Protein AF-0000000078030752 (afdb_homodimer)

Structure (mmCIF, N/CA/C/O backbone):
data_AF-0000000078030752-model_v1
#
loop_
_entity.id
_entity.type
_entity.pdbx_description
1 polymer 'Histidine decarboxylase'
#
loop_
_atom_site.group_PDB
_atom_site.id
_atom_site.type_symbol
_atom_site.label_atom_id
_atom_site.label_alt_id
_atom_site.label_comp_id
_atom_site.label_asym_id
_atom_site.label_entity_id
_atom_site.label_seq_id
_atom_site.pdbx_PDB_ins_code
_atom_site.Cartn_x
_atom_site.Cartn_y
_atom_site.Cartn_z
_atom_site.occupancy
_atom_site.B_iso_or_equiv
_atom_site.auth_seq_id
_atom_site.auth_comp_id
_atom_site.auth_asym_id
_atom_site.auth_atom_id
_atom_site.pdbx_PDB_model_num
ATOM 1 N N . MET A 1 1 ? 24.047 -13.57 -19.266 1 26.19 1 MET A N 1
ATOM 2 C CA . MET A 1 1 ? 24.984 -12.508 -18.906 1 26.19 1 MET A CA 1
ATOM 3 C C . MET A 1 1 ? 24.734 -12.039 -17.469 1 26.19 1 MET A C 1
ATOM 5 O O . MET A 1 1 ? 23.594 -11.758 -17.094 1 26.19 1 MET A O 1
ATOM 9 N N . PRO A 1 2 ? 25.5 -12.398 -16.5 1 35.53 2 PRO A N 1
ATOM 10 C CA . PRO A 1 2 ? 25.422 -11.906 -15.117 1 35.53 2 PRO A CA 1
ATOM 11 C C . PRO A 1 2 ? 25.062 -10.422 -15.039 1 35.53 2 PRO A C 1
ATOM 13 O O . PRO A 1 2 ? 25.375 -9.656 -15.953 1 35.53 2 PRO A O 1
ATOM 16 N N . PHE A 1 3 ? 23.781 -10.055 -14.648 1 40.88 3 PHE A N 1
ATOM 17 C CA . PHE A 1 3 ? 23.594 -8.625 -14.453 1 40.88 3 PHE A CA 1
ATOM 18 C C . PHE A 1 3 ? 24.891 -7.965 -13.992 1 40.88 3 PHE A C 1
ATOM 20 O O . PHE A 1 3 ? 25.734 -8.617 -13.383 1 40.88 3 PHE A O 1
ATOM 27 N N . SER A 1 4 ? 25.219 -7 -14.648 1 44.25 4 SER A N 1
ATOM 28 C CA . SER A 1 4 ? 26.484 -6.293 -14.508 1 44.25 4 SER A CA 1
ATOM 29 C C . SER A 1 4 ? 26.906 -6.211 -13.047 1 44.25 4 SER A C 1
ATOM 31 O O . SER A 1 4 ? 28.047 -5.848 -12.742 1 44.25 4 SER A O 1
ATOM 33 N N . CYS A 1 5 ? 25.844 -6.234 -12.125 1 52.62 5 CYS A N 1
ATOM 34 C CA . CYS A 1 5 ? 26.359 -5.828 -10.82 1 52.62 5 CYS A CA 1
ATOM 35 C C . CYS A 1 5 ? 27.094 -6.973 -10.141 1 52.62 5 CYS A C 1
ATOM 37 O O . CYS A 1 5 ? 27.734 -6.781 -9.102 1 52.62 5 CYS A O 1
ATOM 39 N N . GLY A 1 6 ? 27.266 -8.016 -10.867 1 65.38 6 GLY A N 1
ATOM 40 C CA . GLY A 1 6 ? 28.141 -9.062 -10.375 1 65.38 6 GLY A CA 1
ATOM 41 C C . GLY A 1 6 ? 27.594 -9.781 -9.156 1 65.38 6 GLY A C 1
ATOM 42 O O . GLY A 1 6 ? 28.312 -10.523 -8.492 1 65.38 6 GLY A O 1
ATOM 43 N N . ILE A 1 7 ? 26.25 -9.531 -8.805 1 78.75 7 ILE A N 1
ATOM 44 C CA . ILE A 1 7 ? 25.719 -10.172 -7.609 1 78.75 7 ILE A CA 1
ATOM 45 C C . ILE A 1 7 ? 25.266 -11.586 -7.941 1 78.75 7 ILE A C 1
ATOM 47 O O . ILE A 1 7 ? 24.562 -11.805 -8.93 1 78.75 7 ILE A O 1
ATOM 51 N N . ASP A 1 8 ? 25.688 -12.586 -7.234 1 82.25 8 ASP A N 1
ATOM 52 C CA . ASP A 1 8 ? 25.266 -13.977 -7.355 1 82.25 8 ASP A CA 1
ATOM 53 C C . ASP A 1 8 ? 24.141 -14.297 -6.375 1 82.25 8 ASP A C 1
ATOM 55 O O . ASP A 1 8 ? 24.359 -14.289 -5.16 1 82.25 8 ASP A O 1
ATOM 59 N N . PHE A 1 9 ? 22.922 -14.57 -6.883 1 86.88 9 PHE A N 1
ATOM 60 C CA . PHE A 1 9 ? 21.75 -14.812 -6.043 1 86.88 9 PHE A CA 1
ATOM 61 C C . PHE A 1 9 ? 21.562 -16.312 -5.793 1 86.88 9 PHE A C 1
ATOM 63 O O . PHE A 1 9 ? 20.609 -16.719 -5.125 1 86.88 9 PHE A O 1
ATOM 70 N N . SER A 1 10 ? 22.469 -17.203 -6.316 1 85.12 10 SER A N 1
ATOM 71 C CA . SER A 1 10 ? 22.25 -18.641 -6.273 1 85.12 10 SER A CA 1
ATOM 72 C C . SER A 1 10 ? 22.359 -19.172 -4.852 1 85.12 10 SER A C 1
ATOM 74 O O . SER A 1 10 ? 21.5 -19.922 -4.395 1 85.12 10 SER A O 1
ATOM 76 N N . LYS A 1 11 ? 23.469 -18.672 -4.145 1 84.44 11 LYS A N 1
ATOM 77 C CA . LYS A 1 11 ? 23.719 -19.141 -2.785 1 84.44 11 LYS A CA 1
ATOM 78 C C . LYS A 1 11 ? 23.594 -18 -1.776 1 84.44 11 LYS A C 1
ATOM 80 O O . LYS A 1 11 ? 23.672 -16.828 -2.146 1 84.44 11 LYS A O 1
ATOM 85 N N . PRO A 1 12 ? 23.312 -18.453 -0.517 1 82.19 12 PRO A N 1
ATOM 86 C CA . PRO A 1 12 ? 23.234 -17.422 0.518 1 82.19 12 PRO A CA 1
ATOM 87 C C . PRO A 1 12 ? 24.484 -16.531 0.572 1 82.19 12 PRO A C 1
ATOM 89 O O . PRO A 1 12 ? 25.594 -17.016 0.312 1 82.19 12 PRO A O 1
ATOM 92 N N . ALA A 1 13 ? 24.234 -15.289 0.896 1 80.44 13 ALA A N 1
ATOM 93 C CA . ALA A 1 13 ? 25.344 -14.359 1.069 1 80.44 13 ALA A CA 1
ATOM 94 C C . ALA A 1 13 ? 26.234 -14.773 2.238 1 80.44 13 ALA A C 1
ATOM 96 O O . ALA A 1 13 ? 25.781 -15.492 3.137 1 80.44 13 ALA A O 1
ATOM 97 N N . ASP A 1 14 ? 27.453 -14.32 2.113 1 80.88 14 ASP A N 1
ATOM 98 C CA . ASP A 1 14 ? 28.375 -14.539 3.225 1 80.88 14 ASP A CA 1
ATOM 99 C C . ASP A 1 14 ? 27.828 -13.93 4.516 1 80.88 14 ASP A C 1
ATOM 101 O O . ASP A 1 14 ? 27.312 -12.812 4.512 1 80.88 14 ASP A O 1
ATOM 105 N N . LYS A 1 15 ? 27.969 -14.672 5.594 1 77.12 15 LYS A N 1
ATOM 106 C CA . LYS A 1 15 ? 27.391 -14.289 6.879 1 77.12 15 LYS A CA 1
ATOM 107 C C . LYS A 1 15 ? 27.875 -12.906 7.312 1 77.12 15 LYS A C 1
ATOM 109 O O . LYS A 1 15 ? 27.062 -12.031 7.613 1 77.12 15 LYS A O 1
ATOM 114 N N . GLY A 1 16 ? 29.156 -12.781 7.375 1 75.81 16 GLY A N 1
ATOM 115 C CA . GLY A 1 16 ? 29.734 -11.539 7.863 1 75.81 16 GLY A CA 1
ATOM 116 C C . GLY A 1 16 ? 29.312 -10.328 7.043 1 75.81 16 GLY A C 1
ATOM 117 O O . GLY A 1 16 ? 28.922 -9.305 7.598 1 75.81 16 GLY A O 1
ATOM 118 N N . GLU A 1 17 ? 29.203 -10.523 5.805 1 79.25 17 GLU A N 1
ATOM 119 C CA . GLU A 1 17 ? 28.875 -9.406 4.926 1 79.25 17 GLU A CA 1
ATOM 120 C C . GLU A 1 17 ? 27.406 -9.023 5.062 1 79.25 17 GLU A C 1
ATOM 122 O O . GLU A 1 17 ? 27.062 -7.836 5.105 1 79.25 17 GLU A O 1
ATOM 127 N N . PHE A 1 18 ? 26.625 -10 5.238 1 85.94 18 PHE A N 1
ATOM 128 C CA . PHE A 1 18 ? 25.188 -9.82 5.398 1 85.94 18 PHE A CA 1
ATOM 129 C C . PHE A 1 18 ? 24.875 -9.078 6.691 1 85.94 18 PHE A C 1
ATOM 131 O O . PHE A 1 18 ? 24.156 -8.07 6.684 1 85.94 18 PHE A O 1
ATOM 138 N N . GLU A 1 19 ? 25.422 -9.461 7.781 1 89.12 19 GLU A N 1
ATOM 139 C CA . GLU A 1 19 ? 25.156 -8.859 9.086 1 89.12 19 GLU A CA 1
ATOM 140 C C . GLU A 1 19 ? 25.812 -7.492 9.211 1 89.12 19 GLU A C 1
ATOM 142 O O . GLU A 1 19 ? 25.281 -6.598 9.867 1 89.12 19 GLU A O 1
ATOM 147 N N . ASP A 1 20 ? 26.938 -7.355 8.547 1 91.06 20 ASP A N 1
ATOM 148 C CA . ASP A 1 20 ? 27.641 -6.078 8.586 1 91.06 20 ASP A CA 1
ATOM 149 C C . ASP A 1 20 ? 26.859 -4.996 7.848 1 91.06 20 ASP A C 1
ATOM 151 O O . ASP A 1 20 ? 26.75 -3.863 8.328 1 91.06 20 ASP A O 1
ATOM 155 N N . VAL A 1 21 ? 26.391 -5.398 6.73 1 90.12 21 VAL A N 1
ATOM 156 C CA . VAL A 1 21 ? 25.609 -4.453 5.941 1 90.12 21 VAL A CA 1
ATOM 157 C C . VAL A 1 21 ? 24.359 -4.043 6.723 1 90.12 21 VAL A C 1
ATOM 159 O O . VAL A 1 21 ? 24 -2.865 6.75 1 90.12 21 VAL A O 1
ATOM 162 N N . PHE A 1 22 ? 23.781 -4.973 7.383 1 92.38 22 PHE A N 1
ATOM 163 C CA . PHE A 1 22 ? 22.594 -4.695 8.188 1 92.38 22 PHE A CA 1
ATOM 164 C C . PHE A 1 22 ? 22.938 -3.77 9.352 1 92.38 22 PHE A C 1
ATOM 166 O O . PHE A 1 22 ? 22.234 -2.795 9.609 1 92.38 22 PHE A O 1
ATOM 173 N N . ALA A 1 23 ? 24.031 -4.102 10.016 1 94.38 23 ALA A N 1
ATOM 174 C CA . ALA A 1 23 ? 24.438 -3.291 11.164 1 94.38 23 ALA A CA 1
ATOM 175 C C . ALA A 1 23 ? 24.719 -1.849 10.75 1 94.38 23 ALA A C 1
ATOM 177 O O . ALA A 1 23 ? 24.344 -0.91 11.461 1 94.38 23 ALA A O 1
ATOM 178 N N . GLU A 1 24 ? 25.312 -1.714 9.625 1 93.69 24 GLU A N 1
ATOM 179 C CA . GLU A 1 24 ? 25.594 -0.379 9.102 1 93.69 24 GLU A CA 1
ATOM 180 C C . GLU A 1 24 ? 24.297 0.369 8.773 1 93.69 24 GLU A C 1
ATOM 182 O O . GLU A 1 24 ? 24.203 1.579 8.992 1 93.69 24 GLU A O 1
ATOM 187 N N . THR A 1 25 ? 23.359 -0.329 8.242 1 92.81 25 THR A N 1
ATOM 188 C CA . THR A 1 25 ? 22.062 0.252 7.914 1 92.81 25 THR A CA 1
ATOM 189 C C . THR A 1 25 ? 21.359 0.762 9.172 1 92.81 25 THR A C 1
ATOM 191 O O . THR A 1 25 ? 20.812 1.868 9.18 1 92.81 25 THR A O 1
ATOM 194 N N . ILE A 1 26 ? 21.422 -0.005 10.25 1 94.5 26 ILE A N 1
ATOM 195 C CA . ILE A 1 26 ? 20.781 0.358 11.508 1 94.5 26 ILE A CA 1
ATOM 196 C C . ILE A 1 26 ? 21.438 1.612 12.086 1 94.5 26 ILE A C 1
ATOM 198 O O . ILE A 1 26 ? 20.734 2.506 12.578 1 94.5 26 ILE A O 1
ATOM 202 N N . VAL A 1 27 ? 22.719 1.672 11.945 1 95 27 VAL A N 1
ATOM 203 C CA . VAL A 1 27 ? 23.453 2.838 12.438 1 95 27 VAL A CA 1
ATOM 204 C C . VAL A 1 27 ? 23.016 4.082 11.664 1 95 27 VAL A C 1
ATOM 206 O O . VAL A 1 27 ? 22.766 5.133 12.258 1 95 27 VAL A O 1
ATOM 209 N N . GLN A 1 28 ? 22.906 3.906 10.398 1 92.31 28 GLN A N 1
ATOM 210 C CA . GLN A 1 28 ? 22.5 5.031 9.562 1 92.31 28 GLN A CA 1
ATOM 211 C C . GLN A 1 28 ? 21.062 5.453 9.852 1 92.31 28 GLN A C 1
ATOM 213 O O . GLN A 1 28 ? 20.766 6.645 9.875 1 92.31 28 GLN A O 1
ATOM 218 N N . TRP A 1 29 ? 20.156 4.492 9.992 1 93.88 29 TRP A N 1
ATOM 219 C CA . TRP A 1 29 ? 18.766 4.797 10.305 1 93.88 29 TRP A CA 1
ATOM 220 C C . TRP A 1 29 ? 18.656 5.531 11.641 1 93.88 29 TRP A C 1
ATOM 222 O O . TRP A 1 29 ? 17.891 6.5 11.766 1 93.88 29 TRP A O 1
ATOM 232 N N . ASP A 1 30 ? 19.422 5.051 12.602 1 94.25 30 ASP A N 1
ATOM 233 C CA . ASP A 1 30 ? 19.391 5.672 13.93 1 94.25 30 ASP A CA 1
ATOM 234 C C . ASP A 1 30 ? 19.891 7.121 13.859 1 94.25 30 ASP A C 1
ATOM 236 O O . ASP A 1 30 ? 19.281 8.008 14.461 1 94.25 30 ASP A O 1
ATOM 240 N N . LYS A 1 31 ? 20.938 7.305 13.148 1 93.12 31 LYS A N 1
ATOM 241 C CA . LYS A 1 31 ? 21.469 8.648 12.961 1 93.12 31 LYS A CA 1
ATOM 242 C C . LYS A 1 31 ? 20.453 9.562 12.297 1 93.12 31 LYS A C 1
ATOM 244 O O . LYS A 1 31 ? 20.25 10.703 12.719 1 93.12 31 LYS A O 1
ATOM 249 N N . THR A 1 32 ? 19.781 9.086 11.344 1 92.06 32 THR A N 1
ATOM 250 C CA . THR A 1 32 ? 18.828 9.875 10.555 1 92.06 32 THR A CA 1
ATOM 251 C C . THR A 1 32 ? 17.625 10.273 11.391 1 92.06 32 THR A C 1
ATOM 253 O O . THR A 1 32 ? 17.234 11.445 11.406 1 92.06 32 THR A O 1
ATOM 256 N N . ILE A 1 33 ? 17.078 9.367 12.156 1 92.56 33 ILE A N 1
ATOM 257 C CA . ILE A 1 33 ? 15.852 9.648 12.875 1 92.56 33 ILE A CA 1
ATOM 258 C C . ILE A 1 33 ? 16.125 10.648 14 1 92.56 33 ILE A C 1
ATOM 260 O O . ILE A 1 33 ? 15.25 11.438 14.367 1 92.56 33 ILE A O 1
ATOM 264 N N . ARG A 1 34 ? 17.328 10.688 14.445 1 93.25 34 ARG A N 1
ATOM 265 C CA . ARG A 1 34 ? 17.672 11.578 15.547 1 93.25 34 ARG A CA 1
ATOM 266 C C . ARG A 1 34 ? 17.938 12.992 15.047 1 93.25 34 ARG A C 1
ATOM 268 O O . ARG A 1 34 ? 17.906 13.945 15.828 1 93.25 34 ARG A O 1
ATOM 275 N N . LYS A 1 35 ? 18.078 13.148 13.742 1 93.69 35 LYS A N 1
ATOM 276 C CA . LYS A 1 35 ? 18.469 14.453 13.219 1 93.69 35 LYS A CA 1
ATOM 277 C C . LYS A 1 35 ? 17.391 15.008 12.289 1 93.69 35 LYS A C 1
ATOM 279 O O . LYS A 1 35 ? 17.344 16.219 12.047 1 93.69 35 LYS A O 1
ATOM 284 N N . ALA A 1 36 ? 16.562 14.172 11.812 1 92.38 36 ALA A N 1
ATOM 285 C CA . ALA A 1 36 ? 15.664 14.578 10.734 1 92.38 36 ALA A CA 1
ATOM 286 C C . ALA A 1 36 ? 14.57 15.508 11.258 1 92.38 36 ALA A C 1
ATOM 288 O O . ALA A 1 36 ? 13.883 15.18 12.227 1 92.38 36 ALA A O 1
ATOM 289 N N . VAL A 1 37 ? 14.383 16.672 10.594 1 93.62 37 VAL A N 1
ATOM 290 C CA . VAL A 1 37 ? 13.281 17.594 10.883 1 93.62 37 VAL A CA 1
ATOM 291 C C . VAL A 1 37 ? 12.602 18.016 9.586 1 93.62 37 VAL A C 1
ATOM 293 O O . VAL A 1 37 ? 11.758 18.906 9.578 1 93.62 37 VAL A O 1
ATOM 296 N N . GLY A 1 38 ? 13 17.375 8.469 1 91.5 38 GLY A N 1
ATOM 297 C CA . GLY A 1 38 ? 12.516 17.812 7.172 1 91.5 38 GLY A CA 1
ATOM 298 C C . GLY A 1 38 ? 11.312 17.031 6.691 1 91.5 38 GLY A C 1
ATOM 299 O O . GLY A 1 38 ? 10.711 17.359 5.668 1 91.5 38 GLY A O 1
ATOM 300 N N . TYR A 1 39 ? 10.852 15.992 7.395 1 89.06 39 TYR A N 1
ATOM 301 C CA . TYR A 1 39 ? 9.742 15.133 6.973 1 89.06 39 TYR A CA 1
ATOM 302 C C . TYR A 1 39 ? 8.68 15.039 8.055 1 89.06 39 TYR A C 1
ATOM 304 O O . TYR A 1 39 ? 9 15.031 9.25 1 89.06 39 TYR A O 1
ATOM 312 N N . PRO A 1 40 ? 7.477 14.969 7.605 1 92.88 40 PRO A N 1
ATOM 313 C CA . PRO A 1 40 ? 6.398 14.953 8.594 1 92.88 40 PRO A CA 1
ATOM 314 C C . PRO A 1 40 ? 6.199 13.57 9.219 1 92.88 40 PRO A C 1
ATOM 316 O O . PRO A 1 40 ? 5.129 12.969 9.07 1 92.88 40 PRO A O 1
ATOM 319 N N . ARG A 1 41 ? 7.191 13.164 9.945 1 93.31 41 ARG A N 1
ATOM 320 C CA . ARG A 1 41 ? 7.133 11.859 10.609 1 93.31 41 ARG A CA 1
ATOM 321 C C . ARG A 1 41 ? 7.324 12.008 12.117 1 93.31 41 ARG A C 1
ATOM 323 O O . ARG A 1 41 ? 8.141 12.812 12.57 1 93.31 41 ARG A O 1
ATOM 330 N N . ASN A 1 42 ? 6.512 11.273 12.82 1 95.81 42 ASN A N 1
ATOM 331 C CA . ASN A 1 42 ? 6.68 11.109 14.258 1 95.81 42 ASN A CA 1
ATOM 332 C C . ASN A 1 42 ? 7.406 9.805 14.586 1 95.81 42 ASN A C 1
ATOM 334 O O . ASN A 1 42 ? 6.836 8.719 14.461 1 95.81 42 ASN A O 1
ATOM 338 N N . TRP A 1 43 ? 8.695 9.906 15.062 1 94.5 43 TRP A N 1
ATOM 339 C CA . TRP A 1 43 ? 9.508 8.727 15.336 1 94.5 43 TRP A CA 1
ATOM 340 C C . TRP A 1 43 ? 9.625 8.477 16.844 1 94.5 43 TRP A C 1
ATOM 342 O O . TRP A 1 43 ? 10.539 7.793 17.297 1 94.5 43 TRP A O 1
ATOM 352 N N . ILE A 1 44 ? 8.711 9.039 17.578 1 92.12 44 ILE A N 1
ATOM 353 C CA . ILE A 1 44 ? 8.742 8.82 19.016 1 92.12 44 ILE A CA 1
ATOM 354 C C . ILE A 1 44 ? 8.727 7.32 19.312 1 92.12 44 ILE A C 1
ATOM 356 O O . ILE A 1 44 ? 8.031 6.559 18.641 1 92.12 44 ILE A O 1
ATOM 360 N N . ARG A 1 45 ? 9.516 6.934 20.344 1 86.94 45 ARG A N 1
ATOM 361 C CA . ARG A 1 45 ? 9.609 5.527 20.719 1 86.94 45 ARG A CA 1
ATOM 362 C C . ARG A 1 45 ? 8.664 5.191 21.859 1 86.94 45 ARG A C 1
ATOM 364 O O . ARG A 1 45 ? 8.492 5.996 22.781 1 86.94 45 ARG A O 1
ATOM 371 N N . HIS A 1 46 ? 8.039 4.133 21.656 1 91.5 46 HIS A N 1
ATOM 372 C CA . HIS A 1 46 ? 7.215 3.537 22.703 1 91.5 46 HIS A CA 1
ATOM 373 C C . HIS A 1 46 ? 7.707 2.141 23.062 1 91.5 46 HIS A C 1
ATOM 375 O O . HIS A 1 46 ? 7.258 1.149 22.484 1 91.5 46 HIS A O 1
ATOM 381 N N . PRO A 1 47 ? 8.57 2.066 24.125 1 90.19 47 PRO A N 1
ATOM 382 C CA . PRO A 1 47 ? 9.234 0.798 24.422 1 90.19 47 PRO A CA 1
ATOM 383 C C . PRO A 1 47 ? 8.258 -0.365 24.578 1 90.19 47 PRO A C 1
ATOM 385 O O . PRO A 1 47 ? 8.516 -1.459 24.062 1 90.19 47 PRO A O 1
ATOM 388 N N . LYS A 1 48 ? 7.168 -0.131 25.281 1 90.75 48 LYS A N 1
ATOM 389 C CA . LYS A 1 48 ? 6.203 -1.208 25.484 1 90.75 48 LYS A CA 1
ATOM 390 C C . LYS A 1 48 ? 5.578 -1.642 24.156 1 90.75 48 LYS A C 1
ATOM 392 O O . LYS A 1 48 ? 5.43 -2.838 23.906 1 90.75 48 LYS A O 1
ATOM 397 N N . ILE A 1 49 ? 5.188 -0.704 23.328 1 93 49 ILE A N 1
ATOM 398 C CA . ILE A 1 49 ? 4.598 -1.017 22.031 1 93 49 ILE A CA 1
ATOM 399 C C . ILE A 1 49 ? 5.629 -1.721 21.156 1 93 49 ILE A C 1
ATOM 401 O O . ILE A 1 49 ? 5.312 -2.707 20.484 1 93 49 ILE A O 1
ATOM 405 N N . GLN A 1 50 ? 6.859 -1.24 21.156 1 93.25 50 GLN A N 1
ATOM 406 C CA . GLN A 1 50 ? 7.922 -1.836 20.359 1 93.25 50 GLN A CA 1
ATOM 407 C C . GLN A 1 50 ? 8.18 -3.281 20.766 1 93.25 50 GLN A C 1
ATOM 409 O O . GLN A 1 50 ? 8.398 -4.148 19.922 1 93.25 50 GLN A O 1
ATOM 414 N N . GLU A 1 51 ? 8.141 -3.506 22.062 1 93.69 51 GLU A N 1
ATOM 415 C CA . GLU A 1 51 ? 8.305 -4.867 22.578 1 93.69 51 GLU A CA 1
ATOM 416 C C . GLU A 1 51 ? 7.211 -5.785 22.031 1 93.69 51 GLU A C 1
ATOM 418 O O . GLU A 1 51 ? 7.5 -6.879 21.531 1 93.69 51 GLU A O 1
ATOM 423 N N . LEU A 1 52 ? 5.996 -5.367 22.141 1 94.06 52 LEU A N 1
ATOM 424 C CA . LEU A 1 52 ? 4.867 -6.168 21.688 1 94.06 52 LEU A CA 1
ATOM 425 C C . LEU A 1 52 ? 4.906 -6.355 20.172 1 94.06 52 LEU A C 1
ATOM 427 O O . LEU A 1 52 ? 4.625 -7.445 19.672 1 94.06 52 LEU A O 1
ATOM 431 N N . MET A 1 53 ? 5.309 -5.332 19.484 1 94.25 53 MET A N 1
ATOM 432 C CA . MET A 1 53 ? 5.355 -5.395 18.031 1 94.25 53 MET A CA 1
ATOM 433 C C . MET A 1 53 ? 6.457 -6.336 17.562 1 94.25 53 MET A C 1
ATOM 435 O O . MET A 1 53 ? 6.348 -6.945 16.484 1 94.25 53 MET A O 1
ATOM 439 N N . LYS A 1 54 ? 7.52 -6.43 18.312 1 95 54 LYS A N 1
ATOM 440 C CA . LYS A 1 54 ? 8.555 -7.406 17.984 1 95 54 LYS A CA 1
ATOM 441 C C . LYS A 1 54 ? 8 -8.828 18.016 1 95 54 LYS A C 1
ATOM 443 O O . LYS A 1 54 ? 8.344 -9.656 17.172 1 95 54 LYS A O 1
ATOM 448 N N . THR A 1 55 ? 7.098 -9.078 18.969 1 93.88 55 THR A N 1
ATOM 449 C CA . THR A 1 55 ? 6.422 -10.367 19.031 1 93.88 55 THR A CA 1
ATOM 450 C C . THR A 1 55 ? 5.512 -10.547 17.812 1 93.88 55 THR A C 1
ATOM 452 O O . THR A 1 55 ? 5.508 -11.602 17.188 1 93.88 55 THR A O 1
ATOM 455 N N . ALA A 1 56 ? 4.812 -9.539 17.438 1 93.44 56 ALA A N 1
ATOM 456 C CA . ALA A 1 56 ? 3.877 -9.578 16.328 1 93.44 56 ALA A CA 1
ATOM 457 C C . ALA A 1 56 ? 4.613 -9.758 14.992 1 93.44 56 ALA A C 1
ATOM 459 O O . ALA A 1 56 ? 4.055 -10.297 14.039 1 93.44 56 ALA A O 1
ATOM 460 N N . ALA A 1 57 ? 5.871 -9.375 15 1 92.06 57 ALA A N 1
ATOM 461 C CA . ALA A 1 57 ? 6.668 -9.383 13.773 1 92.06 57 ALA A CA 1
ATOM 462 C C . ALA A 1 57 ? 6.945 -10.805 13.305 1 92.06 57 ALA A C 1
ATOM 464 O O . ALA A 1 57 ? 7.332 -11.023 12.156 1 92.06 57 ALA A O 1
ATOM 465 N N . ASP A 1 58 ? 6.68 -11.781 14.117 1 92.12 58 ASP A N 1
ATOM 466 C CA . ASP A 1 58 ? 6.934 -13.18 13.773 1 92.12 58 ASP A CA 1
ATOM 467 C C . ASP A 1 58 ? 5.785 -13.758 12.961 1 92.12 58 ASP A C 1
ATOM 469 O O . ASP A 1 58 ? 5.867 -14.891 12.477 1 92.12 58 ASP A O 1
ATOM 473 N N . TYR A 1 59 ? 4.766 -13 12.789 1 92.25 59 TYR A N 1
ATOM 474 C CA . TYR A 1 59 ? 3.568 -13.5 12.133 1 92.25 59 TYR A CA 1
ATOM 475 C C . TYR A 1 59 ? 3.242 -12.68 10.891 1 92.25 59 TYR A C 1
ATOM 477 O O . TYR A 1 59 ? 3.182 -11.445 10.945 1 92.25 59 TYR A O 1
ATOM 485 N N . GLY A 1 60 ? 3.158 -13.375 9.734 1 91.31 60 GLY A N 1
ATOM 486 C CA . GLY A 1 60 ? 2.65 -12.734 8.531 1 91.31 60 GLY A CA 1
ATOM 487 C C . GLY A 1 60 ? 1.143 -12.562 8.539 1 91.31 60 GLY A C 1
ATOM 488 O O . GLY A 1 60 ? 0.403 -13.523 8.312 1 91.31 60 GLY A O 1
ATOM 489 N N . VAL A 1 61 ? 0.707 -11.344 8.828 1 90.75 61 VAL A N 1
ATOM 490 C CA . VAL A 1 61 ? -0.719 -11.07 8.969 1 90.75 61 VAL A CA 1
ATOM 491 C C . VAL A 1 61 ? -1.144 -10.016 7.941 1 90.75 61 VAL A C 1
ATOM 493 O O . VAL A 1 61 ? -0.375 -9.109 7.621 1 90.75 61 VAL A O 1
ATOM 496 N N . HIS A 1 62 ? -2.344 -10.156 7.371 1 89.31 62 HIS A N 1
ATOM 497 C CA . HIS A 1 62 ? -2.883 -9.195 6.414 1 89.31 62 HIS A CA 1
ATOM 498 C C . HIS A 1 62 ? -4.406 -9.148 6.48 1 89.31 62 HIS A C 1
ATOM 500 O O . HIS A 1 62 ? -5.047 -10.141 6.816 1 89.31 62 HIS A O 1
ATOM 506 N N . ASN A 1 63 ? -4.918 -7.996 6.305 1 88.75 63 ASN A N 1
ATOM 507 C CA . ASN A 1 63 ? -6.355 -7.836 6.109 1 88.75 63 ASN A CA 1
ATOM 508 C C . ASN A 1 63 ? -6.727 -7.844 4.629 1 88.75 63 ASN A C 1
ATOM 510 O O . ASN A 1 63 ? -6.051 -7.215 3.812 1 88.75 63 ASN A O 1
ATOM 514 N N . VAL A 1 64 ? -7.758 -8.594 4.32 1 84.12 64 VAL A N 1
ATOM 515 C CA . VAL A 1 64 ? -8.281 -8.594 2.959 1 84.12 64 VAL A CA 1
ATOM 516 C C . VAL A 1 64 ? -9.773 -8.266 2.982 1 84.12 64 VAL A C 1
ATOM 518 O O . VAL A 1 64 ? -10.578 -9.008 3.551 1 84.12 64 VAL A O 1
ATOM 521 N N . GLY A 1 65 ? -10.109 -7.113 2.457 1 78.44 65 GLY A N 1
ATOM 522 C CA . GLY A 1 65 ? -11.516 -6.793 2.291 1 78.44 65 GLY A CA 1
ATOM 523 C C . GLY A 1 65 ? -12.07 -5.953 3.426 1 78.44 65 GLY A C 1
ATOM 524 O O . GLY A 1 65 ? -11.398 -5.051 3.926 1 78.44 65 GLY A O 1
ATOM 525 N N . ASN A 1 66 ? -13.344 -6.262 3.758 1 78.5 66 ASN A N 1
ATOM 526 C CA . ASN A 1 66 ? -14.203 -5.461 4.617 1 78.5 66 ASN A CA 1
ATOM 527 C C . ASN A 1 66 ? -14.156 -5.941 6.066 1 78.5 66 ASN A C 1
ATOM 529 O O . ASN A 1 66 ? -14.641 -7.031 6.379 1 78.5 66 ASN A O 1
ATOM 533 N N . TRP A 1 67 ? -13.688 -5.023 6.902 1 77.81 67 TRP A N 1
ATOM 534 C CA . TRP A 1 67 ? -13.578 -5.402 8.305 1 77.81 67 TRP A CA 1
ATOM 535 C C . TRP A 1 67 ? -14.953 -5.684 8.906 1 77.81 67 TRP A C 1
ATOM 537 O O . TRP A 1 67 ? -15.07 -6.441 9.867 1 77.81 67 TRP A O 1
ATOM 547 N N . ALA A 1 68 ? -16 -5.141 8.344 1 73.94 68 ALA A N 1
ATOM 548 C CA . ALA A 1 68 ? -17.344 -5.324 8.883 1 73.94 68 ALA A CA 1
ATOM 549 C C . ALA A 1 68 ? -17.859 -6.738 8.617 1 73.94 68 ALA A C 1
ATOM 551 O O . ALA A 1 68 ? -18.75 -7.219 9.312 1 73.94 68 ALA A O 1
ATOM 552 N N . GLU A 1 69 ? -17.312 -7.383 7.637 1 71.31 69 GLU A N 1
ATOM 553 C CA . GLU A 1 69 ? -17.75 -8.734 7.281 1 71.31 69 GLU A CA 1
ATOM 554 C C . GLU A 1 69 ? -16.797 -9.781 7.852 1 71.31 69 GLU A C 1
ATOM 556 O O . GLU A 1 69 ? -17.141 -10.969 7.918 1 71.31 69 GLU A O 1
ATOM 561 N N . GLY A 1 70 ? -15.812 -9.391 8.477 1 64.88 70 GLY A N 1
ATOM 562 C CA . GLY A 1 70 ? -14.812 -10.32 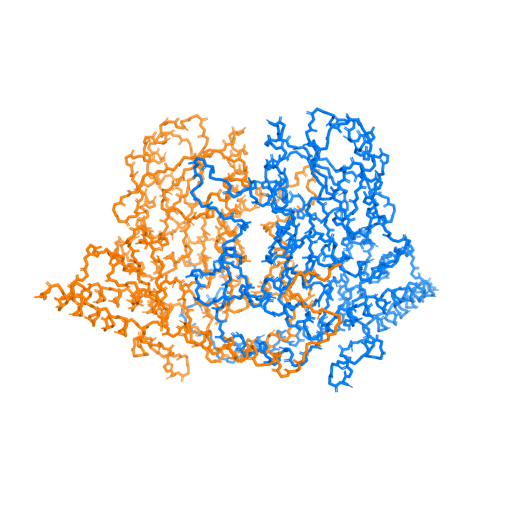8.969 1 64.88 70 GLY A CA 1
ATOM 563 C C . GLY A 1 70 ? -14.016 -10.984 7.859 1 64.88 70 GLY A C 1
ATOM 564 O O . GLY A 1 70 ? -14.336 -10.828 6.68 1 64.88 70 GLY A O 1
ATOM 565 N N . GLY A 1 71 ? -12.867 -11.586 8.219 1 60.81 71 GLY A N 1
ATOM 566 C CA . GLY A 1 71 ? -11.984 -12.141 7.207 1 60.81 71 GLY A CA 1
ATOM 567 C C . GLY A 1 71 ? -12.211 -13.617 6.961 1 60.81 71 GLY A C 1
ATOM 568 O O . GLY A 1 71 ? -12.594 -14.352 7.875 1 60.81 71 GLY A O 1
ATOM 569 N N . ARG A 1 72 ? -12.297 -13.922 5.719 1 60.41 72 ARG A N 1
ATOM 570 C CA . ARG A 1 72 ? -12.258 -15.32 5.324 1 60.41 72 ARG A CA 1
ATOM 571 C C . ARG A 1 72 ? -10.828 -15.852 5.328 1 60.41 72 ARG A C 1
ATOM 573 O O . ARG A 1 72 ? -10.609 -17.062 5.254 1 60.41 72 ARG A O 1
ATOM 580 N N . PHE A 1 73 ? -9.961 -14.773 5.516 1 68 73 PHE A N 1
ATOM 581 C CA . PHE A 1 73 ? -8.555 -15.117 5.383 1 68 73 PHE A CA 1
ATOM 582 C C . PHE A 1 73 ? -7.805 -14.859 6.688 1 68 73 PHE A C 1
ATOM 584 O O . PHE A 1 73 ? -7.785 -13.727 7.18 1 68 73 PHE A O 1
ATOM 591 N N . ALA A 1 74 ? -7.504 -15.898 7.363 1 72.25 74 ALA A N 1
ATOM 592 C CA . ALA A 1 74 ? -6.684 -15.797 8.57 1 72.25 74 ALA A CA 1
ATOM 593 C C . ALA A 1 74 ? -5.219 -16.078 8.266 1 72.25 74 ALA A C 1
ATOM 595 O O . ALA A 1 74 ? -4.902 -16.797 7.305 1 72.25 74 ALA A O 1
ATOM 596 N N . PRO A 1 75 ? -4.461 -15.367 9.109 1 86 75 PRO A N 1
ATOM 597 C CA . PRO A 1 75 ? -4.641 -14.461 10.242 1 86 75 PRO A CA 1
ATOM 598 C C . PRO A 1 75 ? -4.898 -13.016 9.812 1 86 75 PRO A C 1
ATOM 600 O O . PRO A 1 75 ? -4.383 -12.578 8.781 1 86 75 PRO A O 1
ATOM 603 N N . GLU A 1 76 ? -5.75 -12.32 10.625 1 85.31 76 GLU A N 1
ATOM 604 C CA . GLU A 1 76 ? -6.145 -10.953 10.273 1 85.31 76 GLU A CA 1
ATOM 605 C C . GLU A 1 76 ? -6.238 -10.078 11.516 1 85.31 76 GLU A C 1
ATOM 607 O O . GLU A 1 76 ? -6.012 -10.539 12.633 1 85.31 76 GLU A O 1
ATOM 612 N N . ALA A 1 77 ? -6.414 -8.719 11.281 1 89.94 77 ALA A N 1
ATOM 613 C CA . ALA A 1 77 ? -6.52 -7.727 12.352 1 89.94 77 ALA A CA 1
ATOM 614 C C . ALA A 1 77 ? -7.758 -6.852 12.164 1 89.94 77 ALA A C 1
ATOM 616 O O . ALA A 1 77 ? -7.715 -5.648 12.43 1 89.94 77 ALA A O 1
ATOM 617 N N . PHE A 1 78 ? -8.875 -7.383 11.812 1 88.62 78 PHE A N 1
ATOM 618 C CA . PHE A 1 78 ? -10.055 -6.605 11.461 1 88.62 78 PHE A CA 1
ATOM 619 C C . PHE A 1 78 ? -10.641 -5.926 12.695 1 88.62 78 PHE A C 1
ATOM 621 O O . PHE A 1 78 ? -11.125 -4.797 12.617 1 88.62 78 PHE A O 1
ATOM 628 N N . CYS A 1 79 ? -10.602 -6.613 13.844 1 89 79 CYS A N 1
ATOM 629 C CA . CYS A 1 79 ? -11.156 -6.012 15.055 1 89 79 CYS A CA 1
ATOM 630 C C . CYS A 1 79 ? -10.383 -4.754 15.438 1 89 79 CYS A C 1
ATOM 632 O O . CYS A 1 79 ? -10.977 -3.773 15.891 1 89 79 CYS A O 1
ATOM 634 N N . TYR A 1 80 ? -9.094 -4.785 15.242 1 92.62 80 TYR A N 1
ATOM 635 C CA . TYR A 1 80 ? -8.266 -3.615 15.531 1 92.62 80 TYR A CA 1
ATOM 636 C C . TYR A 1 80 ? -8.531 -2.5 14.523 1 92.62 80 TYR A C 1
ATOM 638 O O . TYR A 1 80 ? -8.594 -1.325 14.891 1 92.62 80 TYR A O 1
ATOM 646 N N . GLU A 1 81 ? -8.695 -2.904 13.242 1 93.88 81 GLU A N 1
ATOM 647 C CA . GLU A 1 81 ? -9 -1.913 12.219 1 93.88 81 GLU A CA 1
ATOM 648 C C . GLU A 1 81 ? -10.312 -1.196 12.516 1 93.88 81 GLU A C 1
ATOM 650 O O . GLU A 1 81 ? -10.414 0.02 12.344 1 93.88 81 GLU A O 1
ATOM 655 N N . PHE A 1 82 ? -11.273 -1.943 12.977 1 92.88 82 PHE A N 1
ATOM 656 C CA . PHE A 1 82 ? -12.578 -1.391 13.328 1 92.88 82 PHE A CA 1
ATOM 657 C C . PHE A 1 82 ? -12.438 -0.339 14.422 1 92.88 82 PHE A C 1
ATOM 659 O O . PHE A 1 82 ? -12.977 0.765 14.305 1 92.88 82 PHE A O 1
ATOM 666 N N . GLU A 1 83 ? -11.703 -0.606 15.445 1 93.31 83 GLU A N 1
ATOM 667 C CA . GLU A 1 83 ? -11.539 0.33 16.547 1 93.31 83 GLU A CA 1
ATOM 668 C C . GLU A 1 83 ? -10.75 1.564 16.125 1 93.31 83 GLU A C 1
ATOM 670 O O . GLU A 1 83 ? -11.047 2.68 16.547 1 93.31 83 GLU A O 1
ATOM 675 N N . VAL A 1 84 ? -9.766 1.327 15.273 1 96.06 84 VAL A N 1
ATOM 676 C CA . VAL A 1 84 ? -9.008 2.453 14.742 1 96.06 84 VAL A CA 1
ATOM 677 C C . VAL A 1 84 ? -9.938 3.385 13.969 1 96.06 84 VAL A C 1
ATOM 679 O O . VAL A 1 84 ? -9.852 4.605 14.102 1 96.06 84 VAL A O 1
ATOM 682 N N . MET A 1 85 ? -10.828 2.777 13.164 1 95.75 85 MET A N 1
ATOM 683 C CA . MET A 1 85 ? -11.758 3.592 12.391 1 95.75 85 MET A CA 1
ATOM 684 C C . MET A 1 85 ? -12.703 4.359 13.305 1 95.75 85 MET A C 1
ATOM 686 O O . MET A 1 85 ? -13.039 5.512 13.031 1 95.75 85 MET A O 1
ATOM 690 N N . LEU A 1 86 ? -13.094 3.783 14.406 1 95.25 86 LEU A N 1
ATOM 691 C CA . LEU A 1 86 ? -13.961 4.473 15.359 1 95.25 86 LEU A CA 1
ATOM 692 C C . LEU A 1 86 ? -13.266 5.691 15.945 1 95.25 86 LEU A C 1
ATOM 694 O O . LEU A 1 86 ? -13.891 6.734 16.156 1 95.25 86 LEU A O 1
ATOM 698 N N . PHE A 1 87 ? -12.062 5.527 16.281 1 96.25 87 PHE A N 1
ATOM 699 C CA . PHE A 1 87 ? -11.273 6.645 16.797 1 96.25 87 PHE A CA 1
ATOM 700 C C . PHE A 1 87 ? -11.312 7.82 15.828 1 96.25 87 PHE A C 1
ATOM 702 O O . PHE A 1 87 ? -11.586 8.953 16.234 1 96.25 87 PHE A O 1
ATOM 709 N N . PHE A 1 88 ? -11.102 7.559 14.508 1 97.25 88 PHE A N 1
ATOM 710 C CA . PHE A 1 88 ? -11.062 8.617 13.516 1 97.25 88 PHE A CA 1
ATOM 711 C C . PHE A 1 88 ? -12.461 9.18 13.266 1 97.25 88 PHE A C 1
ATOM 713 O O . PHE A 1 88 ? -12.617 10.375 13.023 1 97.25 88 PHE A O 1
ATOM 720 N N . MET A 1 89 ? -13.453 8.305 13.297 1 96.44 89 MET A N 1
ATOM 721 C CA . MET A 1 89 ? -14.828 8.781 13.141 1 96.44 89 MET A CA 1
ATOM 722 C C . MET A 1 89 ? -15.195 9.766 14.242 1 96.44 89 MET A C 1
ATOM 724 O O . MET A 1 89 ? -15.891 10.75 13.992 1 96.44 89 MET A O 1
ATOM 728 N N . GLU A 1 90 ? -14.719 9.484 15.406 1 95 90 GLU A N 1
ATOM 729 C CA . GLU A 1 90 ? -14.953 10.414 16.516 1 95 90 GLU A CA 1
ATOM 730 C C . GLU A 1 90 ? -14.18 11.711 16.312 1 95 90 GLU A C 1
ATOM 732 O O . GLU A 1 90 ? -14.734 12.797 16.469 1 95 90 GLU A O 1
ATOM 737 N N . LEU A 1 91 ? -12.984 11.586 15.977 1 95.81 91 LEU A N 1
ATOM 738 C CA . LEU A 1 91 ? -12.094 12.734 15.82 1 95.81 91 LEU A CA 1
ATOM 739 C C . LEU A 1 91 ? -12.625 13.695 14.773 1 95.81 91 LEU A C 1
ATOM 741 O O . LEU A 1 91 ? -12.5 14.914 14.914 1 95.81 91 LEU A O 1
ATOM 745 N N . PHE A 1 92 ? -13.234 13.125 13.703 1 96.88 92 PHE A N 1
ATOM 746 C CA . PHE A 1 92 ? -13.656 13.961 12.586 1 96.88 92 PHE A CA 1
ATOM 747 C C . PHE A 1 92 ? -15.172 14.102 12.547 1 96.88 92 PHE A C 1
ATOM 749 O O . PHE A 1 92 ? -15.75 14.406 11.508 1 96.88 92 PHE A O 1
ATOM 756 N N . HIS A 1 93 ? -15.852 13.789 13.633 1 95.12 93 HIS A N 1
ATOM 757 C CA . HIS A 1 93 ? -17.25 14.117 13.93 1 95.12 93 HIS A CA 1
ATOM 758 C C . HIS A 1 93 ? -18.188 13.414 12.969 1 95.12 93 HIS A C 1
ATOM 760 O O . HIS A 1 93 ? -19.062 14.047 12.367 1 95.12 93 HIS A O 1
ATOM 766 N N . CYS A 1 94 ? -17.969 12.125 12.82 1 95.5 94 CYS A N 1
ATOM 767 C CA . CYS A 1 94 ? -18.859 11.289 12.031 1 95.5 94 CYS A CA 1
ATOM 768 C C . CYS A 1 94 ? -20.094 10.891 12.836 1 95.5 94 CYS A C 1
ATOM 770 O O . CYS A 1 94 ? -20.172 9.773 13.359 1 95.5 94 CYS A O 1
ATOM 772 N N . ALA A 1 95 ? -21.125 11.781 12.812 1 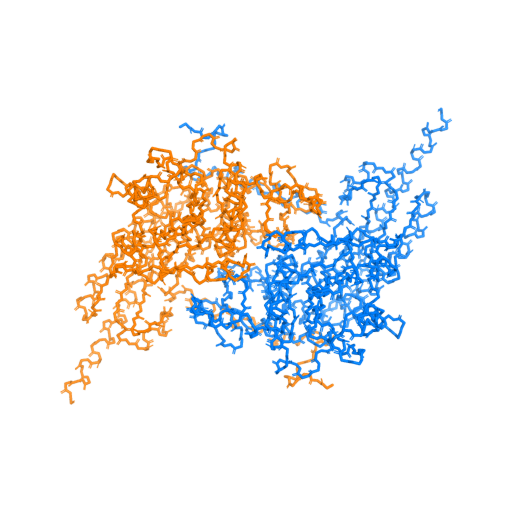92.19 95 ALA A N 1
ATOM 773 C CA . ALA A 1 95 ? -22.359 11.484 13.531 1 92.19 95 ALA A CA 1
ATOM 774 C C . ALA A 1 95 ? -23 10.211 13.016 1 92.19 95 ALA A C 1
ATOM 776 O O . ALA A 1 95 ? -23.188 10.039 11.805 1 92.19 95 ALA A O 1
ATOM 777 N N . GLY A 1 96 ? -23.375 9.273 13.859 1 91.94 96 GLY A N 1
ATOM 778 C CA . GLY A 1 96 ? -23.938 7.984 13.484 1 91.94 96 GLY A CA 1
ATOM 779 C C . GLY A 1 96 ? -22.891 6.883 13.383 1 91.94 96 GLY A C 1
ATOM 780 O O . GLY A 1 96 ? -23.234 5.707 13.266 1 91.94 96 GLY A O 1
ATOM 781 N N . GLY A 1 97 ? -21.672 7.254 13.414 1 91.69 97 GLY A N 1
ATOM 782 C CA . GLY A 1 97 ? -20.578 6.305 13.5 1 91.69 97 GLY A CA 1
ATOM 783 C C . GLY A 1 97 ? -20.531 5.324 12.344 1 91.69 97 GLY A C 1
ATOM 784 O O . GLY A 1 97 ? -20.719 5.715 11.188 1 91.69 97 GLY A O 1
ATOM 785 N N . GLU A 1 98 ? -20.25 4.074 12.641 1 89.69 98 GLU A N 1
ATOM 786 C CA . GLU A 1 98 ? -20.047 3.02 11.656 1 89.69 98 GLU A CA 1
ATOM 787 C C . GLU A 1 98 ? -21.328 2.697 10.898 1 89.69 98 GLU A C 1
ATOM 789 O O . GLU A 1 98 ? -21.297 2.055 9.852 1 89.69 98 GLU A O 1
ATOM 794 N N . ASP A 1 99 ? -22.469 3.166 11.391 1 91.62 99 ASP A N 1
ATOM 795 C CA . ASP A 1 99 ? -23.734 2.947 10.688 1 91.62 99 ASP A CA 1
ATOM 796 C C . ASP A 1 99 ? -23.828 3.836 9.445 1 91.62 99 ASP A C 1
ATOM 798 O O . ASP A 1 99 ? -24.5 3.479 8.477 1 91.62 99 ASP A O 1
ATOM 802 N N . LYS A 1 100 ? -23.156 4.973 9.516 1 94.88 100 LYS A N 1
ATOM 803 C CA . LYS A 1 100 ? -23.312 5.945 8.438 1 94.88 100 LYS A CA 1
ATOM 804 C C . LYS A 1 100 ? -21.984 6.184 7.715 1 94.88 100 LYS A C 1
ATOM 806 O O . LYS A 1 100 ? -21.969 6.738 6.617 1 94.88 100 LYS A O 1
ATOM 811 N N . TYR A 1 101 ? -20.969 5.816 8.367 1 95.19 101 TYR A N 1
ATOM 812 C CA . TYR A 1 101 ? -19.656 6.074 7.793 1 95.19 101 TYR A CA 1
ATOM 813 C C . TYR A 1 101 ? -18.859 4.785 7.652 1 95.19 101 TYR A C 1
ATOM 815 O O . TYR A 1 101 ? -19.172 3.775 8.289 1 95.19 101 TYR A O 1
ATOM 823 N N . TRP A 1 102 ? -17.906 4.816 6.727 1 93.62 102 TRP A N 1
ATOM 824 C CA . TRP A 1 102 ? -17.031 3.689 6.434 1 93.62 102 TRP A CA 1
ATOM 825 C C . TRP A 1 102 ? -15.641 4.172 6.059 1 93.62 102 TRP A C 1
ATOM 827 O O . TRP A 1 102 ? -15.445 5.34 5.719 1 93.62 102 TRP A O 1
ATOM 837 N N . GLY A 1 103 ? -14.742 3.33 6.18 1 95.12 103 GLY A N 1
ATOM 838 C CA . GLY A 1 103 ? -13.359 3.572 5.809 1 95.12 103 GLY A CA 1
ATOM 839 C C . GLY A 1 103 ? -12.43 2.42 6.16 1 95.12 103 GLY A C 1
ATOM 840 O O . GLY A 1 103 ? -12.891 1.369 6.613 1 95.12 103 GLY A O 1
ATOM 841 N N . TYR A 1 104 ? -11.219 2.555 5.898 1 94.56 104 TYR A N 1
ATOM 842 C CA . TYR A 1 104 ? -10.25 1.5 6.18 1 94.56 104 TYR A CA 1
ATOM 843 C C . TYR A 1 104 ? -8.828 2.047 6.176 1 94.56 104 TYR A C 1
ATOM 845 O O . TYR A 1 104 ? -8.609 3.219 5.859 1 94.56 104 TYR A O 1
ATOM 853 N N . ILE A 1 105 ? -7.941 1.221 6.68 1 95.62 105 ILE A N 1
ATOM 854 C CA . ILE A 1 105 ? -6.52 1.543 6.668 1 95.62 105 ILE A CA 1
ATOM 855 C C . ILE A 1 105 ? -5.863 0.928 5.434 1 95.62 105 ILE A C 1
ATOM 857 O O . ILE A 1 105 ? -5.949 -0.283 5.215 1 95.62 105 ILE A O 1
ATOM 861 N N . ASP A 1 106 ? -5.273 1.815 4.676 1 92.56 106 ASP A N 1
ATOM 862 C CA . ASP A 1 106 ? -4.59 1.37 3.465 1 92.56 106 ASP A CA 1
ATOM 863 C C . ASP A 1 106 ? -3.084 1.604 3.566 1 92.56 106 ASP A C 1
ATOM 865 O O . ASP A 1 106 ? -2.553 1.8 4.66 1 92.56 106 ASP A O 1
ATOM 869 N N . ALA A 1 107 ? -2.381 1.53 2.402 1 94.06 107 ALA A N 1
ATOM 870 C CA . ALA A 1 107 ? -0.921 1.468 2.385 1 94.06 107 ALA A CA 1
ATOM 871 C C . ALA A 1 107 ? -0.31 2.82 2.74 1 94.06 107 ALA A C 1
ATOM 873 O O . ALA A 1 107 ? 0.798 2.887 3.277 1 94.06 107 ALA A O 1
ATOM 874 N N . SER A 1 108 ? -0.99 3.914 2.4 1 94.12 108 SER A N 1
ATOM 875 C CA . SER A 1 108 ? -0.477 5.254 2.658 1 94.12 108 SER A CA 1
ATOM 876 C C . SER A 1 108 ? -1.549 6.312 2.42 1 94.12 108 SER A C 1
ATOM 878 O O . SER A 1 108 ? -2.633 6.004 1.918 1 94.12 108 SER A O 1
ATOM 880 N N . GLY A 1 109 ? -1.181 7.543 2.766 1 94.56 109 GLY A N 1
ATOM 881 C CA . GLY A 1 109 ? -2.07 8.648 2.441 1 94.56 109 GLY A CA 1
ATOM 882 C C . GLY A 1 109 ? -2.283 8.828 0.95 1 94.56 109 GLY A C 1
ATOM 883 O O . GLY A 1 109 ? -3.379 9.188 0.513 1 94.56 109 GLY A O 1
ATOM 884 N N . SER A 1 110 ? -1.28 8.562 0.135 1 94 110 SER A N 1
ATOM 885 C CA . SER A 1 110 ? -1.386 8.672 -1.316 1 94 110 SER A CA 1
ATOM 886 C C . SER A 1 110 ? -2.43 7.707 -1.868 1 94 110 SER A C 1
ATOM 888 O O . SER A 1 110 ? -3.197 8.062 -2.766 1 94 110 SER A O 1
ATOM 890 N N . SER A 1 111 ? -2.412 6.52 -1.296 1 95.06 111 SER A N 1
ATOM 891 C CA . SER A 1 111 ? -3.41 5.547 -1.729 1 95.06 111 SER A CA 1
ATOM 892 C C . SER A 1 111 ? -4.824 6.027 -1.419 1 95.06 111 SER A C 1
ATOM 894 O O . SER A 1 111 ? -5.746 5.805 -2.205 1 95.06 111 SER A O 1
ATOM 896 N N . GLY A 1 112 ? -4.949 6.664 -0.249 1 96.31 112 GLY A N 1
ATOM 897 C CA . GLY A 1 112 ? -6.242 7.227 0.107 1 96.31 112 GLY A CA 1
ATOM 898 C C . GLY A 1 112 ? -6.707 8.305 -0.853 1 96.31 112 GLY A C 1
ATOM 899 O O . GLY A 1 112 ? -7.879 8.336 -1.233 1 96.31 112 GLY A O 1
ATOM 900 N N . ASN A 1 113 ? -5.824 9.188 -1.264 1 97.06 113 ASN A N 1
ATOM 901 C CA . ASN A 1 113 ? -6.145 10.227 -2.236 1 97.06 113 ASN A CA 1
ATOM 902 C C . ASN A 1 113 ? -6.57 9.625 -3.574 1 97.06 113 ASN A C 1
ATOM 904 O O . ASN A 1 113 ? -7.566 10.055 -4.16 1 97.06 113 ASN A O 1
ATOM 908 N N . ILE A 1 114 ? -5.844 8.641 -4.008 1 96.31 114 ILE A N 1
ATOM 909 C CA . ILE A 1 114 ? -6.117 8.023 -5.301 1 96.31 114 ILE A CA 1
ATOM 910 C C . ILE A 1 114 ? -7.48 7.336 -5.262 1 96.31 114 ILE A C 1
ATOM 912 O O . ILE A 1 114 ? -8.273 7.457 -6.199 1 96.31 114 ILE A O 1
ATOM 916 N N . TRP A 1 115 ? -7.746 6.656 -4.191 1 96.19 115 TRP A N 1
ATOM 917 C CA . TRP A 1 115 ? -9.016 5.953 -4.062 1 96.19 115 TRP A CA 1
ATOM 918 C C . TRP A 1 115 ? -10.18 6.938 -3.951 1 96.19 115 TRP A C 1
ATOM 920 O O . TRP A 1 115 ? -11.258 6.695 -4.484 1 96.19 115 TRP A O 1
ATOM 930 N N . ALA A 1 116 ? -9.938 8.031 -3.244 1 97.81 116 ALA A N 1
ATOM 931 C CA . ALA A 1 116 ? -10.977 9.055 -3.113 1 97.81 116 ALA A CA 1
ATOM 932 C C . ALA A 1 116 ? -11.391 9.586 -4.48 1 97.81 116 ALA A C 1
ATOM 934 O O . ALA A 1 116 ? -12.562 9.922 -4.695 1 97.81 116 ALA A O 1
ATOM 935 N N . VAL A 1 117 ? -10.461 9.703 -5.383 1 97.69 117 VAL A N 1
ATOM 936 C CA . VAL A 1 117 ? -10.781 10.172 -6.73 1 97.69 117 VAL A CA 1
ATOM 937 C C . VAL A 1 117 ? -11.641 9.133 -7.441 1 97.69 117 VAL A C 1
ATOM 939 O O . VAL A 1 117 ? -12.625 9.477 -8.109 1 97.69 117 VAL A O 1
ATOM 942 N N . THR A 1 118 ? -11.328 7.848 -7.277 1 96.31 118 THR A N 1
ATOM 943 C CA . THR A 1 118 ? -12.117 6.777 -7.875 1 96.31 118 THR A CA 1
ATOM 944 C C . THR A 1 118 ? -13.547 6.785 -7.34 1 96.31 118 THR A C 1
ATOM 946 O O . THR A 1 118 ? -14.5 6.695 -8.109 1 96.31 118 THR A O 1
ATOM 949 N N . VAL A 1 119 ? -13.664 6.922 -6.031 1 96.19 119 VAL A N 1
ATOM 950 C CA . VAL A 1 119 ? -14.977 6.949 -5.387 1 96.19 119 VAL A CA 1
ATOM 951 C C . VAL A 1 119 ? -15.773 8.156 -5.883 1 96.19 119 VAL A C 1
ATOM 953 O O . VAL A 1 119 ? -16.938 8.023 -6.27 1 96.19 119 VAL A O 1
ATOM 956 N N . GLY A 1 120 ? -15.117 9.312 -5.855 1 97.5 120 GLY A N 1
ATOM 957 C CA . GLY A 1 120 ? -15.797 10.516 -6.297 1 97.5 120 GLY A CA 1
ATOM 958 C C . GLY A 1 120 ? -16.219 10.469 -7.75 1 97.5 120 GLY A C 1
ATOM 959 O O . GLY A 1 120 ? -17.297 10.953 -8.102 1 97.5 120 GLY A O 1
ATOM 960 N N . LYS A 1 121 ? -15.344 9.922 -8.586 1 96.75 121 LYS A N 1
ATOM 961 C CA . LYS A 1 121 ? -15.664 9.75 -10 1 96.75 121 LYS A CA 1
ATOM 962 C C . LYS A 1 121 ? -16.938 8.938 -10.18 1 96.75 121 LYS A C 1
ATOM 964 O O . LYS A 1 121 ? -17.828 9.328 -10.945 1 96.75 121 LYS A O 1
ATOM 969 N N . GLU A 1 122 ? -17.062 7.852 -9.453 1 93.81 122 GLU A N 1
ATOM 970 C CA . GLU A 1 122 ? -18.219 6.98 -9.594 1 93.81 122 GLU A CA 1
ATOM 971 C C . GLU A 1 122 ? -19.484 7.641 -9.031 1 93.81 122 GLU A C 1
ATOM 973 O O . GLU A 1 122 ? -20.562 7.527 -9.617 1 93.81 122 GLU A O 1
ATOM 978 N N . VAL A 1 123 ? -19.344 8.32 -7.938 1 95.81 123 VAL A N 1
ATOM 979 C CA . VAL A 1 123 ? -20.469 9.008 -7.32 1 95.81 123 VAL A CA 1
ATOM 980 C C . VAL A 1 123 ? -21 10.086 -8.258 1 95.81 123 VAL A C 1
ATOM 982 O O . VAL A 1 123 ? -22.203 10.188 -8.492 1 95.81 123 VAL A O 1
ATOM 985 N N . LEU A 1 124 ? -20.109 10.875 -8.812 1 97.06 124 LEU A N 1
ATOM 986 C CA . LEU A 1 124 ? -20.484 12 -9.664 1 97.06 124 LEU A CA 1
ATOM 987 C C . LEU A 1 124 ? -21.031 11.516 -11 1 97.06 124 LEU A C 1
ATOM 989 O O . LEU A 1 124 ? -21.984 12.086 -11.531 1 97.06 124 LEU A O 1
ATOM 993 N N . ARG A 1 125 ? -20.438 10.469 -11.531 1 93.06 125 ARG A N 1
ATOM 994 C CA . ARG A 1 125 ? -20.922 9.883 -12.781 1 93.06 125 ARG A CA 1
ATOM 995 C C . ARG A 1 125 ? -22.359 9.375 -12.625 1 93.06 125 ARG A C 1
ATOM 997 O O . ARG A 1 125 ? -23.188 9.547 -13.523 1 93.06 125 ARG A O 1
ATOM 1004 N N . LYS A 1 126 ? -22.578 8.719 -11.555 1 89.56 126 LYS A N 1
ATOM 1005 C CA . LYS A 1 126 ? -23.906 8.188 -11.297 1 89.56 126 LYS A CA 1
ATOM 1006 C C . LYS A 1 126 ? -24.938 9.305 -11.156 1 89.56 126 LYS A C 1
ATOM 1008 O O . LYS A 1 126 ? -26.094 9.148 -11.57 1 89.56 126 LYS A O 1
ATOM 1013 N N . ALA A 1 127 ? -24.531 10.391 -10.617 1 90.88 127 ALA A N 1
ATOM 1014 C CA . ALA A 1 127 ? -25.438 11.516 -10.391 1 90.88 127 ALA A CA 1
ATOM 1015 C C . ALA A 1 127 ? -25.688 12.297 -11.68 1 90.88 127 ALA A C 1
ATOM 1017 O O . ALA A 1 127 ? -26.797 12.758 -11.938 1 90.88 127 ALA A O 1
ATOM 1018 N N . GLY A 1 128 ? -24.641 12.484 -12.492 1 84.62 128 GLY A N 1
ATOM 1019 C CA . GLY A 1 128 ? -24.766 13.422 -13.602 1 84.62 128 GLY A CA 1
ATOM 1020 C C . GLY A 1 128 ? -24.5 12.789 -14.953 1 84.62 128 GLY A C 1
ATOM 1021 O O . GLY A 1 128 ? -24.688 13.438 -15.992 1 84.62 128 GLY A O 1
ATOM 1022 N N . GLY A 1 129 ? -24 11.633 -14.938 1 81.94 129 GLY A N 1
ATOM 1023 C CA . GLY A 1 129 ? -23.781 10.906 -16.188 1 81.94 129 GLY A CA 1
ATOM 1024 C C . GLY A 1 129 ? -22.5 11.32 -16.891 1 81.94 129 GLY A C 1
ATOM 1025 O O . GLY A 1 129 ? -22.281 10.93 -18.047 1 81.94 129 GLY A O 1
ATOM 1026 N N . ARG A 1 130 ? -21.781 12.305 -16.359 1 89.94 130 ARG A N 1
ATOM 1027 C CA . ARG A 1 130 ? -20.547 12.781 -16.969 1 89.94 130 ARG A CA 1
ATOM 1028 C C . ARG A 1 130 ? -19.375 12.656 -16.016 1 89.94 130 ARG A C 1
ATOM 1030 O O . ARG A 1 130 ? -19.547 12.68 -14.805 1 89.94 130 ARG A O 1
ATOM 1037 N N . ASP A 1 131 ? -18.109 12.555 -16.625 1 94 131 ASP A N 1
ATOM 1038 C CA . ASP A 1 131 ? -16.875 12.539 -15.836 1 94 131 ASP A CA 1
ATOM 1039 C C . ASP A 1 131 ? -16.609 13.898 -15.203 1 94 131 ASP A C 1
ATOM 1041 O O . ASP A 1 131 ? -16.828 14.938 -15.836 1 94 131 ASP A O 1
ATOM 1045 N N . PRO A 1 132 ? -16.188 13.891 -14.023 1 97.75 132 PRO A N 1
ATOM 1046 C CA . PRO A 1 132 ? -15.867 15.156 -13.352 1 97.75 132 PRO A CA 1
ATOM 1047 C C . PRO A 1 132 ? -14.539 15.75 -13.805 1 97.75 132 PRO A C 1
ATOM 1049 O O . PRO A 1 132 ? -13.711 15.047 -14.391 1 97.75 132 PRO A O 1
ATOM 1052 N N . VAL A 1 133 ? -14.422 17.062 -13.625 1 97.88 133 VAL A N 1
ATOM 1053 C CA . VAL A 1 133 ? -13.125 17.734 -13.656 1 97.88 133 VAL A CA 1
ATOM 1054 C C . VAL A 1 133 ? -12.57 17.859 -12.234 1 97.88 133 VAL A C 1
ATOM 1056 O O . VAL A 1 133 ? -13.289 18.25 -11.312 1 97.88 133 VAL A O 1
ATOM 1059 N N . MET A 1 134 ? -11.32 17.453 -12.078 1 98.06 134 MET A N 1
ATOM 1060 C CA . MET A 1 134 ? -10.688 17.594 -10.773 1 98.06 134 MET A CA 1
ATOM 1061 C C . MET A 1 134 ? -10.109 19 -10.594 1 98.06 134 MET A C 1
ATOM 1063 O O . MET A 1 134 ? -9.375 19.484 -11.453 1 98.06 134 MET A O 1
ATOM 1067 N N . LEU A 1 135 ? -10.469 19.672 -9.539 1 98.62 135 LEU A N 1
ATOM 1068 C CA . LEU A 1 135 ? -9.883 20.938 -9.133 1 98.62 135 LEU A CA 1
ATOM 1069 C C . LEU A 1 135 ? -9.125 20.797 -7.82 1 98.62 135 LEU A C 1
ATOM 1071 O O . LEU A 1 135 ? -9.656 20.25 -6.852 1 98.62 135 LEU A O 1
ATOM 1075 N N . PHE A 1 136 ? -7.918 21.219 -7.793 1 97.69 136 PHE A N 1
ATOM 1076 C CA . PHE A 1 136 ? -7.117 21.203 -6.574 1 97.69 136 PHE A CA 1
ATOM 1077 C C . PHE A 1 136 ? -5.988 22.234 -6.66 1 97.69 136 PHE A C 1
ATOM 1079 O O . PHE A 1 136 ? -5.641 22.688 -7.75 1 97.69 136 PHE A O 1
ATOM 1086 N N . SER A 1 137 ? -5.469 22.594 -5.551 1 97.25 137 SER A N 1
ATOM 1087 C CA . SER A 1 137 ? -4.422 23.609 -5.449 1 97.25 137 SER A CA 1
ATOM 1088 C C . SER A 1 137 ? -3.125 23.125 -6.09 1 97.25 137 SER A C 1
ATOM 1090 O O . SER A 1 137 ? -2.82 21.938 -6.07 1 97.25 137 SER A O 1
ATOM 1092 N N . LYS A 1 138 ? -2.291 24.062 -6.629 1 93.88 138 LYS A N 1
ATOM 1093 C CA . LYS A 1 138 ? -0.941 23.781 -7.105 1 93.88 138 LYS A CA 1
ATOM 1094 C C . LYS A 1 138 ? -0.063 23.25 -5.98 1 93.88 138 LYS A C 1
ATOM 1096 O O . LYS A 1 138 ? 0.963 22.609 -6.238 1 93.88 138 LYS A O 1
ATOM 1101 N N . ALA A 1 139 ? -0.522 23.406 -4.75 1 93.81 139 ALA A N 1
ATOM 1102 C CA . ALA A 1 139 ? 0.235 22.969 -3.582 1 93.81 139 ALA A CA 1
ATOM 1103 C C . ALA A 1 139 ? -0.106 21.531 -3.217 1 93.81 139 ALA A C 1
ATOM 1105 O O . ALA A 1 139 ? 0.484 20.953 -2.297 1 93.81 139 ALA A O 1
ATOM 1106 N N . ALA A 1 140 ? -1.01 20.922 -4.012 1 94.44 140 ALA A N 1
ATOM 1107 C CA . ALA A 1 140 ? -1.477 19.578 -3.668 1 94.44 140 ALA A CA 1
ATOM 1108 C C . ALA A 1 140 ? -0.349 18.562 -3.793 1 94.44 140 ALA A C 1
ATOM 1110 O O . ALA A 1 140 ? 0.589 18.75 -4.57 1 94.44 140 ALA A O 1
ATOM 1111 N N . HIS A 1 141 ? -0.39 17.562 -2.969 1 91.94 141 HIS A N 1
ATOM 1112 C CA . HIS A 1 141 ? 0.531 16.438 -3.045 1 91.94 141 HIS A CA 1
ATOM 1113 C C . HIS A 1 141 ? 0.495 15.797 -4.426 1 91.94 141 HIS A C 1
ATOM 1115 O O . HIS A 1 141 ? -0.561 15.734 -5.059 1 91.94 141 HIS A O 1
ATOM 1121 N N . TYR A 1 142 ? 1.562 15.281 -4.871 1 89.19 142 TYR A N 1
ATOM 1122 C CA . TYR A 1 142 ? 1.695 14.773 -6.234 1 89.19 142 TYR A CA 1
ATOM 1123 C C . TYR A 1 142 ? 0.785 13.57 -6.457 1 89.19 142 TYR A C 1
ATOM 1125 O O . TYR A 1 142 ? 0.522 13.188 -7.602 1 89.19 142 TYR A O 1
ATOM 1133 N N . SER A 1 143 ? 0.307 12.93 -5.375 1 92.56 143 SER A N 1
ATOM 1134 C CA . SER A 1 143 ? -0.624 11.812 -5.527 1 92.56 143 SER A CA 1
ATOM 1135 C C . SER A 1 143 ? -1.902 12.258 -6.234 1 92.56 143 SER A C 1
ATOM 1137 O O . SER A 1 143 ? -2.625 11.43 -6.797 1 92.56 143 SER A O 1
ATOM 1139 N N . PHE A 1 144 ? -2.244 13.555 -6.215 1 94.44 144 PHE A N 1
ATOM 1140 C CA . PHE A 1 144 ? -3.375 14.047 -6.992 1 94.44 144 PHE A CA 1
ATOM 1141 C C . PHE A 1 144 ? -3.1 13.922 -8.484 1 94.44 144 PHE A C 1
ATOM 1143 O O . PHE A 1 144 ? -3.99 13.562 -9.258 1 94.44 144 PHE A O 1
ATOM 1150 N N . ASP A 1 145 ? -1.864 14.219 -8.844 1 92.38 145 ASP A N 1
ATOM 1151 C CA . ASP A 1 145 ? -1.476 14.039 -10.242 1 92.38 145 ASP A CA 1
ATOM 1152 C C . ASP A 1 145 ? -1.576 12.578 -10.656 1 92.38 145 ASP A C 1
ATOM 1154 O O . ASP A 1 145 ? -2.057 12.266 -11.75 1 92.38 145 ASP A O 1
ATOM 1158 N N . THR A 1 146 ? -1.098 11.734 -9.797 1 92.12 146 THR A N 1
ATOM 1159 C CA . THR A 1 146 ? -1.191 10.305 -10.062 1 92.12 146 THR A CA 1
ATOM 1160 C C . THR A 1 146 ? -2.648 9.875 -10.211 1 92.12 146 THR A C 1
ATOM 1162 O O . THR A 1 146 ? -2.979 9.055 -11.07 1 92.12 146 THR A O 1
ATOM 1165 N N . ALA A 1 147 ? -3.484 10.391 -9.359 1 94.56 147 ALA A N 1
ATOM 1166 C CA . ALA A 1 147 ? -4.902 10.055 -9.391 1 94.56 147 ALA A CA 1
ATOM 1167 C C . ALA A 1 147 ? -5.543 10.5 -10.703 1 94.56 147 ALA A C 1
ATOM 1169 O O . ALA A 1 147 ? -6.406 9.812 -11.25 1 94.56 147 ALA A O 1
ATOM 1170 N N . VAL A 1 148 ? -5.176 11.711 -11.203 1 93.94 148 VAL A N 1
ATOM 1171 C CA . VAL A 1 148 ? -5.676 12.219 -12.477 1 93.94 148 VAL A CA 1
ATOM 1172 C C . VAL A 1 148 ? -5.285 11.266 -13.602 1 93.94 148 VAL A C 1
ATOM 1174 O O . VAL A 1 148 ? -6.129 10.875 -14.414 1 93.94 148 VAL A O 1
ATOM 1177 N N . LEU A 1 149 ? -4.055 10.859 -13.586 1 91.88 149 LEU A N 1
ATOM 1178 C CA . LEU A 1 149 ? -3.535 9.953 -14.609 1 91.88 149 LEU A CA 1
ATOM 1179 C C . LEU A 1 149 ? -4.242 8.602 -14.547 1 91.88 149 LEU A C 1
ATOM 1181 O O . LEU A 1 149 ? -4.719 8.102 -15.57 1 91.88 149 LEU A O 1
ATOM 1185 N N . GLN A 1 150 ? -4.316 8.062 -13.414 1 93.62 150 GLN A N 1
ATOM 1186 C CA . GLN A 1 150 ? -4.848 6.719 -13.227 1 93.62 150 GLN A CA 1
ATOM 1187 C C . GLN A 1 150 ? -6.332 6.664 -13.578 1 93.62 150 GLN A C 1
ATOM 1189 O O . GLN A 1 150 ? -6.797 5.703 -14.195 1 93.62 150 GLN A O 1
ATOM 1194 N N . ASN A 1 151 ? -7.07 7.68 -13.18 1 94.75 151 ASN A N 1
ATOM 1195 C CA . ASN A 1 151 ? -8.516 7.664 -13.383 1 94.75 151 ASN A CA 1
ATOM 1196 C C . ASN A 1 151 ? -8.898 8.242 -14.742 1 94.75 151 ASN A C 1
ATOM 1198 O O . ASN A 1 151 ? -10.062 8.203 -15.133 1 94.75 151 ASN A O 1
ATOM 1202 N N . GLY A 1 152 ? -7.93 8.781 -15.477 1 91.25 152 GLY A N 1
ATOM 1203 C CA . GLY A 1 152 ? -8.188 9.336 -16.797 1 91.25 152 GLY A CA 1
ATOM 1204 C C . GLY A 1 152 ? -9.086 10.555 -16.766 1 91.25 152 GLY A C 1
ATOM 1205 O O . GLY A 1 152 ? -9.992 10.688 -17.594 1 91.25 152 GLY A O 1
ATOM 1206 N N . LEU A 1 153 ? -8.875 11.414 -15.766 1 94.56 153 LEU A N 1
ATOM 1207 C CA . LEU A 1 153 ? -9.727 12.586 -15.609 1 94.56 153 LEU A CA 1
ATOM 1208 C C . LEU A 1 153 ? -9 13.852 -16.047 1 94.56 153 LEU A C 1
ATOM 1210 O O . LEU A 1 153 ? -7.77 13.883 -16.078 1 94.56 153 LEU A O 1
ATOM 1214 N N . ARG A 1 154 ? -9.773 14.82 -16.422 1 94.44 154 ARG A N 1
ATOM 1215 C CA . ARG A 1 154 ? -9.219 16.172 -16.594 1 94.44 154 ARG A CA 1
ATOM 1216 C C . ARG A 1 154 ? -9.023 16.859 -15.258 1 94.44 154 ARG A C 1
ATOM 1218 O O . ARG A 1 154 ? -9.727 16.562 -14.289 1 94.44 154 ARG A O 1
ATOM 1225 N N . ALA A 1 155 ? -8.047 17.719 -15.258 1 96.19 155 ALA A N 1
ATOM 1226 C CA . ALA A 1 155 ? -7.781 18.438 -14.016 1 96.19 155 ALA A CA 1
ATOM 1227 C C . ALA A 1 155 ? -7.371 19.875 -14.305 1 96.19 155 ALA A C 1
ATOM 1229 O O . ALA A 1 155 ? -6.898 20.188 -15.398 1 96.19 155 ALA A O 1
ATOM 1230 N N . GLN A 1 156 ? -7.703 20.719 -13.453 1 97.12 156 GLN A N 1
ATOM 1231 C CA . GLN A 1 156 ? -7.242 22.109 -13.43 1 97.12 156 GLN A CA 1
ATOM 1232 C C . GLN A 1 156 ? -6.672 22.469 -12.062 1 97.12 156 GLN A C 1
ATOM 1234 O O . GLN A 1 156 ? -7.348 22.328 -11.039 1 97.12 156 GLN A O 1
ATOM 1239 N N . THR A 1 157 ? -5.484 22.906 -12.062 1 96.56 157 THR A N 1
ATOM 1240 C CA . THR A 1 157 ? -4.871 23.328 -10.812 1 96.56 157 THR A CA 1
ATOM 1241 C C . THR A 1 157 ? -5.199 24.797 -10.523 1 96.56 157 THR A C 1
ATOM 1243 O O . THR A 1 157 ? -5.355 25.594 -11.445 1 96.56 157 THR A O 1
ATOM 1246 N N . ILE A 1 158 ? -5.332 25.078 -9.297 1 98.19 158 ILE A N 1
ATOM 1247 C CA . ILE A 1 158 ? -5.703 26.406 -8.828 1 98.19 158 ILE A CA 1
ATOM 1248 C C . ILE A 1 158 ? -4.512 27.047 -8.133 1 98.19 158 ILE A C 1
ATOM 1250 O O . ILE A 1 158 ? -3.779 26.391 -7.391 1 98.19 158 ILE A O 1
ATOM 1254 N N . ASP A 1 159 ? -4.324 28.312 -8.297 1 97.62 159 ASP A N 1
ATOM 1255 C CA . ASP A 1 159 ? -3.238 29.047 -7.66 1 97.62 159 ASP A CA 1
ATOM 1256 C C . ASP A 1 159 ? -3.375 29.016 -6.141 1 97.62 159 ASP A C 1
ATOM 1258 O O . ASP A 1 159 ? -4.48 28.859 -5.613 1 97.62 159 ASP A O 1
ATOM 1262 N N . GLU A 1 160 ? -2.26 29.094 -5.492 1 96.94 160 GLU A N 1
ATOM 1263 C CA . GLU A 1 160 ? -2.234 29.125 -4.031 1 96.94 160 GLU A CA 1
ATOM 1264 C C . GLU A 1 160 ? -1.813 30.484 -3.516 1 96.94 160 GLU A C 1
ATOM 1266 O O . GLU A 1 160 ? -1.123 31.234 -4.211 1 96.94 160 GLU A O 1
ATOM 1271 N N . ASN A 1 161 ? -2.236 30.891 -2.322 1 97.69 161 ASN A N 1
ATOM 1272 C CA . ASN A 1 161 ? -1.77 32.062 -1.615 1 97.69 161 ASN A CA 1
ATOM 1273 C C . ASN A 1 161 ? -0.36 31.875 -1.064 1 97.69 161 ASN A C 1
ATOM 1275 O O . ASN A 1 161 ? 0.176 30.766 -1.093 1 97.69 161 ASN A O 1
ATOM 1279 N N . ASP A 1 162 ? 0.222 32.906 -0.54 1 95.69 162 ASP A N 1
ATOM 1280 C CA . ASP A 1 162 ? 1.568 32.875 0.021 1 95.69 162 ASP A CA 1
ATOM 1281 C C . ASP A 1 162 ? 1.641 31.875 1.184 1 95.69 162 ASP A C 1
ATOM 1283 O O . ASP A 1 162 ? 2.678 31.25 1.406 1 95.69 162 ASP A O 1
ATOM 1287 N N . ASP A 1 163 ? 0.556 31.672 1.838 1 96.75 163 ASP A N 1
ATOM 1288 C CA . ASP A 1 163 ? 0.56 30.797 3.002 1 96.75 163 ASP A CA 1
ATOM 1289 C C . ASP A 1 163 ? 0.29 29.344 2.6 1 96.75 163 ASP A C 1
ATOM 1291 O O . ASP A 1 163 ? 0.188 28.469 3.455 1 96.75 163 ASP A O 1
ATOM 1295 N N . GLY A 1 164 ? 0.13 29.062 1.307 1 96.44 164 GLY A N 1
ATOM 1296 C CA . GLY A 1 164 ? -0.05 27.719 0.792 1 96.44 164 GLY A CA 1
ATOM 1297 C C . GLY A 1 164 ? -1.507 27.328 0.646 1 96.44 164 GLY A C 1
ATOM 1298 O O . GLY A 1 164 ? -1.817 26.266 0.096 1 96.44 164 GLY A O 1
ATOM 1299 N N . SER A 1 165 ? -2.445 28.172 1.119 1 97.75 165 SER A N 1
ATOM 1300 C CA . SER A 1 165 ? -3.867 27.906 0.947 1 97.75 165 SER A CA 1
ATOM 1301 C C . SER A 1 165 ? -4.32 28.203 -0.478 1 97.75 165 SER A C 1
ATOM 1303 O O . SER A 1 165 ? -3.637 28.922 -1.214 1 97.75 165 SER A O 1
ATOM 1305 N N . ILE A 1 166 ? -5.41 27.688 -0.837 1 98.25 166 ILE A N 1
ATOM 1306 C CA . ILE A 1 166 ? -5.93 27.828 -2.195 1 98.25 166 ILE A CA 1
ATOM 1307 C C . ILE A 1 166 ? -6.406 29.25 -2.42 1 98.25 166 ILE A C 1
ATOM 1309 O O . ILE A 1 166 ? -6.965 29.875 -1.515 1 98.25 166 ILE A O 1
ATOM 1313 N N . ASP A 1 167 ? -6.156 29.812 -3.609 1 98.75 167 ASP A N 1
ATOM 1314 C CA . ASP A 1 167 ? -6.664 31.125 -3.998 1 98.75 167 ASP A CA 1
ATOM 1315 C C . ASP A 1 167 ? -8.156 31.062 -4.332 1 98.75 167 ASP A C 1
ATOM 1317 O O . ASP A 1 167 ? -8.531 30.562 -5.395 1 98.75 167 ASP A O 1
ATOM 1321 N N . MET A 1 168 ? -8.992 31.734 -3.531 1 98.56 168 MET A N 1
ATOM 1322 C CA . MET A 1 168 ? -10.438 31.609 -3.646 1 98.56 168 MET A CA 1
ATOM 1323 C C . MET A 1 168 ? -10.945 32.344 -4.891 1 98.56 168 MET A C 1
ATOM 1325 O O . MET A 1 168 ? -11.945 31.922 -5.484 1 98.56 168 MET A O 1
ATOM 1329 N N . ALA A 1 169 ? -10.289 33.406 -5.305 1 98.69 169 ALA A N 1
ATOM 1330 C CA . ALA A 1 169 ? -10.688 34.094 -6.535 1 98.69 169 ALA A CA 1
ATOM 1331 C C . ALA A 1 169 ? -10.438 33.219 -7.758 1 98.69 169 ALA A C 1
ATOM 1333 O O . ALA A 1 169 ? -11.297 33.094 -8.633 1 98.69 169 ALA A O 1
ATOM 1334 N N . ALA A 1 170 ? -9.289 32.594 -7.75 1 98.75 170 ALA A N 1
ATOM 1335 C CA . ALA A 1 170 ? -8.961 31.672 -8.836 1 98.75 170 ALA A CA 1
ATOM 1336 C C . ALA A 1 170 ? -9.906 30.469 -8.844 1 98.75 170 ALA A C 1
ATOM 1338 O O . ALA A 1 170 ? -10.289 29.969 -9.906 1 98.75 170 ALA A O 1
ATOM 1339 N N . LEU A 1 171 ? -10.258 29.984 -7.652 1 98.75 171 LEU A N 1
ATOM 1340 C CA . LEU A 1 171 ? -11.18 28.859 -7.551 1 98.75 171 LEU A CA 1
ATOM 1341 C C . LEU A 1 171 ? -12.555 29.234 -8.094 1 98.75 171 LEU A C 1
ATOM 1343 O O . LEU A 1 171 ? -13.188 28.438 -8.789 1 98.75 171 LEU A O 1
ATOM 1347 N N . ARG A 1 172 ? -13.008 30.422 -7.77 1 98.5 172 ARG A N 1
ATOM 1348 C CA . ARG A 1 172 ? -14.281 30.906 -8.289 1 98.5 172 ARG A CA 1
ATOM 1349 C C . ARG A 1 172 ? -14.281 30.906 -9.812 1 98.5 172 ARG A C 1
ATOM 1351 O O . ARG A 1 172 ? -15.242 30.469 -10.438 1 98.5 172 ARG A O 1
ATOM 1358 N N . GLU A 1 173 ? -13.25 31.406 -10.383 1 98.56 173 GLU A N 1
ATOM 1359 C CA . GLU A 1 173 ? -13.125 31.438 -11.836 1 98.56 173 GLU A CA 1
ATOM 1360 C C . GLU A 1 173 ? -13.141 30.016 -12.414 1 98.56 173 GLU A C 1
ATOM 1362 O O . GLU A 1 173 ? -13.734 29.781 -13.461 1 98.56 173 GLU A O 1
ATOM 1367 N N . ALA A 1 174 ? -12.484 29.125 -11.734 1 98.44 174 ALA A N 1
ATOM 1368 C CA . ALA A 1 174 ? -12.438 27.734 -12.195 1 98.44 174 ALA A CA 1
ATOM 1369 C C . ALA A 1 174 ? -13.82 27.094 -12.141 1 98.44 174 ALA A C 1
ATOM 1371 O O . ALA A 1 174 ? -14.188 26.312 -13.031 1 98.44 174 ALA A O 1
ATOM 1372 N N . PHE A 1 175 ? -14.594 27.375 -11.055 1 98.12 175 PHE A N 1
ATOM 1373 C CA . PHE A 1 175 ? -15.961 26.875 -10.969 1 98.12 175 PHE A CA 1
ATOM 1374 C C . PHE A 1 175 ? -16.781 27.359 -12.156 1 98.12 175 PHE A C 1
ATOM 1376 O O . PHE A 1 175 ? -17.531 26.578 -12.758 1 98.12 175 PHE A O 1
ATOM 1383 N N . GLU A 1 176 ? -16.609 28.609 -12.547 1 97.56 176 GLU A N 1
ATOM 1384 C CA . GLU A 1 176 ? -17.359 29.188 -13.656 1 97.56 176 GLU A CA 1
ATOM 1385 C C . GLU A 1 176 ? -16.938 28.594 -14.984 1 97.56 176 GLU A C 1
ATOM 1387 O O . GLU A 1 176 ? -17.781 28.281 -15.836 1 97.56 176 GLU A O 1
ATOM 1392 N N . LYS A 1 177 ? -15.688 28.422 -15.133 1 97.62 177 LYS A N 1
ATOM 1393 C CA . LYS A 1 177 ? -15.133 27.875 -16.375 1 97.62 177 LYS A CA 1
ATOM 1394 C C . LYS A 1 177 ? -15.609 26.453 -16.594 1 97.62 177 LYS A C 1
ATOM 1396 O O . LYS A 1 177 ? -15.742 26.016 -17.75 1 97.62 177 LYS A O 1
ATOM 1401 N N . ASN A 1 178 ? -15.844 25.719 -15.492 1 97.44 178 ASN A N 1
ATOM 1402 C CA . ASN A 1 178 ? -16.219 24.297 -15.578 1 97.44 178 ASN A CA 1
ATOM 1403 C C . ASN A 1 178 ? -17.672 24.078 -15.195 1 97.44 178 ASN A C 1
ATOM 1405 O O . ASN A 1 178 ? -18.016 23.078 -14.57 1 97.44 178 ASN A O 1
ATOM 1409 N N . GLU A 1 179 ? -18.531 25.031 -15.531 1 94.5 179 GLU A N 1
ATOM 1410 C CA . GLU A 1 179 ? -19.922 25.031 -15.117 1 94.5 179 GLU A CA 1
ATOM 1411 C C . GLU A 1 179 ? -20.672 23.844 -15.719 1 94.5 179 GLU A C 1
ATOM 1413 O O . GLU A 1 179 ? -21.672 23.375 -15.156 1 94.5 179 GLU A O 1
ATOM 1418 N N . ASP A 1 180 ? -20.203 23.266 -16.766 1 93.69 180 ASP A N 1
ATOM 1419 C CA . ASP A 1 180 ? -20.922 22.203 -17.469 1 93.69 180 ASP A CA 1
ATOM 1420 C C . ASP A 1 180 ? -20.422 20.828 -17.031 1 93.69 180 ASP A C 1
ATOM 1422 O O . ASP A 1 180 ? -20.859 19.797 -17.562 1 93.69 180 ASP A O 1
ATOM 1426 N N . HIS A 1 181 ? -19.516 20.75 -16.078 1 95.94 181 HIS A N 1
ATOM 1427 C CA . HIS A 1 181 ? -18.984 19.484 -15.578 1 95.94 181 HIS A CA 1
ATOM 1428 C C . HIS A 1 181 ? -19.141 19.375 -14.07 1 95.94 181 HIS A C 1
ATOM 1430 O O . HIS A 1 181 ? -19.016 20.359 -13.344 1 95.94 181 HIS A O 1
ATOM 1436 N N . PRO A 1 182 ? -19.484 18.109 -13.609 1 97.88 182 PRO A N 1
ATOM 1437 C CA . PRO A 1 182 ? -19.328 17.922 -12.164 1 97.88 182 PRO A CA 1
ATOM 1438 C C . PRO A 1 182 ? -17.906 18.219 -11.695 1 97.88 182 PRO A C 1
ATOM 1440 O O . PRO A 1 182 ? -16.969 18.156 -12.484 1 97.88 182 PRO A O 1
ATOM 1443 N N . ILE A 1 183 ? -17.766 18.562 -10.445 1 98.5 183 ILE A N 1
ATOM 1444 C CA . ILE A 1 183 ? -16.469 18.969 -9.914 1 98.5 183 ILE A CA 1
ATOM 1445 C C . ILE A 1 183 ? -16.031 18 -8.812 1 98.5 183 ILE A C 1
ATOM 1447 O O . ILE A 1 183 ? -16.766 17.766 -7.852 1 98.5 183 ILE A O 1
ATOM 1451 N N . TRP A 1 184 ? -14.93 17.344 -9.016 1 98.75 184 TRP A N 1
ATOM 1452 C CA . TRP A 1 184 ? -14.195 16.719 -7.914 1 98.75 184 TRP A CA 1
ATOM 1453 C C . TRP A 1 184 ? -13.219 17.719 -7.289 1 98.75 184 TRP A C 1
ATOM 1455 O O . TRP A 1 184 ? -12.219 18.078 -7.91 1 98.75 184 TRP A O 1
ATOM 1465 N N . MET A 1 185 ? -13.438 18.141 -6.055 1 98.88 185 MET A N 1
ATOM 1466 C CA . MET A 1 185 ? -12.68 19.203 -5.398 1 98.88 185 MET A CA 1
ATOM 1467 C C . MET A 1 185 ? -11.719 18.625 -4.367 1 98.88 185 MET A C 1
ATOM 1469 O O . MET A 1 185 ? -12.141 18.016 -3.383 1 98.88 185 MET A O 1
ATOM 1473 N N . GLY A 1 186 ? -10.398 18.766 -4.629 1 98.69 186 GLY A N 1
ATOM 1474 C CA . GLY A 1 186 ? -9.406 18.469 -3.609 1 98.69 186 GLY A CA 1
ATOM 1475 C C . GLY A 1 186 ? -9.172 19.625 -2.654 1 98.69 186 GLY A C 1
ATOM 1476 O O . GLY A 1 186 ? -8.867 20.734 -3.082 1 98.69 186 GLY A O 1
ATOM 1477 N N . ILE A 1 187 ? -9.344 19.406 -1.386 1 98.75 187 ILE A N 1
ATOM 1478 C CA . ILE A 1 187 ? -9.133 20.406 -0.336 1 98.75 187 ILE A CA 1
ATOM 1479 C C . ILE A 1 187 ? -7.914 20.031 0.498 1 98.75 187 ILE A C 1
ATOM 1481 O O . ILE A 1 187 ? -7.801 18.891 0.968 1 98.75 187 ILE A O 1
ATOM 1485 N N . LEU A 1 188 ? -7.012 20.969 0.684 1 97.81 188 LEU A N 1
ATOM 1486 C CA . LEU A 1 188 ? -5.785 20.688 1.42 1 97.81 188 LEU A CA 1
ATOM 1487 C C . LEU A 1 188 ? -5.922 21.094 2.885 1 97.81 188 LEU A C 1
ATOM 1489 O O . LEU A 1 188 ? -6.25 22.234 3.186 1 97.81 188 LEU A O 1
ATOM 1493 N N . CYS A 1 189 ? -5.805 20.141 3.764 1 96.75 189 CYS A N 1
ATOM 1494 C CA . CYS A 1 189 ? -5.656 20.391 5.191 1 96.75 189 CYS A CA 1
ATOM 1495 C C . CYS A 1 189 ? -4.207 20.203 5.629 1 96.75 189 CYS A C 1
ATOM 1497 O O . CYS A 1 189 ? -3.898 19.312 6.422 1 96.75 189 CYS A O 1
ATOM 1499 N N . GLY A 1 190 ? -3.334 21.156 5.176 1 93.06 190 GLY A N 1
ATOM 1500 C CA . GLY A 1 190 ? -1.903 21.078 5.426 1 93.06 190 GLY A CA 1
ATOM 1501 C C . GLY A 1 190 ? -1.124 20.516 4.25 1 93.06 190 GLY A C 1
ATOM 1502 O O . GLY A 1 190 ? -0.84 19.312 4.207 1 93.06 190 GLY A O 1
ATOM 1503 N N . GLY A 1 191 ? -0.686 21.281 3.377 1 88.12 191 GLY A N 1
ATOM 1504 C CA . GLY A 1 191 ? 0.195 20.844 2.307 1 88.12 191 GLY A CA 1
ATOM 1505 C C . GLY A 1 191 ? 1.568 20.422 2.795 1 88.12 191 GLY A C 1
ATOM 1506 O O . GLY A 1 191 ? 1.952 20.734 3.924 1 88.12 191 GLY A O 1
ATOM 1507 N N . THR A 1 192 ? 2.34 19.781 2 1 80.12 192 THR A N 1
ATOM 1508 C CA . THR A 1 192 ? 3.609 19.156 2.357 1 80.12 192 THR A CA 1
ATOM 1509 C C . THR A 1 192 ? 4.68 20.219 2.609 1 80.12 192 THR A C 1
ATOM 1511 O O . THR A 1 192 ? 5.559 20.031 3.449 1 80.12 192 THR A O 1
ATOM 1514 N N . VAL A 1 193 ? 4.578 21.328 1.984 1 87.69 193 VAL A N 1
ATOM 1515 C CA . VAL A 1 193 ? 5.691 22.266 1.958 1 87.69 193 VAL A CA 1
ATOM 1516 C C . VAL A 1 193 ? 5.465 23.359 2.998 1 87.69 193 VAL A C 1
ATOM 1518 O O . VAL A 1 193 ? 6.223 23.484 3.963 1 87.69 193 VAL A O 1
ATOM 1521 N N . LYS A 1 194 ? 4.305 24.031 2.941 1 94.44 194 LYS A N 1
ATOM 1522 C CA . LYS A 1 194 ? 4.031 25.188 3.781 1 94.44 194 LYS A CA 1
ATOM 1523 C C . LYS A 1 194 ? 2.986 24.875 4.848 1 94.44 194 LYS A C 1
ATOM 1525 O O . LYS A 1 194 ? 2.686 25.703 5.703 1 94.44 194 LYS A O 1
ATOM 1530 N N . GLU A 1 195 ? 2.496 23.625 4.762 1 96.19 195 GLU A N 1
ATOM 1531 C CA . GLU A 1 195 ? 1.37 23.234 5.605 1 96.19 195 GLU A CA 1
ATOM 1532 C C . GLU A 1 195 ? 0.198 24.203 5.441 1 96.19 195 GLU A C 1
ATOM 1534 O O . GLU A 1 195 ? -0.431 24.594 6.426 1 96.19 195 GLU A O 1
ATOM 1539 N N . GLY A 1 196 ? 0.039 24.594 4.172 1 95.44 196 GLY A N 1
ATOM 1540 C CA . GLY A 1 196 ? -1.095 25.438 3.844 1 95.44 196 GLY A CA 1
ATOM 1541 C C . GLY A 1 196 ? -2.434 24.766 4.066 1 95.44 196 GLY A C 1
ATOM 1542 O O . GLY A 1 196 ? -2.586 23.562 3.789 1 95.44 196 GLY A O 1
ATOM 1543 N N . ARG A 1 197 ? -3.396 25.5 4.609 1 95.19 197 ARG A N 1
ATOM 1544 C CA . ARG A 1 197 ? -4.719 24.969 4.922 1 95.19 197 ARG A CA 1
ATOM 1545 C C . ARG A 1 197 ? -5.809 25.75 4.191 1 95.19 197 ARG A C 1
ATOM 1547 O O . ARG A 1 197 ? -5.93 26.969 4.359 1 95.19 197 ARG A O 1
ATOM 1554 N N . ASP A 1 198 ? -6.531 25.031 3.449 1 97.81 198 ASP A N 1
ATOM 1555 C CA . ASP A 1 198 ? -7.68 25.625 2.783 1 97.81 198 ASP A CA 1
ATOM 1556 C C . ASP A 1 198 ? -8.82 25.875 3.77 1 97.81 198 ASP A C 1
ATOM 1558 O O . ASP A 1 198 ? -9 25.109 4.719 1 97.81 198 ASP A O 1
ATOM 1562 N N . ASN A 1 199 ? -9.516 27 3.588 1 97.44 199 ASN A N 1
ATOM 1563 C CA . ASN A 1 199 ? -10.742 27.219 4.344 1 97.44 199 ASN A CA 1
ATOM 1564 C C . ASN A 1 199 ? -11.898 26.391 3.799 1 97.44 199 ASN A C 1
ATOM 1566 O O . ASN A 1 199 ? -12.523 26.766 2.805 1 97.44 199 ASN A O 1
ATOM 1570 N N . ILE A 1 200 ? -12.195 25.234 4.457 1 98.25 200 ILE A N 1
ATOM 1571 C CA . ILE A 1 200 ? -13.164 24.25 3.98 1 98.25 200 ILE A CA 1
ATOM 1572 C C . ILE A 1 200 ? -14.539 24.906 3.875 1 98.25 200 ILE A C 1
ATOM 1574 O O . ILE A 1 200 ? -15.227 24.75 2.857 1 98.25 200 ILE A O 1
ATOM 1578 N N . ARG A 1 201 ? -14.961 25.703 4.887 1 97.88 201 ARG A N 1
ATOM 1579 C CA . ARG A 1 201 ? -16.266 26.359 4.883 1 97.88 201 ARG A CA 1
ATOM 1580 C C . ARG A 1 201 ? -16.406 27.281 3.688 1 97.88 201 ARG A C 1
ATOM 1582 O O . ARG A 1 201 ? -17.422 27.281 3 1 97.88 201 ARG A O 1
ATOM 1589 N N . GLN A 1 202 ? -15.391 28.062 3.414 1 98.25 202 GLN A N 1
ATOM 1590 C CA . GLN A 1 202 ? -15.453 29.016 2.307 1 98.25 202 GLN A CA 1
ATOM 1591 C C . GLN A 1 202 ? -15.602 28.281 0.971 1 98.25 202 GLN A C 1
ATOM 1593 O O . GLN A 1 202 ? -16.297 28.766 0.073 1 98.25 202 GLN A O 1
ATOM 1598 N N . ILE A 1 203 ? -14.906 27.156 0.815 1 98.81 203 ILE A N 1
ATOM 1599 C CA . ILE A 1 203 ? -15 26.375 -0.413 1 98.81 203 ILE A CA 1
ATOM 1600 C C . ILE A 1 203 ? -16.422 25.844 -0.569 1 98.81 203 ILE A C 1
ATOM 1602 O O . ILE A 1 203 ? -17 25.906 -1.656 1 98.81 203 ILE A O 1
ATOM 1606 N N . LEU A 1 204 ? -16.984 25.312 0.549 1 98.69 204 LEU A N 1
ATOM 1607 C CA . LEU A 1 204 ? -18.344 24.781 0.522 1 98.69 204 LEU A CA 1
ATOM 1608 C C . LEU A 1 204 ? -19.344 25.891 0.225 1 98.69 204 LEU A C 1
ATOM 1610 O O . LEU A 1 204 ? -20.297 25.688 -0.533 1 98.69 204 LEU A O 1
ATOM 1614 N N . GLU A 1 205 ? -19.125 27.078 0.814 1 98.62 205 GLU A N 1
ATOM 1615 C CA . GLU A 1 205 ? -19.984 28.234 0.549 1 98.62 205 GLU A CA 1
ATOM 1616 C C . GLU A 1 205 ? -19.906 28.656 -0.917 1 98.62 205 GLU A C 1
ATOM 1618 O O . GLU A 1 205 ? -20.922 28.984 -1.524 1 98.62 205 GLU A O 1
ATOM 1623 N N . LEU A 1 206 ? -18.719 28.641 -1.455 1 98.75 206 LEU A N 1
ATOM 1624 C CA . LEU A 1 206 ? -18.531 28.984 -2.863 1 98.75 206 LEU A CA 1
ATOM 1625 C C . LEU A 1 206 ? -19.328 28.031 -3.756 1 98.75 206 LEU A C 1
ATOM 1627 O O . LEU A 1 206 ? -19.953 28.453 -4.73 1 98.75 206 LEU A O 1
ATOM 1631 N N . ALA A 1 207 ? -19.281 26.719 -3.461 1 98.56 207 ALA A N 1
ATOM 1632 C CA . ALA A 1 207 ? -20.031 25.719 -4.219 1 98.56 207 ALA A CA 1
ATOM 1633 C C . ALA A 1 207 ? -21.531 25.953 -4.098 1 98.56 207 ALA A C 1
ATOM 1635 O O . ALA A 1 207 ? -22.25 25.953 -5.102 1 98.56 207 ALA A O 1
ATOM 1636 N N . ARG A 1 208 ? -22.016 26.234 -2.869 1 98.25 208 ARG A N 1
ATOM 1637 C CA . ARG A 1 208 ? -23.422 26.516 -2.625 1 98.25 208 ARG A CA 1
ATOM 1638 C C . ARG A 1 208 ? -23.875 27.75 -3.412 1 98.25 208 ARG A C 1
ATOM 1640 O O . ARG A 1 208 ? -24.906 27.719 -4.086 1 98.25 208 ARG A O 1
ATOM 1647 N N . ASP A 1 209 ? -23.062 28.719 -3.393 1 97.88 209 ASP A N 1
ATOM 1648 C CA . ASP A 1 209 ? -23.422 30 -3.971 1 97.88 209 ASP A CA 1
ATOM 1649 C C . ASP A 1 209 ? -23.359 29.969 -5.496 1 97.88 209 ASP A C 1
ATOM 1651 O O . ASP A 1 209 ? -23.859 30.859 -6.172 1 97.88 209 ASP A O 1
ATOM 1655 N N . SER A 1 210 ? -22.719 28.953 -6.059 1 96.88 210 SER A N 1
ATOM 1656 C CA . SER A 1 210 ? -22.656 28.812 -7.508 1 96.88 210 SER A CA 1
ATOM 1657 C C . SER A 1 210 ? -24.031 28.516 -8.094 1 96.88 210 SER A C 1
ATOM 1659 O O . SER A 1 210 ? -24.234 28.641 -9.305 1 96.88 210 SER A O 1
ATOM 1661 N N . GLY A 1 211 ? -24.984 28 -7.27 1 96.25 211 GLY A N 1
ATOM 1662 C CA . GLY A 1 211 ? -26.328 27.672 -7.707 1 96.25 211 GLY A CA 1
ATOM 1663 C C . GLY A 1 211 ? -26.453 26.266 -8.258 1 96.25 211 GLY A C 1
ATOM 1664 O O . GLY A 1 211 ? -27.547 25.812 -8.578 1 96.25 211 GLY A O 1
ATOM 1665 N N . ARG A 1 212 ? -25.359 25.594 -8.305 1 96.62 212 ARG A N 1
ATOM 1666 C CA . ARG A 1 212 ? -25.375 24.219 -8.773 1 96.62 212 ARG A CA 1
ATOM 1667 C C . ARG A 1 212 ? -25.828 23.266 -7.668 1 96.62 212 ARG A C 1
ATOM 1669 O O . ARG A 1 212 ? -25.625 23.547 -6.484 1 96.62 212 ARG A O 1
ATOM 1676 N N . PRO A 1 213 ? -26.469 22.188 -8.062 1 97 213 PRO A N 1
ATOM 1677 C CA . PRO A 1 213 ? -26.875 21.219 -7.031 1 97 213 PRO A CA 1
ATOM 1678 C C . PRO A 1 213 ? -25.688 20.547 -6.352 1 97 213 PRO A C 1
ATOM 1680 O O . PRO A 1 213 ? -24.641 20.344 -6.973 1 97 213 PRO A O 1
ATOM 1683 N N . ARG A 1 214 ? -25.906 20.094 -5.164 1 97.62 214 ARG A N 1
ATOM 1684 C CA . ARG A 1 214 ? -24.875 19.422 -4.371 1 97.62 214 ARG A CA 1
ATOM 1685 C C . ARG A 1 214 ? -24.359 18.172 -5.086 1 97.62 214 ARG A C 1
ATOM 1687 O O . ARG A 1 214 ? -23.188 17.828 -4.965 1 97.62 214 ARG A O 1
ATOM 1694 N N . SER A 1 215 ? -25.172 17.578 -5.895 1 97 215 SER A N 1
ATOM 1695 C CA . SER A 1 215 ? -24.844 16.328 -6.582 1 97 215 SER A CA 1
ATOM 1696 C C . SER A 1 215 ? -23.812 16.562 -7.676 1 97 215 SER A C 1
ATOM 1698 O O . SER A 1 215 ? -23.234 15.609 -8.203 1 97 215 SER A O 1
ATOM 1700 N N . ASP A 1 216 ? -23.453 17.828 -7.887 1 97.56 216 ASP A N 1
ATOM 1701 C CA . ASP A 1 216 ? -22.469 18.156 -8.898 1 97.56 216 ASP A CA 1
ATOM 1702 C C . ASP A 1 216 ? -21.062 18.25 -8.289 1 97.56 216 ASP A C 1
ATOM 1704 O O . ASP A 1 216 ? -20.094 18.516 -9 1 97.56 216 ASP A O 1
ATOM 1708 N N . PHE A 1 217 ? -21.047 18.016 -6.988 1 98.38 217 PHE A N 1
ATOM 1709 C CA . PHE A 1 217 ? -19.781 18.219 -6.32 1 98.38 217 PHE A CA 1
ATOM 1710 C C . PHE A 1 217 ? -19.375 17 -5.496 1 98.38 217 PHE A C 1
ATOM 1712 O O . PHE A 1 217 ? -20.25 16.281 -4.992 1 98.38 217 PHE A O 1
ATOM 1719 N N . PHE A 1 218 ? -18.141 16.734 -5.418 1 98.75 218 PHE A N 1
ATOM 1720 C CA . PHE A 1 218 ? -17.516 15.805 -4.488 1 98.75 218 PHE A CA 1
ATOM 1721 C C . PHE A 1 218 ? -16.312 16.453 -3.807 1 98.75 218 PHE A C 1
ATOM 1723 O O . PHE A 1 218 ? -15.375 16.906 -4.477 1 98.75 218 PHE A O 1
ATOM 1730 N N . PHE A 1 219 ? -16.344 16.562 -2.494 1 98.88 219 PHE A N 1
ATOM 1731 C CA . PHE A 1 219 ? -15.305 17.25 -1.748 1 98.88 219 PHE A CA 1
ATOM 1732 C C . PHE A 1 219 ? -14.422 16.266 -0.988 1 98.88 219 PHE A C 1
ATOM 1734 O O . PHE A 1 219 ? -14.898 15.586 -0.08 1 98.88 219 PHE A O 1
ATOM 1741 N N . HIS A 1 220 ? -13.148 16.172 -1.337 1 98.88 220 HIS A N 1
ATOM 1742 C CA . HIS A 1 220 ? -12.164 15.344 -0.651 1 98.88 220 HIS A CA 1
ATOM 1743 C C . HIS A 1 220 ? -11.156 16.203 0.111 1 98.88 220 HIS A C 1
ATOM 1745 O O . HIS A 1 220 ? -10.602 17.156 -0.442 1 98.88 220 HIS A O 1
ATOM 1751 N N . VAL A 1 221 ? -10.891 15.844 1.331 1 98.75 221 VAL A N 1
ATOM 1752 C CA . VAL A 1 221 ? -9.898 16.547 2.139 1 98.75 221 VAL A CA 1
ATOM 1753 C C . VAL A 1 221 ? -8.641 15.688 2.256 1 98.75 221 VAL A C 1
ATOM 1755 O O . VAL A 1 221 ? -8.688 14.57 2.777 1 98.75 221 VAL A O 1
ATOM 1758 N N . ASP A 1 222 ? -7.555 16.188 1.73 1 98.31 222 ASP A N 1
ATOM 1759 C CA . ASP A 1 222 ? -6.25 15.594 2.02 1 98.31 222 ASP A CA 1
ATOM 1760 C C . ASP A 1 222 ? -5.68 16.141 3.328 1 98.31 222 ASP A C 1
ATOM 1762 O O . ASP A 1 222 ? -5.113 17.234 3.354 1 98.31 222 ASP A O 1
ATOM 1766 N N . GLY A 1 223 ? -5.824 15.344 4.352 1 98 223 GLY A N 1
ATOM 1767 C CA . GLY A 1 223 ? -5.328 15.719 5.668 1 98 223 GLY A CA 1
ATOM 1768 C C . GLY A 1 223 ? -4.199 14.828 6.152 1 98 223 GLY A C 1
ATOM 1769 O O . GLY A 1 223 ? -4.098 14.539 7.348 1 98 223 GLY A O 1
ATOM 1770 N N . ALA A 1 224 ? -3.318 14.383 5.262 1 97.06 224 ALA A N 1
ATOM 1771 C CA . ALA A 1 224 ? -2.326 13.344 5.539 1 97.06 224 ALA A CA 1
ATOM 1772 C C . ALA A 1 224 ? -1.537 13.664 6.805 1 97.06 224 ALA A C 1
ATOM 1774 O O . ALA A 1 224 ? -1.404 12.812 7.691 1 97.06 224 ALA A O 1
ATOM 1775 N N . PHE A 1 225 ? -1.065 14.867 6.945 1 96.44 225 PHE A N 1
ATOM 1776 C CA . PHE A 1 225 ? -0.217 15.203 8.086 1 96.44 225 PHE A CA 1
ATOM 1777 C C . PHE A 1 225 ? -0.985 16.031 9.109 1 96.44 225 PHE A C 1
ATOM 1779 O O . PHE A 1 225 ? -1.015 15.68 10.297 1 96.44 225 PHE A O 1
ATOM 1786 N N . SER A 1 226 ? -1.779 16.984 8.734 1 96.31 226 SER A N 1
ATOM 1787 C CA . SER A 1 226 ? -2.191 18.062 9.633 1 96.31 226 SER A CA 1
ATOM 1788 C C . SER A 1 226 ? -3.629 17.875 10.102 1 96.31 226 SER A C 1
ATOM 1790 O O . SER A 1 226 ? -4.062 18.5 11.062 1 96.31 226 SER A O 1
ATOM 1792 N N . ALA A 1 227 ? -4.395 17 9.484 1 97.12 227 ALA A N 1
ATOM 1793 C CA . ALA A 1 227 ? -5.797 16.859 9.867 1 97.12 227 ALA A CA 1
ATOM 1794 C C . ALA A 1 227 ? -5.926 16.406 11.32 1 97.12 227 ALA A C 1
ATOM 1796 O O . ALA A 1 227 ? -6.75 16.938 12.07 1 97.12 227 ALA A O 1
ATOM 1797 N N . VAL A 1 228 ? -5.062 15.492 11.742 1 97.44 228 VAL A N 1
ATOM 1798 C CA . VAL A 1 228 ? -5.18 14.922 13.078 1 97.44 228 VAL A CA 1
ATOM 1799 C C . VAL A 1 228 ? -4.797 15.969 14.125 1 97.44 228 VAL A C 1
ATOM 1801 O O . VAL A 1 228 ? -5.598 16.297 15 1 97.44 228 VAL A O 1
ATOM 1804 N N . PRO A 1 229 ? -3.596 16.547 14.016 1 97 229 PRO A N 1
ATOM 1805 C CA . PRO A 1 229 ? -3.258 17.531 15.055 1 97 229 PRO A CA 1
ATOM 1806 C C . PRO A 1 229 ? -4.188 18.734 15.039 1 97 229 PRO A C 1
ATOM 1808 O O . PRO A 1 229 ? -4.5 19.297 16.094 1 97 229 PRO A O 1
ATOM 1811 N N . LEU A 1 230 ? -4.664 19.156 13.883 1 95.75 230 LEU A N 1
ATOM 1812 C CA . LEU A 1 230 ? -5.59 20.281 13.82 1 95.75 230 LEU A CA 1
ATOM 1813 C C . LEU A 1 230 ? -6.906 19.938 14.508 1 95.75 230 LEU A C 1
ATOM 1815 O O . LEU A 1 230 ? -7.477 20.781 15.211 1 95.75 230 LEU A O 1
ATOM 1819 N N . ALA A 1 231 ? -7.414 18.75 14.258 1 95.88 231 ALA A N 1
ATOM 1820 C CA . ALA A 1 231 ? -8.648 18.312 14.898 1 95.88 231 ALA A CA 1
ATOM 1821 C C . ALA A 1 231 ? -8.484 18.203 16.406 1 95.88 231 ALA A C 1
ATOM 1823 O O . ALA A 1 231 ? -9.414 18.5 17.172 1 95.88 231 ALA A O 1
ATOM 1824 N N . LEU A 1 232 ? -7.328 17.828 16.859 1 96 232 LEU A N 1
ATOM 1825 C CA . LEU A 1 232 ? -7.035 17.672 18.281 1 96 232 LEU A CA 1
ATOM 1826 C C . LEU A 1 232 ? -6.961 19.031 18.969 1 96 232 LEU A C 1
ATOM 1828 O O . LEU A 1 232 ? -7.391 19.172 20.109 1 96 232 LEU A O 1
ATOM 1832 N N . MET A 1 233 ? -6.449 19.984 18.219 1 94.38 233 MET A N 1
ATOM 1833 C CA . MET A 1 233 ? -6.246 21.312 18.797 1 94.38 233 MET A CA 1
ATOM 1834 C C . MET A 1 233 ? -7.465 22.203 18.594 1 94.38 233 MET A C 1
ATOM 1836 O O . MET A 1 233 ? -7.484 23.344 19.016 1 94.38 233 MET A O 1
ATOM 1840 N N . SER A 1 234 ? -8.383 21.719 17.969 1 85.12 234 SER A N 1
ATOM 1841 C CA . SER A 1 234 ? -9.453 22.547 17.438 1 85.12 234 SER A CA 1
ATOM 1842 C C . SER A 1 234 ? -10.141 23.344 18.531 1 85.12 234 SER A C 1
ATOM 1844 O O . SER A 1 234 ? -10.469 22.797 19.594 1 85.12 234 SER A O 1
ATOM 1846 N N . ASP A 1 235 ? -10.117 24.656 18.25 1 81 235 ASP A N 1
ATOM 1847 C CA . ASP A 1 235 ? -10.883 25.625 19.031 1 81 235 ASP A CA 1
ATOM 1848 C C . ASP A 1 235 ? -11.859 26.406 18.156 1 81 235 ASP A C 1
ATOM 1850 O O . ASP A 1 235 ? -12.047 26.062 16.984 1 81 235 ASP A O 1
ATOM 1854 N N . ALA A 1 236 ? -12.57 27.25 18.672 1 70.5 236 ALA A N 1
ATOM 1855 C CA . ALA A 1 236 ? -13.625 27.969 17.969 1 70.5 236 ALA A CA 1
ATOM 1856 C C . ALA A 1 236 ? -13.062 28.75 16.781 1 70.5 236 ALA A C 1
ATOM 1858 O O . ALA A 1 236 ? -13.734 28.906 15.758 1 70.5 236 ALA A O 1
ATOM 1859 N N . ASP A 1 237 ? -11.836 29.016 16.797 1 75.06 237 ASP A N 1
ATOM 1860 C CA . ASP A 1 237 ? -11.227 29.844 15.758 1 75.06 237 ASP A CA 1
ATOM 1861 C C . ASP A 1 237 ? -10.805 29.016 14.555 1 75.06 237 ASP A C 1
ATOM 1863 O O . ASP A 1 237 ? -10.562 29.547 13.477 1 75.06 237 ASP A O 1
ATOM 1867 N N . ASP A 1 238 ? -10.82 27.703 14.703 1 85.06 238 ASP A N 1
ATOM 1868 C CA . ASP A 1 238 ? -10.289 26.844 13.648 1 85.06 238 ASP A CA 1
ATOM 1869 C C . ASP A 1 238 ? -11.414 26.062 12.961 1 85.06 238 ASP A C 1
ATOM 1871 O O . ASP A 1 238 ? -11.156 25.266 12.07 1 85.06 238 ASP A O 1
ATOM 1875 N N . VAL A 1 239 ? -12.641 26.438 13.203 1 85.38 239 VAL A N 1
ATOM 1876 C CA . VAL A 1 239 ? -13.773 25.609 12.805 1 85.38 239 VAL A CA 1
ATOM 1877 C C . VAL A 1 239 ? -13.883 25.594 11.281 1 85.38 239 VAL A C 1
ATOM 1879 O O . VAL A 1 239 ? -14.32 24.594 10.695 1 85.38 239 VAL A O 1
ATOM 1882 N N . ASP A 1 240 ? -13.32 26.609 10.648 1 91.06 240 ASP A N 1
ATOM 1883 C CA . ASP A 1 240 ? -13.484 26.75 9.203 1 91.06 240 ASP A CA 1
ATOM 1884 C C . ASP A 1 240 ? -12.422 25.938 8.461 1 91.06 240 ASP A C 1
ATOM 1886 O O . ASP A 1 240 ? -12.562 25.672 7.266 1 91.06 240 ASP A O 1
ATOM 1890 N N . ILE A 1 241 ? -11.383 25.531 9.203 1 92.62 241 ILE A N 1
ATOM 1891 C CA . ILE A 1 241 ? -10.281 24.859 8.508 1 92.62 241 ILE A CA 1
ATOM 1892 C C . ILE A 1 241 ? -10.148 23.422 9.008 1 92.62 241 ILE A C 1
ATOM 1894 O O . ILE A 1 241 ? -9.477 22.609 8.383 1 92.62 241 ILE A O 1
ATOM 1898 N N . VAL A 1 242 ? -10.789 23.062 10.148 1 94.69 242 VAL A N 1
ATOM 1899 C CA . VAL A 1 242 ? -10.727 21.719 10.711 1 94.69 242 VAL A CA 1
ATOM 1900 C C . VAL A 1 242 ? -11.656 20.781 9.93 1 94.69 242 VAL A C 1
ATOM 1902 O O . VAL A 1 242 ? -12.844 21.078 9.773 1 94.69 242 VAL A O 1
ATOM 1905 N N . PRO A 1 243 ? -11.086 19.75 9.367 1 96.06 243 PRO A N 1
ATOM 1906 C CA . PRO A 1 243 ? -11.977 18.812 8.672 1 96.06 243 PRO A CA 1
ATOM 1907 C C . PRO A 1 243 ? -12.992 18.172 9.609 1 96.06 243 PRO A C 1
ATOM 1909 O O . PRO A 1 243 ? -12.625 17.672 10.672 1 96.06 243 PRO A O 1
ATOM 1912 N N . SER A 1 244 ? -14.227 18.25 9.266 1 96.56 244 SER A N 1
ATOM 1913 C CA . SER A 1 244 ? -15.32 17.672 10.039 1 96.56 244 SER A CA 1
ATOM 1914 C C . SER A 1 244 ? -16.469 17.25 9.133 1 96.56 244 SER A C 1
ATOM 1916 O O . SER A 1 244 ? -16.875 18 8.242 1 96.56 244 SER A O 1
ATOM 1918 N N . PHE A 1 245 ? -16.984 16.062 9.383 1 97.31 245 PHE A N 1
ATOM 1919 C CA . PHE A 1 245 ? -18.125 15.586 8.609 1 97.31 245 PHE A CA 1
ATOM 1920 C C . PHE A 1 245 ? -19.422 16.234 9.102 1 97.31 245 PHE A C 1
ATOM 1922 O O . PHE A 1 245 ? -20.469 16.094 8.469 1 97.31 245 PHE A O 1
ATOM 1929 N N . GLU A 1 246 ? -19.328 17.016 10.125 1 94.88 246 GLU A N 1
ATOM 1930 C CA . GLU A 1 246 ? -20.484 17.766 10.625 1 94.88 246 GLU A CA 1
ATOM 1931 C C . GLU A 1 246 ? -20.562 19.141 9.977 1 94.88 246 GLU A C 1
ATOM 1933 O O . GLU A 1 246 ? -21.609 19.797 10.039 1 94.88 246 GLU A O 1
ATOM 1938 N N . LEU A 1 247 ? -19.438 19.594 9.508 1 95.81 247 LEU A N 1
ATOM 1939 C CA . LEU A 1 247 ? -19.484 20.859 8.797 1 95.81 247 LEU A CA 1
ATOM 1940 C C . LEU A 1 247 ? -20.422 20.781 7.598 1 95.81 247 LEU A C 1
ATOM 1942 O O . LEU A 1 247 ? -20.203 19.969 6.691 1 95.81 247 LEU A O 1
ATOM 1946 N N . ASP A 1 248 ? -21.484 21.516 7.629 1 95.88 248 ASP A N 1
ATOM 1947 C CA . ASP A 1 248 ? -22.516 21.484 6.609 1 95.88 248 ASP A CA 1
ATOM 1948 C C . ASP A 1 248 ? -22.984 22.891 6.262 1 95.88 248 ASP A C 1
ATOM 1950 O O . ASP A 1 248 ? -23.484 23.625 7.129 1 95.88 248 ASP A O 1
ATOM 1954 N N . VAL A 1 249 ? -22.766 23.281 5.047 1 97.62 249 VAL A N 1
ATOM 1955 C CA . VAL A 1 249 ? -23.25 24.562 4.531 1 97.62 249 VAL A CA 1
ATOM 1956 C C . VAL A 1 249 ? -24.438 24.328 3.605 1 97.62 249 VAL A C 1
ATOM 1958 O O . VAL A 1 249 ? -24.281 24.281 2.383 1 97.62 249 VAL A O 1
ATOM 1961 N N . ASP A 1 250 ? -25.688 24.281 4.117 1 97.88 250 ASP A N 1
ATOM 1962 C CA . ASP A 1 250 ? -26.922 24.078 3.379 1 97.88 250 ASP A CA 1
ATOM 1963 C C . ASP A 1 250 ? -26.844 22.812 2.521 1 97.88 250 ASP A C 1
ATOM 1965 O O . ASP A 1 250 ? -27.141 22.859 1.324 1 97.88 250 ASP A O 1
ATOM 1969 N N . GLY A 1 251 ? -26.328 21.75 3.078 1 96.88 251 GLY A N 1
ATOM 1970 C CA . GLY A 1 251 ? -26.266 20.469 2.393 1 96.88 251 GLY A CA 1
ATOM 1971 C C . GLY A 1 251 ? -24.906 20.188 1.773 1 96.88 251 GLY A C 1
ATOM 1972 O O . GLY A 1 251 ? -24.641 19.078 1.34 1 96.88 251 GLY A O 1
ATOM 1973 N N . PHE A 1 252 ? -24.062 21.219 1.753 1 98.25 252 PHE A N 1
ATOM 1974 C CA . PHE A 1 252 ? -22.703 21.047 1.221 1 98.25 252 PHE A CA 1
ATOM 1975 C C . PHE A 1 252 ? -21.734 20.703 2.332 1 98.25 252 PHE A C 1
ATOM 1977 O O . PHE A 1 252 ? -21.516 21.484 3.25 1 98.25 252 PHE A O 1
ATOM 1984 N N . GLY A 1 253 ? -21.188 19.469 2.338 1 98.06 253 GLY A N 1
ATOM 1985 C CA . GLY A 1 253 ? -20.203 18.969 3.279 1 98.06 253 GLY A CA 1
ATOM 1986 C C . GLY A 1 253 ? -19.125 18.141 2.621 1 98.06 253 GLY A C 1
ATOM 1987 O O . GLY A 1 253 ? -19.219 17.797 1.443 1 98.06 253 GLY A O 1
ATOM 1988 N N . ILE A 1 254 ? -18.094 17.828 3.332 1 98.5 254 ILE A N 1
ATOM 1989 C CA . ILE A 1 254 ? -17.016 17.016 2.77 1 98.5 254 ILE A CA 1
ATOM 1990 C C . ILE A 1 254 ? -17.484 15.586 2.58 1 98.5 254 ILE A C 1
ATOM 1992 O O . ILE A 1 254 ? -18.406 15.133 3.273 1 98.5 254 ILE A O 1
ATOM 1996 N N . ASP A 1 255 ? -16.875 14.891 1.638 1 98.56 255 ASP A N 1
ATOM 1997 C CA . ASP A 1 255 ? -17.312 13.555 1.269 1 98.56 255 ASP A CA 1
ATOM 1998 C C . ASP A 1 255 ? -16.312 12.492 1.728 1 98.56 255 ASP A C 1
ATOM 2000 O O . ASP A 1 255 ? -16.703 11.406 2.15 1 98.56 255 ASP A O 1
ATOM 2004 N N . THR A 1 256 ? -15.047 12.742 1.58 1 98.56 256 THR A N 1
ATOM 2005 C CA . THR A 1 256 ? -14 11.82 2 1 98.56 256 THR A CA 1
ATOM 2006 C C . THR A 1 256 ? -12.836 12.57 2.641 1 98.56 256 THR A C 1
ATOM 2008 O O . THR A 1 256 ? -12.648 13.758 2.398 1 98.56 256 THR A O 1
ATOM 2011 N N . LEU A 1 257 ? -12.141 11.922 3.49 1 98.62 257 LEU A N 1
ATOM 2012 C CA . LEU A 1 257 ? -10.992 12.453 4.207 1 98.62 257 LEU A CA 1
ATOM 2013 C C . LEU A 1 257 ? -9.898 11.391 4.348 1 98.62 257 LEU A C 1
ATOM 2015 O O . LEU A 1 257 ? -10.188 10.234 4.645 1 98.62 257 LEU A O 1
ATOM 2019 N N . ASN A 1 258 ? -8.68 11.75 4.078 1 97.62 258 ASN A N 1
ATOM 2020 C CA . ASN A 1 258 ? -7.566 10.82 4.262 1 97.62 258 ASN A CA 1
ATOM 2021 C C . ASN A 1 258 ? -6.574 11.336 5.305 1 97.62 258 ASN A C 1
ATOM 2023 O O . ASN A 1 258 ? -6.379 12.547 5.438 1 97.62 258 ASN A O 1
ATOM 2027 N N . VAL A 1 259 ? -5.969 10.477 6.07 1 97.94 259 VAL A N 1
ATOM 2028 C CA . VAL A 1 259 ? -4.914 10.75 7.039 1 97.94 259 VAL A CA 1
ATOM 2029 C C . VAL A 1 259 ? -3.812 9.695 6.918 1 97.94 259 VAL A C 1
ATOM 2031 O O . VAL A 1 259 ? -4.094 8.516 6.695 1 97.94 259 VAL A O 1
ATOM 2034 N N . SER A 1 260 ? -2.559 10.117 6.992 1 97.5 260 SER A N 1
ATOM 2035 C CA . SER A 1 260 ? -1.463 9.156 7.09 1 97.5 260 SER A CA 1
ATOM 2036 C C . SER A 1 260 ? -1.179 8.789 8.539 1 97.5 260 SER A C 1
ATOM 2038 O O . SER A 1 260 ? -0.867 9.656 9.359 1 97.5 260 SER A O 1
ATOM 2040 N N . THR A 1 261 ? -1.175 7.531 8.836 1 97.62 261 THR A N 1
ATOM 2041 C CA . THR A 1 261 ? -0.976 7.113 10.219 1 97.62 261 THR A CA 1
ATOM 2042 C C . THR A 1 261 ? 0.502 7.168 10.594 1 97.62 261 THR A C 1
ATOM 2044 O O . THR A 1 261 ? 0.845 7.266 11.773 1 97.62 261 THR A O 1
ATOM 2047 N N . HIS A 1 262 ? 1.402 7.145 9.602 1 96.25 262 HIS A N 1
ATOM 2048 C CA . HIS A 1 262 ? 2.83 7.129 9.898 1 96.25 262 HIS A CA 1
ATOM 2049 C C . HIS A 1 262 ? 3.387 8.547 10 1 96.25 262 HIS A C 1
ATOM 2051 O O . HIS A 1 262 ? 4.602 8.734 10.055 1 96.25 262 HIS A O 1
ATOM 2057 N N . LYS A 1 263 ? 2.521 9.539 9.945 1 96.5 263 LYS A N 1
ATOM 2058 C CA . LYS A 1 263 ? 2.963 10.914 10.125 1 96.5 263 LYS A CA 1
ATOM 2059 C C . LYS A 1 263 ? 2.756 11.375 11.57 1 96.5 263 LYS A C 1
ATOM 2061 O O . LYS A 1 263 ? 3.43 10.898 12.484 1 96.5 263 LYS A O 1
ATOM 2066 N N . PHE A 1 264 ? 1.69 12.094 11.945 1 97.38 264 PHE A N 1
ATOM 2067 C CA . PHE A 1 264 ? 1.543 12.648 13.289 1 97.38 264 PHE A CA 1
ATOM 2068 C C . PHE A 1 264 ? 1.309 11.547 14.312 1 97.38 264 PHE A C 1
ATOM 2070 O O . PHE A 1 264 ? 1.884 11.562 15.398 1 97.38 264 PHE A O 1
ATOM 2077 N N . ILE A 1 265 ? 0.444 10.523 13.945 1 96.62 265 ILE A N 1
ATOM 2078 C CA . ILE A 1 265 ? 0.127 9.438 14.867 1 96.62 265 ILE A CA 1
ATOM 2079 C C . ILE A 1 265 ? 1.403 8.695 15.25 1 96.62 265 ILE A C 1
ATOM 2081 O O . ILE A 1 265 ? 1.584 8.305 16.406 1 96.62 265 ILE A O 1
ATOM 2085 N N . GLY A 1 266 ? 2.178 8.391 14.25 1 96.12 266 GLY A N 1
ATOM 2086 C CA . GLY A 1 266 ? 3.514 7.91 14.57 1 96.12 266 GLY A CA 1
ATOM 2087 C C . GLY A 1 266 ? 3.662 6.406 14.406 1 96.12 266 GLY A C 1
ATOM 2088 O O . GLY A 1 266 ? 4.52 5.789 15.047 1 96.12 266 GLY A O 1
ATOM 2089 N N . THR A 1 267 ? 2.783 5.781 13.633 1 96 267 THR A N 1
ATOM 2090 C CA . THR A 1 267 ? 3.113 4.398 13.305 1 96 267 THR A CA 1
ATOM 2091 C C . THR A 1 267 ? 4.453 4.32 12.578 1 96 267 THR A C 1
ATOM 2093 O O . THR A 1 267 ? 4.762 5.172 11.742 1 96 267 THR A O 1
ATOM 2096 N N . LEU A 1 268 ? 5.25 3.332 12.953 1 93.56 268 LEU A N 1
ATOM 2097 C CA . LEU A 1 268 ? 6.527 3.162 12.273 1 93.56 268 LEU A CA 1
ATOM 2098 C C . LEU A 1 268 ? 6.336 2.52 10.898 1 93.56 268 LEU A C 1
ATOM 2100 O O . LEU A 1 268 ? 7.055 2.84 9.953 1 93.56 268 LEU A O 1
ATOM 2104 N N . ASP A 1 269 ? 5.371 1.662 10.758 1 92.5 269 ASP A N 1
ATOM 2105 C CA . ASP A 1 269 ? 4.969 1.158 9.453 1 92.5 269 ASP A CA 1
ATOM 2106 C C . ASP A 1 269 ? 4.125 2.188 8.703 1 92.5 269 ASP A C 1
ATOM 2108 O O . ASP A 1 269 ? 3.34 2.916 9.312 1 92.5 269 ASP A O 1
ATOM 2112 N N . THR A 1 270 ? 4.285 2.221 7.395 1 94 270 THR A N 1
ATOM 2113 C CA . THR A 1 270 ? 3.49 3.152 6.605 1 94 270 THR A CA 1
ATOM 2114 C C . THR A 1 270 ? 2.021 2.74 6.602 1 94 270 THR A C 1
ATOM 2116 O O . THR A 1 270 ? 1.705 1.55 6.652 1 94 270 THR A O 1
ATOM 2119 N N . GLY A 1 271 ? 1.15 3.701 6.582 1 95.06 271 GLY A N 1
ATOM 2120 C CA . GLY A 1 271 ? -0.286 3.486 6.512 1 95.06 271 GLY A CA 1
ATOM 2121 C C . GLY A 1 271 ? -1.066 4.754 6.227 1 95.06 271 GLY A C 1
ATOM 2122 O O . GLY A 1 271 ? -0.542 5.859 6.379 1 95.06 271 GLY A O 1
ATOM 2123 N N . GLY A 1 272 ? -2.258 4.594 5.777 1 95.81 272 GLY A N 1
ATOM 2124 C CA . GLY A 1 272 ? -3.174 5.688 5.512 1 95.81 272 GLY A CA 1
ATOM 2125 C C . GLY A 1 272 ? -4.625 5.324 5.758 1 95.81 272 GLY A C 1
ATOM 2126 O O . GLY A 1 272 ? -5.07 4.234 5.387 1 95.81 272 GLY A O 1
ATOM 2127 N N . MET A 1 273 ? -5.289 6.148 6.41 1 97.31 273 MET A N 1
ATOM 2128 C CA . MET A 1 273 ? -6.715 5.984 6.688 1 97.31 273 MET A CA 1
ATOM 2129 C C . MET A 1 273 ? -7.555 6.789 5.703 1 97.31 273 MET A C 1
ATOM 2131 O O . MET A 1 273 ? -7.242 7.945 5.414 1 97.31 273 MET A O 1
ATOM 2135 N N . ILE A 1 274 ? -8.531 6.211 5.102 1 97.69 274 ILE A N 1
ATOM 2136 C CA . ILE A 1 274 ? -9.539 6.938 4.336 1 97.69 274 ILE A CA 1
ATOM 2137 C C . ILE A 1 274 ? -10.906 6.777 4.992 1 97.69 274 ILE A C 1
ATOM 2139 O O . ILE A 1 274 ? -11.25 5.695 5.477 1 97.69 274 ILE A O 1
ATOM 2143 N N . LEU A 1 275 ? -11.609 7.84 5.086 1 97.94 275 LEU A N 1
ATOM 2144 C CA . LEU A 1 275 ? -12.922 7.91 5.715 1 97.94 275 LEU A CA 1
ATOM 2145 C C . LEU A 1 275 ? -13.953 8.492 4.758 1 97.94 275 LEU A C 1
ATOM 2147 O O . LEU A 1 275 ? -13.672 9.461 4.043 1 97.94 275 LEU A O 1
ATOM 2151 N N . MET A 1 276 ? -15.117 7.895 4.703 1 97.5 276 MET A N 1
ATOM 2152 C CA . MET A 1 276 ? -16.172 8.359 3.809 1 97.5 276 MET A CA 1
ATOM 2153 C C . MET A 1 276 ? -17.547 7.953 4.336 1 97.5 276 MET A C 1
ATOM 2155 O O . MET A 1 276 ? -17.656 7.18 5.289 1 97.5 276 MET A O 1
ATOM 2159 N N . ARG A 1 277 ? -18.531 8.477 3.758 1 95.56 277 ARG A N 1
ATOM 2160 C CA . ARG A 1 277 ? -19.891 7.996 4.02 1 95.56 277 ARG A CA 1
ATOM 2161 C C . ARG A 1 277 ? -20.094 6.594 3.459 1 95.56 277 ARG A C 1
ATOM 2163 O O . ARG A 1 277 ? -19.516 6.246 2.422 1 95.56 277 ARG A O 1
ATOM 2170 N N . ARG A 1 278 ? -20.891 5.84 4.059 1 92.12 278 ARG A N 1
ATOM 2171 C CA . ARG A 1 278 ? -21.141 4.469 3.627 1 92.12 278 ARG A CA 1
ATOM 2172 C C . ARG A 1 278 ? -21.688 4.43 2.203 1 92.12 278 ARG A C 1
ATOM 2174 O O . ARG A 1 278 ? -21.391 3.508 1.442 1 92.12 278 ARG A O 1
ATOM 2181 N N . GLU A 1 279 ? -22.531 5.332 1.893 1 92.44 279 GLU A N 1
ATOM 2182 C CA . GLU A 1 279 ? -23.125 5.348 0.562 1 92.44 279 GLU A CA 1
ATOM 2183 C C . GLU A 1 279 ? -22.062 5.512 -0.521 1 92.44 279 GLU A C 1
ATOM 2185 O O . GLU A 1 279 ? -22.203 4.977 -1.622 1 92.44 279 GLU A O 1
ATOM 2190 N N . HIS A 1 280 ? -21 6.277 -0.236 1 93.88 280 HIS A N 1
ATOM 2191 C CA . HIS A 1 280 ? -19.922 6.453 -1.193 1 93.88 280 HIS A CA 1
ATOM 2192 C C . HIS A 1 280 ? -19.141 5.156 -1.389 1 93.88 280 HIS A C 1
ATOM 2194 O O . HIS A 1 280 ? -18.719 4.84 -2.506 1 93.88 280 HIS A O 1
ATOM 2200 N N . SER A 1 281 ? -18.906 4.383 -0.282 1 90.31 281 SER A N 1
ATOM 2201 C CA . SER A 1 281 ? -18.234 3.088 -0.374 1 90.31 281 SER A CA 1
ATOM 2202 C C . SER A 1 281 ? -19.062 2.1 -1.192 1 90.31 281 SER A C 1
ATOM 2204 O O . SER A 1 281 ? -18.516 1.256 -1.899 1 90.31 281 SER A O 1
ATOM 2206 N N . GLU A 1 282 ? -20.312 2.184 -1.119 1 86.88 282 GLU A N 1
ATOM 2207 C CA . GLU A 1 282 ? -21.219 1.292 -1.842 1 86.88 282 GLU A CA 1
ATOM 2208 C C . GLU A 1 282 ? -21.234 1.619 -3.332 1 86.88 282 GLU A C 1
ATOM 2210 O O . GLU A 1 282 ? -21.453 0.737 -4.164 1 86.88 282 GLU A O 1
ATOM 2215 N N . ALA A 1 283 ? -20.984 2.863 -3.643 1 85.06 283 ALA A N 1
ATOM 2216 C CA . ALA A 1 283 ? -21 3.303 -5.035 1 85.06 283 ALA A CA 1
ATOM 2217 C C . ALA A 1 283 ? -19.922 2.6 -5.848 1 85.06 283 ALA A C 1
ATOM 2219 O O . ALA A 1 283 ? -20.062 2.422 -7.059 1 85.06 283 ALA A O 1
ATOM 2220 N N . VAL A 1 284 ? -18.875 2.174 -5.199 1 84.56 284 VAL A N 1
ATOM 2221 C CA . VAL A 1 284 ? -17.766 1.554 -5.918 1 84.56 284 VAL A CA 1
ATOM 2222 C C . VAL A 1 284 ? -17.844 0.035 -5.777 1 84.56 284 VAL A C 1
ATOM 2224 O O . VAL A 1 284 ? -17.125 -0.696 -6.457 1 84.56 284 VAL A O 1
ATOM 2227 N N . ALA A 1 285 ? -18.578 -0.502 -4.816 1 71.75 285 ALA A N 1
ATOM 2228 C CA . ALA A 1 285 ? -18.719 -1.941 -4.605 1 71.75 285 ALA A CA 1
ATOM 2229 C C . ALA A 1 285 ? -19.625 -2.566 -5.656 1 71.75 285 ALA A C 1
ATOM 2231 O O . ALA A 1 285 ? -19.656 -3.789 -5.82 1 71.75 285 ALA A O 1
ATOM 2232 N N . VAL A 1 286 ? -20.391 -1.786 -6.344 1 56.25 286 VAL A N 1
ATOM 2233 C CA . VAL A 1 286 ? -21.5 -2.303 -7.125 1 56.25 286 VAL A CA 1
ATOM 2234 C C . VAL A 1 286 ? -20.969 -3.096 -8.32 1 56.25 286 VAL A C 1
ATOM 2236 O O . VAL A 1 286 ? -19.891 -2.805 -8.836 1 56.25 286 VAL A O 1
ATOM 2239 N N . ASP A 1 287 ? -21.641 -4.219 -8.391 1 48.75 287 ASP A N 1
ATOM 2240 C CA . ASP A 1 287 ? -21.625 -5.262 -9.406 1 48.75 287 ASP A CA 1
ATOM 2241 C C . ASP A 1 287 ? -21.516 -4.656 -10.805 1 48.75 287 ASP A C 1
ATOM 2243 O O . ASP A 1 287 ? -22.469 -4.031 -11.289 1 48.75 287 ASP A O 1
ATOM 2247 N N . VAL A 1 288 ? -20.656 -4.031 -11 1 41.44 288 VAL A N 1
ATOM 2248 C CA . VAL A 1 288 ? -20.594 -3.721 -12.422 1 41.44 288 VAL A CA 1
ATOM 2249 C C . VAL A 1 288 ? -20.688 -5.012 -13.234 1 41.44 288 VAL A C 1
ATOM 2251 O O . VAL A 1 288 ? -20.234 -6.066 -12.797 1 41.44 288 VAL A O 1
ATOM 2254 N N . GLU A 1 289 ? -21.547 -4.992 -14.086 1 41.41 289 GLU A N 1
ATOM 2255 C CA . GLU A 1 289 ? -21.812 -6.129 -14.969 1 41.41 289 GLU A CA 1
ATOM 2256 C C . GLU A 1 289 ? -20.578 -7.023 -15.094 1 41.41 289 GLU A C 1
ATOM 2258 O O . GLU A 1 289 ? -20.703 -8.242 -15.211 1 41.41 289 GLU A O 1
ATOM 2263 N N . TYR A 1 290 ? -19.5 -6.363 -15.078 1 41.88 290 TYR A N 1
ATOM 2264 C CA . TYR A 1 290 ? -18.328 -7.184 -15.359 1 41.88 290 TYR A CA 1
ATOM 2265 C C . TYR A 1 290 ? -17.469 -7.379 -14.117 1 41.88 290 TYR A C 1
ATOM 2267 O O . TYR A 1 290 ? -16.469 -8.102 -14.141 1 41.88 290 TYR A O 1
ATOM 2275 N N . ILE A 1 291 ? -17.875 -6.676 -13.07 1 43.94 291 ILE A N 1
ATOM 2276 C CA . ILE A 1 291 ? -17.078 -6.754 -11.852 1 43.94 291 ILE A CA 1
ATOM 2277 C C . ILE A 1 291 ? -17.797 -7.625 -10.82 1 43.94 291 ILE A C 1
ATOM 2279 O O . ILE A 1 291 ? -18.922 -7.32 -10.422 1 43.94 291 ILE A O 1
ATOM 2283 N N . GLN A 1 292 ? -17.453 -8.906 -10.672 1 42.53 292 GLN A N 1
ATOM 2284 C CA . GLN A 1 292 ? -18.047 -9.859 -9.734 1 42.53 292 GLN A CA 1
ATOM 2285 C C . GLN A 1 292 ? -17.703 -9.492 -8.297 1 42.53 292 GLN A C 1
ATOM 2287 O O . GLN A 1 292 ? -18.391 -9.906 -7.359 1 42.53 292 GLN A O 1
ATOM 2292 N N . SER A 1 293 ? -16.531 -8.797 -8.109 1 47.78 293 SER A N 1
ATOM 2293 C CA . SER A 1 293 ? -16.094 -8.711 -6.723 1 47.78 293 SER A CA 1
ATOM 2294 C C . SER A 1 293 ? -16.547 -7.398 -6.082 1 47.78 293 SER A C 1
ATOM 2296 O O . SER A 1 293 ? -16.469 -6.34 -6.711 1 47.78 293 SER A O 1
ATOM 2298 N N . VAL A 1 294 ? -17.375 -7.473 -4.988 1 58.53 294 VAL A N 1
ATOM 2299 C CA . VAL A 1 294 ? -17.922 -6.414 -4.148 1 58.53 294 VAL A CA 1
ATOM 2300 C C . VAL A 1 294 ? -16.844 -5.906 -3.188 1 58.53 294 VAL A C 1
ATOM 2302 O O . VAL A 1 294 ? -16.953 -6.09 -1.973 1 58.53 294 VAL A O 1
ATOM 2305 N N . HIS A 1 295 ? -15.641 -5.547 -3.777 1 67.62 295 HIS A N 1
ATOM 2306 C CA . HIS A 1 295 ? -14.641 -5.168 -2.789 1 67.62 295 HIS A CA 1
ATOM 2307 C C . HIS A 1 295 ? -14.602 -3.654 -2.596 1 67.62 295 HIS A C 1
ATOM 2309 O O . HIS A 1 295 ? -14.672 -2.898 -3.566 1 67.62 295 HIS A O 1
ATOM 2315 N N . LYS A 1 296 ? -14.586 -3.254 -1.416 1 76.81 296 LYS A N 1
ATOM 2316 C CA . LYS A 1 296 ? -14.719 -1.855 -1.014 1 76.81 296 LYS A CA 1
ATOM 2317 C C . LYS A 1 296 ? -13.344 -1.209 -0.834 1 76.81 296 LYS A C 1
ATOM 2319 O O . LYS A 1 296 ? -13.242 0.008 -0.665 1 76.81 296 LYS A O 1
ATOM 2324 N N . THR A 1 297 ? -12.281 -2.025 -0.942 1 84.88 297 THR A N 1
ATOM 2325 C CA . THR A 1 297 ? -10.945 -1.48 -0.744 1 84.88 297 THR A CA 1
ATOM 2326 C C . THR A 1 297 ? -10.172 -1.465 -2.057 1 84.88 297 THR A C 1
ATOM 2328 O O . THR A 1 297 ? -10.445 -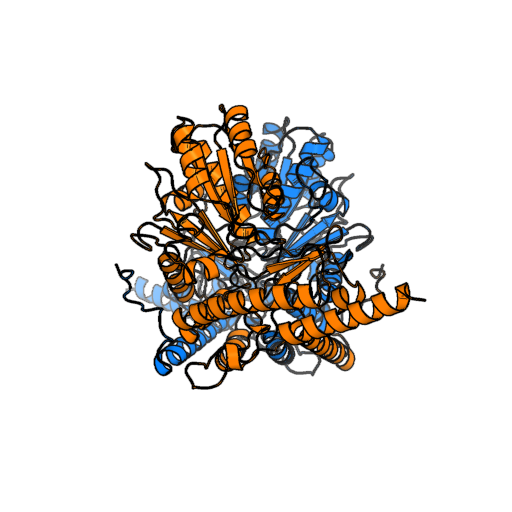2.256 -2.959 1 84.88 297 THR A O 1
ATOM 2331 N N . GLN A 1 298 ? -9.281 -0.598 -2.199 1 88.81 298 GLN A N 1
ATOM 2332 C CA . GLN A 1 298 ? -8.508 -0.425 -3.424 1 88.81 298 GLN A CA 1
ATOM 2333 C C . GLN A 1 298 ? -7.637 -1.646 -3.701 1 88.81 298 GLN A C 1
ATOM 2335 O O . GLN A 1 298 ? -7.641 -2.18 -4.812 1 88.81 298 GLN A O 1
ATOM 2340 N N . ILE A 1 299 ? -6.836 -2.066 -2.693 1 88.81 299 ILE A N 1
ATOM 2341 C CA . ILE A 1 299 ? -5.957 -3.219 -2.879 1 88.81 299 ILE A CA 1
ATOM 2342 C C . ILE A 1 299 ? -6.461 -4.391 -2.037 1 88.81 299 ILE A C 1
ATOM 2344 O O . ILE A 1 299 ? -7.258 -4.203 -1.113 1 88.81 299 ILE A O 1
ATOM 2348 N N . GLY A 1 300 ? -6.004 -5.578 -2.373 1 87.88 300 GLY A N 1
ATOM 2349 C CA . GLY A 1 300 ? -6.426 -6.773 -1.66 1 87.88 300 GLY A CA 1
ATOM 2350 C C . GLY A 1 300 ? -5.766 -6.926 -0.304 1 87.88 300 GLY A C 1
ATOM 2351 O O . GLY A 1 300 ? -6.305 -6.48 0.71 1 87.88 300 GLY A O 1
ATOM 2352 N N . SER A 1 301 ? -4.531 -7.414 -0.285 1 90.12 301 SER A N 1
ATOM 2353 C CA . SER A 1 301 ? -3.814 -7.617 0.969 1 90.12 301 SER A CA 1
ATOM 2354 C C . SER A 1 301 ? -3.279 -6.297 1.516 1 90.12 301 SER A C 1
ATOM 2356 O O . SER A 1 301 ? -2.574 -5.57 0.814 1 90.12 301 SER A O 1
ATOM 2358 N N . ARG A 1 302 ? -3.697 -6.016 2.719 1 92.88 302 ARG A N 1
ATOM 2359 C CA . ARG A 1 302 ? -3.221 -4.82 3.408 1 92.88 302 ARG A CA 1
ATOM 2360 C C . ARG A 1 302 ? -2.404 -5.191 4.645 1 92.88 302 ARG A C 1
ATOM 2362 O O . ARG A 1 302 ? -2.617 -6.25 5.238 1 92.88 302 ARG A O 1
ATOM 2369 N N . ASN A 1 303 ? -1.506 -4.332 5.043 1 92.5 303 ASN A N 1
ATOM 2370 C CA . ASN A 1 303 ? -0.558 -4.586 6.125 1 92.5 303 ASN A CA 1
ATOM 2371 C C . ASN A 1 303 ? -1.237 -4.535 7.488 1 92.5 303 ASN A C 1
ATOM 2373 O O . ASN A 1 303 ? -1.34 -3.467 8.094 1 92.5 303 ASN A O 1
ATOM 2377 N N . ALA A 1 304 ? -1.521 -5.668 8 1 91.31 304 ALA A N 1
ATOM 2378 C CA . ALA A 1 304 ? -2.238 -5.75 9.273 1 91.31 304 ALA A CA 1
ATOM 2379 C C . ALA A 1 304 ? -1.343 -5.344 10.438 1 91.31 304 ALA A C 1
ATOM 2381 O O . ALA A 1 304 ? -1.835 -4.961 11.5 1 91.31 304 ALA A O 1
ATOM 2382 N N . ARG A 1 305 ? -0.076 -5.414 10.273 1 91.44 305 ARG A N 1
ATOM 2383 C CA . ARG A 1 305 ? 0.831 -4.98 11.328 1 91.44 305 ARG A CA 1
ATOM 2384 C C . ARG A 1 305 ? 0.745 -3.475 11.547 1 91.44 305 ARG A C 1
ATOM 2386 O O . ARG A 1 305 ? 0.795 -3 12.68 1 91.44 305 ARG A O 1
ATOM 2393 N N . ALA A 1 306 ? 0.675 -2.746 10.469 1 93.31 306 ALA A N 1
ATOM 2394 C CA . ALA A 1 306 ? 0.496 -1.301 10.578 1 93.31 306 ALA A CA 1
ATOM 2395 C C . ALA A 1 306 ? -0.811 -0.962 11.289 1 93.31 306 ALA A C 1
ATOM 2397 O O . ALA A 1 306 ? -0.873 -0.003 12.062 1 93.31 306 ALA A O 1
ATOM 2398 N N . ILE A 1 307 ? -1.839 -1.741 11.008 1 95.62 307 ILE A N 1
ATOM 2399 C CA . ILE A 1 307 ? -3.146 -1.561 11.633 1 95.62 307 ILE A CA 1
ATOM 2400 C C . ILE A 1 307 ? -3.049 -1.827 13.133 1 95.62 307 ILE A C 1
ATOM 2402 O O . ILE A 1 307 ? -3.545 -1.041 13.938 1 95.62 307 ILE A O 1
ATOM 2406 N N . LEU A 1 308 ? -2.398 -2.939 13.461 1 95.62 308 LEU A N 1
ATOM 2407 C CA . LEU A 1 308 ? -2.209 -3.287 14.867 1 95.62 308 LEU A CA 1
ATOM 2408 C C . LEU A 1 308 ? -1.414 -2.205 15.594 1 95.62 308 LEU A C 1
ATOM 2410 O O . LEU A 1 308 ? -1.759 -1.82 16.719 1 95.62 308 LEU A O 1
ATOM 2414 N N . GLU A 1 309 ? -0.371 -1.734 14.969 1 95.81 309 GLU A N 1
ATOM 2415 C CA . GLU A 1 309 ? 0.457 -0.696 15.578 1 95.81 309 GLU A CA 1
ATOM 2416 C C . GLU A 1 309 ? -0.347 0.578 15.82 1 95.81 309 GLU A C 1
ATOM 2418 O O . GLU A 1 309 ? -0.213 1.21 16.875 1 95.81 309 GLU A O 1
ATOM 2423 N N . CYS A 1 310 ? -1.107 0.999 14.867 1 96.81 310 CYS A N 1
ATOM 2424 C CA . CYS A 1 310 ? -1.948 2.182 15.016 1 96.81 310 CYS A CA 1
ATOM 2425 C C . CYS A 1 310 ? -2.92 2.02 16.172 1 96.81 310 CYS A C 1
ATOM 2427 O O . CYS A 1 310 ? -3.111 2.947 16.969 1 96.81 310 CYS A O 1
ATOM 2429 N N . TRP A 1 311 ? -3.508 0.829 16.25 1 96.06 311 TRP A N 1
ATOM 2430 C CA . TRP A 1 311 ? -4.414 0.527 17.344 1 96.06 311 TRP A CA 1
ATOM 2431 C C . TRP A 1 311 ? -3.703 0.644 18.688 1 96.06 311 TRP A C 1
ATOM 2433 O O . TRP A 1 311 ? -4.23 1.242 19.625 1 96.06 311 TRP A O 1
ATOM 2443 N N . MET A 1 312 ? -2.496 0.137 18.781 1 95.06 312 MET A N 1
ATOM 2444 C CA . MET A 1 312 ? -1.734 0.179 20.031 1 95.06 312 MET A CA 1
ATOM 2445 C C . MET A 1 312 ? -1.416 1.616 20.422 1 95.06 312 MET A C 1
ATOM 2447 O O . MET A 1 312 ? -1.512 1.979 21.609 1 95.06 312 MET A O 1
ATOM 2451 N N . LEU A 1 313 ? -1.067 2.408 19.453 1 95.19 313 LEU A N 1
ATOM 2452 C CA . LEU A 1 313 ? -0.74 3.803 19.734 1 95.19 313 LEU A CA 1
ATOM 2453 C C . LEU A 1 313 ? -1.963 4.555 20.25 1 95.19 313 LEU A C 1
ATOM 2455 O O . LEU A 1 313 ? -1.875 5.289 21.25 1 95.19 313 LEU A O 1
ATOM 2459 N N . ILE A 1 314 ? -3.061 4.352 19.578 1 94.88 314 ILE A N 1
ATOM 2460 C CA . ILE A 1 314 ? -4.297 5.02 19.969 1 94.88 314 ILE A CA 1
ATOM 2461 C C . ILE A 1 314 ? -4.684 4.605 21.391 1 94.88 314 ILE A C 1
ATOM 2463 O O . ILE A 1 314 ? -5.07 5.445 22.203 1 94.88 314 ILE A O 1
ATOM 2467 N N . LYS A 1 315 ? -4.508 3.305 21.672 1 92.44 315 LYS A N 1
ATOM 2468 C CA . LYS A 1 315 ? -4.938 2.773 22.969 1 92.44 315 LYS A CA 1
ATOM 2469 C C . LYS A 1 315 ? -3.92 3.088 24.062 1 92.44 315 LYS A C 1
ATOM 2471 O O . LYS A 1 315 ? -4.285 3.277 25.219 1 92.44 315 LYS A O 1
ATOM 2476 N N . TYR A 1 316 ? -2.678 3.133 23.719 1 91 316 TYR A N 1
ATOM 2477 C CA . TYR A 1 316 ? -1.613 3.27 24.703 1 91 316 TYR A CA 1
ATOM 2478 C C . TYR A 1 316 ? -1.323 4.738 25 1 91 316 TYR A C 1
ATOM 2480 O O . TYR A 1 316 ? -1.03 5.109 26.141 1 91 316 TYR A O 1
ATOM 2488 N N . VAL A 1 317 ? -1.343 5.609 23.984 1 91.25 317 VAL A N 1
ATOM 2489 C CA . VAL A 1 317 ? -1.036 7.027 24.125 1 91.25 317 VAL A CA 1
ATOM 2490 C C . VAL A 1 317 ? -2.299 7.793 24.516 1 91.25 317 VAL A C 1
ATOM 2492 O O . VAL A 1 317 ? -2.301 8.539 25.5 1 91.25 317 VAL A O 1
ATOM 2495 N N . GLY A 1 318 ? -3.393 7.484 23.812 1 91.25 318 GLY A N 1
ATOM 2496 C CA . GLY A 1 318 ? -4.664 8.125 24.094 1 91.25 318 GLY A CA 1
ATOM 2497 C C . GLY A 1 318 ? -4.797 9.5 23.469 1 91.25 318 GLY A C 1
ATOM 2498 O O . GLY A 1 318 ? -3.793 10.18 23.234 1 91.25 318 GLY A O 1
ATOM 2499 N N . ARG A 1 319 ? -5.98 9.906 23.281 1 94.56 319 ARG A N 1
ATOM 2500 C CA . ARG A 1 319 ? -6.297 11.156 22.594 1 94.56 319 ARG A CA 1
ATOM 2501 C C . ARG A 1 319 ? -5.766 12.359 23.375 1 94.56 319 ARG A C 1
ATOM 2503 O O . ARG A 1 319 ? -5.301 13.328 22.781 1 94.56 319 ARG A O 1
ATOM 2510 N N . ASP A 1 320 ? -5.84 12.344 24.688 1 94.69 320 ASP A N 1
ATOM 2511 C CA . ASP A 1 320 ? -5.406 13.477 25.516 1 94.69 320 ASP A CA 1
ATOM 2512 C C . ASP A 1 320 ? -3.912 13.742 25.328 1 94.69 320 ASP A C 1
ATOM 2514 O O . ASP A 1 320 ? -3.498 14.891 25.172 1 94.69 320 ASP A O 1
ATOM 2518 N N . THR A 1 321 ? -3.15 12.68 25.359 1 95 321 THR A N 1
ATOM 2519 C CA . THR A 1 321 ? -1.714 12.828 25.156 1 95 321 THR A CA 1
ATOM 2520 C C . THR A 1 321 ? -1.412 13.281 23.734 1 95 321 THR A C 1
ATOM 2522 O O . THR A 1 321 ? -0.538 14.125 23.516 1 95 321 THR A O 1
ATOM 2525 N N . PHE A 1 322 ? -2.113 12.742 22.734 1 96.75 322 PHE A N 1
ATOM 2526 C CA . PHE A 1 322 ? -1.969 13.227 21.359 1 96.75 322 PHE A CA 1
ATOM 2527 C C . PHE A 1 322 ? -2.248 14.727 21.297 1 96.75 322 PHE A C 1
ATOM 2529 O O . PHE A 1 322 ? -1.568 15.453 20.562 1 96.75 322 PHE A O 1
ATOM 2536 N N . THR A 1 323 ? -3.275 15.156 22.031 1 96.75 323 THR A N 1
ATOM 2537 C CA . THR A 1 323 ? -3.641 16.562 22.062 1 96.75 323 THR A CA 1
ATOM 2538 C C . THR A 1 323 ? -2.514 17.406 22.672 1 96.75 323 THR A C 1
ATOM 2540 O O . THR A 1 323 ? -2.16 18.453 22.125 1 96.75 323 THR A O 1
ATOM 2543 N N . GLU A 1 324 ? -1.961 16.906 23.719 1 96.44 324 GLU A N 1
ATOM 2544 C CA . GLU A 1 324 ? -0.831 17.594 24.344 1 96.44 324 GLU A CA 1
ATOM 2545 C C . GLU A 1 324 ? 0.346 17.703 23.375 1 96.44 324 GLU A C 1
ATOM 2547 O O . GLU A 1 324 ? 1.007 18.734 23.312 1 96.44 324 GLU A O 1
ATOM 2552 N N . TRP A 1 325 ? 0.618 16.609 22.688 1 97.19 325 TRP A N 1
ATOM 2553 C CA . TRP A 1 325 ? 1.707 16.609 21.719 1 97.19 325 TRP A CA 1
ATOM 2554 C C . TRP A 1 325 ? 1.457 17.625 20.609 1 97.19 325 TRP A C 1
ATOM 2556 O O . TRP A 1 325 ? 2.379 18.328 20.188 1 97.19 325 TRP A O 1
ATOM 2566 N N . ALA A 1 326 ? 0.196 17.656 20.109 1 97.5 326 ALA A N 1
ATOM 2567 C CA . ALA A 1 326 ? -0.143 18.609 19.062 1 97.5 326 ALA A CA 1
ATOM 2568 C C . ALA A 1 326 ? 0.124 20.047 19.5 1 97.5 326 ALA A C 1
ATOM 2570 O O . ALA A 1 326 ? 0.755 20.828 18.781 1 97.5 326 ALA A O 1
ATOM 2571 N N . PHE A 1 327 ? -0.311 20.391 20.719 1 97 327 PHE A N 1
ATOM 2572 C CA . PHE A 1 327 ? -0.094 21.734 21.25 1 97 327 PHE A CA 1
ATOM 2573 C C . PHE A 1 327 ? 1.394 22 21.438 1 97 327 PHE A C 1
ATOM 2575 O O . PHE A 1 327 ? 1.875 23.094 21.125 1 97 327 PHE A O 1
ATOM 2582 N N . ALA A 1 328 ? 2.072 21.031 21.984 1 97.5 328 ALA A N 1
ATOM 2583 C CA . ALA A 1 328 ? 3.502 21.203 22.234 1 97.5 328 ALA A CA 1
ATOM 2584 C C . ALA A 1 328 ? 4.266 21.422 20.938 1 97.5 328 ALA A C 1
ATOM 2586 O O . ALA A 1 328 ? 5.176 22.266 20.875 1 97.5 328 ALA A O 1
ATOM 2587 N N . CYS A 1 329 ? 3.947 20.656 19.906 1 97.75 329 CYS A N 1
ATOM 2588 C CA . CYS A 1 329 ? 4.602 20.812 18.609 1 97.75 329 CYS A CA 1
ATOM 2589 C C . CYS A 1 329 ? 4.328 22.188 18.031 1 97.75 329 CYS A C 1
ATOM 2591 O O . CYS A 1 329 ? 5.242 22.844 17.516 1 97.75 329 CYS A O 1
ATOM 2593 N N . ALA A 1 330 ? 3.074 22.625 18.062 1 97 330 ALA A N 1
ATOM 2594 C CA . ALA A 1 330 ? 2.719 23.953 17.547 1 97 330 ALA A CA 1
ATOM 2595 C C . ALA A 1 330 ? 3.455 25.047 18.312 1 97 330 ALA A C 1
ATOM 2597 O O . ALA A 1 330 ? 3.932 26.016 17.703 1 97 330 ALA A O 1
ATOM 2598 N N . GLN A 1 331 ? 3.479 24.906 19.594 1 97.38 331 GLN A N 1
ATOM 2599 C CA . GLN A 1 331 ? 4.18 25.875 20.406 1 97.38 331 GLN A CA 1
ATOM 2600 C C . GLN A 1 331 ? 5.668 25.922 20.078 1 97.38 331 GLN A C 1
ATOM 2602 O O . GLN A 1 331 ? 6.262 27 19.969 1 97.38 331 GLN A O 1
ATOM 2607 N N . ARG A 1 332 ? 6.242 24.766 19.969 1 97.56 332 ARG A N 1
ATOM 2608 C CA . ARG A 1 332 ? 7.66 24.703 19.625 1 97.56 332 ARG A CA 1
ATOM 2609 C C . ARG A 1 332 ? 7.93 25.281 18.25 1 97.56 332 ARG A C 1
ATOM 2611 O O . ARG A 1 332 ? 8.969 25.906 18.016 1 97.56 332 ARG A O 1
ATOM 2618 N N . ALA A 1 333 ? 7.059 25.062 17.312 1 97.69 333 ALA A N 1
ATOM 2619 C CA . ALA A 1 333 ? 7.199 25.641 15.984 1 97.69 333 ALA A CA 1
ATOM 2620 C C . ALA A 1 333 ? 7.203 27.172 16.062 1 97.69 333 ALA A C 1
ATOM 2622 O O . ALA A 1 333 ? 7.973 27.828 15.352 1 97.69 333 ALA A O 1
ATOM 2623 N N . ARG A 1 334 ? 6.344 27.75 16.906 1 97.81 334 ARG A N 1
ATOM 2624 C CA . ARG A 1 334 ? 6.32 29.203 17.094 1 97.81 334 ARG A CA 1
ATOM 2625 C C . ARG A 1 334 ? 7.641 29.688 17.672 1 97.81 334 ARG A C 1
ATOM 2627 O O . ARG A 1 334 ? 8.172 30.719 17.234 1 97.81 334 ARG A O 1
ATOM 2634 N N . LYS A 1 335 ? 8.086 28.953 18.625 1 97.56 335 LYS A N 1
ATOM 2635 C CA . LYS A 1 335 ? 9.375 29.312 19.219 1 97.56 335 LYS A CA 1
ATOM 2636 C C . LYS A 1 335 ? 10.5 29.219 18.188 1 97.56 335 LYS A C 1
ATOM 2638 O O . LYS A 1 335 ? 11.375 30.078 18.125 1 97.56 335 LYS A O 1
ATOM 2643 N N . LEU A 1 336 ? 10.469 28.156 17.422 1 97 336 LEU A N 1
ATOM 2644 C CA . LEU A 1 336 ? 11.484 27.953 16.391 1 97 336 LEU A CA 1
ATOM 2645 C C . LEU A 1 336 ? 11.477 29.109 15.391 1 97 336 LEU A C 1
ATOM 2647 O O . LEU A 1 336 ? 12.531 29.594 14.992 1 97 336 LEU A O 1
ATOM 2651 N N . LYS A 1 337 ? 10.297 29.484 14.945 1 97.56 337 LYS A N 1
ATOM 2652 C CA . LYS A 1 337 ? 10.18 30.609 14.031 1 97.56 337 LYS A CA 1
ATOM 2653 C C . LYS A 1 337 ? 10.867 31.844 14.602 1 97.56 337 LYS A C 1
ATOM 2655 O O . LYS A 1 337 ? 11.641 32.531 13.906 1 97.56 337 LYS A O 1
ATOM 2660 N N . LYS A 1 338 ? 10.602 32.125 15.844 1 97.56 338 LYS A N 1
ATOM 2661 C CA . LYS A 1 338 ? 11.188 33.281 16.5 1 97.56 338 LYS A CA 1
ATOM 2662 C C . LYS A 1 338 ? 12.711 33.156 16.578 1 97.56 338 LYS A C 1
ATOM 2664 O O . LYS A 1 338 ? 13.43 34.125 16.312 1 97.56 338 LYS A O 1
ATOM 2669 N N . GLU A 1 339 ? 13.125 32.031 17 1 96.31 339 GLU A N 1
ATOM 2670 C CA . GLU A 1 339 ? 14.555 31.781 17.141 1 96.31 339 GLU A CA 1
ATOM 2671 C C . GLU A 1 339 ? 15.266 31.859 15.789 1 96.31 339 GLU A C 1
ATOM 2673 O O . GLU A 1 339 ? 16.359 32.406 15.695 1 96.31 339 GLU A O 1
ATOM 2678 N N . MET A 1 340 ? 14.672 31.312 14.773 1 94.69 340 MET A N 1
ATOM 2679 C CA . MET A 1 340 ? 15.234 31.375 13.422 1 94.69 340 MET A CA 1
ATOM 2680 C C . MET A 1 340 ? 15.344 32.812 12.945 1 94.69 340 MET A C 1
ATOM 2682 O O . MET A 1 340 ? 16.344 33.188 12.336 1 94.69 340 MET A O 1
ATOM 2686 N N . ALA A 1 341 ? 14.336 33.594 13.234 1 95.62 341 ALA A N 1
ATOM 2687 C CA . ALA A 1 341 ? 14.367 35 12.883 1 95.62 341 ALA A CA 1
ATOM 2688 C C . ALA A 1 341 ? 15.516 35.719 13.602 1 95.62 341 ALA A C 1
ATOM 2690 O O . ALA A 1 341 ? 16.203 36.562 13.008 1 95.62 341 ALA A O 1
ATOM 2691 N N . THR A 1 342 ? 15.695 35.375 14.742 1 95.62 342 THR A N 1
ATOM 2692 C CA . THR A 1 342 ? 16.719 36 15.57 1 95.62 342 THR A CA 1
ATOM 2693 C C . THR A 1 342 ? 18.109 35.75 15.008 1 95.62 342 THR A C 1
ATOM 2695 O O . THR A 1 342 ? 18.984 36.594 15.078 1 95.62 342 THR A O 1
ATOM 2698 N N . VAL A 1 343 ? 18.25 34.562 14.422 1 92.62 343 VAL A N 1
ATOM 2699 C CA . VAL A 1 343 ? 19.594 34.219 13.938 1 92.62 343 VAL A CA 1
ATOM 2700 C C . VAL A 1 343 ? 19.734 34.625 12.469 1 92.62 343 VAL A C 1
ATOM 2702 O O . VAL A 1 343 ? 20.734 34.281 11.836 1 92.62 343 VAL A O 1
ATOM 2705 N N . GLY A 1 344 ? 18.688 35.188 11.852 1 90.69 344 GLY A N 1
ATOM 2706 C CA . GLY A 1 344 ? 18.859 35.844 10.555 1 90.69 344 GLY A CA 1
ATOM 2707 C C . GLY A 1 344 ? 18.188 35.094 9.422 1 90.69 344 GLY A C 1
ATOM 2708 O O . GLY A 1 344 ? 18.359 35.438 8.258 1 90.69 344 GLY A O 1
ATOM 2709 N N . ALA A 1 345 ? 17.422 34 9.758 1 93.31 345 ALA A N 1
ATOM 2710 C CA . ALA A 1 345 ? 16.672 33.344 8.688 1 93.31 345 ALA A CA 1
ATOM 2711 C C . ALA A 1 345 ? 15.68 34.312 8.047 1 93.31 345 ALA A C 1
ATOM 2713 O O . ALA A 1 345 ? 15.109 35.156 8.719 1 93.31 345 ALA A O 1
ATOM 2714 N N . GLU A 1 346 ? 15.516 34.156 6.723 1 94.94 346 GLU A N 1
ATOM 2715 C CA . GLU A 1 346 ? 14.68 35.094 5.977 1 94.94 346 GLU A CA 1
ATOM 2716 C C . GLU A 1 346 ? 13.414 34.438 5.469 1 94.94 346 GLU A C 1
ATOM 2718 O O . GLU A 1 346 ? 13.383 33.219 5.289 1 94.94 346 GLU A O 1
ATOM 2723 N N . ASP A 1 347 ? 12.359 35.25 5.281 1 96.56 347 ASP A N 1
ATOM 2724 C CA . ASP A 1 347 ? 11.117 34.844 4.652 1 96.56 347 ASP A CA 1
ATOM 2725 C C . ASP A 1 347 ? 10.5 33.656 5.391 1 96.56 347 ASP A C 1
ATOM 2727 O O . ASP A 1 347 ? 10.172 32.625 4.781 1 96.56 347 ASP A O 1
ATOM 2731 N N . ILE A 1 348 ? 10.422 33.812 6.672 1 97.38 348 ILE A N 1
ATOM 2732 C CA . ILE A 1 348 ? 9.93 32.719 7.504 1 97.38 348 ILE A CA 1
ATOM 2733 C C . ILE A 1 348 ? 8.406 32.688 7.504 1 97.38 348 ILE A C 1
ATOM 2735 O O . ILE A 1 348 ? 7.773 33.75 7.699 1 97.38 348 ILE A O 1
ATOM 2739 N N . LEU A 1 349 ? 7.828 31.578 7.203 1 97.88 349 LEU A N 1
ATOM 2740 C CA . LEU A 1 349 ? 6.383 31.375 7.223 1 97.88 349 LEU A CA 1
ATOM 2741 C C . LEU A 1 349 ? 6 30.281 8.211 1 97.88 349 LEU A C 1
ATOM 2743 O O . LEU A 1 349 ? 6.652 29.25 8.273 1 97.88 349 LEU A O 1
ATOM 2747 N N . LEU A 1 350 ? 5.066 30.516 9.047 1 97.94 350 LEU A N 1
ATOM 2748 C CA . LEU A 1 350 ? 4.398 29.578 9.938 1 97.94 350 LEU A CA 1
ATOM 2749 C C . LEU A 1 350 ? 2.904 29.859 10.023 1 97.94 350 LEU A C 1
ATOM 2751 O O . LEU A 1 350 ? 2.502 30.938 10.492 1 97.94 350 LEU A O 1
ATOM 2755 N N . ASN A 1 351 ? 2.121 28.938 9.539 1 95.44 351 ASN A N 1
ATOM 2756 C CA . ASN A 1 351 ? 0.674 29.125 9.594 1 95.44 351 ASN A CA 1
ATOM 2757 C C . ASN A 1 351 ? 0.135 28.875 11 1 95.44 351 ASN A C 1
ATOM 2759 O O . ASN A 1 351 ? 0.824 28.312 11.844 1 95.44 351 ASN A O 1
ATOM 2763 N N . HIS A 1 352 ? -1.06 29.312 11.211 1 90.44 352 HIS A N 1
ATOM 2764 C CA . HIS A 1 352 ? -1.711 29.172 12.508 1 90.44 352 HIS A CA 1
ATOM 2765 C C . HIS A 1 352 ? -1.817 27.703 12.914 1 90.44 352 HIS A C 1
ATOM 2767 O O . HIS A 1 352 ? -2.34 26.891 12.156 1 90.44 352 HIS A O 1
ATOM 2773 N N . ASN A 1 353 ? -1.285 27.422 14.117 1 91.19 353 ASN A N 1
ATOM 2774 C CA . ASN A 1 353 ? -1.311 26.078 14.711 1 91.19 353 ASN A CA 1
ATOM 2775 C C . ASN A 1 353 ? -0.627 25.062 13.812 1 91.19 353 ASN A C 1
ATOM 2777 O O . ASN A 1 353 ? -0.991 23.891 13.812 1 91.19 353 ASN A O 1
ATOM 2781 N N . ALA A 1 354 ? 0.281 25.562 12.945 1 95.5 354 ALA A N 1
ATOM 2782 C CA . ALA A 1 354 ? 1.029 24.656 12.086 1 95.5 354 ALA A CA 1
ATOM 2783 C C . ALA A 1 354 ? 2.285 24.141 12.781 1 95.5 354 ALA A C 1
ATOM 2785 O O . ALA A 1 354 ? 2.672 24.672 13.836 1 95.5 354 ALA A O 1
ATOM 2786 N N . MET A 1 355 ? 2.846 23.109 12.258 1 97.19 355 MET A N 1
ATOM 2787 C CA . MET A 1 355 ? 4.047 22.469 12.797 1 97.19 355 MET A CA 1
ATOM 2788 C C . MET A 1 355 ? 5.215 22.609 11.828 1 97.19 355 MET A C 1
ATOM 2790 O O . MET A 1 355 ? 6.332 22.172 12.133 1 97.19 355 MET A O 1
ATOM 2794 N N . THR A 1 356 ? 4.973 23.234 10.703 1 97.38 356 THR A N 1
ATOM 2795 C CA . THR A 1 356 ? 5.969 23.375 9.641 1 97.38 356 THR A CA 1
ATOM 2796 C C . THR A 1 356 ? 6.461 24.812 9.555 1 97.38 356 THR A C 1
ATOM 2798 O O . THR A 1 356 ? 5.684 25.719 9.281 1 97.38 356 THR A O 1
ATOM 2801 N N . VAL A 1 357 ? 7.719 25.016 9.812 1 97.38 357 VAL A N 1
ATOM 2802 C CA . VAL A 1 357 ? 8.367 26.312 9.609 1 97.38 357 VAL A CA 1
ATOM 2803 C C . VAL A 1 357 ? 9.047 26.344 8.242 1 97.38 357 VAL A C 1
ATOM 2805 O O . VAL A 1 357 ? 9.953 25.547 7.977 1 97.38 357 VAL A O 1
ATOM 2808 N N . TYR A 1 358 ? 8.578 27.203 7.387 1 96.75 358 TYR A N 1
ATOM 2809 C CA . TYR A 1 358 ? 9.062 27.344 6.016 1 96.75 358 TYR A CA 1
ATOM 2810 C C . TYR A 1 358 ? 9.859 28.625 5.848 1 96.75 358 TYR A C 1
ATOM 2812 O O . TYR A 1 358 ? 9.445 29.703 6.305 1 96.75 358 TYR A O 1
ATOM 2820 N N . CYS A 1 359 ? 11.094 28.562 5.238 1 96.19 359 CYS A N 1
ATOM 2821 C CA . CYS A 1 359 ? 11.93 29.75 5.098 1 96.19 359 CYS A CA 1
ATOM 2822 C C . CYS A 1 359 ? 12.914 29.594 3.943 1 96.19 359 CYS A C 1
ATOM 2824 O O . CYS A 1 359 ? 13.008 28.531 3.344 1 96.19 359 CYS A O 1
ATOM 2826 N N . LYS A 1 360 ? 13.469 30.609 3.598 1 95.56 360 LYS A N 1
ATOM 2827 C CA . LYS A 1 360 ? 14.531 30.547 2.6 1 95.56 360 LYS A CA 1
ATOM 2828 C C . LYS A 1 360 ? 15.688 29.688 3.076 1 95.56 360 LYS A C 1
ATOM 2830 O O . LYS A 1 360 ? 16.062 29.719 4.254 1 95.56 360 LYS A O 1
ATOM 2835 N N . GLU A 1 361 ? 16.219 28.891 2.16 1 93.56 361 GLU A N 1
ATOM 2836 C CA . GLU A 1 361 ? 17.359 28.047 2.547 1 93.56 361 GLU A CA 1
ATOM 2837 C C . GLU A 1 361 ? 18.531 28.891 3.029 1 93.56 361 GLU A C 1
ATOM 2839 O O . GLU A 1 361 ? 18.859 29.922 2.42 1 93.56 361 GLU A O 1
ATOM 2844 N N . PHE A 1 362 ? 19.156 28.547 4.008 1 88.94 362 PHE A N 1
ATOM 2845 C CA . PHE A 1 362 ? 20.188 29.344 4.668 1 88.94 362 PHE A CA 1
ATOM 2846 C C . PHE A 1 362 ? 21.547 28.641 4.574 1 88.94 362 PHE A C 1
ATOM 2848 O O . PHE A 1 362 ? 22.594 29.297 4.629 1 88.94 362 PHE A O 1
ATOM 2855 N N . SER A 1 363 ? 21.562 27.344 4.492 1 91.69 363 SER A N 1
ATOM 2856 C CA . SER A 1 363 ? 22.812 26.594 4.465 1 91.69 363 SER A CA 1
ATOM 2857 C C . SER A 1 363 ? 22.594 25.188 3.904 1 91.69 363 SER A C 1
ATOM 2859 O O . SER A 1 363 ? 21.922 24.359 4.531 1 91.69 363 SER A O 1
ATOM 2861 N N . PRO A 1 364 ? 23.172 24.922 2.812 1 90.88 364 PRO A N 1
ATOM 2862 C CA . PRO A 1 364 ? 23.078 23.562 2.271 1 90.88 364 PRO A CA 1
ATOM 2863 C C . PRO A 1 364 ? 23.609 22.5 3.232 1 90.88 364 PRO A C 1
ATOM 2865 O O . PRO A 1 364 ? 23.109 21.375 3.256 1 90.88 364 PRO A O 1
ATOM 2868 N N . GLN A 1 365 ? 24.594 22.859 3.992 1 92.38 365 GLN A N 1
ATOM 2869 C CA . GLN A 1 365 ? 25.203 21.938 4.941 1 92.38 365 GLN A CA 1
ATOM 2870 C C . GLN A 1 365 ? 24.219 21.562 6.043 1 92.38 365 GLN A C 1
ATOM 2872 O O . GLN A 1 365 ? 24.062 20.391 6.379 1 92.38 365 GLN A O 1
ATOM 2877 N N . VAL A 1 366 ? 23.547 22.562 6.582 1 94.25 366 VAL A N 1
ATOM 2878 C CA . VAL A 1 366 ? 22.562 22.312 7.633 1 94.25 366 VAL A CA 1
ATOM 2879 C C . VAL A 1 366 ? 21.375 21.547 7.062 1 94.25 366 VAL A C 1
ATOM 2881 O O . VAL A 1 366 ? 20.828 20.672 7.723 1 94.25 366 VAL A O 1
ATOM 2884 N N . SER A 1 367 ? 21.031 21.953 5.828 1 92.81 367 SER A N 1
ATOM 2885 C CA . SER A 1 367 ? 19.922 21.25 5.168 1 92.81 367 SER A CA 1
ATOM 2886 C C . SER A 1 367 ? 20.234 19.766 5.02 1 92.81 367 SER A C 1
ATOM 2888 O O . SER A 1 367 ? 19.359 18.922 5.227 1 92.81 367 SER A O 1
ATOM 2890 N N . LYS A 1 368 ? 21.438 19.422 4.668 1 90.5 368 LYS A N 1
ATOM 2891 C CA . LYS A 1 368 ? 21.844 18.031 4.527 1 90.5 368 LYS A CA 1
ATOM 2892 C C . LYS A 1 368 ? 21.906 17.328 5.887 1 90.5 368 LYS A C 1
ATOM 2894 O O . LYS A 1 368 ? 21.453 16.188 6.027 1 90.5 368 LYS A O 1
ATOM 2899 N N . GLU A 1 369 ? 22.422 18.016 6.871 1 93.06 369 GLU A N 1
ATOM 2900 C CA . GLU A 1 369 ? 22.625 17.438 8.203 1 93.06 369 GLU A CA 1
ATOM 2901 C C . GLU A 1 369 ? 21.297 17.109 8.867 1 93.06 369 GLU A C 1
ATOM 2903 O O . GLU A 1 369 ? 21.172 16.094 9.555 1 93.06 369 GLU A O 1
ATOM 2908 N N . PHE A 1 370 ? 20.312 17.953 8.648 1 94.88 370 PHE A N 1
ATOM 2909 C CA . PHE A 1 370 ? 19.047 17.797 9.344 1 94.88 370 PHE A CA 1
ATOM 2910 C C . PHE A 1 370 ? 17.969 17.328 8.391 1 94.88 370 PHE A C 1
ATOM 2912 O O . PHE A 1 370 ? 16.781 17.391 8.719 1 94.88 370 PHE A O 1
ATOM 2919 N N . TYR A 1 371 ? 18.422 16.844 7.219 1 91 371 TYR A N 1
ATOM 2920 C CA . TYR A 1 371 ? 17.562 16.188 6.238 1 91 371 TYR A CA 1
ATOM 2921 C C . TYR A 1 371 ? 16.391 17.078 5.859 1 91 371 TYR A C 1
ATOM 2923 O O . TYR A 1 371 ? 15.234 16.641 5.863 1 91 371 TYR A O 1
ATOM 2931 N N . LEU A 1 372 ? 16.797 18.266 5.535 1 91.19 372 LEU A N 1
ATOM 2932 C CA . LEU A 1 372 ? 15.766 19.156 5 1 91.19 372 LEU A CA 1
ATOM 2933 C C . LEU A 1 372 ? 15.516 18.875 3.525 1 91.19 372 LEU A C 1
ATOM 2935 O O . LEU A 1 372 ? 16.281 18.141 2.891 1 91.19 372 LEU A O 1
ATOM 2939 N N . ALA A 1 373 ? 14.414 19.062 2.941 1 80.56 373 ALA A N 1
ATOM 2940 C CA . ALA A 1 373 ? 14.055 18.844 1.541 1 80.56 373 ALA A CA 1
ATOM 2941 C C . ALA A 1 373 ? 13.961 20.172 0.796 1 80.56 373 ALA A C 1
ATOM 2943 O O . ALA A 1 373 ? 12.859 20.672 0.542 1 80.56 373 ALA A O 1
ATOM 2944 N N . PRO A 1 374 ? 15.156 20.656 0.427 1 86.19 374 PRO A N 1
ATOM 2945 C CA . PRO A 1 374 ? 15.117 21.969 -0.236 1 86.19 374 PRO A CA 1
ATOM 2946 C C . PRO A 1 374 ? 14.367 21.922 -1.565 1 86.19 374 PRO A C 1
ATOM 2948 O O . PRO A 1 374 ? 14.492 20.969 -2.324 1 86.19 374 PRO A O 1
ATOM 2951 N N . GLN A 1 375 ? 13.523 22.922 -1.753 1 82.75 375 GLN A N 1
ATOM 2952 C CA . GLN A 1 375 ? 12.781 23.109 -2.998 1 82.75 375 GLN A CA 1
ATOM 2953 C C . GLN A 1 375 ? 12.734 24.578 -3.404 1 82.75 375 GLN A C 1
ATOM 2955 O O . GLN A 1 375 ? 12.195 25.406 -2.674 1 82.75 375 GLN A O 1
ATOM 2960 N N . LYS A 1 376 ? 13.242 24.875 -4.527 1 87 376 LYS A N 1
ATOM 2961 C CA . LYS A 1 376 ? 13.211 26.219 -5.098 1 87 376 LYS A CA 1
ATOM 2962 C C . LYS A 1 376 ? 13.797 27.25 -4.129 1 87 376 LYS A C 1
ATOM 2964 O O . LYS A 1 376 ? 13.211 28.297 -3.896 1 87 376 LYS A O 1
ATOM 2969 N N . GLY A 1 377 ? 14.828 26.906 -3.463 1 91.25 377 GLY A N 1
ATOM 2970 C CA . GLY A 1 377 ? 15.555 27.828 -2.605 1 91.25 377 GLY A CA 1
ATOM 2971 C C . GLY A 1 377 ? 14.961 27.953 -1.216 1 91.25 377 GLY A C 1
ATOM 2972 O O . GLY A 1 377 ? 15.414 28.766 -0.406 1 91.25 377 GLY A O 1
ATOM 2973 N N . TYR A 1 378 ? 13.984 27.172 -0.969 1 94.94 378 TYR A N 1
ATOM 2974 C CA . TYR A 1 378 ? 13.344 27.203 0.343 1 94.94 378 TYR A CA 1
ATOM 2975 C C . TYR A 1 378 ? 13.43 25.844 1.021 1 94.94 378 TYR A C 1
ATOM 2977 O O . TYR A 1 378 ? 13.695 24.828 0.367 1 94.94 378 TYR A O 1
ATOM 2985 N N . VAL A 1 379 ? 13.336 25.844 2.354 1 93.69 379 VAL A N 1
ATOM 2986 C CA . VAL A 1 379 ? 13.312 24.625 3.146 1 93.69 379 VAL A CA 1
ATOM 2987 C C . VAL A 1 379 ? 12.188 24.688 4.172 1 93.69 379 VAL A C 1
ATOM 2989 O O . VAL A 1 379 ? 11.617 25.75 4.418 1 93.69 379 VAL A O 1
ATOM 2992 N N . HIS A 1 380 ? 11.812 23.578 4.602 1 94.81 380 HIS A N 1
ATOM 2993 C CA . HIS A 1 380 ? 10.859 23.516 5.703 1 94.81 380 HIS A CA 1
ATOM 2994 C C . HIS A 1 380 ? 11.344 22.594 6.812 1 94.81 380 HIS A C 1
ATOM 2996 O O . HIS A 1 380 ? 11.969 21.562 6.539 1 94.81 380 HIS A O 1
ATOM 3002 N N . ALA A 1 381 ? 11.211 23.016 8.008 1 96.06 381 ALA A N 1
ATOM 3003 C CA . ALA A 1 381 ? 11.406 22.219 9.211 1 96.06 381 ALA A CA 1
ATOM 3004 C C . ALA A 1 381 ? 10.078 21.859 9.867 1 96.06 381 ALA A C 1
ATOM 3006 O O . ALA A 1 381 ? 9.242 22.734 10.109 1 96.06 381 ALA A O 1
ATOM 3007 N N . ILE A 1 382 ? 9.883 20.609 10.094 1 96.69 382 ILE A N 1
ATOM 3008 C CA . ILE A 1 382 ? 8.609 20.125 10.609 1 96.69 382 ILE A CA 1
ATOM 3009 C C . ILE A 1 382 ? 8.789 19.609 12.039 1 96.69 382 ILE A C 1
ATOM 3011 O O . ILE A 1 382 ? 9.586 18.703 12.281 1 96.69 382 ILE A O 1
ATOM 3015 N N . ILE A 1 383 ? 8.07 20.188 12.922 1 97.38 383 ILE A N 1
ATOM 3016 C CA . ILE A 1 383 ? 8.172 19.844 14.336 1 97.38 383 ILE A CA 1
ATOM 3017 C C . ILE A 1 383 ? 7.133 18.781 14.68 1 97.38 383 ILE A C 1
ATOM 3019 O O . ILE A 1 383 ? 5.93 19.047 14.688 1 97.38 383 ILE A O 1
ATOM 3023 N N . THR A 1 384 ? 7.574 17.594 14.867 1 96.94 384 THR A N 1
ATOM 3024 C CA . THR A 1 384 ? 6.758 16.469 15.312 1 96.94 384 THR A CA 1
ATOM 3025 C C . THR A 1 384 ? 7.215 15.984 16.688 1 96.94 384 THR A C 1
ATOM 3027 O O . THR A 1 384 ? 8.242 16.438 17.203 1 96.94 384 THR A O 1
ATOM 3030 N N . PRO A 1 385 ? 6.508 15.156 17.328 1 96.62 385 PRO A N 1
ATOM 3031 C CA . PRO A 1 385 ? 6.77 14.859 18.734 1 96.62 385 PRO A CA 1
ATOM 3032 C C . PRO A 1 385 ? 8.203 14.391 18.984 1 96.62 385 PRO A C 1
ATOM 3034 O O . PRO A 1 385 ? 8.82 14.781 19.984 1 96.62 385 PRO A O 1
ATOM 3037 N N . HIS A 1 386 ? 8.789 13.633 18.109 1 95.88 386 HIS A N 1
ATOM 3038 C CA . HIS A 1 386 ? 10.125 13.102 18.344 1 95.88 386 HIS A CA 1
ATOM 3039 C C . HIS A 1 386 ? 11.164 14.219 18.391 1 95.88 386 HIS A C 1
ATOM 3041 O O . HIS A 1 386 ? 12.266 14.031 18.922 1 95.88 386 HIS A O 1
ATOM 3047 N N . THR A 1 387 ? 10.883 15.422 17.844 1 96.88 387 THR A N 1
ATOM 3048 C CA . THR A 1 387 ? 11.852 16.516 17.734 1 96.88 387 THR A CA 1
ATOM 3049 C C . THR A 1 387 ? 11.891 17.328 19.016 1 96.88 387 THR A C 1
ATOM 3051 O O . THR A 1 387 ? 12.758 18.188 19.188 1 96.88 387 THR A O 1
ATOM 3054 N N . LEU A 1 388 ? 10.953 17.078 19.906 1 97.06 388 LEU A N 1
ATOM 3055 C CA . LEU A 1 388 ? 10.82 17.844 21.125 1 97.06 388 LEU A CA 1
ATOM 3056 C C . LEU A 1 388 ? 11.734 17.312 22.219 1 97.06 388 LEU A C 1
ATOM 3058 O O . LEU A 1 388 ? 12.203 16.172 22.141 1 97.06 388 LEU A O 1
ATOM 3062 N N . HIS A 1 389 ? 12.008 18.125 23.156 1 95.19 389 HIS A N 1
ATOM 3063 C CA . HIS A 1 389 ? 12.656 17.672 24.375 1 95.19 389 HIS A CA 1
ATOM 3064 C C . HIS A 1 389 ? 11.727 16.781 25.203 1 95.19 389 HIS A C 1
ATOM 3066 O O . HIS A 1 389 ? 10.523 17.062 25.297 1 95.19 389 HIS A O 1
ATOM 3072 N N . PRO A 1 390 ? 12.289 15.75 25.859 1 93.88 390 PRO A N 1
ATOM 3073 C CA . PRO A 1 390 ? 11.445 14.836 26.641 1 93.88 390 PRO A CA 1
ATOM 3074 C C . PRO A 1 390 ? 10.562 15.57 27.641 1 93.88 390 PRO A C 1
ATOM 3076 O O . PRO A 1 390 ? 9.43 15.148 27.891 1 93.88 390 PRO A O 1
ATOM 3079 N N . SER A 1 391 ? 10.984 16.719 28.125 1 93 391 SER A N 1
ATOM 3080 C CA . SER A 1 391 ? 10.227 17.453 29.141 1 93 391 SER A CA 1
ATOM 3081 C C . SER A 1 391 ? 8.977 18.078 28.547 1 93 391 SER A C 1
ATOM 3083 O O . SER A 1 391 ? 8.062 18.469 29.266 1 93 391 SER A O 1
ATOM 3085 N N . GLU A 1 392 ? 8.906 18.156 27.219 1 93.81 392 GLU A N 1
ATOM 3086 C CA . GLU A 1 392 ? 7.777 18.766 26.531 1 93.81 392 GLU A CA 1
ATOM 3087 C C . GLU A 1 392 ? 6.727 17.719 26.172 1 93.81 392 GLU A C 1
ATOM 3089 O O . GLU A 1 392 ? 5.645 18.062 25.672 1 93.81 392 GLU A O 1
ATOM 3094 N N . LEU A 1 393 ? 7.008 16.469 26.391 1 94.69 393 LEU A N 1
ATOM 3095 C CA . LEU A 1 393 ? 6.195 15.398 25.828 1 94.69 393 LEU A CA 1
ATOM 3096 C C . LEU A 1 393 ? 5.336 14.742 26.906 1 94.69 393 LEU A C 1
ATOM 3098 O O . LEU A 1 393 ? 4.383 14.023 26.594 1 94.69 393 LEU A O 1
ATOM 3102 N N . GLY A 1 394 ? 5.641 14.992 28.109 1 92.62 394 GLY A N 1
ATOM 3103 C CA . GLY A 1 394 ? 4.895 14.359 29.188 1 92.62 394 GLY A CA 1
ATOM 3104 C C . GLY A 1 394 ? 5.332 12.93 29.453 1 92.62 394 GLY A C 1
ATOM 3105 O O . GLY A 1 394 ? 6.484 12.57 29.203 1 92.62 394 GLY A O 1
ATOM 3106 N N . THR A 1 395 ? 4.5 12.164 30.203 1 91.81 395 THR A N 1
ATOM 3107 C CA . THR A 1 395 ? 4.848 10.805 30.609 1 91.81 395 THR A CA 1
ATOM 3108 C C . THR A 1 395 ? 3.832 9.805 30.062 1 91.81 395 THR A C 1
ATOM 3110 O O . THR A 1 395 ? 2.695 10.164 29.766 1 91.81 395 THR A O 1
ATOM 3113 N N . ASN A 1 396 ? 4.34 8.609 29.828 1 87.62 396 ASN A N 1
ATOM 3114 C CA . ASN A 1 396 ? 3.447 7.539 29.406 1 87.62 396 ASN A CA 1
ATOM 3115 C C . ASN A 1 396 ? 2.629 7 30.578 1 87.62 396 ASN A C 1
ATOM 3117 O O . ASN A 1 396 ? 2.668 7.559 31.688 1 87.62 396 ASN A O 1
ATOM 3121 N N . ARG A 1 397 ? 1.812 6.004 30.297 1 83.31 397 ARG A N 1
ATOM 3122 C CA . ARG A 1 397 ? 0.873 5.469 31.281 1 83.31 397 ARG A CA 1
ATOM 3123 C C . ARG A 1 397 ? 1.609 4.867 32.469 1 83.31 397 ARG A C 1
ATOM 3125 O O . ARG A 1 397 ? 1.034 4.723 33.562 1 83.31 397 ARG A O 1
ATOM 3132 N N . GLU A 1 398 ? 2.914 4.527 32.344 1 84.38 398 GLU A N 1
ATOM 3133 C CA . GLU A 1 398 ? 3.738 3.988 33.438 1 84.38 398 GLU A CA 1
ATOM 3134 C C . GLU A 1 398 ? 4.43 5.105 34.219 1 84.38 398 GLU A C 1
ATOM 3136 O O . GLU A 1 398 ? 5.156 4.844 35.156 1 84.38 398 GLU A O 1
ATOM 3141 N N . GLY A 1 399 ? 4.27 6.293 33.812 1 86.69 399 GLY A N 1
ATOM 3142 C CA . GLY A 1 399 ? 4.887 7.434 34.469 1 86.69 399 GLY A CA 1
ATOM 3143 C C . GLY A 1 399 ? 6.281 7.734 33.938 1 86.69 399 GLY A C 1
ATOM 3144 O O . GLY A 1 399 ? 7.004 8.539 34.531 1 86.69 399 GLY A O 1
ATOM 3145 N N . GLU A 1 400 ? 6.648 7.094 32.906 1 89.75 400 GLU A N 1
ATOM 3146 C CA . GLU A 1 400 ? 7.957 7.332 32.312 1 89.75 400 GLU A CA 1
ATOM 3147 C C . GLU A 1 400 ? 7.883 8.414 31.234 1 89.75 400 GLU A C 1
ATOM 3149 O O . GLU A 1 400 ? 6.91 8.484 30.484 1 89.75 400 GLU A O 1
ATOM 3154 N N . PRO A 1 401 ? 8.883 9.211 31.188 1 91.94 401 PRO A N 1
ATOM 3155 C CA . PRO A 1 401 ? 8.875 10.25 30.156 1 91.94 401 PRO A CA 1
ATOM 3156 C C . PRO A 1 401 ? 8.938 9.68 28.75 1 91.94 401 PRO A C 1
ATOM 3158 O O . PRO A 1 401 ? 9.633 8.688 28.5 1 91.94 401 PRO A O 1
ATOM 3161 N N . PHE A 1 402 ? 8.148 10.297 27.828 1 92.56 402 PHE A N 1
ATOM 3162 C CA . PHE A 1 402 ? 8.32 9.953 26.422 1 92.56 402 PHE A CA 1
ATOM 3163 C C . PHE A 1 402 ? 9.695 10.383 25.922 1 92.56 402 PHE A C 1
ATOM 3165 O O . PHE A 1 402 ? 10.25 11.375 26.391 1 92.56 402 PHE A O 1
ATOM 3172 N N . GLU A 1 403 ? 10.164 9.562 25.016 1 88.38 403 GLU A N 1
ATOM 3173 C CA . GLU A 1 403 ? 11.516 9.812 24.531 1 88.38 403 GLU A CA 1
ATOM 3174 C C . GLU A 1 403 ? 11.5 10.719 23.297 1 88.38 403 GLU A C 1
ATOM 3176 O O . GLU A 1 403 ? 11.102 10.297 22.203 1 88.38 403 GLU A O 1
ATOM 3181 N N . GLY A 1 404 ? 11.773 11.992 23.438 1 92.25 404 GLY A N 1
ATOM 3182 C CA . GLY A 1 404 ? 12.062 12.914 22.344 1 92.25 404 GLY A CA 1
ATOM 3183 C C . GLY A 1 404 ? 13.539 13.164 22.156 1 92.25 404 GLY A C 1
ATOM 3184 O O . GLY A 1 404 ? 14.336 12.984 23.078 1 92.25 404 GLY A O 1
ATOM 3185 N N . PHE A 1 405 ? 13.93 13.562 20.938 1 94.75 405 PHE A N 1
ATOM 3186 C CA . PHE A 1 405 ? 15.352 13.641 20.609 1 94.75 405 PHE A CA 1
ATOM 3187 C C . PHE A 1 405 ? 15.859 15.07 20.75 1 94.75 405 PHE A C 1
ATOM 3189 O O . PHE A 1 405 ? 17.031 15.344 20.5 1 94.75 405 PHE A O 1
ATOM 3196 N N . ASP A 1 406 ? 15.016 16.031 21.094 1 96.12 406 ASP A N 1
ATOM 3197 C CA . ASP A 1 406 ? 15.367 17.438 21.234 1 96.12 406 ASP A CA 1
ATOM 3198 C C . ASP A 1 406 ? 16 17.969 19.953 1 96.12 406 ASP A C 1
ATOM 3200 O O . ASP A 1 406 ? 16.906 18.812 20 1 96.12 406 ASP A O 1
ATOM 3204 N N . THR A 1 407 ? 15.648 17.469 18.875 1 96.56 407 THR A N 1
ATOM 3205 C CA . THR A 1 407 ? 16.234 17.781 17.578 1 96.56 407 THR A CA 1
ATOM 3206 C C . THR A 1 407 ? 15.922 19.234 17.188 1 96.56 407 THR A C 1
ATOM 3208 O O . THR A 1 407 ? 16.734 19.891 16.547 1 96.56 407 THR A O 1
ATOM 3211 N N . ALA A 1 408 ? 14.75 19.75 17.516 1 95.81 408 ALA A N 1
ATOM 3212 C CA . ALA A 1 408 ? 14.352 21.109 17.172 1 95.81 408 ALA A CA 1
ATOM 3213 C C . ALA A 1 408 ? 15.344 22.125 17.75 1 95.81 408 ALA A C 1
ATOM 3215 O O . ALA A 1 408 ? 15.727 23.078 17.062 1 95.81 408 ALA A O 1
ATOM 3216 N N . ASN A 1 409 ? 15.773 21.906 18.953 1 94.88 409 ASN A N 1
ATOM 3217 C CA . ASN A 1 409 ? 16.734 22.812 19.578 1 94.88 409 ASN A CA 1
ATOM 3218 C C . ASN A 1 409 ? 18.109 22.703 18.922 1 94.88 409 ASN A C 1
ATOM 3220 O O . ASN A 1 409 ? 18.781 23.719 18.688 1 94.88 409 ASN A O 1
ATOM 3224 N N . ARG A 1 410 ? 18.516 21.5 18.656 1 96.12 410 ARG A N 1
ATOM 3225 C CA . ARG A 1 410 ? 19.797 21.312 18 1 96.12 410 ARG A CA 1
ATOM 3226 C C . ARG A 1 410 ? 19.797 21.922 16.609 1 96.12 410 ARG A C 1
ATOM 3228 O O . ARG A 1 410 ? 20.828 22.422 16.141 1 96.12 410 ARG A O 1
ATOM 3235 N N . PHE A 1 411 ? 18.703 21.875 15.992 1 96.12 411 PHE A N 1
ATOM 3236 C CA . PHE A 1 411 ? 18.547 22.422 14.648 1 96.12 411 PHE A CA 1
ATOM 3237 C C . PHE A 1 411 ? 18.75 23.938 14.664 1 96.12 411 PHE A C 1
ATOM 3239 O O . PHE A 1 411 ? 19.531 24.484 13.875 1 96.12 411 PHE A O 1
ATOM 3246 N N . VAL A 1 412 ? 18.078 24.594 15.531 1 93.94 412 VAL A N 1
ATOM 3247 C CA . VAL A 1 412 ? 18.188 26.062 15.578 1 93.94 412 VAL A CA 1
ATOM 3248 C C . VAL A 1 412 ? 19.609 26.469 15.938 1 93.94 412 VAL A C 1
ATOM 3250 O O . VAL A 1 412 ? 20.125 27.469 15.445 1 93.94 412 VAL A O 1
ATOM 3253 N N . GLU A 1 413 ? 20.234 25.703 16.781 1 94.25 413 GLU A N 1
ATOM 3254 C CA . GLU A 1 413 ? 21.641 25.969 17.094 1 94.25 413 GLU A CA 1
ATOM 3255 C C . GLU A 1 413 ? 22.516 25.844 15.859 1 94.25 413 GLU A C 1
ATOM 3257 O O . GLU A 1 413 ? 23.391 26.688 15.625 1 94.25 413 GLU A O 1
ATOM 3262 N N . ALA A 1 414 ? 22.25 24.828 15.188 1 94.44 414 ALA A N 1
ATOM 3263 C CA . ALA A 1 414 ? 23.016 24.609 13.961 1 94.44 414 ALA A CA 1
ATOM 3264 C C . ALA A 1 414 ? 22.766 25.734 12.961 1 94.44 414 ALA A C 1
ATOM 3266 O O . ALA A 1 414 ? 23.688 26.156 12.258 1 94.44 414 ALA A O 1
ATOM 3267 N N . VAL A 1 415 ? 21.578 26.203 12.867 1 93 415 VAL A N 1
ATOM 3268 C CA . VAL A 1 415 ? 21.25 27.328 11.992 1 93 415 VAL A CA 1
ATOM 3269 C C . VAL A 1 415 ? 22.016 28.562 12.43 1 93 415 VAL A C 1
ATOM 3271 O O . VAL A 1 415 ? 22.594 29.266 11.602 1 93 415 VAL A O 1
ATOM 3274 N N . GLY A 1 416 ? 22.016 28.812 13.656 1 93.12 416 GLY A N 1
ATOM 3275 C CA . GLY A 1 416 ? 22.734 29.953 14.188 1 93.12 416 GLY A CA 1
ATOM 3276 C C . GLY A 1 416 ? 24.219 29.922 13.875 1 93.12 416 GLY A C 1
ATOM 3277 O O . GLY A 1 416 ? 24.797 30.938 13.492 1 93.12 416 GLY A O 1
ATOM 3278 N N . GLU A 1 417 ? 24.75 28.781 14.039 1 93.38 417 GLU A N 1
ATOM 3279 C CA . GLU A 1 417 ? 26.172 28.609 13.742 1 93.38 417 GLU A CA 1
ATOM 3280 C C . GLU A 1 417 ? 26.453 28.844 12.266 1 93.38 417 GLU A C 1
ATOM 3282 O O . GLU A 1 417 ? 27.469 29.469 11.914 1 93.38 417 GLU A O 1
ATOM 3287 N N . ALA A 1 418 ? 25.641 28.344 11.484 1 91.5 418 ALA A N 1
ATOM 3288 C CA . ALA A 1 418 ? 25.828 28.484 10.047 1 91.5 418 ALA A CA 1
ATOM 3289 C C . ALA A 1 418 ? 25.672 29.953 9.625 1 91.5 418 ALA A C 1
ATOM 3291 O O . ALA A 1 418 ? 26.406 30.438 8.758 1 91.5 418 ALA A O 1
ATOM 3292 N N . MET A 1 419 ? 24.766 30.625 10.211 1 89.38 419 MET A N 1
ATOM 3293 C CA . MET A 1 419 ? 24.516 32.031 9.883 1 89.38 419 MET A CA 1
ATOM 3294 C C . MET A 1 419 ? 25.672 32.906 10.359 1 89.38 419 MET A C 1
ATOM 3296 O O . MET A 1 419 ? 26.031 33.875 9.688 1 89.38 419 MET A O 1
ATOM 3300 N N . ASP A 1 420 ? 26.172 32.562 11.438 1 88.12 420 ASP A N 1
ATOM 3301 C CA . ASP A 1 420 ? 27.328 33.312 11.953 1 88.12 420 ASP A CA 1
ATOM 3302 C C . ASP A 1 420 ? 28.531 33.125 11.047 1 88.12 420 ASP A C 1
ATOM 3304 O O . ASP A 1 420 ? 29.297 34.062 10.828 1 88.12 420 ASP A O 1
ATOM 3308 N N . HIS A 1 421 ? 28.703 31.938 10.609 1 83.06 421 HIS A N 1
ATOM 3309 C CA . HIS A 1 421 ? 29.828 31.641 9.719 1 83.06 421 HIS A CA 1
ATOM 3310 C C . HIS A 1 421 ? 29.688 32.406 8.398 1 83.06 421 HIS A C 1
ATOM 3312 O O . HIS A 1 421 ? 30.672 32.906 7.855 1 83.06 421 HIS A O 1
ATOM 3318 N N . GLU A 1 422 ? 28.562 32.375 7.82 1 76.75 422 GLU A N 1
ATOM 3319 C CA . GLU A 1 422 ? 28.297 33.094 6.562 1 76.75 422 GLU A CA 1
ATOM 3320 C C . GLU A 1 422 ? 28.484 34.594 6.719 1 76.75 422 GLU A C 1
ATOM 3322 O O . GLU A 1 422 ? 29 35.25 5.824 1 76.75 422 GLU A O 1
ATOM 3327 N N . ALA A 1 423 ? 28.094 35.188 7.84 1 75.56 423 ALA A N 1
ATOM 3328 C CA . ALA A 1 423 ? 28.266 36.625 8.109 1 75.56 423 ALA A CA 1
ATOM 3329 C C . ALA A 1 423 ? 29.75 36.969 8.195 1 75.56 423 ALA A C 1
ATOM 3331 O O . ALA A 1 423 ? 30.156 38.031 7.688 1 75.56 423 ALA A O 1
ATOM 3332 N N . ARG A 1 424 ? 30.438 36.125 8.766 1 71.75 424 ARG A N 1
ATOM 3333 C CA . ARG A 1 424 ? 31.875 36.375 8.883 1 71.75 424 ARG A CA 1
ATOM 3334 C C . ARG A 1 424 ? 32.562 36.312 7.523 1 71.75 424 ARG A C 1
ATOM 3336 O O . ARG A 1 424 ? 33.5 37.062 7.262 1 71.75 424 ARG A O 1
ATOM 3343 N N . ARG A 1 425 ? 32.094 35.469 6.688 1 67.06 425 ARG A N 1
ATOM 3344 C CA . ARG A 1 425 ? 32.688 35.344 5.359 1 67.06 425 ARG A CA 1
ATOM 3345 C C . ARG A 1 425 ? 32.375 36.562 4.492 1 67.06 425 ARG A C 1
ATOM 3347 O O . ARG A 1 425 ? 33.219 36.969 3.674 1 67.06 425 ARG A O 1
ATOM 3354 N N . GLU A 1 426 ? 31.219 37.094 4.676 1 67 426 GLU A N 1
ATOM 3355 C CA . GLU A 1 426 ? 30.828 38.281 3.906 1 67 426 GLU A CA 1
ATOM 3356 C C . GLU A 1 426 ? 31.5 39.531 4.434 1 67 426 GLU A C 1
ATOM 3358 O O . GLU A 1 426 ? 31.672 40.5 3.695 1 67 426 GLU A O 1
ATOM 3363 N N . SER A 1 427 ? 32 39.594 5.543 1 57.22 427 SER A N 1
ATOM 3364 C CA . SER A 1 427 ? 32.688 40.75 6.109 1 57.22 427 SER A CA 1
ATOM 3365 C C . SER A 1 427 ? 34.156 40.75 5.746 1 57.22 427 SER A C 1
ATOM 3367 O O . SER A 1 427 ? 34.844 41.75 5.91 1 57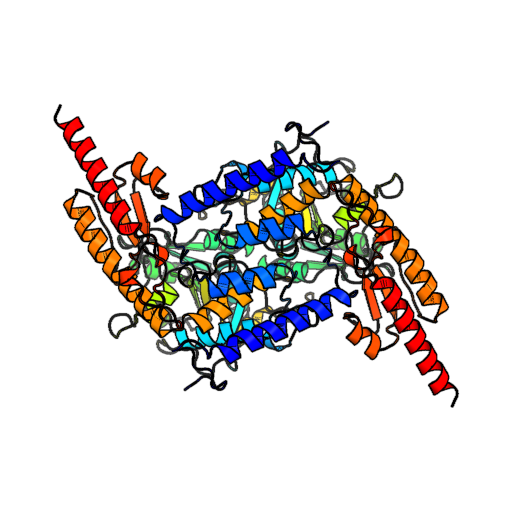.22 427 SER A O 1
ATOM 3369 N N . VAL A 1 428 ? 34.719 39.812 5.105 1 49.16 428 VAL A N 1
ATOM 3370 C CA . VAL A 1 428 ? 36.094 39.844 4.645 1 49.16 428 VAL A CA 1
ATOM 3371 C C . VAL A 1 428 ? 36.156 40.094 3.143 1 49.16 428 VAL A C 1
ATOM 3373 O O . VAL A 1 428 ? 35.281 39.625 2.395 1 49.16 428 VAL A O 1
ATOM 3376 N N . MET B 1 1 ? -22.25 12.273 21.406 1 26.44 1 MET B N 1
ATOM 3377 C CA . MET B 1 1 ? -22.797 10.953 21.688 1 26.44 1 MET B CA 1
ATOM 3378 C C . MET B 1 1 ? -21.719 9.883 21.562 1 26.44 1 MET B C 1
ATOM 3380 O O . MET B 1 1 ? -20.969 9.859 20.594 1 26.44 1 MET B O 1
ATOM 3384 N N . PRO B 1 2 ? -21.188 9.328 22.609 1 35.25 2 PRO B N 1
ATOM 3385 C CA . PRO B 1 2 ? -20.234 8.211 22.609 1 35.25 2 PRO B CA 1
ATOM 3386 C C . PRO B 1 2 ? -20.531 7.18 21.516 1 35.25 2 PRO B C 1
ATOM 3388 O O . PRO B 1 2 ? -21.672 7 21.125 1 35.25 2 PRO B O 1
ATOM 3391 N N . PHE B 1 3 ? -19.734 7.148 20.391 1 40.19 3 PHE B N 1
ATOM 3392 C CA . PHE B 1 3 ? -20 6.039 19.469 1 40.19 3 PHE B CA 1
ATOM 3393 C C . PHE B 1 3 ? -20.484 4.812 20.25 1 40.19 3 PHE B C 1
ATOM 3395 O O . PHE B 1 3 ? -20.188 4.664 21.438 1 40.19 3 PHE B O 1
ATOM 3402 N N . SER B 1 4 ? -21.453 4.27 19.734 1 44.78 4 SER B N 1
ATOM 3403 C CA . SER B 1 4 ? -22.219 3.191 20.359 1 44.78 4 SER B CA 1
ATOM 3404 C C . SER B 1 4 ? -21.281 2.201 21.062 1 44.78 4 SER B C 1
ATOM 3406 O O . SER B 1 4 ? -21.734 1.371 21.859 1 44.78 4 SER B O 1
ATOM 3408 N N . CYS B 1 5 ? -20 2.113 20.516 1 52.5 5 CYS B N 1
ATOM 3409 C CA . CYS B 1 5 ? -19.344 0.932 21.078 1 52.5 5 CYS B CA 1
ATOM 3410 C C . CYS B 1 5 ? -18.797 1.215 22.469 1 52.5 5 CYS B C 1
ATOM 3412 O O . CYS B 1 5 ? -18.344 0.301 23.156 1 52.5 5 CYS B O 1
ATOM 3414 N N . GLY B 1 6 ? -19.109 2.348 22.938 1 65.88 6 GLY B N 1
ATOM 3415 C CA . GLY B 1 6 ? -18.797 2.604 24.328 1 65.88 6 GLY B CA 1
ATOM 3416 C C . GLY B 1 6 ? -17.312 2.701 24.609 1 65.88 6 GLY B C 1
ATOM 3417 O O . GLY B 1 6 ? -16.875 2.689 25.766 1 65.88 6 GLY B O 1
ATOM 3418 N N . ILE B 1 7 ? -16.438 2.762 23.5 1 78.94 7 ILE B N 1
ATOM 3419 C CA . ILE B 1 7 ? -15 2.803 23.734 1 78.94 7 ILE B CA 1
ATOM 3420 C C . ILE B 1 7 ? -14.57 4.238 24.031 1 78.94 7 ILE B C 1
ATOM 3422 O O . ILE B 1 7 ? -14.938 5.168 23.312 1 78.94 7 ILE B O 1
ATOM 3426 N N . ASP B 1 8 ? -13.875 4.492 25.094 1 82.44 8 ASP B N 1
ATOM 3427 C CA . ASP B 1 8 ? -13.297 5.785 25.453 1 82.44 8 ASP B CA 1
ATOM 3428 C C . ASP B 1 8 ? -11.844 5.887 24.984 1 82.44 8 ASP B C 1
ATOM 3430 O O . ASP B 1 8 ? -10.977 5.168 25.484 1 82.44 8 ASP B O 1
ATOM 3434 N N . PHE B 1 9 ? -11.555 6.77 24 1 87.06 9 PHE B N 1
ATOM 3435 C CA . PHE B 1 9 ? -10.227 6.902 23.422 1 87.06 9 PHE B CA 1
ATOM 3436 C C . PHE B 1 9 ? -9.43 7.988 24.125 1 87.06 9 PHE B C 1
ATOM 3438 O O . PHE B 1 9 ? -8.289 8.273 23.75 1 87.06 9 PHE B O 1
ATOM 3445 N N . SER B 1 10 ? -9.984 8.656 25.172 1 85.12 10 SER B N 1
ATOM 3446 C CA . SER B 1 10 ? -9.359 9.828 25.781 1 85.12 10 SER B CA 1
ATOM 3447 C C . SER B 1 10 ? -8.086 9.445 26.531 1 85.12 10 SER B C 1
ATOM 3449 O O . SER B 1 10 ? -7.047 10.078 26.359 1 85.12 10 SER B O 1
ATOM 3451 N N . LYS B 1 11 ? -8.227 8.305 27.344 1 84.88 11 LYS B N 1
ATOM 3452 C CA . LYS B 1 11 ? -7.094 7.863 28.156 1 84.88 11 LYS B CA 1
ATOM 3453 C C . LYS B 1 11 ? -6.613 6.48 27.734 1 84.88 11 LYS B C 1
ATOM 3455 O O . LYS B 1 11 ? -7.344 5.742 27.062 1 84.88 11 LYS B O 1
ATOM 3460 N N . PRO B 1 12 ? -5.312 6.25 28.078 1 82.38 12 PRO B N 1
ATOM 3461 C CA . PRO B 1 12 ? -4.793 4.922 27.75 1 82.38 12 PRO B CA 1
ATOM 3462 C C . PRO B 1 12 ? -5.66 3.793 28.297 1 82.38 12 PRO B C 1
ATOM 3464 O O . PRO B 1 12 ? -6.246 3.928 29.375 1 82.38 12 PRO B O 1
ATOM 3467 N N . ALA B 1 13 ? -5.699 2.734 27.516 1 80.81 13 ALA B N 1
ATOM 3468 C CA . ALA B 1 13 ? -6.422 1.547 27.953 1 80.81 13 ALA B CA 1
ATOM 3469 C C . ALA B 1 13 ? -5.77 0.943 29.203 1 80.81 13 ALA B C 1
ATOM 3471 O O . ALA B 1 13 ? -4.586 1.173 29.453 1 80.81 13 ALA B O 1
ATOM 3472 N N . ASP B 1 14 ? -6.629 0.23 29.906 1 80.94 14 ASP B N 1
ATOM 3473 C CA . ASP B 1 14 ? -6.105 -0.504 31.062 1 80.94 14 ASP B CA 1
ATOM 3474 C C . ASP B 1 14 ? -5.012 -1.479 30.641 1 80.94 14 ASP B C 1
ATOM 3476 O O . ASP B 1 14 ? -5.145 -2.168 29.625 1 80.94 14 ASP B O 1
ATOM 3480 N N . LYS B 1 15 ? -3.957 -1.521 31.422 1 77.56 15 LYS B N 1
ATOM 3481 C CA . LYS B 1 15 ? -2.771 -2.303 31.094 1 77.56 15 LYS B CA 1
ATOM 3482 C C . LYS B 1 15 ? -3.127 -3.77 30.859 1 77.56 15 LYS B C 1
ATOM 3484 O O . LYS B 1 15 ? -2.787 -4.34 29.812 1 77.56 15 LYS B O 1
ATOM 3489 N N . GLY B 1 16 ? -3.75 -4.332 31.844 1 76.19 16 GLY B N 1
ATOM 3490 C CA . GLY B 1 16 ? -4.066 -5.746 31.766 1 76.19 16 GLY B CA 1
ATOM 3491 C C . GLY B 1 16 ? -4.934 -6.102 30.578 1 76.19 16 GLY B C 1
ATOM 3492 O O . GLY B 1 16 ? -4.645 -7.062 29.844 1 76.19 16 GLY B O 1
ATOM 3493 N N . GLU B 1 17 ? -5.809 -5.246 30.266 1 79.31 17 GLU B N 1
ATOM 3494 C CA . GLU B 1 17 ? -6.727 -5.523 29.156 1 79.31 17 GLU B CA 1
ATOM 3495 C C . GLU B 1 17 ? -6.023 -5.398 27.812 1 79.31 17 GLU B C 1
ATOM 3497 O O . GLU B 1 17 ? -6.223 -6.227 26.922 1 79.31 17 GLU B O 1
ATOM 3502 N N . PHE B 1 18 ? -5.172 -4.469 27.766 1 86.25 18 PHE B N 1
ATOM 3503 C CA . PHE B 1 18 ? -4.398 -4.215 26.547 1 86.25 18 PHE B CA 1
ATOM 3504 C C . PHE B 1 18 ? -3.457 -5.375 26.25 1 86.25 18 PHE B C 1
ATOM 3506 O O . PHE B 1 18 ? -3.459 -5.914 25.141 1 86.25 18 PHE B O 1
ATOM 3513 N N . GLU B 1 19 ? -2.721 -5.852 27.188 1 89.25 19 GLU B N 1
ATOM 3514 C CA . GLU B 1 19 ? -1.744 -6.918 27 1 89.25 19 GLU B CA 1
ATOM 3515 C C . GLU B 1 19 ? -2.432 -8.273 26.844 1 89.25 19 GLU B C 1
ATOM 3517 O O . GLU B 1 19 ? -1.945 -9.141 26.109 1 89.25 19 GLU B O 1
ATOM 3522 N N . ASP B 1 20 ? -3.566 -8.398 27.484 1 91.19 20 ASP B N 1
ATOM 3523 C CA . ASP B 1 20 ? -4.309 -9.648 27.391 1 91.19 20 ASP B CA 1
ATOM 3524 C C . ASP B 1 20 ? -4.883 -9.836 25.984 1 91.19 20 ASP B C 1
ATOM 3526 O O . ASP B 1 20 ? -4.828 -10.93 25.422 1 91.19 20 ASP B O 1
ATOM 3530 N N . VAL B 1 21 ? -5.406 -8.766 25.531 1 90.19 21 VAL B N 1
ATOM 3531 C CA . VAL B 1 21 ? -5.973 -8.812 24.188 1 90.19 21 VAL B CA 1
ATOM 3532 C C . VAL B 1 21 ? -4.875 -9.133 23.172 1 90.19 21 VAL B C 1
ATOM 3534 O O . VAL B 1 21 ? -5.078 -9.93 22.266 1 90.19 21 VAL B O 1
ATOM 3537 N N . PHE B 1 22 ? -3.748 -8.57 23.391 1 92.5 22 PHE B N 1
ATOM 3538 C CA . PHE B 1 22 ? -2.615 -8.82 22.5 1 92.5 22 PHE B CA 1
ATOM 3539 C C . PHE B 1 22 ? -2.166 -10.273 22.594 1 92.5 22 PHE B C 1
ATOM 3541 O O . PHE B 1 22 ? -1.942 -10.922 21.562 1 92.5 22 PHE B O 1
ATOM 3548 N N . ALA B 1 23 ? -2.055 -10.734 23.812 1 94.44 23 ALA B N 1
ATOM 3549 C CA . ALA B 1 23 ? -1.607 -12.117 24.016 1 94.44 23 ALA B CA 1
ATOM 3550 C C . ALA B 1 23 ? -2.566 -13.102 23.359 1 94.44 23 ALA B C 1
ATOM 3552 O O . ALA B 1 23 ? -2.135 -14.086 22.75 1 94.44 23 ALA B O 1
ATOM 3553 N N . GLU B 1 24 ? -3.807 -12.797 23.453 1 93.75 24 GLU B N 1
ATOM 3554 C CA . GLU B 1 24 ? -4.816 -13.656 22.844 1 93.75 24 GLU B CA 1
ATOM 3555 C C . GLU B 1 24 ? -4.699 -13.625 21.312 1 93.75 24 GLU B C 1
ATOM 3557 O O . GLU B 1 24 ? -4.895 -14.648 20.656 1 93.75 24 GLU B O 1
ATOM 3562 N N . THR B 1 25 ? -4.434 -12.484 20.797 1 92.94 25 THR B N 1
ATOM 3563 C CA . THR B 1 25 ? -4.262 -12.32 19.359 1 92.94 25 THR B CA 1
ATOM 3564 C C . THR B 1 25 ? -3.084 -13.156 18.859 1 92.94 25 THR B C 1
ATOM 3566 O O . THR B 1 25 ? -3.186 -13.828 17.828 1 92.94 25 THR B O 1
ATOM 3569 N N . ILE B 1 26 ? -1.981 -13.156 19.594 1 94.62 26 ILE B N 1
ATOM 3570 C CA . ILE B 1 26 ? -0.779 -13.891 19.219 1 94.62 26 ILE B CA 1
ATOM 3571 C C . ILE B 1 26 ? -1.063 -15.391 19.234 1 94.62 26 ILE B C 1
ATOM 3573 O O . ILE B 1 26 ? -0.631 -16.125 18.328 1 94.62 26 ILE B O 1
ATOM 3577 N N . VAL B 1 27 ? -1.821 -15.797 20.203 1 95.06 27 VAL B N 1
ATOM 3578 C CA . VAL B 1 27 ? -2.18 -17.203 20.297 1 95.06 27 VAL B CA 1
ATOM 3579 C C . VAL B 1 27 ? -3.008 -17.609 19.078 1 95.06 27 VAL B C 1
ATOM 3581 O O . VAL B 1 27 ? -2.766 -18.656 18.469 1 95.06 27 VAL B O 1
ATOM 3584 N N . GLN B 1 28 ? -3.906 -16.766 18.75 1 92.25 28 GLN B N 1
ATOM 3585 C CA . GLN B 1 28 ? -4.77 -17.062 17.609 1 92.25 28 GLN B CA 1
ATOM 3586 C C . GLN B 1 28 ? -3.977 -17.047 16.297 1 92.25 28 GLN B C 1
ATOM 3588 O O . GLN B 1 28 ? -4.207 -17.891 15.422 1 92.25 28 GLN B O 1
ATOM 3593 N N . TRP B 1 29 ? -3.086 -16.078 16.109 1 93.88 29 TRP B N 1
ATOM 3594 C CA . TRP B 1 29 ? -2.256 -16.016 14.914 1 93.88 29 TRP B CA 1
ATOM 3595 C C . TRP B 1 29 ? -1.379 -17.25 14.789 1 93.88 29 TRP B C 1
ATOM 3597 O O . TRP B 1 29 ? -1.236 -17.812 13.703 1 93.88 29 TRP B O 1
ATOM 3607 N N . ASP B 1 30 ? -0.819 -17.656 15.922 1 94.19 30 ASP B N 1
ATOM 3608 C CA . ASP B 1 30 ? 0.044 -18.828 15.922 1 94.19 30 ASP B CA 1
ATOM 3609 C C . ASP B 1 30 ? -0.735 -20.078 15.531 1 94.19 30 ASP B C 1
ATOM 3611 O O . ASP B 1 30 ? -0.258 -20.891 14.727 1 94.19 30 ASP B O 1
ATOM 3615 N N . LYS B 1 31 ? -1.887 -20.203 16.078 1 93.12 31 LYS B N 1
ATOM 3616 C CA . LYS B 1 31 ? -2.75 -21.328 15.75 1 93.12 31 LYS B CA 1
ATOM 3617 C C . LYS B 1 31 ? -3.09 -21.328 14.258 1 93.12 31 LYS B C 1
ATOM 3619 O O . LYS B 1 31 ? -3.041 -22.375 13.609 1 93.12 31 LYS B O 1
ATOM 3624 N N . THR B 1 32 ? -3.369 -20.234 13.719 1 92.06 32 THR B N 1
ATOM 3625 C CA . THR B 1 32 ? -3.812 -20.094 12.336 1 92.06 32 THR B CA 1
ATOM 3626 C C . THR B 1 32 ? -2.682 -20.438 11.375 1 92.06 32 THR B C 1
ATOM 3628 O O . THR B 1 32 ? -2.875 -21.234 10.445 1 92.06 32 THR B O 1
ATOM 3631 N N . ILE B 1 33 ? -1.498 -19.969 11.625 1 92.5 33 ILE B N 1
ATOM 3632 C CA . ILE B 1 33 ? -0.414 -20.156 10.664 1 92.5 33 ILE B CA 1
ATOM 3633 C C . ILE B 1 33 ? 0.023 -21.609 10.656 1 92.5 33 ILE B C 1
ATOM 3635 O O . ILE B 1 33 ? 0.483 -22.125 9.633 1 92.5 33 ILE B O 1
ATOM 3639 N N . ARG B 1 34 ? -0.224 -22.281 11.719 1 93.31 34 ARG B N 1
ATOM 3640 C CA . ARG B 1 34 ? 0.195 -23.672 11.812 1 93.31 34 ARG B CA 1
ATOM 3641 C C . ARG B 1 34 ? -0.809 -24.594 11.133 1 93.31 34 ARG B C 1
ATOM 3643 O O . ARG B 1 34 ? -0.491 -25.75 10.82 1 93.31 34 ARG B O 1
ATOM 3650 N N . LYS B 1 35 ? -1.983 -24.078 10.828 1 93.69 35 LYS B N 1
ATOM 3651 C CA . LYS B 1 35 ? -3.031 -24.938 10.297 1 93.69 35 LYS B CA 1
ATOM 3652 C C . LYS B 1 35 ? -3.441 -24.516 8.891 1 93.69 35 LYS B C 1
ATOM 3654 O O . LYS B 1 35 ? -4.012 -25.312 8.141 1 93.69 35 LYS B O 1
ATOM 3659 N N . ALA B 1 36 ? -3.152 -23.328 8.547 1 92.31 36 ALA B N 1
ATOM 3660 C CA . ALA B 1 36 ? -3.711 -22.766 7.324 1 92.31 36 ALA B CA 1
ATOM 3661 C C . ALA B 1 36 ? -3.07 -23.391 6.09 1 92.31 36 ALA B C 1
ATOM 3663 O O . ALA B 1 36 ? -1.843 -23.422 5.969 1 92.31 36 ALA B O 1
ATOM 3664 N N . VAL B 1 37 ? -3.895 -23.875 5.141 1 93.62 37 VAL B N 1
ATOM 3665 C CA . VAL B 1 37 ? -3.438 -24.375 3.844 1 93.62 37 VAL B CA 1
ATOM 3666 C C . VAL B 1 37 ? -4.301 -23.781 2.732 1 93.62 37 VAL B C 1
ATOM 3668 O O . VAL B 1 37 ? -4.199 -24.188 1.574 1 93.62 37 VAL B O 1
ATOM 3671 N N . GLY B 1 38 ? -5.168 -22.828 3.1 1 91.44 38 GLY B N 1
ATOM 3672 C CA . GLY B 1 38 ? -6.125 -22.328 2.133 1 91.44 38 GLY B CA 1
ATOM 3673 C C . GLY B 1 38 ? -5.664 -21.047 1.449 1 91.44 38 GLY B C 1
ATOM 3674 O O . GLY B 1 38 ? -6.309 -20.562 0.518 1 91.44 38 GLY B O 1
ATOM 3675 N N . TYR B 1 39 ? -4.535 -20.453 1.823 1 88.94 39 TYR B N 1
ATOM 3676 C CA . TYR B 1 39 ? -4.047 -19.188 1.272 1 88.94 39 TYR B CA 1
ATOM 3677 C C . TYR B 1 39 ? -2.619 -19.344 0.756 1 88.94 39 TYR B C 1
ATOM 3679 O O . TYR B 1 39 ? -1.813 -20.078 1.34 1 88.94 39 TYR B O 1
ATOM 3687 N N . PRO B 1 40 ? -2.379 -18.641 -0.298 1 92.75 40 PRO B N 1
ATOM 3688 C CA . PRO B 1 40 ? -1.043 -18.781 -0.884 1 92.75 40 PRO B CA 1
ATOM 3689 C C . PRO B 1 40 ? 0.017 -17.984 -0.141 1 92.75 40 PRO B C 1
ATOM 3691 O O . PRO B 1 40 ? 0.608 -17.062 -0.71 1 92.75 40 PRO B O 1
ATOM 3694 N N . ARG B 1 41 ? 0.272 -18.406 1.06 1 93.25 41 ARG B N 1
ATOM 3695 C CA . ARG B 1 41 ? 1.27 -17.719 1.885 1 93.25 41 ARG B CA 1
ATOM 3696 C C . ARG B 1 41 ? 2.338 -18.703 2.359 1 93.25 41 ARG B C 1
ATOM 3698 O O . ARG B 1 41 ? 2.031 -19.844 2.707 1 93.25 41 ARG B O 1
ATOM 3705 N N . ASN B 1 42 ? 3.549 -18.234 2.279 1 95.75 42 ASN B N 1
ATOM 3706 C CA . ASN B 1 42 ? 4.684 -18.922 2.883 1 95.75 42 ASN B CA 1
ATOM 3707 C C . ASN B 1 42 ? 5.039 -18.344 4.246 1 95.75 42 ASN B C 1
ATOM 3709 O O . ASN B 1 42 ? 5.578 -17.234 4.328 1 95.75 42 ASN B O 1
ATOM 3713 N N . TRP B 1 43 ? 4.754 -19.094 5.359 1 94.44 43 TRP B N 1
ATOM 3714 C CA . TRP B 1 43 ? 4.98 -18.609 6.715 1 94.44 43 TRP B CA 1
ATOM 3715 C C . TRP B 1 43 ? 6.219 -19.25 7.328 1 94.44 43 TRP B C 1
ATOM 3717 O O . TRP B 1 43 ? 6.371 -19.281 8.555 1 94.44 43 TRP B O 1
ATOM 3727 N N . ILE B 1 44 ? 7.059 -19.766 6.484 1 91.81 44 ILE B N 1
ATOM 3728 C CA . ILE B 1 44 ? 8.273 -20.391 7.004 1 91.81 44 ILE B CA 1
ATOM 3729 C C . ILE B 1 44 ? 9.039 -19.391 7.867 1 91.81 44 ILE B C 1
ATOM 3731 O O . ILE B 1 44 ? 9.102 -18.203 7.535 1 91.81 44 ILE B O 1
ATOM 3735 N N . ARG B 1 45 ? 9.625 -19.891 8.977 1 86.5 45 ARG B N 1
ATOM 3736 C CA . ARG B 1 45 ? 10.344 -19.031 9.906 1 86.5 45 ARG B CA 1
ATOM 3737 C C . ARG B 1 45 ? 11.844 -19.062 9.633 1 86.5 45 ARG B C 1
ATOM 3739 O O . ARG B 1 45 ? 12.398 -20.109 9.305 1 86.5 45 ARG B O 1
ATOM 3746 N N . HIS B 1 46 ? 12.344 -17.922 9.641 1 91.31 46 HIS B N 1
ATOM 3747 C CA . HIS B 1 46 ? 13.789 -17.734 9.578 1 91.31 46 HIS B CA 1
ATOM 3748 C C . HIS B 1 46 ? 14.305 -17.016 10.812 1 91.31 46 HIS B C 1
ATOM 3750 O O . HIS B 1 46 ? 14.391 -15.781 10.828 1 91.31 46 HIS B O 1
ATOM 3756 N N . PRO B 1 47 ? 14.758 -17.812 11.828 1 90.06 47 PRO B N 1
ATOM 3757 C CA . PRO B 1 47 ? 15.094 -17.203 13.117 1 90.06 47 PRO B CA 1
ATOM 3758 C C . PRO B 1 47 ? 16.094 -16.062 12.992 1 90.06 47 PRO B C 1
ATOM 3760 O O . PRO B 1 47 ? 15.93 -15.023 13.648 1 90.06 47 PRO B O 1
ATOM 3763 N N . LYS B 1 48 ? 17.109 -16.25 12.188 1 90.75 48 LYS B N 1
ATOM 3764 C CA . LYS B 1 48 ? 18.109 -15.188 12.039 1 90.75 48 LYS B CA 1
ATOM 3765 C C . LYS B 1 48 ? 17.5 -13.938 11.414 1 90.75 48 LYS B C 1
ATOM 3767 O O . LYS B 1 48 ? 17.781 -12.82 11.859 1 90.75 48 LYS B O 1
ATOM 3772 N N . ILE B 1 49 ? 16.719 -14.086 10.383 1 92.94 49 ILE B N 1
ATOM 3773 C CA . ILE B 1 49 ? 16.062 -12.953 9.727 1 92.94 49 ILE B CA 1
ATOM 3774 C C . ILE B 1 49 ? 15.094 -12.289 10.695 1 92.94 49 ILE B C 1
ATOM 3776 O O . ILE B 1 49 ? 15.039 -11.062 10.789 1 92.94 49 ILE B O 1
ATOM 3780 N N . GLN B 1 50 ? 14.336 -13.078 11.43 1 93.19 50 GLN B N 1
ATOM 3781 C CA . GLN B 1 50 ? 13.367 -12.547 12.391 1 93.19 50 GLN B CA 1
ATOM 3782 C C . GLN B 1 50 ? 14.07 -11.734 13.477 1 93.19 50 GLN B C 1
ATOM 3784 O O . GLN B 1 50 ? 13.57 -10.68 13.891 1 93.19 50 GLN B O 1
ATOM 3789 N N . GLU B 1 51 ? 15.203 -12.234 13.914 1 93.69 51 GLU B N 1
ATOM 3790 C CA . GLU B 1 51 ? 15.992 -11.5 14.898 1 93.69 51 GLU B CA 1
ATOM 3791 C C . GLU B 1 51 ? 16.406 -10.133 14.367 1 93.69 51 GLU B C 1
ATOM 3793 O O . GLU B 1 51 ? 16.234 -9.117 15.047 1 93.69 51 GLU B O 1
ATOM 3798 N N . LEU B 1 52 ? 16.953 -10.109 13.195 1 94.06 52 LEU B N 1
ATOM 3799 C CA . LEU B 1 52 ? 17.406 -8.859 12.594 1 94.06 52 LEU B CA 1
ATOM 3800 C C . LEU B 1 52 ? 16.234 -7.926 12.328 1 94.06 52 LEU B C 1
ATOM 3802 O O . LEU B 1 52 ? 16.328 -6.715 12.547 1 94.06 52 LEU B O 1
ATOM 3806 N N . MET B 1 53 ? 15.133 -8.492 11.93 1 94.19 53 MET B N 1
ATOM 3807 C CA . MET B 1 53 ? 13.961 -7.684 11.609 1 94.19 53 MET B CA 1
ATOM 3808 C C . MET B 1 53 ? 13.367 -7.074 12.875 1 94.19 53 MET B C 1
ATOM 3810 O O . MET B 1 53 ? 12.766 -5.996 12.828 1 94.19 53 MET B O 1
ATOM 3814 N N . LYS B 1 54 ? 13.477 -7.758 13.984 1 94.94 54 LYS B N 1
ATOM 3815 C CA . LYS B 1 54 ? 13.047 -7.176 15.25 1 94.94 54 LYS B CA 1
ATOM 3816 C C . LYS B 1 54 ? 13.836 -5.906 15.562 1 94.94 54 LYS B C 1
ATOM 3818 O O . LYS B 1 54 ? 13.266 -4.93 16.062 1 94.94 54 LYS B O 1
ATOM 3823 N N . THR B 1 55 ? 15.117 -5.914 15.211 1 94 55 THR B N 1
ATOM 3824 C CA . THR B 1 55 ? 15.922 -4.711 15.367 1 94 55 THR B CA 1
ATOM 3825 C C . THR B 1 55 ? 15.461 -3.621 14.406 1 94 55 THR B C 1
ATOM 3827 O O . THR B 1 55 ? 15.312 -2.461 14.797 1 94 55 THR B O 1
ATOM 3830 N N . ALA B 1 56 ? 15.156 -3.967 13.211 1 93.56 56 ALA B N 1
ATOM 3831 C CA . ALA B 1 56 ? 14.727 -3.023 12.18 1 93.56 56 ALA B CA 1
ATOM 3832 C C . ALA B 1 56 ? 13.367 -2.428 12.516 1 93.56 56 ALA B C 1
ATOM 3834 O O . ALA B 1 56 ? 13.047 -1.312 12.102 1 93.56 56 ALA B O 1
ATOM 3835 N N . ALA B 1 57 ? 12.625 -3.152 13.336 1 92.25 57 ALA B N 1
ATOM 3836 C CA . ALA B 1 57 ? 11.258 -2.768 13.656 1 92.25 57 ALA B CA 1
ATOM 3837 C C . ALA B 1 57 ? 11.227 -1.509 14.516 1 92.25 57 ALA B C 1
ATOM 3839 O O . ALA B 1 57 ? 10.18 -0.858 14.641 1 92.25 57 ALA B O 1
ATOM 3840 N N . ASP B 1 58 ? 12.328 -1.089 15.039 1 92.31 58 ASP B N 1
ATOM 3841 C CA . ASP B 1 58 ? 12.406 0.091 15.891 1 92.31 58 ASP B CA 1
ATOM 3842 C C . ASP B 1 58 ? 12.5 1.368 15.062 1 92.31 58 ASP B C 1
ATOM 3844 O O . ASP B 1 58 ? 12.453 2.473 15.609 1 92.31 58 ASP B O 1
ATOM 3848 N N . TYR B 1 59 ? 12.609 1.208 13.781 1 92.44 59 TYR B N 1
ATOM 3849 C CA . TYR B 1 59 ? 12.828 2.357 12.914 1 92.44 59 TYR B CA 1
ATOM 3850 C C . TYR B 1 59 ? 11.711 2.486 11.883 1 92.44 59 TYR B C 1
ATOM 3852 O O . TYR B 1 59 ? 11.383 1.521 11.195 1 92.44 59 TYR B O 1
ATOM 3860 N N . GLY B 1 60 ? 11.047 3.672 11.898 1 91.5 60 GLY B N 1
ATOM 3861 C CA . GLY B 1 60 ? 10.117 3.98 10.82 1 91.5 60 GLY B CA 1
ATOM 3862 C C . GLY B 1 60 ? 10.812 4.359 9.523 1 91.5 60 GLY B C 1
ATOM 3863 O O . GLY B 1 60 ? 11.336 5.469 9.398 1 91.5 60 GLY B O 1
ATOM 3864 N N . VAL B 1 61 ? 10.828 3.428 8.586 1 91.06 61 VAL B N 1
ATOM 3865 C CA . VAL B 1 61 ? 11.547 3.623 7.328 1 91.06 61 VAL B CA 1
ATOM 3866 C C . VAL B 1 61 ? 10.578 3.488 6.152 1 91.06 61 VAL B C 1
ATOM 3868 O O . VAL B 1 61 ? 9.656 2.678 6.195 1 91.06 61 VAL B O 1
ATOM 3871 N N . HIS B 1 62 ? 10.742 4.309 5.121 1 89.75 62 HIS B N 1
ATOM 3872 C CA . HIS B 1 62 ? 9.914 4.246 3.92 1 89.75 62 HIS B CA 1
ATOM 3873 C C . HIS B 1 62 ? 10.695 4.691 2.688 1 89.75 62 HIS B C 1
ATOM 3875 O O . HIS B 1 62 ? 11.602 5.516 2.789 1 89.75 62 HIS B O 1
ATOM 3881 N N . ASN B 1 63 ? 10.43 4.062 1.615 1 89.25 63 ASN B N 1
ATOM 3882 C CA . ASN B 1 63 ? 10.914 4.527 0.321 1 89.25 63 ASN B CA 1
ATOM 3883 C C . ASN B 1 63 ? 9.906 5.445 -0.365 1 89.25 63 ASN B C 1
ATOM 3885 O O . ASN B 1 63 ? 8.711 5.16 -0.37 1 89.25 63 ASN B O 1
ATOM 3889 N N . VAL B 1 64 ? 10.414 6.531 -0.87 1 85 64 VAL B N 1
ATOM 3890 C CA . VAL B 1 64 ? 9.578 7.43 -1.661 1 85 64 VAL B CA 1
ATOM 3891 C C . VAL B 1 64 ? 10.219 7.664 -3.025 1 85 64 VAL B C 1
ATOM 3893 O O . VAL B 1 64 ? 11.32 8.219 -3.115 1 85 64 VAL B O 1
ATOM 3896 N N . GLY B 1 65 ? 9.57 7.172 -4.051 1 78.88 65 GLY B N 1
ATOM 3897 C CA . GLY B 1 65 ? 10.031 7.488 -5.395 1 78.88 65 GLY B CA 1
ATOM 3898 C C . GLY B 1 65 ? 10.922 6.418 -5.992 1 78.88 65 GLY B C 1
ATOM 3899 O O . GLY B 1 65 ? 10.68 5.223 -5.797 1 78.88 65 GLY B O 1
ATOM 3900 N N . ASN B 1 66 ? 11.914 6.895 -6.758 1 78.94 66 ASN B N 1
ATOM 3901 C CA . ASN B 1 66 ? 12.75 6.102 -7.652 1 78.94 66 ASN B CA 1
ATOM 3902 C C . ASN B 1 66 ? 14.055 5.688 -6.977 1 78.94 66 ASN B C 1
ATOM 3904 O O . ASN B 1 66 ? 14.922 6.527 -6.715 1 78.94 66 ASN B O 1
ATOM 3908 N N . TRP B 1 67 ? 14.195 4.379 -6.855 1 78.12 67 TRP B N 1
ATOM 3909 C CA . TRP B 1 67 ? 15.398 3.893 -6.199 1 78.12 67 TRP B CA 1
ATOM 3910 C C . TRP B 1 67 ? 16.641 4.262 -7 1 78.12 67 TRP B C 1
ATOM 3912 O O . TRP B 1 67 ? 17.734 4.383 -6.445 1 78.12 67 TRP B O 1
ATOM 3922 N N . ALA B 1 68 ? 16.531 4.484 -8.281 1 74.62 68 ALA B N 1
ATOM 3923 C CA . ALA B 1 68 ? 17.672 4.801 -9.133 1 74.62 68 ALA B CA 1
ATOM 3924 C C . ALA B 1 68 ? 18.188 6.215 -8.867 1 74.62 68 ALA B C 1
ATOM 3926 O O . ALA B 1 68 ? 19.328 6.531 -9.164 1 74.62 68 ALA B O 1
ATOM 3927 N N . GLU B 1 69 ? 17.344 7.055 -8.344 1 72.06 69 GLU B N 1
ATOM 3928 C CA . GLU B 1 69 ? 17.719 8.438 -8.078 1 72.06 69 GLU B CA 1
ATOM 3929 C C . GLU B 1 69 ? 18.062 8.641 -6.602 1 72.06 69 GLU B C 1
ATOM 3931 O O . GLU B 1 69 ? 18.672 9.641 -6.234 1 72.06 69 GLU B O 1
ATOM 3936 N N . GLY B 1 70 ? 17.938 7.672 -5.848 1 65.44 70 GLY B N 1
ATOM 3937 C CA . GLY B 1 70 ? 18.141 7.805 -4.414 1 65.44 70 GLY B CA 1
ATOM 3938 C C . GLY B 1 70 ? 17.078 8.648 -3.734 1 65.44 70 GLY B C 1
ATOM 3939 O O . GLY B 1 70 ? 16.25 9.273 -4.402 1 65.44 70 GLY B O 1
ATOM 3940 N N . GLY B 1 71 ? 17 8.531 -2.389 1 61.16 71 GLY B N 1
ATOM 3941 C CA . GLY B 1 71 ? 15.938 9.219 -1.668 1 61.16 71 GLY B CA 1
ATOM 3942 C C . GLY B 1 71 ? 16.375 10.562 -1.102 1 61.16 71 GLY B C 1
ATOM 3943 O O . GLY B 1 71 ? 17.547 10.758 -0.8 1 61.16 71 GLY B O 1
ATOM 3944 N N . ARG B 1 72 ? 15.516 11.492 -1.298 1 60.56 72 ARG B N 1
ATOM 3945 C CA . ARG B 1 72 ? 15.688 12.758 -0.603 1 60.56 72 ARG B CA 1
ATOM 3946 C C . ARG B 1 72 ? 15.172 12.672 0.829 1 60.56 72 ARG B C 1
ATOM 3948 O O . ARG B 1 72 ? 15.414 13.57 1.638 1 60.56 72 ARG B O 1
ATOM 3955 N N . PHE B 1 73 ? 14.516 11.43 0.995 1 68.44 73 PHE B N 1
ATOM 3956 C CA . PHE B 1 73 ? 13.836 11.289 2.273 1 68.44 73 PHE B CA 1
ATOM 3957 C C . PHE B 1 73 ? 14.43 10.148 3.088 1 68.44 73 PHE B C 1
ATOM 3959 O O . PHE B 1 73 ? 14.398 8.992 2.656 1 68.44 73 PHE B O 1
ATOM 3966 N N . ALA B 1 74 ? 15.219 10.5 4.027 1 72.69 74 ALA B N 1
ATOM 3967 C CA . ALA B 1 74 ? 15.758 9.5 4.941 1 72.69 74 ALA B CA 1
ATOM 3968 C C . ALA B 1 74 ? 14.891 9.375 6.191 1 72.69 74 ALA B C 1
ATOM 3970 O O . ALA B 1 74 ? 14.195 10.32 6.566 1 72.69 74 ALA B O 1
ATOM 3971 N N . PRO B 1 75 ? 14.961 8.133 6.656 1 86.31 75 PRO B N 1
ATOM 3972 C CA . PRO B 1 75 ? 15.656 6.883 6.328 1 86.31 75 PRO B CA 1
ATOM 3973 C C . PRO B 1 75 ? 14.945 6.082 5.238 1 86.31 75 PRO B C 1
ATOM 3975 O O . PRO B 1 75 ? 13.719 6.117 5.145 1 86.31 75 PRO B O 1
ATOM 3978 N N . GLU B 1 76 ? 15.773 5.402 4.387 1 85.75 76 GLU B N 1
ATOM 3979 C CA . GLU B 1 76 ? 15.234 4.668 3.25 1 85.75 76 GLU B CA 1
ATOM 3980 C C . GLU B 1 76 ? 15.969 3.352 3.039 1 85.75 76 GLU B C 1
ATOM 3982 O O . GLU B 1 76 ? 16.906 3.035 3.773 1 85.75 76 GLU B O 1
ATOM 3987 N N . ALA B 1 77 ? 15.414 2.488 2.107 1 90.12 77 ALA B N 1
ATOM 3988 C CA . ALA B 1 77 ? 15.984 1.186 1.78 1 90.12 77 ALA B CA 1
ATOM 3989 C C . ALA B 1 77 ? 16.141 1.018 0.272 1 90.12 77 ALA B C 1
ATOM 3991 O O . ALA B 1 77 ? 15.93 -0.071 -0.265 1 90.12 77 ALA B O 1
ATOM 3992 N N . PHE B 1 78 ? 16.578 1.997 -0.434 1 88.94 78 PHE B N 1
ATOM 3993 C CA . PHE B 1 78 ? 16.625 1.974 -1.891 1 88.94 78 PHE B CA 1
ATOM 3994 C C . PHE B 1 78 ? 17.672 0.986 -2.391 1 88.94 78 PHE B C 1
ATOM 3996 O O . PHE B 1 78 ? 17.453 0.313 -3.402 1 88.94 78 PHE B O 1
ATOM 4003 N N . CYS B 1 79 ? 18.797 0.899 -1.692 1 89.06 79 CYS B N 1
ATOM 4004 C CA . CYS B 1 79 ? 19.844 -0.025 -2.131 1 89.06 79 CYS B CA 1
ATOM 4005 C C . CYS B 1 79 ? 19.344 -1.466 -2.082 1 89.06 79 CYS B C 1
ATOM 4007 O O . CYS B 1 79 ? 19.672 -2.268 -2.961 1 89.06 79 CYS B O 1
ATOM 4009 N N . TYR B 1 80 ? 18.562 -1.777 -1.078 1 92.69 80 TYR B N 1
ATOM 4010 C CA . TYR B 1 80 ? 18 -3.113 -0.959 1 92.69 80 TYR B CA 1
ATOM 4011 C C . TYR B 1 80 ? 16.938 -3.354 -2.033 1 92.69 80 TYR B C 1
ATOM 4013 O O . TYR B 1 80 ? 16.859 -4.441 -2.607 1 92.69 80 TYR B O 1
ATOM 4021 N N . GLU B 1 81 ? 16.125 -2.307 -2.289 1 94 81 GLU B N 1
ATOM 4022 C CA . GLU B 1 81 ? 15.117 -2.428 -3.338 1 94 81 GLU B CA 1
ATOM 4023 C C . GLU B 1 81 ? 15.758 -2.701 -4.695 1 94 81 GLU B C 1
ATOM 4025 O O . GLU B 1 81 ? 15.258 -3.52 -5.469 1 94 81 GLU B O 1
ATOM 4030 N N . PHE B 1 82 ? 16.844 -2.041 -4.945 1 93 82 PHE B N 1
ATOM 4031 C CA . PHE B 1 82 ? 17.578 -2.217 -6.191 1 93 82 PHE B CA 1
ATOM 4032 C C . PHE B 1 82 ? 18.047 -3.662 -6.352 1 93 82 PHE B C 1
ATOM 4034 O O . PHE B 1 82 ? 17.828 -4.273 -7.402 1 93 82 PHE B O 1
ATOM 4041 N N . GLU B 1 83 ? 18.594 -4.242 -5.348 1 93.31 83 GLU B N 1
ATOM 4042 C CA . GLU B 1 83 ? 19.078 -5.613 -5.418 1 93.31 83 GLU B CA 1
ATOM 4043 C C . GLU B 1 83 ? 17.938 -6.609 -5.559 1 93.31 83 GLU B C 1
ATOM 4045 O O . GLU B 1 83 ? 18.047 -7.605 -6.273 1 93.31 83 GLU B O 1
ATOM 4050 N N . VAL B 1 84 ? 16.859 -6.312 -4.867 1 96.06 84 VAL B N 1
ATOM 4051 C CA . VAL B 1 84 ? 15.672 -7.16 -5 1 96.06 84 VAL B CA 1
ATOM 4052 C C . VAL B 1 84 ? 15.188 -7.156 -6.445 1 96.06 84 VAL B C 1
ATOM 4054 O O . VAL B 1 84 ? 14.844 -8.203 -6.996 1 96.06 84 VAL B O 1
ATOM 4057 N N . MET B 1 85 ? 15.18 -5.953 -7.043 1 95.81 85 MET B N 1
ATOM 4058 C CA . MET B 1 85 ? 14.734 -5.859 -8.43 1 95.81 85 MET B CA 1
ATOM 4059 C C . MET B 1 85 ? 15.672 -6.621 -9.359 1 95.81 85 MET B C 1
ATOM 4061 O O . MET B 1 85 ? 15.227 -7.262 -10.312 1 95.81 85 MET B O 1
ATOM 4065 N N . LEU B 1 86 ? 16.953 -6.621 -9.078 1 95.31 86 LEU B N 1
ATOM 4066 C CA . LEU B 1 86 ? 17.906 -7.371 -9.891 1 95.31 86 LEU B CA 1
ATOM 4067 C C . LEU B 1 86 ? 17.625 -8.867 -9.82 1 95.31 86 LEU B C 1
ATOM 4069 O O . LEU B 1 86 ? 17.75 -9.57 -10.82 1 95.31 86 LEU B O 1
ATOM 4073 N N . PHE B 1 87 ? 17.359 -9.336 -8.672 1 96.31 87 PHE B N 1
ATOM 4074 C CA . PHE B 1 87 ? 17 -10.742 -8.508 1 96.31 87 PHE B CA 1
ATOM 4075 C C . PHE B 1 87 ? 15.844 -11.125 -9.422 1 96.31 87 PHE B C 1
ATOM 4077 O O . PHE B 1 87 ? 15.914 -12.125 -10.133 1 96.31 87 PHE B O 1
ATOM 4084 N N . PHE B 1 88 ? 14.781 -10.289 -9.461 1 97.25 88 PHE B N 1
ATOM 4085 C CA . PHE B 1 88 ? 13.602 -10.594 -10.258 1 97.25 88 PHE B CA 1
ATOM 4086 C C . PHE B 1 88 ? 13.891 -10.43 -11.742 1 97.25 88 PHE B C 1
ATOM 4088 O O . PHE B 1 88 ? 13.367 -11.172 -12.578 1 97.25 88 PHE B O 1
ATOM 4095 N N . MET B 1 89 ? 14.703 -9.43 -12.07 1 96.56 89 MET B N 1
ATOM 4096 C CA . MET B 1 89 ? 15.094 -9.25 -13.469 1 96.56 89 MET B CA 1
ATOM 4097 C C . MET B 1 89 ? 15.82 -10.477 -13.992 1 96.56 89 MET B C 1
ATOM 4099 O O . MET B 1 89 ? 15.625 -10.875 -15.141 1 96.56 89 MET B O 1
ATOM 4103 N N . GLU B 1 90 ? 16.625 -11.031 -13.148 1 95.12 90 GLU B N 1
ATOM 4104 C CA . GLU B 1 90 ? 17.312 -12.258 -13.547 1 95.12 90 GLU B CA 1
ATOM 4105 C C . GLU B 1 90 ? 16.344 -13.43 -13.664 1 95.12 90 GLU B C 1
ATOM 4107 O O . GLU B 1 90 ? 16.375 -14.172 -14.648 1 95.12 90 GLU B O 1
ATOM 4112 N N . LEU B 1 91 ? 15.523 -13.555 -12.719 1 95.88 91 LEU B N 1
ATOM 4113 C CA . LEU B 1 91 ? 14.578 -14.664 -12.656 1 95.88 91 LEU B CA 1
ATOM 4114 C C . LEU B 1 91 ? 13.672 -14.68 -13.875 1 95.88 91 LEU B C 1
ATOM 4116 O O . LEU B 1 91 ? 13.312 -15.742 -14.383 1 95.88 91 LEU B O 1
ATOM 4120 N N . PHE B 1 92 ? 13.297 -13.461 -14.352 1 96.88 92 PHE B N 1
ATOM 4121 C CA . PHE B 1 92 ? 12.32 -13.375 -15.43 1 96.88 92 PHE B CA 1
ATOM 4122 C C . PHE B 1 92 ? 12.992 -12.953 -16.734 1 96.88 92 PHE B C 1
ATOM 4124 O O . PHE B 1 92 ? 12.328 -12.453 -17.641 1 96.88 92 PHE B O 1
ATOM 4131 N N . HIS B 1 93 ? 14.289 -13.055 -16.828 1 95.31 93 HIS B N 1
ATOM 4132 C CA . HIS B 1 93 ? 15.102 -12.992 -18.047 1 95.31 93 HIS B CA 1
ATOM 4133 C C . HIS B 1 93 ? 15.031 -11.617 -18.688 1 95.31 93 HIS B C 1
ATOM 4135 O O . HIS B 1 93 ? 14.758 -11.492 -19.875 1 95.31 93 HIS B O 1
ATOM 4141 N N . CYS B 1 94 ? 15.242 -10.609 -17.844 1 95.62 94 CYS B N 1
ATOM 4142 C CA . CYS B 1 94 ? 15.328 -9.242 -18.344 1 95.62 94 CYS B CA 1
ATOM 4143 C C . CYS B 1 94 ? 16.719 -8.945 -18.906 1 95.62 94 CYS B C 1
ATOM 4145 O O . CYS B 1 94 ? 17.547 -8.328 -18.234 1 95.62 94 CYS B O 1
ATOM 4147 N N . ALA B 1 95 ? 16.891 -9.273 -20.219 1 92.38 95 ALA B N 1
ATOM 4148 C CA . ALA B 1 95 ? 18.172 -9.016 -20.859 1 92.38 95 ALA B CA 1
ATOM 4149 C C . ALA B 1 95 ? 18.5 -7.523 -20.844 1 92.38 95 ALA B C 1
ATOM 4151 O O . ALA B 1 95 ? 17.672 -6.695 -21.219 1 92.38 95 ALA B O 1
ATOM 4152 N N . GLY B 1 96 ? 19.672 -7.121 -20.422 1 92.06 96 GLY B N 1
ATOM 4153 C CA . GLY B 1 96 ? 20.078 -5.734 -20.281 1 92.06 96 GLY B CA 1
ATOM 4154 C C . GLY B 1 96 ? 19.875 -5.18 -18.891 1 92.06 96 GLY B C 1
ATOM 4155 O O . GLY B 1 96 ? 20.328 -4.082 -18.562 1 92.06 96 GLY B O 1
ATOM 4156 N N . GLY B 1 97 ? 19.172 -5.902 -18.078 1 91.81 97 GLY B N 1
ATOM 4157 C CA . GLY B 1 97 ? 19.031 -5.578 -16.672 1 91.81 97 GLY B CA 1
ATOM 4158 C C . GLY B 1 97 ? 18.406 -4.215 -16.422 1 91.81 97 GLY B C 1
ATOM 4159 O O . GLY B 1 97 ? 17.438 -3.838 -17.094 1 91.81 97 GLY B O 1
ATOM 4160 N N . GLU B 1 98 ? 18.938 -3.498 -15.453 1 90 98 GLU B N 1
ATOM 4161 C CA . GLU B 1 98 ? 18.406 -2.227 -14.984 1 90 98 GLU B CA 1
ATOM 4162 C C . GLU B 1 98 ? 18.531 -1.141 -16.047 1 90 98 GLU B C 1
ATOM 4164 O O . GLU B 1 98 ? 17.891 -0.092 -15.953 1 90 98 GLU B O 1
ATOM 4169 N N . ASP B 1 99 ? 19.312 -1.376 -17.094 1 91.81 99 ASP B N 1
ATOM 4170 C CA . ASP B 1 99 ? 19.453 -0.406 -18.172 1 91.81 99 ASP B CA 1
ATOM 4171 C C . ASP B 1 99 ? 18.203 -0.401 -19.062 1 91.81 99 ASP B C 1
ATOM 4173 O O . ASP B 1 99 ? 17.859 0.621 -19.656 1 91.81 99 ASP B O 1
ATOM 4177 N N . LYS B 1 100 ? 17.547 -1.556 -19.094 1 95 100 LYS B N 1
ATOM 4178 C CA . LYS B 1 100 ? 16.422 -1.682 -20.031 1 95 100 LYS B CA 1
ATOM 4179 C C . LYS B 1 100 ? 15.109 -1.928 -19.281 1 95 100 LYS B C 1
ATOM 4181 O O . LYS B 1 100 ? 14.031 -1.776 -19.844 1 95 100 LYS B O 1
ATOM 4186 N N . TYR B 1 101 ? 15.258 -2.332 -18.094 1 95.31 101 TYR B N 1
ATOM 4187 C CA . TYR B 1 101 ? 14.07 -2.674 -17.312 1 95.31 101 TYR B CA 1
ATOM 4188 C C . TYR B 1 101 ? 14.008 -1.869 -16.031 1 95.31 101 TYR B C 1
ATOM 4190 O O . TYR B 1 101 ? 15.016 -1.316 -15.586 1 95.31 101 TYR B O 1
ATOM 4198 N N . TRP B 1 102 ? 12.797 -1.724 -15.531 1 93.75 102 TRP B N 1
ATOM 4199 C CA . TRP B 1 102 ? 12.523 -0.994 -14.297 1 93.75 102 TRP B CA 1
ATOM 4200 C C . TRP B 1 102 ? 11.359 -1.63 -13.531 1 93.75 102 TRP B C 1
ATOM 4202 O O . TRP B 1 102 ? 10.586 -2.404 -14.102 1 93.75 102 TRP B O 1
ATOM 4212 N N . GLY B 1 103 ? 11.297 -1.352 -12.336 1 95.19 103 GLY B N 1
ATOM 4213 C CA . GLY B 1 103 ? 10.234 -1.8 -11.453 1 95.19 103 GLY B CA 1
ATOM 4214 C C . GLY B 1 103 ? 10.461 -1.407 -10.008 1 95.19 103 GLY B C 1
ATOM 4215 O O . GLY B 1 103 ? 11.406 -0.681 -9.688 1 95.19 103 GLY B O 1
ATOM 4216 N N . TYR B 1 104 ? 9.602 -1.78 -9.172 1 94.62 104 TYR B N 1
ATOM 4217 C CA . TYR B 1 104 ? 9.719 -1.439 -7.762 1 94.62 104 TYR B CA 1
ATOM 4218 C C . TYR B 1 104 ? 8.836 -2.346 -6.91 1 94.62 104 TYR B C 1
ATOM 4220 O O . TYR B 1 104 ? 8.07 -3.16 -7.438 1 94.62 104 TYR B O 1
ATOM 4228 N N . ILE B 1 105 ? 9.086 -2.264 -5.617 1 95.69 105 ILE B N 1
ATOM 4229 C CA . ILE B 1 105 ? 8.273 -2.99 -4.648 1 95.69 105 ILE B CA 1
ATOM 4230 C C . ILE B 1 105 ? 7.164 -2.08 -4.117 1 95.69 105 ILE B C 1
ATOM 4232 O O . ILE B 1 105 ? 7.441 -0.994 -3.602 1 95.69 105 ILE B O 1
ATOM 4236 N N . ASP B 1 106 ? 5.969 -2.572 -4.312 1 92.69 106 ASP B N 1
ATOM 4237 C CA . ASP B 1 106 ? 4.812 -1.815 -3.846 1 92.69 106 ASP B CA 1
ATOM 4238 C C . ASP B 1 106 ? 4.078 -2.561 -2.732 1 92.69 106 ASP B C 1
ATOM 4240 O O . ASP B 1 106 ? 4.633 -3.479 -2.123 1 92.69 106 ASP B O 1
ATOM 4244 N N . ALA B 1 107 ? 2.832 -2.125 -2.436 1 94.12 107 ALA B N 1
ATOM 4245 C CA . ALA B 1 107 ? 2.127 -2.562 -1.234 1 94.12 107 ALA B CA 1
ATOM 4246 C C . ALA B 1 107 ? 1.655 -4.008 -1.369 1 94.12 107 ALA B C 1
ATOM 4248 O O . ALA B 1 107 ? 1.525 -4.719 -0.371 1 94.12 107 ALA B O 1
ATOM 4249 N N . SER B 1 108 ? 1.342 -4.445 -2.582 1 94.12 108 SER B N 1
ATOM 4250 C CA . SER B 1 108 ? 0.842 -5.793 -2.816 1 94.12 108 SER B CA 1
ATOM 4251 C C . SER B 1 108 ? 0.82 -6.125 -4.305 1 94.12 108 SER B C 1
ATOM 4253 O O . SER B 1 108 ? 1.05 -5.25 -5.145 1 94.12 108 SER B O 1
ATOM 4255 N N . GLY B 1 109 ? 0.508 -7.387 -4.582 1 94.5 109 GLY B N 1
ATOM 4256 C CA . GLY B 1 109 ? 0.312 -7.77 -5.973 1 94.5 109 GLY B CA 1
ATOM 4257 C C . GLY B 1 109 ? -0.845 -7.043 -6.633 1 94.5 109 GLY B C 1
ATOM 4258 O O . GLY B 1 109 ? -0.785 -6.723 -7.82 1 94.5 109 GLY B O 1
ATOM 4259 N N . SER B 1 110 ? -1.909 -6.75 -5.902 1 93.94 110 SER B N 1
ATOM 4260 C CA . SER B 1 110 ? -3.062 -6.027 -6.43 1 93.94 110 SER B CA 1
ATOM 4261 C C . SER B 1 110 ? -2.672 -4.629 -6.902 1 93.94 110 SER B C 1
ATOM 4263 O O . SER B 1 110 ? -3.139 -4.168 -7.945 1 93.94 110 SER B O 1
ATOM 4265 N N . SER B 1 111 ? -1.816 -4.02 -6.105 1 95.06 111 SER B N 1
ATOM 4266 C CA . SER B 1 111 ? -1.347 -2.697 -6.504 1 95.06 111 SER B CA 1
ATOM 4267 C C . SER B 1 111 ? -0.574 -2.754 -7.816 1 95.06 111 SER B C 1
ATOM 4269 O O . SER B 1 111 ? -0.681 -1.85 -8.648 1 95.06 111 SER B O 1
ATOM 4271 N N . GLY B 1 112 ? 0.211 -3.82 -7.945 1 96.38 112 GLY B N 1
ATOM 4272 C CA . GLY B 1 112 ? 0.938 -4.008 -9.195 1 96.38 112 GLY B CA 1
ATOM 4273 C C . GLY B 1 112 ? 0.028 -4.176 -10.391 1 96.38 112 GLY B C 1
ATOM 4274 O O . GLY B 1 112 ? 0.282 -3.605 -11.453 1 96.38 112 GLY B O 1
ATOM 4275 N N . ASN B 1 113 ? -1.034 -4.941 -10.258 1 97.06 113 ASN B N 1
ATOM 4276 C CA . ASN B 1 113 ? -2.01 -5.125 -11.328 1 97.06 113 ASN B CA 1
ATOM 4277 C C . ASN B 1 113 ? -2.678 -3.805 -11.703 1 97.06 113 ASN B C 1
ATOM 4279 O O . ASN B 1 113 ? -2.809 -3.488 -12.891 1 97.06 113 ASN B O 1
ATOM 4283 N N . ILE B 1 114 ? -3.043 -3.059 -10.703 1 96.38 114 ILE B N 1
ATOM 4284 C CA . ILE B 1 114 ? -3.738 -1.797 -10.938 1 96.38 114 ILE B CA 1
ATOM 4285 C C . ILE B 1 114 ? -2.809 -0.822 -11.656 1 96.38 114 ILE B C 1
ATOM 4287 O O . ILE B 1 114 ? -3.221 -0.149 -12.609 1 96.38 114 ILE B O 1
ATOM 4291 N N . TRP B 1 115 ? -1.597 -0.773 -11.234 1 96.19 115 TRP B N 1
ATOM 4292 C CA . TRP B 1 115 ? -0.636 0.137 -11.844 1 96.19 115 TRP B CA 1
ATOM 4293 C C . TRP B 1 115 ? -0.313 -0.295 -13.273 1 96.19 115 TRP B C 1
ATOM 4295 O O . TRP B 1 115 ? -0.131 0.546 -14.156 1 96.19 115 TRP B O 1
ATOM 4305 N N . ALA B 1 116 ? -0.229 -1.604 -13.477 1 97.81 116 ALA B N 1
ATOM 4306 C CA . ALA B 1 116 ? 0.042 -2.113 -14.812 1 97.81 116 ALA B CA 1
ATOM 4307 C C . ALA B 1 116 ? -1.034 -1.663 -15.797 1 97.81 116 ALA B C 1
ATOM 4309 O O . ALA B 1 116 ? -0.746 -1.41 -16.969 1 97.81 116 ALA B O 1
ATOM 4310 N N . VAL B 1 117 ? -2.252 -1.588 -15.359 1 97.69 117 VAL B N 1
ATOM 4311 C CA . VAL B 1 117 ? -3.336 -1.124 -16.219 1 97.69 117 VAL B CA 1
ATOM 4312 C C . VAL B 1 117 ? -3.135 0.354 -16.547 1 97.69 117 VAL B C 1
ATOM 4314 O O . VAL B 1 117 ? -3.311 0.768 -17.703 1 97.69 117 VAL B O 1
ATOM 4317 N N . THR B 1 118 ? -2.719 1.155 -15.57 1 96.25 118 THR B N 1
ATOM 4318 C CA . THR B 1 118 ? -2.455 2.572 -15.797 1 96.25 118 THR B CA 1
ATOM 4319 C C . THR B 1 118 ? -1.328 2.76 -16.812 1 96.25 118 THR B C 1
ATOM 4321 O O . THR B 1 118 ? -1.447 3.562 -17.734 1 96.25 118 THR B O 1
ATOM 4324 N N . VAL B 1 119 ? -0.266 1.995 -16.625 1 96.19 119 VAL B N 1
ATOM 4325 C CA . VAL B 1 119 ? 0.884 2.074 -17.516 1 96.19 119 VAL B CA 1
ATOM 4326 C C . VAL B 1 119 ? 0.468 1.671 -18.938 1 96.19 119 VAL B C 1
ATOM 4328 O O . VAL B 1 119 ? 0.771 2.373 -19.906 1 96.19 119 VAL B O 1
ATOM 4331 N N . GLY B 1 120 ? -0.214 0.545 -19.016 1 97.5 120 GLY B N 1
ATOM 4332 C CA . GLY B 1 120 ? -0.647 0.069 -20.328 1 97.5 120 GLY B CA 1
ATOM 4333 C C . GLY B 1 120 ? -1.592 1.027 -21.016 1 97.5 120 GLY B C 1
ATOM 4334 O O . GLY B 1 120 ? -1.516 1.203 -22.234 1 97.5 120 GLY B O 1
ATOM 4335 N N . LYS B 1 121 ? -2.512 1.597 -20.25 1 96.69 121 LYS B N 1
ATOM 4336 C CA . LYS B 1 121 ? -3.436 2.59 -20.797 1 96.69 121 LYS B CA 1
ATOM 4337 C C . LYS B 1 121 ? -2.68 3.75 -21.438 1 96.69 121 LYS B C 1
ATOM 4339 O O . LYS B 1 121 ? -2.994 4.156 -22.562 1 96.69 121 LYS B O 1
ATOM 4344 N N . GLU B 1 122 ? -1.668 4.238 -20.766 1 93.75 122 GLU B N 1
ATOM 4345 C CA . GLU B 1 122 ? -0.916 5.383 -21.266 1 93.75 122 GLU B CA 1
ATOM 4346 C C . GLU B 1 122 ? -0.076 4.996 -22.484 1 93.75 122 GLU B C 1
ATOM 4348 O O . GLU B 1 122 ? 0.025 5.762 -23.453 1 93.75 122 GLU B O 1
ATOM 4353 N N . VAL B 1 123 ? 0.503 3.846 -22.453 1 95.75 123 VAL B N 1
ATOM 4354 C CA . VAL B 1 123 ? 1.321 3.363 -23.547 1 95.75 123 VAL B CA 1
ATOM 4355 C C . VAL B 1 123 ? 0.457 3.197 -24.797 1 95.75 123 VAL B C 1
ATOM 4357 O O . VAL B 1 123 ? 0.828 3.652 -25.891 1 95.75 123 VAL B O 1
ATOM 4360 N N . LEU B 1 124 ? -0.687 2.574 -24.656 1 97.06 124 LEU B N 1
ATOM 4361 C CA . LEU B 1 124 ? -1.571 2.279 -25.781 1 97.06 124 LEU B CA 1
ATOM 4362 C C . LEU B 1 124 ? -2.211 3.555 -26.312 1 97.06 124 LEU B C 1
ATOM 4364 O O . LEU B 1 124 ? -2.369 3.711 -27.531 1 97.06 124 LEU B O 1
ATOM 4368 N N . ARG B 1 125 ? -2.576 4.457 -25.422 1 93 125 ARG B N 1
ATOM 4369 C CA . ARG B 1 125 ? -3.148 5.734 -25.844 1 93 125 ARG B CA 1
ATOM 4370 C C . ARG B 1 125 ? -2.154 6.531 -26.672 1 93 125 ARG B C 1
ATOM 4372 O O . ARG B 1 125 ? -2.531 7.152 -27.672 1 93 125 ARG B O 1
ATOM 4379 N N . LYS B 1 126 ? -0.958 6.531 -26.219 1 89.44 126 LYS B N 1
ATOM 4380 C CA . LYS B 1 126 ? 0.084 7.262 -26.938 1 89.44 126 LYS B CA 1
ATOM 4381 C C . LYS B 1 126 ? 0.315 6.664 -28.328 1 89.44 126 LYS B C 1
ATOM 4383 O O . LYS B 1 126 ? 0.603 7.391 -29.281 1 89.44 126 LYS B O 1
ATOM 4388 N N . ALA B 1 127 ? 0.177 5.398 -28.438 1 90.81 127 ALA B N 1
ATOM 4389 C CA . ALA B 1 127 ? 0.423 4.711 -29.688 1 90.81 127 ALA B CA 1
ATOM 4390 C C . ALA B 1 127 ? -0.761 4.867 -30.641 1 90.81 127 ALA B C 1
ATOM 4392 O O . ALA B 1 127 ? -0.578 5.02 -31.859 1 90.81 127 ALA B O 1
ATOM 4393 N N . GLY B 1 128 ? -1.984 4.789 -30.125 1 84.5 128 GLY B N 1
ATOM 4394 C CA . GLY B 1 128 ? -3.133 4.688 -31.016 1 84.5 128 GLY B CA 1
ATOM 4395 C C . GLY B 1 128 ? -4.133 5.816 -30.828 1 84.5 128 GLY B C 1
ATOM 4396 O O . GLY B 1 128 ? -5.102 5.926 -31.578 1 84.5 128 GLY B O 1
ATOM 4397 N N . GLY B 1 129 ? -3.969 6.539 -29.812 1 81.31 129 GLY B N 1
ATOM 4398 C CA . GLY B 1 129 ? -4.828 7.691 -29.578 1 81.31 129 GLY B CA 1
ATOM 4399 C C . GLY B 1 129 ? -6.164 7.32 -28.953 1 81.31 129 GLY B C 1
ATOM 4400 O O . GLY B 1 129 ? -7.062 8.156 -28.875 1 81.31 129 GLY B O 1
ATOM 4401 N N . ARG B 1 130 ? -6.43 6.023 -28.766 1 89.56 130 ARG B N 1
ATOM 4402 C CA . ARG B 1 130 ? -7.691 5.57 -28.188 1 89.56 130 ARG B CA 1
ATOM 4403 C C . ARG B 1 130 ? -7.457 4.766 -26.922 1 89.56 130 ARG B C 1
ATOM 4405 O O . ARG B 1 130 ? -6.402 4.156 -26.75 1 89.56 130 ARG B O 1
ATOM 4412 N N . ASP B 1 131 ? -8.523 4.754 -25.984 1 93.94 131 ASP B N 1
ATOM 4413 C CA . ASP B 1 131 ? -8.477 3.936 -24.781 1 93.94 131 ASP B CA 1
ATOM 4414 C C . ASP B 1 131 ? -8.555 2.449 -25.125 1 93.94 131 ASP B C 1
ATOM 4416 O O . ASP B 1 131 ? -9.32 2.049 -26.016 1 93.94 131 ASP B O 1
ATOM 4420 N N . PRO B 1 132 ? -7.809 1.688 -24.469 1 97.69 132 PRO B N 1
ATOM 4421 C CA . PRO B 1 132 ? -7.852 0.244 -24.719 1 97.69 132 PRO B CA 1
ATOM 4422 C C . PRO B 1 132 ? -9.07 -0.426 -24.078 1 97.69 132 PRO B C 1
ATOM 4424 O O . PRO B 1 132 ? -9.703 0.151 -23.188 1 97.69 132 PRO B O 1
ATOM 4427 N N . VAL B 1 133 ? -9.43 -1.589 -24.641 1 97.81 133 VAL B N 1
ATOM 4428 C CA . VAL B 1 133 ? -10.312 -2.529 -23.969 1 97.81 133 VAL B CA 1
ATOM 4429 C C . VAL B 1 133 ? -9.484 -3.566 -23.203 1 97.81 133 VAL B C 1
ATOM 4431 O O . VAL B 1 133 ? -8.523 -4.117 -23.75 1 97.81 133 VAL B O 1
ATOM 4434 N N . MET B 1 134 ? -9.836 -3.76 -21.953 1 98.06 134 MET B N 1
ATOM 4435 C CA . MET B 1 134 ? -9.141 -4.773 -21.172 1 98.06 134 MET B CA 1
ATOM 4436 C C . MET B 1 134 ? -9.758 -6.152 -21.406 1 98.06 134 MET B C 1
ATOM 4438 O O . MET B 1 134 ? -10.969 -6.324 -21.297 1 98.06 134 MET B O 1
ATOM 4442 N N . LEU B 1 135 ? -8.961 -7.109 -21.766 1 98.62 135 LEU B N 1
ATOM 4443 C CA . LEU B 1 135 ? -9.359 -8.508 -21.859 1 98.62 135 LEU B CA 1
ATOM 4444 C C . LEU B 1 135 ? -8.625 -9.352 -20.828 1 98.62 135 LEU B C 1
ATOM 4446 O O . LEU B 1 135 ? -7.398 -9.266 -20.703 1 98.62 135 LEU B O 1
ATOM 4450 N N . PHE B 1 136 ? -9.328 -10.109 -20.078 1 97.69 136 PHE B N 1
ATOM 4451 C CA . PHE B 1 136 ? -8.727 -11.023 -19.094 1 97.69 136 PHE B CA 1
ATOM 4452 C C . PHE B 1 136 ? -9.695 -12.148 -18.75 1 97.69 136 PHE B C 1
ATOM 4454 O O . PHE B 1 136 ? -10.898 -12.047 -19.016 1 97.69 136 PHE B O 1
ATOM 4461 N N . SER B 1 137 ? -9.18 -13.195 -18.234 1 97.25 137 SER B N 1
ATOM 4462 C CA . SER B 1 137 ? -9.953 -14.383 -17.906 1 97.25 137 SER B CA 1
ATOM 4463 C C . SER B 1 137 ? -10.945 -14.109 -16.781 1 97.25 137 SER B C 1
ATOM 4465 O O . SER B 1 137 ? -10.672 -13.297 -15.891 1 97.25 137 SER B O 1
ATOM 4467 N N . LYS B 1 138 ? -12.109 -14.836 -16.75 1 93.88 138 LYS B N 1
ATOM 4468 C CA . LYS B 1 138 ? -13.055 -14.82 -15.641 1 93.88 138 LYS B CA 1
ATOM 4469 C C . LYS B 1 138 ? -12.398 -15.297 -14.352 1 93.88 138 LYS B C 1
ATOM 4471 O O . LYS B 1 138 ? -12.891 -15.016 -13.258 1 93.88 138 LYS B O 1
ATOM 4476 N N . ALA B 1 139 ? -11.242 -15.922 -14.492 1 93.88 139 ALA B N 1
ATOM 4477 C CA . ALA B 1 139 ? -10.523 -16.453 -13.336 1 93.88 139 ALA B CA 1
ATOM 4478 C C . ALA B 1 139 ? -9.578 -15.422 -12.75 1 93.88 139 ALA B C 1
ATOM 4480 O O . ALA B 1 139 ? -8.93 -15.664 -11.727 1 93.88 139 ALA B O 1
ATOM 4481 N N . ALA B 1 140 ? -9.555 -14.227 -13.352 1 94.38 140 ALA B N 1
ATOM 4482 C CA . ALA B 1 140 ? -8.602 -13.211 -12.93 1 94.38 140 ALA B CA 1
ATOM 4483 C C . ALA B 1 140 ? -8.906 -12.734 -11.508 1 94.38 140 ALA B C 1
ATOM 4485 O O . ALA B 1 140 ? -10.055 -12.789 -11.062 1 94.38 140 ALA B O 1
ATOM 4486 N N . HIS B 1 141 ? -7.883 -12.383 -10.797 1 91.88 141 HIS B N 1
ATOM 4487 C CA . HIS B 1 141 ? -8.016 -11.781 -9.477 1 91.88 141 HIS B CA 1
ATOM 4488 C C . HIS B 1 141 ? -8.891 -10.531 -9.531 1 91.88 141 HIS B C 1
ATOM 4490 O O . HIS B 1 141 ? -8.859 -9.789 -10.516 1 91.88 141 HIS B O 1
ATOM 4496 N N . TYR B 1 142 ? -9.602 -10.258 -8.516 1 89.12 142 TYR B N 1
ATOM 4497 C CA . TYR B 1 142 ? -10.594 -9.188 -8.5 1 89.12 142 TYR B CA 1
ATOM 4498 C C . TYR B 1 142 ? -9.922 -7.824 -8.656 1 89.12 142 TYR B C 1
ATOM 4500 O O . TYR B 1 142 ? -10.586 -6.832 -8.969 1 89.12 142 TYR B O 1
ATOM 4508 N N . SER B 1 143 ? -8.594 -7.75 -8.406 1 92.5 143 SER B N 1
ATOM 4509 C CA . SER B 1 143 ? -7.891 -6.484 -8.609 1 92.5 143 SER B CA 1
ATOM 4510 C C . SER B 1 143 ? -7.98 -6.023 -10.055 1 92.5 143 SER B C 1
ATOM 4512 O O . SER B 1 143 ? -7.805 -4.84 -10.352 1 92.5 143 SER B O 1
ATOM 4514 N N . PHE B 1 144 ? -8.242 -6.91 -11.008 1 94.44 144 PHE B N 1
ATOM 4515 C CA . PHE B 1 144 ? -8.484 -6.496 -12.391 1 94.44 144 PHE B CA 1
ATOM 4516 C C . PHE B 1 144 ? -9.773 -5.699 -12.5 1 94.44 144 PHE B C 1
ATOM 4518 O O . PHE B 1 144 ? -9.844 -4.711 -13.227 1 94.44 144 PHE B O 1
ATOM 4525 N N . ASP B 1 145 ? -10.773 -6.164 -11.758 1 92.38 145 ASP B N 1
ATOM 4526 C CA . ASP B 1 145 ? -12.023 -5.414 -11.719 1 92.38 145 ASP B CA 1
ATOM 4527 C C . ASP B 1 145 ? -11.805 -4.02 -11.133 1 92.38 145 ASP B C 1
ATOM 4529 O O . ASP B 1 145 ? -12.344 -3.035 -11.648 1 92.38 145 ASP B O 1
ATOM 4533 N N . THR B 1 146 ? -11.062 -3.984 -10.078 1 92.12 146 THR B N 1
ATOM 4534 C CA . THR B 1 146 ? -10.75 -2.699 -9.469 1 92.12 146 THR B CA 1
ATOM 4535 C C . THR B 1 146 ? -10 -1.8 -10.445 1 92.12 146 THR B C 1
ATOM 4537 O O . THR B 1 146 ? -10.25 -0.594 -10.5 1 92.12 146 THR B O 1
ATOM 4540 N N . ALA B 1 147 ? -9.094 -2.377 -11.164 1 94.62 147 ALA B N 1
ATOM 4541 C CA . ALA B 1 147 ? -8.312 -1.616 -12.133 1 94.62 147 ALA B CA 1
ATOM 4542 C C . ALA B 1 147 ? -9.203 -1.052 -13.234 1 94.62 147 ALA B C 1
ATOM 4544 O O . ALA B 1 147 ? -8.977 0.066 -13.711 1 94.62 147 ALA B O 1
ATOM 4545 N N . VAL B 1 148 ? -10.188 -1.837 -13.711 1 94.06 148 VAL B N 1
ATOM 4546 C CA . VAL B 1 148 ? -11.141 -1.385 -14.727 1 94.06 148 VAL B CA 1
ATOM 4547 C C . VAL B 1 148 ? -11.914 -0.175 -14.203 1 94.06 148 VAL B C 1
ATOM 4549 O O . VAL B 1 148 ? -12.023 0.843 -14.891 1 94.06 148 VAL B O 1
ATOM 4552 N N . LEU B 1 149 ? -12.367 -0.287 -13 1 91.94 149 LEU B N 1
ATOM 4553 C CA . LEU B 1 149 ? -13.133 0.781 -12.375 1 91.94 149 LEU B CA 1
ATOM 4554 C C . LEU B 1 149 ? -12.289 2.037 -12.211 1 91.94 149 LEU B C 1
ATOM 4556 O O . LEU B 1 149 ? -12.703 3.131 -12.594 1 91.94 149 LEU B O 1
ATOM 4560 N N . GLN B 1 150 ? -11.148 1.88 -11.672 1 93.69 150 GLN B N 1
ATOM 4561 C CA . GLN B 1 150 ? -10.289 3.006 -11.336 1 93.69 150 GLN B CA 1
ATOM 4562 C C . GLN B 1 150 ? -9.82 3.734 -12.594 1 93.69 150 GLN B C 1
ATOM 4564 O O . GLN B 1 150 ? -9.758 4.965 -12.617 1 93.69 150 GLN B O 1
ATOM 4569 N N . ASN B 1 151 ? -9.484 2.982 -13.617 1 94.81 151 ASN B N 1
ATOM 4570 C CA . ASN B 1 151 ? -8.938 3.588 -14.828 1 94.81 151 ASN B CA 1
ATOM 4571 C C . ASN B 1 151 ? -10.039 3.99 -15.797 1 94.81 151 ASN B C 1
ATOM 4573 O O . ASN B 1 151 ? -9.766 4.629 -16.812 1 94.81 151 ASN B O 1
ATOM 4577 N N . GLY B 1 152 ? -11.289 3.641 -15.508 1 91.31 152 GLY B N 1
ATOM 4578 C CA . GLY B 1 152 ? -12.406 4 -16.359 1 91.31 152 GLY B CA 1
ATOM 4579 C C . GLY B 1 152 ? -12.359 3.34 -17.719 1 91.31 152 GLY B C 1
ATOM 4580 O O . GLY B 1 152 ? -12.625 3.982 -18.734 1 91.31 152 GLY B O 1
ATOM 4581 N N . LEU B 1 153 ? -11.945 2.07 -17.75 1 94.56 153 LEU B N 1
ATOM 4582 C CA . LEU B 1 153 ? -11.797 1.366 -19.016 1 94.56 153 LEU B CA 1
ATOM 4583 C C . LEU B 1 153 ? -12.938 0.374 -19.219 1 94.56 153 LEU B C 1
ATOM 4585 O O . LEU B 1 153 ? -13.578 -0.048 -18.266 1 94.56 153 LEU B O 1
ATOM 4589 N N . ARG B 1 154 ? -13.195 0.081 -20.453 1 94.38 154 ARG B N 1
ATOM 4590 C CA . ARG B 1 154 ? -14.055 -1.051 -20.766 1 94.38 154 ARG B CA 1
ATOM 4591 C C . ARG B 1 154 ? -13.305 -2.371 -20.625 1 94.38 154 ARG B C 1
ATOM 4593 O O . ARG B 1 154 ? -12.086 -2.418 -20.781 1 94.38 154 ARG B O 1
ATOM 4600 N N . ALA B 1 155 ? -14.078 -3.375 -20.297 1 96.25 155 ALA B N 1
ATOM 4601 C CA . ALA B 1 155 ? -13.453 -4.688 -20.141 1 96.25 155 ALA B CA 1
ATOM 4602 C C . ALA B 1 155 ? -14.375 -5.793 -20.656 1 96.25 155 ALA B C 1
ATOM 4604 O O . ALA B 1 155 ? -15.594 -5.613 -20.734 1 96.25 155 ALA B O 1
ATOM 4605 N N . GLN B 1 156 ? -13.82 -6.785 -21.156 1 97.19 156 GLN B N 1
ATOM 4606 C CA . GLN B 1 156 ? -14.492 -8.031 -21.5 1 97.19 156 GLN B CA 1
ATOM 4607 C C . GLN B 1 156 ? -13.789 -9.234 -20.875 1 97.19 156 GLN B C 1
ATOM 4609 O O . GLN B 1 156 ? -12.594 -9.43 -21.078 1 97.19 156 GLN B O 1
ATOM 4614 N N . THR B 1 157 ? -14.523 -9.969 -20.141 1 96.62 157 THR B N 1
ATOM 4615 C CA . THR B 1 157 ? -13.961 -11.172 -19.547 1 96.62 157 THR B CA 1
ATOM 4616 C C . THR B 1 157 ? -14.062 -12.352 -20.5 1 96.62 157 THR B C 1
ATOM 4618 O O . THR B 1 157 ? -15 -12.43 -21.297 1 96.62 157 THR B O 1
ATOM 4621 N N . ILE B 1 158 ? -13.102 -13.18 -20.438 1 98.19 158 ILE B N 1
ATOM 4622 C CA . ILE B 1 158 ? -12.992 -14.336 -21.312 1 98.19 158 ILE B CA 1
ATOM 4623 C C . ILE B 1 158 ? -13.234 -15.617 -20.516 1 98.19 158 ILE B C 1
ATOM 4625 O O . ILE B 1 158 ? -12.766 -15.742 -19.391 1 98.19 158 ILE B O 1
ATOM 4629 N N . ASP B 1 159 ? -13.891 -16.562 -21.078 1 97.69 159 ASP B N 1
ATOM 4630 C CA . ASP B 1 159 ? -14.156 -17.828 -20.422 1 97.69 159 ASP B CA 1
ATOM 4631 C C . ASP B 1 159 ? -12.852 -18.578 -20.125 1 97.69 159 ASP B C 1
ATOM 4633 O O . ASP B 1 159 ? -11.844 -18.359 -20.797 1 97.69 159 ASP B O 1
ATOM 4637 N N . GLU B 1 160 ? -12.906 -19.359 -19.094 1 97 160 GLU B N 1
ATOM 4638 C CA . GLU B 1 160 ? -11.75 -20.172 -18.703 1 97 160 GLU B CA 1
ATOM 4639 C C . GLU B 1 160 ? -12.008 -21.656 -18.953 1 97 160 GLU B C 1
ATOM 4641 O O . GLU B 1 160 ? -13.156 -22.094 -18.984 1 97 160 GLU B O 1
ATOM 4646 N N . ASN B 1 161 ? -10.969 -22.438 -19.188 1 97.69 161 ASN B N 1
ATOM 4647 C CA . ASN B 1 161 ? -11.031 -23.906 -19.266 1 97.69 161 ASN B CA 1
ATOM 4648 C C . ASN B 1 161 ? -11.219 -24.516 -17.875 1 97.69 161 ASN B C 1
ATOM 4650 O O . ASN B 1 161 ? -11.125 -23.828 -16.859 1 97.69 161 ASN B O 1
ATOM 4654 N N . ASP B 1 162 ? -11.43 -25.797 -17.828 1 95.69 162 ASP B N 1
ATOM 4655 C CA . ASP B 1 162 ? -11.617 -26.516 -16.562 1 95.69 162 ASP B CA 1
ATOM 4656 C C . ASP B 1 162 ? -10.383 -26.391 -15.68 1 95.69 162 ASP B C 1
ATOM 4658 O O . ASP B 1 162 ? -10.5 -26.375 -14.445 1 95.69 162 ASP B O 1
ATOM 4662 N N . ASP B 1 163 ? -9.258 -26.219 -16.266 1 96.69 163 ASP B N 1
ATOM 4663 C CA . ASP B 1 163 ? -8.023 -26.156 -15.492 1 96.69 163 ASP B CA 1
ATOM 4664 C C . ASP B 1 163 ? -7.73 -24.719 -15.047 1 96.69 163 ASP B C 1
ATOM 4666 O O . ASP B 1 163 ? -6.691 -24.469 -14.438 1 96.69 163 ASP B O 1
ATOM 4670 N N . GLY B 1 164 ? -8.602 -23.766 -15.367 1 96.38 164 GLY B N 1
ATOM 4671 C CA . GLY B 1 164 ? -8.469 -22.391 -14.93 1 96.38 164 GLY B CA 1
ATOM 4672 C C . GLY B 1 164 ? -7.742 -21.516 -15.938 1 96.38 164 GLY B C 1
ATOM 4673 O O . GLY B 1 164 ? -7.676 -20.297 -15.773 1 96.38 164 GLY B O 1
ATOM 4674 N N . SER B 1 165 ? -7.184 -22.109 -17.016 1 97.69 165 SER B N 1
ATOM 4675 C CA . SER B 1 165 ? -6.535 -21.328 -18.062 1 97.69 165 SER B CA 1
ATOM 4676 C C . SER B 1 165 ? -7.562 -20.641 -18.953 1 97.69 165 SER B C 1
ATOM 4678 O O . SER B 1 165 ? -8.734 -21.031 -18.984 1 97.69 165 SER B O 1
ATOM 4680 N N . ILE B 1 166 ? -7.148 -19.688 -19.641 1 98.25 166 ILE B N 1
ATOM 4681 C CA . ILE B 1 166 ? -8.039 -18.891 -20.5 1 98.25 166 ILE B CA 1
ATOM 4682 C C . ILE B 1 166 ? -8.469 -19.719 -21.703 1 98.25 166 ILE B C 1
ATOM 4684 O O . ILE B 1 166 ? -7.684 -20.5 -22.25 1 98.25 166 ILE B O 1
ATOM 4688 N N . ASP B 1 167 ? -9.734 -19.625 -22.109 1 98.69 167 ASP B N 1
ATOM 4689 C CA . ASP B 1 167 ? -10.25 -20.25 -23.328 1 98.69 167 ASP B CA 1
ATOM 4690 C C . ASP B 1 167 ? -9.766 -19.516 -24.578 1 98.69 167 ASP B C 1
ATOM 4692 O O . ASP B 1 167 ? -10.266 -18.438 -24.906 1 98.69 167 ASP B O 1
ATOM 4696 N N . MET B 1 168 ? -8.938 -20.188 -25.391 1 98.56 168 MET B N 1
ATOM 4697 C CA . MET B 1 168 ? -8.281 -19.547 -26.516 1 98.56 168 MET B CA 1
ATOM 4698 C C . MET B 1 168 ? -9.281 -19.266 -27.641 1 98.56 168 MET B C 1
ATOM 4700 O O . MET B 1 168 ? -9.125 -18.297 -28.391 1 98.56 168 MET B O 1
ATOM 4704 N N . ALA B 1 169 ? -10.297 -20.094 -27.797 1 98.69 169 ALA B N 1
ATOM 4705 C CA . ALA B 1 169 ? -11.32 -19.844 -28.797 1 98.69 169 ALA B CA 1
ATOM 4706 C C . ALA B 1 169 ? -12.125 -18.594 -28.469 1 98.69 169 ALA B C 1
ATOM 4708 O O . ALA B 1 169 ? -12.375 -17.75 -29.328 1 98.69 169 ALA B O 1
ATOM 4709 N N . ALA B 1 170 ? -12.484 -18.5 -27.203 1 98.75 170 ALA B N 1
ATOM 4710 C CA . ALA B 1 170 ? -13.203 -17.312 -26.734 1 98.75 170 ALA B CA 1
ATOM 4711 C C . ALA B 1 170 ? -12.336 -16.062 -26.859 1 98.75 170 ALA B C 1
ATOM 4713 O O . ALA B 1 170 ? -12.844 -14.984 -27.188 1 98.75 170 ALA B O 1
ATOM 4714 N N . LEU B 1 171 ? -11.039 -16.203 -26.578 1 98.81 171 LEU B N 1
ATOM 4715 C CA . LEU B 1 171 ? -10.133 -15.078 -26.688 1 98.81 171 LEU B CA 1
ATOM 4716 C C . LEU B 1 171 ? -10.023 -14.609 -28.141 1 98.81 171 LEU B C 1
ATOM 4718 O O . LEU B 1 171 ? -10 -13.406 -28.406 1 98.81 171 LEU B O 1
ATOM 4722 N N . ARG B 1 172 ? -9.945 -15.562 -29.047 1 98.56 172 ARG B N 1
ATOM 4723 C CA . ARG B 1 172 ? -9.898 -15.227 -30.469 1 98.56 172 ARG B CA 1
ATOM 4724 C C . ARG B 1 172 ? -11.125 -14.422 -30.875 1 98.56 172 ARG B C 1
ATOM 4726 O O . ARG B 1 172 ? -11.016 -13.414 -31.578 1 98.56 172 ARG B O 1
ATOM 4733 N N . GLU B 1 173 ? -12.258 -14.852 -30.453 1 98.56 173 GLU B N 1
ATOM 4734 C CA . GLU B 1 173 ? -13.492 -14.141 -30.75 1 98.56 173 GLU B CA 1
ATOM 4735 C C . GLU B 1 173 ? -13.469 -12.727 -30.172 1 98.56 173 GLU B C 1
ATOM 4737 O O . GLU B 1 173 ? -13.945 -11.781 -30.797 1 98.56 173 GLU B O 1
ATOM 4742 N N . ALA B 1 174 ? -12.945 -12.609 -28.984 1 98.44 174 ALA B N 1
ATOM 4743 C CA . ALA B 1 174 ? -12.867 -11.305 -28.344 1 98.44 174 ALA B CA 1
ATOM 4744 C C . ALA B 1 174 ? -11.93 -10.367 -29.094 1 98.44 174 ALA B C 1
ATOM 4746 O O . ALA B 1 174 ? -12.203 -9.172 -29.219 1 98.44 174 ALA B O 1
ATOM 4747 N N . PHE B 1 175 ? -10.773 -10.906 -29.562 1 98.12 175 PHE B N 1
ATOM 4748 C CA . PHE B 1 175 ? -9.867 -10.109 -30.375 1 98.12 175 PHE B CA 1
ATOM 4749 C C . PHE B 1 175 ? -10.578 -9.57 -31.609 1 98.12 175 PHE B C 1
ATOM 4751 O O . PHE B 1 175 ? -10.438 -8.398 -31.953 1 98.12 175 PHE B O 1
ATOM 4758 N N . GLU B 1 176 ? -11.406 -10.391 -32.25 1 97.56 176 GLU B N 1
ATOM 4759 C CA . GLU B 1 176 ? -12.133 -10 -33.438 1 97.56 176 GLU B CA 1
ATOM 4760 C C . GLU B 1 176 ? -13.203 -8.961 -33.125 1 97.56 176 GLU B C 1
ATOM 4762 O O . GLU B 1 176 ? -13.367 -7.988 -33.875 1 97.56 176 GLU B O 1
ATOM 4767 N N . LYS B 1 177 ? -13.867 -9.18 -32.094 1 97.62 177 LYS B N 1
ATOM 4768 C CA . LYS B 1 177 ? -14.945 -8.281 -31.688 1 97.62 177 LYS B CA 1
ATOM 4769 C C . LYS B 1 177 ? -14.414 -6.887 -31.359 1 97.62 177 LYS B C 1
ATOM 4771 O O . LYS B 1 177 ? -15.117 -5.891 -31.531 1 97.62 177 LYS B O 1
ATOM 4776 N N . ASN B 1 178 ? -13.156 -6.828 -30.859 1 97.44 178 ASN B N 1
ATOM 4777 C CA . ASN B 1 178 ? -12.57 -5.562 -30.438 1 97.44 178 ASN B CA 1
ATOM 4778 C C . ASN B 1 178 ? -11.469 -5.105 -31.391 1 97.44 178 ASN B C 1
ATOM 4780 O O . ASN B 1 178 ? -10.469 -4.535 -30.969 1 97.44 178 ASN B O 1
ATOM 4784 N N . GLU B 1 179 ? -11.648 -5.379 -32.688 1 94.5 179 GLU B N 1
ATOM 4785 C CA . GLU B 1 179 ? -10.625 -5.125 -33.688 1 94.5 179 GLU B CA 1
ATOM 4786 C C . GLU B 1 179 ? -10.336 -3.633 -33.812 1 94.5 179 GLU B C 1
ATOM 4788 O O . GLU B 1 179 ? -9.242 -3.24 -34.219 1 94.5 179 GLU B O 1
ATOM 4793 N N . ASP B 1 180 ? -11.219 -2.779 -33.438 1 93.69 180 ASP B N 1
ATOM 4794 C CA . ASP B 1 180 ? -11.078 -1.34 -33.625 1 93.69 180 ASP B CA 1
ATOM 4795 C C . ASP B 1 180 ? -10.508 -0.671 -32.375 1 93.69 180 ASP B C 1
ATOM 4797 O O . ASP B 1 180 ? -10.375 0.554 -32.344 1 93.69 180 ASP B O 1
ATOM 4801 N N . HIS B 1 181 ? -10.148 -1.43 -31.359 1 96 181 HIS B N 1
ATOM 4802 C CA . HIS B 1 181 ? -9.594 -0.893 -30.125 1 96 181 HIS B CA 1
ATOM 4803 C C . HIS B 1 181 ? -8.258 -1.55 -29.781 1 96 181 HIS B C 1
ATOM 4805 O O . HIS B 1 181 ? -8.078 -2.748 -30.016 1 96 181 HIS B O 1
ATOM 4811 N N . PRO B 1 182 ? -7.289 -0.694 -29.266 1 97.81 182 PRO B N 1
ATOM 4812 C CA . PRO B 1 182 ? -6.148 -1.381 -28.656 1 97.81 182 PRO B CA 1
ATOM 4813 C C . PRO B 1 182 ? -6.562 -2.336 -27.547 1 97.81 182 PRO B C 1
ATOM 4815 O O . PRO B 1 182 ? -7.637 -2.18 -26.953 1 97.81 182 PRO B O 1
ATOM 4818 N N . ILE B 1 183 ? -5.746 -3.314 -27.281 1 98.5 183 ILE B N 1
ATOM 4819 C CA . ILE B 1 183 ? -6.09 -4.344 -26.312 1 98.5 183 ILE B CA 1
ATOM 4820 C C . ILE B 1 183 ? -5.09 -4.32 -25.156 1 98.5 183 ILE B C 1
ATOM 4822 O O . ILE B 1 183 ? -3.879 -4.41 -25.375 1 98.5 183 ILE B O 1
ATOM 4826 N N . TRP B 1 184 ? -5.566 -4.082 -23.969 1 98.75 184 TRP B N 1
ATOM 4827 C CA . TRP B 1 184 ? -4.832 -4.438 -22.766 1 98.75 184 TRP B CA 1
ATOM 4828 C C . TRP B 1 184 ? -5.145 -5.867 -22.344 1 98.75 184 TRP B C 1
ATOM 4830 O O . TRP B 1 184 ? -6.258 -6.16 -21.891 1 98.75 184 TRP B O 1
ATOM 4840 N N . MET B 1 185 ? -4.191 -6.777 -22.406 1 98.88 185 MET B N 1
ATOM 4841 C CA . MET B 1 185 ? -4.395 -8.203 -22.188 1 98.88 185 MET B CA 1
ATOM 4842 C C . MET B 1 185 ? -3.838 -8.633 -20.828 1 98.88 185 MET B C 1
ATOM 4844 O O . MET B 1 185 ? -2.633 -8.547 -20.594 1 98.88 185 MET B O 1
ATOM 4848 N N . GLY B 1 186 ? -4.746 -9.055 -19.922 1 98.69 186 GLY B N 1
ATOM 4849 C CA . GLY B 1 186 ? -4.305 -9.703 -18.688 1 98.69 186 GLY B CA 1
ATOM 4850 C C . GLY B 1 186 ? -4.039 -11.188 -18.859 1 98.69 186 GLY B C 1
ATOM 4851 O O . GLY B 1 186 ? -4.906 -11.922 -19.328 1 98.69 186 GLY B O 1
ATOM 4852 N N . ILE B 1 187 ? -2.861 -11.633 -18.547 1 98.75 187 ILE B N 1
ATOM 4853 C CA . ILE B 1 187 ? -2.453 -13.031 -18.641 1 98.75 187 ILE B CA 1
ATOM 4854 C C . ILE B 1 187 ? -2.254 -13.602 -17.234 1 98.75 187 ILE B C 1
ATOM 4856 O O . ILE B 1 187 ? -1.549 -13.008 -16.406 1 98.75 187 ILE B O 1
ATOM 4860 N N . LEU B 1 188 ? -2.867 -14.742 -16.953 1 97.81 188 LEU B N 1
ATOM 4861 C CA . LEU B 1 188 ? -2.779 -15.32 -15.625 1 97.81 188 LEU B CA 1
ATOM 4862 C C . LEU B 1 188 ? -1.675 -16.375 -15.562 1 97.81 188 LEU B C 1
ATOM 4864 O O . LEU B 1 188 ? -1.668 -17.312 -16.344 1 97.81 188 LEU B O 1
ATOM 4868 N N . CYS B 1 189 ? -0.701 -16.141 -14.734 1 96.69 189 CYS B N 1
ATOM 4869 C CA . CYS B 1 189 ? 0.293 -17.141 -14.367 1 96.69 189 CYS B CA 1
ATOM 4870 C C . CYS B 1 189 ? -0.007 -17.719 -12.992 1 96.69 189 CYS B C 1
ATOM 4872 O O . CYS B 1 189 ? 0.781 -17.562 -12.055 1 96.69 189 CYS B O 1
ATOM 4874 N N . GLY B 1 190 ? -1.124 -18.5 -12.922 1 92.88 190 GLY B N 1
ATOM 4875 C CA . GLY B 1 190 ? -1.597 -19.062 -11.672 1 92.88 190 GLY B CA 1
ATOM 4876 C C . GLY B 1 190 ? -2.729 -18.266 -11.047 1 92.88 190 GLY B C 1
ATOM 4877 O O . GLY B 1 190 ? -2.492 -17.406 -10.203 1 92.88 190 GLY B O 1
ATOM 4878 N N . GLY B 1 191 ? -3.906 -18.547 -11.328 1 87.75 191 GLY B N 1
ATOM 4879 C CA . GLY B 1 191 ? -5.047 -17.938 -10.664 1 87.75 191 GLY B CA 1
ATOM 4880 C C . GLY B 1 191 ? -5.176 -18.328 -9.203 1 87.75 191 GLY B C 1
ATOM 4881 O O . GLY B 1 191 ? -4.555 -19.297 -8.766 1 87.75 191 GLY B O 1
ATOM 4882 N N . THR B 1 192 ? -5.969 -17.672 -8.445 1 80 192 THR B N 1
ATOM 4883 C CA . THR B 1 192 ? -6.086 -17.812 -7 1 80 192 THR B CA 1
ATOM 4884 C C . THR B 1 192 ? -6.77 -19.125 -6.637 1 80 192 THR B C 1
ATOM 4886 O O . THR B 1 192 ? -6.469 -19.719 -5.602 1 80 192 THR B O 1
ATOM 4889 N N . VAL B 1 193 ? -7.605 -19.625 -7.477 1 87.62 193 VAL B N 1
ATOM 4890 C CA . VAL B 1 193 ? -8.492 -20.719 -7.094 1 87.62 193 VAL B CA 1
ATOM 4891 C C . VAL B 1 193 ? -7.918 -22.031 -7.586 1 87.62 193 VAL B C 1
ATOM 4893 O O . VAL B 1 193 ? -7.535 -22.891 -6.781 1 87.62 193 VAL B O 1
ATOM 4896 N N . LYS B 1 194 ? -7.633 -22.141 -8.898 1 94.38 194 LYS B N 1
ATOM 4897 C CA . LYS B 1 194 ? -7.215 -23.391 -9.516 1 94.38 194 LYS B CA 1
ATOM 4898 C C . LYS B 1 194 ? -5.738 -23.344 -9.898 1 94.38 194 LYS B C 1
ATOM 4900 O O . LYS B 1 194 ? -5.184 -24.359 -10.352 1 94.38 194 LYS B O 1
ATOM 4905 N N . GLU B 1 195 ? -5.148 -22.188 -9.648 1 96.12 195 GLU B N 1
ATOM 4906 C CA . GLU B 1 195 ? -3.789 -21.953 -10.125 1 96.12 195 GLU B CA 1
ATOM 4907 C C . GLU B 1 195 ? -3.674 -22.203 -11.625 1 96.12 195 GLU B C 1
ATOM 4909 O O . GLU B 1 195 ? -2.711 -22.828 -12.078 1 96.12 195 GLU B O 1
ATOM 4914 N N . GLY B 1 196 ? -4.746 -21.781 -12.297 1 95.38 196 GLY B N 1
ATOM 4915 C CA . GLY B 1 196 ? -4.746 -21.875 -13.742 1 95.38 196 GLY B CA 1
ATOM 4916 C C . GLY B 1 196 ? -3.682 -21.016 -14.398 1 95.38 196 GLY B C 1
ATOM 4917 O O . GLY B 1 196 ? -3.424 -19.891 -13.961 1 95.38 196 GLY B O 1
ATOM 4918 N N . ARG B 1 197 ? -3.025 -21.547 -15.422 1 95.25 197 ARG B N 1
ATOM 4919 C CA . ARG B 1 197 ? -1.943 -20.859 -16.125 1 95.25 197 ARG B CA 1
ATOM 4920 C C . ARG B 1 197 ? -2.26 -20.719 -17.609 1 95.25 197 ARG B C 1
ATOM 4922 O O . ARG B 1 197 ? -2.479 -21.703 -18.297 1 95.25 197 ARG B O 1
ATOM 4929 N N . ASP B 1 198 ? -2.258 -19.516 -18 1 97.81 198 ASP B N 1
ATOM 4930 C CA . ASP B 1 198 ? -2.436 -19.25 -19.422 1 97.81 198 ASP B CA 1
ATOM 4931 C C . ASP B 1 198 ? -1.165 -19.578 -20.203 1 97.81 198 ASP B C 1
ATOM 4933 O O . ASP B 1 198 ? -0.056 -19.422 -19.688 1 97.81 198 ASP B O 1
ATOM 4937 N N . ASN B 1 199 ? -1.347 -20.109 -21.406 1 97.44 199 ASN B N 1
ATOM 4938 C CA . ASN B 1 199 ? -0.214 -20.281 -22.312 1 97.44 199 ASN B CA 1
ATOM 4939 C C . ASN B 1 199 ? 0.195 -18.953 -22.953 1 97.44 199 ASN B C 1
ATOM 4941 O O . ASN B 1 199 ? -0.426 -18.5 -23.906 1 97.44 199 ASN B O 1
ATOM 4945 N N . ILE B 1 200 ? 1.251 -18.312 -22.391 1 98.25 200 ILE B N 1
ATOM 4946 C CA . ILE B 1 200 ? 1.673 -16.969 -22.781 1 98.25 200 ILE B CA 1
ATOM 4947 C C . ILE B 1 200 ? 2.043 -16.953 -24.266 1 98.25 200 ILE B C 1
ATOM 4949 O O . ILE B 1 200 ? 1.608 -16.062 -25 1 98.25 200 ILE B O 1
ATOM 4953 N N . ARG B 1 201 ? 2.793 -17.953 -24.75 1 97.88 201 ARG B N 1
ATOM 4954 C CA . ARG B 1 201 ? 3.205 -18.016 -26.141 1 97.88 201 ARG B CA 1
ATOM 4955 C C . ARG B 1 201 ? 1.994 -18.062 -27.078 1 97.88 201 ARG B C 1
ATOM 4957 O O . ARG B 1 201 ? 1.944 -17.344 -28.078 1 97.88 201 ARG B O 1
ATOM 4964 N N . GLN B 1 202 ? 1.024 -18.859 -26.75 1 98.25 202 GLN B N 1
ATOM 4965 C CA . GLN B 1 202 ? -0.161 -18.984 -27.594 1 98.25 202 GLN B CA 1
ATOM 4966 C C . GLN B 1 202 ? -0.917 -17.672 -27.672 1 98.25 202 GLN B C 1
ATOM 4968 O O . GLN B 1 202 ? -1.459 -17.328 -28.734 1 98.25 202 GLN B O 1
ATOM 4973 N N . ILE B 1 203 ? -1.001 -16.953 -26.562 1 98.81 203 ILE B N 1
ATOM 4974 C CA . ILE B 1 203 ? -1.679 -15.656 -26.547 1 98.81 203 ILE B CA 1
ATOM 4975 C C . ILE B 1 203 ? -0.929 -14.672 -27.438 1 98.81 203 ILE B C 1
ATOM 4977 O O . ILE B 1 203 ? -1.542 -13.945 -28.219 1 98.81 203 ILE B O 1
ATOM 4981 N N . LEU B 1 204 ? 0.424 -14.68 -27.328 1 98.69 204 LEU B N 1
ATOM 4982 C CA . LEU B 1 204 ? 1.244 -13.789 -28.156 1 98.69 204 LEU B CA 1
ATOM 4983 C C . LEU B 1 204 ? 1.122 -14.156 -29.625 1 98.69 204 LEU B C 1
ATOM 4985 O O . LEU B 1 204 ? 1.047 -13.273 -30.484 1 98.69 204 LEU B O 1
ATOM 4989 N N . GLU B 1 205 ? 1.085 -15.461 -29.922 1 98.69 205 GLU B N 1
ATOM 4990 C CA . GLU B 1 205 ? 0.9 -15.922 -31.297 1 98.69 205 GLU B CA 1
ATOM 4991 C C . GLU B 1 205 ? -0.455 -15.492 -31.844 1 98.69 205 GLU B C 1
ATOM 4993 O O . GLU B 1 205 ? -0.558 -15.078 -33 1 98.69 205 GLU B O 1
ATOM 4998 N N . LEU B 1 206 ? -1.465 -15.602 -31.016 1 98.75 206 LEU B N 1
ATOM 4999 C CA . LEU B 1 206 ? -2.799 -15.18 -31.438 1 98.75 206 LEU B CA 1
ATOM 5000 C C . LEU B 1 206 ? -2.809 -13.695 -31.797 1 98.75 206 LEU B C 1
ATOM 5002 O O . LEU B 1 206 ? -3.438 -13.305 -32.781 1 98.75 206 LEU B O 1
ATOM 5006 N N . ALA B 1 207 ? -2.146 -12.844 -30.984 1 98.56 207 ALA B N 1
ATOM 5007 C CA . ALA B 1 207 ? -2.051 -11.414 -31.266 1 98.56 207 ALA B CA 1
ATOM 5008 C C . ALA B 1 207 ? -1.299 -11.156 -32.562 1 98.56 207 ALA B C 1
ATOM 5010 O O . ALA B 1 207 ? -1.755 -10.375 -33.406 1 98.56 207 ALA B O 1
ATOM 5011 N N . ARG B 1 208 ? -0.176 -11.867 -32.75 1 98.25 208 ARG B N 1
ATOM 5012 C CA . ARG B 1 208 ? 0.61 -11.742 -34 1 98.25 208 ARG B CA 1
ATOM 5013 C C . ARG B 1 208 ? -0.219 -12.125 -35.219 1 98.25 208 ARG B C 1
ATOM 5015 O O . ARG B 1 208 ? -0.244 -11.398 -36.188 1 98.25 208 ARG B O 1
ATOM 5022 N N . ASP B 1 209 ? -0.921 -13.156 -35.062 1 97.88 209 ASP B N 1
ATOM 5023 C CA . ASP B 1 209 ? -1.646 -13.727 -36.188 1 97.88 209 ASP B CA 1
ATOM 5024 C C . ASP B 1 209 ? -2.893 -12.906 -36.531 1 97.88 209 ASP B C 1
ATOM 5026 O O . ASP B 1 209 ? -3.49 -13.078 -37.594 1 97.88 209 ASP B O 1
ATOM 5030 N N . SER B 1 210 ? -3.326 -12.047 -35.625 1 96.81 210 SER B N 1
ATOM 5031 C CA . SER B 1 210 ? -4.473 -11.18 -35.875 1 96.81 210 SER B CA 1
ATOM 5032 C C . SER B 1 210 ? -4.168 -10.18 -37 1 96.81 210 SER B C 1
ATOM 5034 O O . SER B 1 210 ? -5.082 -9.57 -37.531 1 96.81 210 SER B O 1
ATOM 5036 N N . GLY B 1 211 ? -2.871 -9.898 -37.25 1 96.19 211 GLY B N 1
ATOM 5037 C CA . GLY B 1 211 ? -2.453 -8.953 -38.281 1 96.19 211 GLY B CA 1
ATOM 5038 C C . GLY B 1 211 ? -2.359 -7.527 -37.781 1 96.19 211 GLY B C 1
ATOM 5039 O O . GLY B 1 211 ? -1.927 -6.633 -38.5 1 96.19 211 GLY B O 1
ATOM 5040 N N . ARG B 1 212 ? -2.707 -7.34 -36.562 1 96.56 212 ARG B N 1
ATOM 5041 C CA . ARG B 1 212 ? -2.611 -6.012 -35.938 1 96.56 212 ARG B CA 1
ATOM 5042 C C . ARG B 1 212 ? -1.179 -5.711 -35.531 1 96.56 212 ARG B C 1
ATOM 5044 O O . ARG B 1 212 ? -0.414 -6.621 -35.219 1 96.56 212 ARG B O 1
ATOM 5051 N N . PRO B 1 213 ? -0.81 -4.449 -35.562 1 97 213 PRO B N 1
ATOM 5052 C CA . PRO B 1 213 ? 0.543 -4.113 -35.125 1 97 213 PRO B CA 1
ATOM 5053 C C . PRO B 1 213 ? 0.743 -4.348 -33.625 1 97 213 PRO B C 1
ATOM 5055 O O . PRO B 1 213 ? -0.205 -4.223 -32.844 1 97 213 PRO B O 1
ATOM 5058 N N . ARG B 1 214 ? 1.951 -4.559 -33.219 1 97.62 214 ARG B N 1
ATOM 5059 C CA . ARG B 1 214 ? 2.32 -4.805 -31.844 1 97.62 214 ARG B CA 1
ATOM 5060 C C . ARG B 1 214 ? 1.911 -3.635 -30.953 1 97.62 214 ARG B C 1
ATOM 5062 O O . ARG B 1 214 ? 1.551 -3.83 -29.797 1 97.62 214 ARG B O 1
ATOM 5069 N N . SER B 1 215 ? 1.856 -2.463 -31.516 1 96.94 215 SER B N 1
ATOM 5070 C CA . SER B 1 215 ? 1.565 -1.242 -30.766 1 96.94 215 SER B CA 1
ATOM 5071 C C . SER B 1 215 ? 0.102 -1.19 -30.344 1 96.94 215 SER B C 1
ATOM 5073 O O . SER B 1 215 ? -0.281 -0.359 -29.516 1 96.94 215 SER B O 1
ATOM 5075 N N . ASP B 1 216 ? -0.662 -2.188 -30.797 1 97.56 216 ASP B N 1
ATOM 5076 C CA . ASP B 1 216 ? -2.076 -2.24 -30.438 1 97.56 216 ASP B CA 1
ATOM 5077 C C . ASP B 1 216 ? -2.301 -3.105 -29.203 1 97.56 216 ASP B C 1
ATOM 5079 O O . ASP B 1 216 ? -3.434 -3.262 -28.75 1 97.56 216 ASP B O 1
ATOM 5083 N N . PHE B 1 217 ? -1.175 -3.619 -28.719 1 98.38 217 PHE B N 1
ATOM 5084 C CA . PHE B 1 217 ? -1.333 -4.574 -27.625 1 98.38 217 PHE B CA 1
ATOM 5085 C C . PHE B 1 217 ? -0.449 -4.195 -26.438 1 98.38 217 PHE B C 1
ATOM 5087 O O . PHE B 1 217 ? 0.627 -3.623 -26.625 1 98.38 217 PHE B O 1
ATOM 5094 N N . PHE B 1 218 ? -0.903 -4.441 -25.281 1 98.69 218 PHE B N 1
ATOM 5095 C CA . PHE B 1 218 ? -0.149 -4.426 -24.031 1 98.69 218 PHE B CA 1
ATOM 5096 C C . PHE B 1 218 ? -0.407 -5.695 -23.219 1 98.69 218 PHE B C 1
ATOM 5098 O O . PHE B 1 218 ? -1.554 -6.004 -22.891 1 98.69 218 PHE B O 1
ATOM 5105 N N . PHE B 1 219 ? 0.637 -6.469 -22.953 1 98.88 219 PHE B N 1
ATOM 5106 C CA . PHE B 1 219 ? 0.49 -7.758 -22.297 1 98.88 219 PHE B CA 1
ATOM 5107 C C . PHE B 1 219 ? 1.007 -7.691 -20.859 1 98.88 219 PHE B C 1
ATOM 5109 O O . PHE B 1 219 ? 2.199 -7.48 -20.641 1 98.88 219 PHE B O 1
ATOM 5116 N N . HIS B 1 220 ? 0.131 -7.863 -19.875 1 98.88 220 HIS B N 1
ATOM 5117 C CA . HIS B 1 220 ? 0.482 -7.918 -18.469 1 98.88 220 HIS B CA 1
ATOM 5118 C C . HIS B 1 220 ? 0.315 -9.328 -17.906 1 98.88 220 HIS B C 1
ATOM 5120 O O . HIS B 1 220 ? -0.724 -9.961 -18.109 1 98.88 220 HIS B O 1
ATOM 5126 N N . VAL B 1 221 ? 1.286 -9.789 -17.188 1 98.81 221 VAL B N 1
ATOM 5127 C CA . VAL B 1 221 ? 1.214 -11.094 -16.547 1 98.81 221 VAL B CA 1
ATOM 5128 C C . VAL B 1 221 ? 0.983 -10.914 -15.039 1 98.81 221 VAL B C 1
ATOM 5130 O O . VAL B 1 221 ? 1.804 -10.305 -14.352 1 98.81 221 VAL B O 1
ATOM 5133 N N . ASP B 1 222 ? -0.142 -11.391 -14.57 1 98.31 222 ASP B N 1
ATOM 5134 C CA . ASP B 1 222 ? -0.35 -11.531 -13.133 1 98.31 222 ASP B CA 1
ATOM 5135 C C . ASP B 1 222 ? 0.238 -12.844 -12.617 1 98.31 222 ASP B C 1
ATOM 5137 O O . ASP B 1 222 ? -0.387 -13.898 -12.734 1 98.31 222 ASP B O 1
ATOM 5141 N N . GLY B 1 223 ? 1.403 -12.719 -12.039 1 98 223 GLY B N 1
ATOM 5142 C CA . GLY B 1 223 ? 2.094 -13.875 -11.492 1 98 223 GLY B CA 1
ATOM 5143 C C . GLY B 1 223 ? 2.232 -13.82 -9.977 1 98 223 GLY B C 1
ATOM 5144 O O . GLY B 1 223 ? 3.238 -14.273 -9.43 1 98 223 GLY B O 1
ATOM 5145 N N . ALA B 1 224 ? 1.232 -13.305 -9.273 1 97.06 224 ALA B N 1
ATOM 5146 C CA . ALA B 1 224 ? 1.318 -12.984 -7.848 1 97.06 224 ALA B CA 1
ATOM 5147 C C . ALA B 1 224 ? 1.844 -14.172 -7.047 1 97.06 224 ALA B C 1
ATOM 5149 O O . ALA B 1 224 ? 2.775 -14.031 -6.254 1 97.06 224 ALA B O 1
ATOM 5150 N N . PHE B 1 225 ? 1.333 -15.336 -7.277 1 96.38 225 PHE B N 1
ATOM 5151 C CA . PHE B 1 225 ? 1.721 -16.484 -6.469 1 96.38 225 PHE B CA 1
ATOM 5152 C C . PHE B 1 225 ? 2.641 -17.422 -7.254 1 96.38 225 PHE B C 1
ATOM 5154 O O . PHE B 1 225 ? 3.723 -17.766 -6.781 1 96.38 225 PHE B O 1
ATOM 5161 N N . SER B 1 226 ? 2.396 -17.703 -8.5 1 96.31 226 SER B N 1
ATOM 5162 C CA . SER B 1 226 ? 2.957 -18.875 -9.164 1 96.31 226 SER B CA 1
ATOM 5163 C C . SER B 1 226 ? 4.105 -18.484 -10.094 1 96.31 226 SER B C 1
ATOM 5165 O O . SER B 1 226 ? 4.875 -19.344 -10.531 1 96.31 226 SER B O 1
ATOM 5167 N N . ALA B 1 227 ? 4.273 -17.219 -10.414 1 97.12 227 ALA B N 1
ATOM 5168 C CA . ALA B 1 227 ? 5.316 -16.844 -11.367 1 97.12 227 ALA B CA 1
ATOM 5169 C C . ALA B 1 227 ? 6.699 -17.219 -10.852 1 97.12 227 ALA B C 1
ATOM 5171 O O . ALA B 1 227 ? 7.527 -17.75 -11.594 1 97.12 227 ALA B O 1
ATOM 5172 N N . VAL B 1 228 ? 6.926 -17.016 -9.555 1 97.38 228 VAL B N 1
ATOM 5173 C CA . VAL B 1 228 ? 8.25 -17.25 -8.992 1 97.38 228 VAL B CA 1
ATOM 5174 C C . VAL B 1 228 ? 8.547 -18.75 -8.961 1 97.38 228 VAL B C 1
ATOM 5176 O O . VAL B 1 228 ? 9.531 -19.203 -9.555 1 97.38 228 VAL B O 1
ATOM 5179 N N . PRO B 1 229 ? 7.68 -19.547 -8.336 1 96.94 229 PRO B N 1
ATOM 5180 C CA . PRO B 1 229 ? 8.016 -20.969 -8.32 1 96.94 229 PRO B CA 1
ATOM 5181 C C . PRO B 1 229 ? 8.047 -21.594 -9.711 1 96.94 229 PRO B C 1
ATOM 5183 O O . PRO B 1 229 ? 8.859 -22.484 -9.977 1 96.94 229 PRO B O 1
ATOM 5186 N N . LEU B 1 230 ? 7.219 -21.141 -10.617 1 95.75 230 LEU B N 1
ATOM 5187 C CA . LEU B 1 230 ? 7.238 -21.672 -11.977 1 95.75 230 LEU B CA 1
ATOM 5188 C C . LEU B 1 230 ? 8.555 -21.328 -12.672 1 95.75 230 LEU B C 1
ATOM 5190 O O . LEU B 1 230 ? 9.109 -22.156 -13.398 1 95.75 230 LEU B O 1
ATOM 5194 N N . ALA B 1 231 ? 9 -20.094 -12.508 1 95.88 231 ALA B N 1
ATOM 5195 C CA . ALA B 1 231 ? 10.266 -19.672 -13.102 1 95.88 231 ALA B CA 1
ATOM 5196 C C . ALA B 1 231 ? 11.438 -20.469 -12.516 1 95.88 231 ALA B C 1
ATOM 5198 O O . ALA B 1 231 ? 12.398 -20.781 -13.219 1 95.88 231 ALA B O 1
ATOM 5199 N N . LEU B 1 232 ? 11.352 -20.781 -11.266 1 96 232 LEU B N 1
ATOM 5200 C CA . LEU B 1 232 ? 12.406 -21.531 -10.57 1 96 232 LEU B CA 1
ATOM 5201 C C . LEU B 1 232 ? 12.461 -22.969 -11.055 1 96 232 LEU B C 1
ATOM 5203 O O . LEU B 1 232 ? 13.547 -23.547 -11.164 1 96 232 LEU B O 1
ATOM 5207 N N . MET B 1 233 ? 11.297 -23.484 -11.344 1 94.31 233 MET B N 1
ATOM 5208 C CA . MET B 1 233 ? 11.211 -24.891 -11.727 1 94.31 233 MET B CA 1
ATOM 5209 C C . MET B 1 233 ? 11.328 -25.047 -13.242 1 94.31 233 MET B C 1
ATOM 5211 O O . MET B 1 233 ? 11.258 -26.172 -13.758 1 94.31 233 MET B O 1
ATOM 5215 N N . SER B 1 234 ? 11.477 -24.047 -13.891 1 85.12 234 SER B N 1
ATOM 5216 C CA . SER B 1 234 ? 11.289 -24.047 -15.336 1 85.12 234 SER B CA 1
ATOM 5217 C C . SER B 1 234 ? 12.234 -25.031 -16.016 1 85.12 234 SER B C 1
ATOM 5219 O O . SER B 1 234 ? 13.422 -25.078 -15.703 1 85.12 234 SER B O 1
ATOM 5221 N N . ASP B 1 235 ? 11.539 -25.906 -16.766 1 81.19 235 ASP B N 1
ATOM 5222 C CA . ASP B 1 235 ? 12.195 -26.828 -17.688 1 81.19 235 ASP B CA 1
ATOM 5223 C C . ASP B 1 235 ? 11.695 -26.625 -19.125 1 81.19 235 ASP B C 1
ATOM 5225 O O . ASP B 1 235 ? 10.961 -25.672 -19.406 1 81.19 235 ASP B O 1
ATOM 5229 N N . ALA B 1 236 ? 12.18 -27.328 -20.016 1 70.94 236 ALA B N 1
ATOM 5230 C CA . ALA B 1 236 ? 11.875 -27.156 -21.422 1 70.94 236 ALA B CA 1
ATOM 5231 C C . ALA B 1 236 ? 10.375 -27.328 -21.688 1 70.94 236 ALA B C 1
ATOM 5233 O O . ALA B 1 236 ? 9.82 -26.688 -22.578 1 70.94 236 ALA B O 1
ATOM 5234 N N . ASP B 1 237 ? 9.695 -27.953 -20.828 1 75.75 237 ASP B N 1
ATOM 5235 C CA . ASP B 1 237 ? 8.289 -28.266 -21.047 1 75.75 237 ASP B CA 1
ATOM 5236 C C . ASP B 1 237 ? 7.395 -27.109 -20.594 1 75.75 237 ASP B C 1
ATOM 5238 O O . ASP B 1 237 ? 6.227 -27.031 -20.969 1 75.75 237 ASP B O 1
ATOM 5242 N N . ASP B 1 238 ? 7.965 -26.172 -19.875 1 85.06 238 ASP B N 1
ATOM 5243 C CA . ASP B 1 238 ? 7.145 -25.109 -19.281 1 85.06 238 ASP B CA 1
ATOM 5244 C C . ASP B 1 238 ? 7.414 -23.766 -19.953 1 85.06 238 ASP B C 1
ATOM 5246 O O . ASP B 1 238 ? 6.848 -22.75 -19.547 1 85.06 238 ASP B O 1
ATOM 5250 N N . VAL B 1 239 ? 8.086 -23.766 -21.078 1 85.38 239 VAL B N 1
ATOM 5251 C CA . VAL B 1 239 ? 8.602 -22.531 -21.656 1 85.38 239 VAL B CA 1
ATOM 5252 C C . VAL B 1 239 ? 7.438 -21.656 -22.125 1 85.38 239 VAL B C 1
ATOM 5254 O O . VAL B 1 239 ? 7.527 -20.422 -22.109 1 85.38 239 VAL B O 1
ATOM 5257 N N . ASP B 1 240 ? 6.316 -22.297 -22.391 1 90.94 240 ASP B N 1
ATOM 5258 C CA . ASP B 1 240 ? 5.195 -21.578 -22.969 1 90.94 240 ASP B CA 1
ATOM 5259 C C . ASP B 1 240 ? 4.348 -20.906 -21.891 1 90.94 240 ASP B C 1
ATOM 5261 O O . ASP B 1 240 ? 3.555 -20 -22.188 1 90.94 240 ASP B O 1
ATOM 5265 N N . ILE B 1 241 ? 4.574 -21.344 -20.656 1 92.5 241 ILE B N 1
ATOM 5266 C CA . ILE B 1 241 ? 3.707 -20.828 -19.594 1 92.5 241 ILE B CA 1
ATOM 5267 C C . ILE B 1 241 ? 4.535 -20.016 -18.594 1 92.5 241 ILE B C 1
ATOM 5269 O O . ILE B 1 241 ? 3.98 -19.281 -17.781 1 92.5 241 ILE B O 1
ATOM 5273 N N . VAL B 1 242 ? 5.875 -20.125 -18.609 1 94.69 242 VAL B N 1
ATOM 5274 C CA . VAL B 1 242 ? 6.758 -19.406 -17.688 1 94.69 242 VAL B CA 1
ATOM 5275 C C . VAL B 1 242 ? 6.898 -17.953 -18.156 1 94.69 242 VAL B C 1
ATOM 5277 O O . VAL B 1 242 ? 7.254 -17.688 -19.297 1 94.69 242 VAL B O 1
ATOM 5280 N N . PRO B 1 243 ? 6.52 -17.047 -17.297 1 96 243 PRO B N 1
ATOM 5281 C CA . PRO B 1 243 ? 6.711 -15.648 -17.703 1 96 243 PRO B CA 1
ATOM 5282 C C . PRO B 1 243 ? 8.18 -15.297 -17.922 1 96 243 PRO B C 1
ATOM 5284 O O . PRO B 1 243 ? 9.031 -15.594 -17.078 1 96 243 PRO B O 1
ATOM 5287 N N . SER B 1 244 ? 8.477 -14.75 -19.047 1 96.56 244 SER B N 1
ATOM 5288 C CA . SER B 1 244 ? 9.828 -14.352 -19.422 1 96.56 244 SER B CA 1
ATOM 5289 C C . SER B 1 244 ? 9.812 -13.148 -20.359 1 96.56 244 SER B C 1
ATOM 5291 O O . SER B 1 244 ? 9.031 -13.117 -21.312 1 96.56 244 SER B O 1
ATOM 5293 N N . PHE B 1 245 ? 10.664 -12.18 -20.062 1 97.31 245 PHE B N 1
ATOM 5294 C CA . PHE B 1 245 ? 10.758 -11.016 -20.938 1 97.31 245 PHE B CA 1
ATOM 5295 C C . PHE B 1 245 ? 11.562 -11.344 -22.188 1 97.31 245 PHE B C 1
ATOM 5297 O O . PHE B 1 245 ? 11.609 -10.547 -23.125 1 97.31 245 PHE B O 1
ATOM 5304 N N . GLU B 1 246 ? 12.07 -12.531 -22.266 1 94.94 246 GLU B N 1
ATOM 5305 C CA . GLU B 1 246 ? 12.789 -12.984 -23.453 1 94.94 246 GLU B CA 1
ATOM 5306 C C . GLU B 1 246 ? 11.844 -13.688 -24.422 1 94.94 246 GLU B C 1
ATOM 5308 O O . GLU B 1 246 ? 12.188 -13.875 -25.594 1 94.94 246 GLU B O 1
ATOM 5313 N N . LEU B 1 247 ? 10.758 -14.164 -23.891 1 95.88 247 LEU B N 1
ATOM 5314 C CA . LEU B 1 247 ? 9.781 -14.758 -24.781 1 95.88 247 LEU B CA 1
ATOM 5315 C C . LEU B 1 247 ? 9.305 -13.742 -25.812 1 95.88 247 LEU B C 1
ATOM 5317 O O . LEU B 1 247 ? 8.75 -12.703 -25.469 1 95.88 247 LEU B O 1
ATOM 5321 N N . ASP B 1 248 ? 9.594 -13.961 -27.047 1 95.94 248 ASP B N 1
ATOM 5322 C CA . ASP B 1 248 ? 9.297 -13.047 -28.141 1 95.94 248 ASP B CA 1
ATOM 5323 C C . ASP B 1 248 ? 8.773 -13.797 -29.359 1 95.94 248 ASP B C 1
ATOM 5325 O O . ASP B 1 248 ? 9.461 -14.656 -29.922 1 95.94 248 ASP B O 1
ATOM 5329 N N . VAL B 1 249 ? 7.551 -13.531 -29.719 1 97.62 249 VAL B N 1
ATOM 5330 C CA . VAL B 1 249 ? 6.938 -14.086 -30.922 1 97.62 249 VAL B CA 1
ATOM 5331 C C . VAL B 1 249 ? 6.855 -13 -32 1 97.62 249 VAL B C 1
ATOM 5333 O O . VAL B 1 249 ? 5.812 -12.367 -32.156 1 97.62 249 VAL B O 1
ATOM 5336 N N . ASP B 1 250 ? 7.891 -12.828 -32.844 1 97.88 250 ASP B N 1
ATOM 5337 C CA . ASP B 1 250 ? 7.977 -11.852 -33.906 1 97.88 250 ASP B CA 1
ATOM 5338 C C . ASP B 1 250 ? 7.676 -10.438 -33.406 1 97.88 250 ASP B C 1
ATOM 5340 O O . ASP B 1 250 ? 6.844 -9.734 -34 1 97.88 250 ASP B O 1
ATOM 5344 N N . GLY B 1 251 ? 8.227 -10.086 -32.281 1 96.88 251 GLY B N 1
ATOM 5345 C CA . GLY B 1 251 ? 8.07 -8.75 -31.734 1 96.88 251 GLY B CA 1
ATOM 5346 C C . GLY B 1 251 ? 7.012 -8.664 -30.641 1 96.88 251 GLY B C 1
ATOM 5347 O O . GLY B 1 251 ? 6.914 -7.652 -29.953 1 96.88 251 GLY B O 1
ATOM 5348 N N . PHE B 1 252 ? 6.23 -9.734 -30.516 1 98.25 252 PHE B N 1
ATOM 5349 C CA . PHE B 1 252 ? 5.203 -9.781 -29.484 1 98.25 252 PHE B CA 1
ATOM 5350 C C . PHE B 1 252 ? 5.742 -10.43 -28.219 1 98.25 252 PHE B C 1
ATOM 5352 O O . PHE B 1 252 ? 6.102 -11.609 -28.219 1 98.25 252 PHE B O 1
ATOM 5359 N N . GLY B 1 253 ? 5.898 -9.664 -27.125 1 98.06 253 GLY B N 1
ATOM 5360 C CA . GLY B 1 253 ? 6.34 -10.109 -25.828 1 98.06 253 GLY B CA 1
ATOM 5361 C C . GLY B 1 253 ? 5.57 -9.477 -24.688 1 98.06 253 GLY B C 1
ATOM 5362 O O . GLY B 1 253 ? 4.785 -8.547 -24.891 1 98.06 253 GLY B O 1
ATOM 5363 N N . ILE B 1 254 ? 5.734 -9.961 -23.5 1 98.5 254 ILE B N 1
ATOM 5364 C CA . ILE B 1 254 ? 5.031 -9.398 -22.344 1 98.5 254 ILE B CA 1
ATOM 5365 C C . ILE B 1 254 ? 5.598 -8.023 -22.016 1 98.5 254 ILE B C 1
ATOM 5367 O O . ILE B 1 254 ? 6.754 -7.727 -22.328 1 98.5 254 ILE B O 1
ATOM 5371 N N . ASP B 1 255 ? 4.7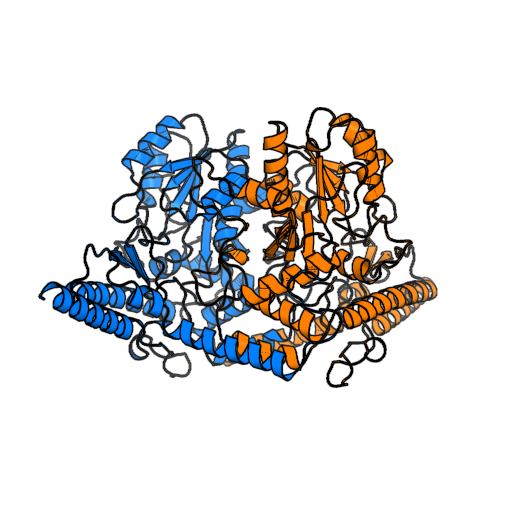73 -7.195 -21.406 1 98.56 255 ASP B N 1
ATOM 5372 C CA . ASP B 1 255 ? 5.148 -5.809 -21.156 1 98.56 255 ASP B CA 1
ATOM 5373 C C . ASP B 1 255 ? 5.383 -5.566 -19.656 1 98.56 255 ASP B C 1
ATOM 5375 O O . ASP B 1 255 ? 6.285 -4.812 -19.281 1 98.56 255 ASP B O 1
ATOM 5379 N N . THR B 1 256 ? 4.555 -6.113 -18.812 1 98.62 256 THR B N 1
ATOM 5380 C CA . THR B 1 256 ? 4.695 -5.969 -17.359 1 98.62 256 THR B CA 1
ATOM 5381 C C . THR B 1 256 ? 4.391 -7.285 -16.656 1 98.62 256 THR B C 1
ATOM 5383 O O . THR B 1 256 ? 3.705 -8.148 -17.203 1 98.62 256 THR B O 1
ATOM 5386 N N . LEU B 1 257 ? 4.961 -7.465 -15.523 1 98.62 257 LEU B N 1
ATOM 5387 C CA . LEU B 1 257 ? 4.797 -8.648 -14.688 1 98.62 257 LEU B CA 1
ATOM 5388 C C . LEU B 1 257 ? 4.738 -8.273 -13.211 1 98.62 257 LEU B C 1
ATOM 5390 O O . LEU B 1 257 ? 5.512 -7.434 -12.75 1 98.62 257 LEU B O 1
ATOM 5394 N N . ASN B 1 258 ? 3.791 -8.812 -12.492 1 97.62 258 ASN B N 1
ATOM 5395 C CA . ASN B 1 258 ? 3.709 -8.57 -11.062 1 97.62 258 ASN B CA 1
ATOM 5396 C C . ASN B 1 258 ? 3.889 -9.859 -10.258 1 97.62 258 ASN B C 1
ATOM 5398 O O . ASN B 1 258 ? 3.492 -10.93 -10.711 1 97.62 258 ASN B O 1
ATOM 5402 N N . VAL B 1 259 ? 4.508 -9.797 -9.109 1 97.94 259 VAL B N 1
ATOM 5403 C CA . VAL B 1 259 ? 4.68 -10.883 -8.148 1 97.94 259 VAL B CA 1
ATOM 5404 C C . VAL B 1 259 ? 4.395 -10.375 -6.738 1 97.94 259 VAL B C 1
ATOM 5406 O O . VAL B 1 259 ? 4.742 -9.242 -6.398 1 97.94 259 VAL B O 1
ATOM 5409 N N . SER B 1 260 ? 3.693 -11.164 -5.938 1 97.5 260 SER B N 1
ATOM 5410 C CA . SER B 1 260 ? 3.559 -10.844 -4.52 1 97.5 260 SER B CA 1
ATOM 5411 C C . SER B 1 260 ? 4.715 -11.43 -3.709 1 97.5 260 SER B C 1
ATOM 5413 O O . SER B 1 260 ? 4.926 -12.641 -3.701 1 97.5 260 SER B O 1
ATOM 5415 N N . THR B 1 261 ? 5.383 -10.602 -2.967 1 97.62 261 THR B N 1
ATOM 5416 C CA . THR B 1 261 ? 6.539 -11.086 -2.219 1 97.62 261 THR B CA 1
ATOM 5417 C C . THR B 1 261 ? 6.102 -11.828 -0.962 1 97.62 261 THR B C 1
ATOM 5419 O O . THR B 1 261 ? 6.852 -12.648 -0.431 1 97.62 261 THR B O 1
ATOM 5422 N N . HIS B 1 262 ? 4.871 -11.586 -0.485 1 96.19 262 HIS B N 1
ATOM 5423 C CA . HIS B 1 262 ? 4.418 -12.219 0.75 1 96.19 262 HIS B CA 1
ATOM 5424 C C . HIS B 1 262 ? 3.758 -13.562 0.47 1 96.19 262 HIS B C 1
ATOM 5426 O O . HIS B 1 262 ? 3.145 -14.148 1.361 1 96.19 262 HIS B O 1
ATOM 5432 N N . LYS B 1 263 ? 3.789 -14.016 -0.757 1 96.44 263 LYS B N 1
ATOM 5433 C CA . LYS B 1 263 ? 3.25 -15.328 -1.09 1 96.44 263 LYS B CA 1
ATOM 5434 C C . LYS B 1 263 ? 4.355 -16.375 -1.12 1 96.44 263 LYS B C 1
ATOM 5436 O O . LYS B 1 263 ? 4.914 -16.734 -0.08 1 96.44 263 LYS B O 1
ATOM 5441 N N . PHE B 1 264 ? 4.945 -16.766 -2.27 1 97.38 264 PHE B N 1
ATOM 5442 C CA . PHE B 1 264 ? 5.906 -17.859 -2.328 1 97.38 264 PHE B CA 1
ATOM 5443 C C . PHE B 1 264 ? 7.219 -17.469 -1.658 1 97.38 264 PHE B C 1
ATOM 5445 O O . PHE B 1 264 ? 7.805 -18.266 -0.919 1 97.38 264 PHE B O 1
ATOM 5452 N N . ILE B 1 265 ? 7.691 -16.203 -1.903 1 96.62 265 ILE B N 1
ATOM 5453 C CA . ILE B 1 265 ? 8.961 -15.742 -1.337 1 96.62 265 ILE B CA 1
ATOM 5454 C C . ILE B 1 265 ? 8.891 -15.797 0.188 1 96.62 265 ILE B C 1
ATOM 5456 O O . ILE B 1 265 ? 9.867 -16.172 0.847 1 96.62 265 ILE B O 1
ATOM 5460 N N . GLY B 1 266 ? 7.809 -15.297 0.713 1 96 266 GLY B N 1
ATOM 5461 C CA . GLY B 1 266 ? 7.574 -15.539 2.127 1 96 266 GLY B CA 1
ATOM 5462 C C . GLY B 1 266 ? 7.883 -14.336 3 1 96 266 GLY B C 1
ATOM 5463 O O . GLY B 1 266 ? 8.188 -14.484 4.184 1 96 266 GLY B O 1
ATOM 5464 N N . THR B 1 267 ? 7.906 -13.148 2.426 1 95.88 267 THR B N 1
ATOM 5465 C CA . THR B 1 267 ? 7.945 -12.008 3.338 1 95.88 267 THR B CA 1
ATOM 5466 C C . THR B 1 267 ? 6.734 -12.016 4.266 1 95.88 267 THR B C 1
ATOM 5468 O O . THR B 1 267 ? 5.621 -12.344 3.842 1 95.88 267 THR B O 1
ATOM 5471 N N . LEU B 1 268 ? 6.984 -11.711 5.527 1 93.5 268 LEU B N 1
ATOM 5472 C CA . LEU B 1 268 ? 5.867 -11.656 6.469 1 93.5 268 LEU B CA 1
ATOM 5473 C C . LEU B 1 268 ? 5.078 -10.359 6.289 1 93.5 268 LEU B C 1
ATOM 5475 O O . LEU B 1 268 ? 3.855 -10.352 6.453 1 93.5 268 LEU B O 1
ATOM 5479 N N . ASP B 1 269 ? 5.715 -9.297 5.926 1 92.44 269 ASP B N 1
ATOM 5480 C CA . ASP B 1 269 ? 5.027 -8.078 5.523 1 92.44 269 ASP B CA 1
ATOM 5481 C C . ASP B 1 269 ? 4.488 -8.188 4.102 1 92.44 269 ASP B C 1
ATOM 5483 O O . ASP B 1 269 ? 5.113 -8.812 3.242 1 92.44 269 ASP B O 1
ATOM 5487 N N . THR B 1 270 ? 3.344 -7.578 3.871 1 93.94 270 THR B N 1
ATOM 5488 C CA . THR B 1 270 ? 2.779 -7.609 2.525 1 93.94 270 THR B CA 1
ATOM 5489 C C . THR B 1 270 ? 3.633 -6.789 1.563 1 93.94 270 THR B C 1
ATOM 5491 O O . THR B 1 270 ? 4.234 -5.785 1.957 1 93.94 270 THR B O 1
ATOM 5494 N N . GLY B 1 271 ? 3.715 -7.23 0.346 1 95.06 271 GLY B N 1
ATOM 5495 C CA . GLY B 1 271 ? 4.434 -6.535 -0.71 1 95.06 271 GLY B CA 1
ATOM 5496 C C . GLY B 1 271 ? 4.16 -7.102 -2.09 1 95.06 271 GLY B C 1
ATOM 5497 O O . GLY B 1 271 ? 3.662 -8.219 -2.221 1 95.06 271 GLY B O 1
ATOM 5498 N N . GLY B 1 272 ? 4.43 -6.336 -3.078 1 95.88 272 GLY B N 1
ATOM 5499 C CA . GLY B 1 272 ? 4.297 -6.734 -4.469 1 95.88 272 GLY B CA 1
ATOM 5500 C C . GLY B 1 272 ? 5.328 -6.09 -5.375 1 95.88 272 GLY B C 1
ATOM 5501 O O . GLY B 1 272 ? 5.621 -4.898 -5.246 1 95.88 272 GLY B O 1
ATOM 5502 N N . MET B 1 273 ? 5.902 -6.844 -6.172 1 97.31 273 MET B N 1
ATOM 5503 C CA . MET B 1 273 ? 6.875 -6.383 -7.156 1 97.31 273 MET B CA 1
ATOM 5504 C C . MET B 1 273 ? 6.227 -6.199 -8.523 1 97.31 273 MET B C 1
ATOM 5506 O O . MET B 1 273 ? 5.449 -7.051 -8.961 1 97.31 273 MET B O 1
ATOM 5510 N N . ILE B 1 274 ? 6.422 -5.105 -9.164 1 97.69 274 ILE B N 1
ATOM 5511 C CA . ILE B 1 274 ? 6.047 -4.926 -10.562 1 97.69 274 ILE B CA 1
ATOM 5512 C C . ILE B 1 274 ? 7.301 -4.691 -11.406 1 97.69 274 ILE B C 1
ATOM 5514 O O . ILE B 1 274 ? 8.219 -3.988 -10.977 1 97.69 274 ILE B O 1
ATOM 5518 N N . LEU B 1 275 ? 7.359 -5.32 -12.508 1 98 275 LEU B N 1
ATOM 5519 C CA . LEU B 1 275 ? 8.484 -5.27 -13.438 1 98 275 LEU B CA 1
ATOM 5520 C C . LEU B 1 275 ? 8.023 -4.863 -14.836 1 98 275 LEU B C 1
ATOM 5522 O O . LEU B 1 275 ? 6.984 -5.328 -15.305 1 98 275 LEU B O 1
ATOM 5526 N N . MET B 1 276 ? 8.758 -3.979 -15.461 1 97.5 276 MET B N 1
ATOM 5527 C CA . MET B 1 276 ? 8.398 -3.506 -16.797 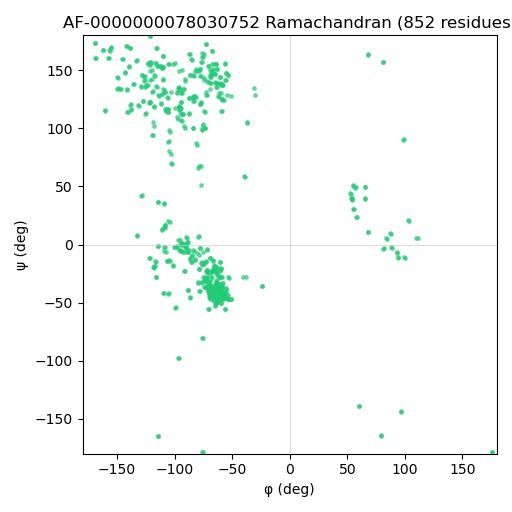1 97.5 276 MET B CA 1
ATOM 5528 C C . MET B 1 276 ? 9.633 -3.006 -17.547 1 97.5 276 MET B C 1
ATOM 5530 O O . MET B 1 276 ? 10.703 -2.875 -16.953 1 97.5 276 MET B O 1
ATOM 5534 N N . ARG B 1 277 ? 9.469 -2.7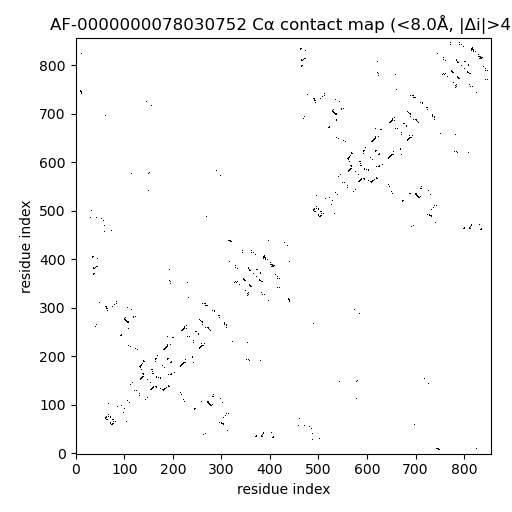66 -18.766 1 95.69 277 ARG B N 1
ATOM 5535 C CA . ARG B 1 277 ? 10.508 -2.074 -19.531 1 95.69 277 ARG B CA 1
ATOM 5536 C C . ARG B 1 277 ? 10.625 -0.617 -19.094 1 95.69 277 ARG B C 1
ATOM 5538 O O . ARG B 1 277 ? 9.633 0.007 -18.719 1 95.69 277 ARG B O 1
ATOM 5545 N N . ARG B 1 278 ? 11.758 -0.07 -19.188 1 92.25 278 ARG B N 1
ATOM 5546 C CA . ARG B 1 278 ? 11.992 1.309 -18.781 1 92.25 278 ARG B CA 1
ATOM 5547 C C . ARG B 1 278 ? 11.125 2.277 -19.578 1 92.25 278 ARG B C 1
ATOM 5549 O O . ARG B 1 278 ? 10.68 3.301 -19.047 1 92.25 278 ARG B O 1
ATOM 5556 N N . GLU B 1 279 ? 10.977 2.021 -20.812 1 92.5 279 GLU B N 1
ATOM 5557 C CA . GLU B 1 279 ? 10.188 2.914 -21.656 1 92.5 279 GLU B CA 1
ATOM 5558 C C . GLU B 1 279 ? 8.742 3 -21.172 1 92.5 279 GLU B C 1
ATOM 5560 O O . GLU B 1 279 ? 8.102 4.043 -21.297 1 92.5 279 GLU B O 1
ATOM 5565 N N . HIS B 1 280 ? 8.203 1.894 -20.641 1 93.88 280 HIS B N 1
ATOM 5566 C CA . HIS B 1 280 ? 6.84 1.895 -20.109 1 93.88 280 HIS B CA 1
ATOM 5567 C C . HIS B 1 280 ? 6.742 2.744 -18.844 1 93.88 280 HIS B C 1
ATOM 5569 O O . HIS B 1 280 ? 5.742 3.439 -18.641 1 93.88 280 HIS B O 1
ATOM 5575 N N . SER B 1 281 ? 7.781 2.68 -17.953 1 90.38 281 SER B N 1
ATOM 5576 C CA . SER B 1 281 ? 7.816 3.51 -16.766 1 90.38 281 SER B CA 1
ATOM 5577 C C . SER B 1 281 ? 7.895 4.992 -17.109 1 90.38 281 SER B C 1
ATOM 5579 O O . SER B 1 281 ? 7.34 5.836 -16.406 1 90.38 281 SER B O 1
ATOM 5581 N N . GLU B 1 282 ? 8.531 5.312 -18.141 1 86.94 282 GLU B N 1
ATOM 5582 C CA . GLU B 1 282 ? 8.688 6.695 -18.594 1 86.94 282 GLU B CA 1
ATOM 5583 C C . GLU B 1 282 ? 7.391 7.238 -19.172 1 86.94 282 GLU B C 1
ATOM 5585 O O . GLU B 1 282 ? 7.133 8.445 -19.109 1 86.94 282 GLU B O 1
ATOM 5590 N N . ALA B 1 283 ? 6.598 6.352 -19.719 1 85.06 283 ALA B N 1
ATOM 5591 C CA . ALA B 1 283 ? 5.336 6.758 -20.328 1 85.06 283 ALA B CA 1
ATOM 5592 C C . ALA B 1 283 ? 4.395 7.371 -19.312 1 85.06 283 ALA B C 1
ATOM 5594 O O . ALA B 1 283 ? 3.549 8.203 -19.641 1 85.06 283 ALA B O 1
ATOM 5595 N N . VAL B 1 284 ? 4.559 7 -18.078 1 84.5 284 VAL B N 1
ATOM 5596 C CA . VAL B 1 284 ? 3.648 7.492 -17.047 1 84.5 284 VAL B CA 1
ATOM 5597 C C . VAL B 1 284 ? 4.316 8.625 -16.266 1 84.5 284 VAL B C 1
ATOM 5599 O O . VAL B 1 284 ? 3.662 9.312 -15.469 1 84.5 284 VAL B O 1
ATOM 5602 N N . ALA B 1 285 ? 5.621 8.781 -16.328 1 71.5 285 ALA B N 1
ATOM 5603 C CA . ALA B 1 285 ? 6.344 9.836 -15.625 1 71.5 285 ALA B CA 1
ATOM 5604 C C . ALA B 1 285 ? 6.156 11.188 -16.312 1 71.5 285 ALA B C 1
ATOM 5606 O O . ALA B 1 285 ? 6.523 12.227 -15.766 1 71.5 285 ALA B O 1
ATOM 5607 N N . VAL B 1 286 ? 5.527 11.211 -17.453 1 56.38 286 VAL B N 1
ATOM 5608 C CA . VAL B 1 286 ? 5.598 12.391 -18.297 1 56.38 286 VAL B CA 1
ATOM 5609 C C . VAL B 1 286 ? 4.758 13.516 -17.703 1 56.38 286 VAL B C 1
ATOM 5611 O O . VAL B 1 286 ? 3.738 13.258 -17.062 1 56.38 286 VAL B O 1
ATOM 5614 N N . ASP B 1 287 ? 5.5 14.594 -17.703 1 48.69 287 ASP B N 1
ATOM 5615 C CA . ASP B 1 287 ? 5.074 15.961 -17.406 1 48.69 287 ASP B CA 1
ATOM 5616 C C . ASP B 1 287 ? 3.707 16.25 -18.016 1 48.69 287 ASP B C 1
ATOM 5618 O O . ASP B 1 287 ? 3.576 16.359 -19.234 1 48.69 287 ASP B O 1
ATOM 5622 N N . VAL B 1 288 ? 2.875 15.617 -17.703 1 41.56 288 VAL B N 1
ATOM 5623 C CA . VAL B 1 288 ? 1.616 16.156 -18.203 1 41.56 288 VAL B CA 1
ATOM 5624 C C . VAL B 1 288 ? 1.468 17.609 -17.766 1 41.56 288 VAL B C 1
ATOM 5626 O O . VAL B 1 288 ? 1.944 17.984 -16.688 1 41.56 288 VAL B O 1
ATOM 5629 N N . GLU B 1 289 ? 1.214 18.375 -18.672 1 41.56 289 GLU B N 1
ATOM 5630 C CA . GLU B 1 289 ? 1.043 19.812 -18.469 1 41.56 289 GLU B CA 1
ATOM 5631 C C . GLU B 1 289 ? 0.629 20.125 -17.031 1 41.56 289 GLU B C 1
ATOM 5633 O O . GLU B 1 289 ? 1.022 21.156 -16.484 1 41.56 289 GLU B O 1
ATOM 5638 N N . TYR B 1 290 ? -0.135 19.234 -16.547 1 41.69 290 TYR B N 1
ATOM 5639 C CA . TYR B 1 290 ? -0.666 19.594 -15.242 1 41.69 290 TYR B CA 1
ATOM 5640 C C . TYR B 1 290 ? -0.018 18.766 -14.141 1 41.69 290 TYR B C 1
ATOM 5642 O O . TYR B 1 290 ? -0.278 18.984 -12.953 1 41.69 290 TYR B O 1
ATOM 5650 N N . ILE B 1 291 ? 0.789 17.812 -14.594 1 44.19 291 ILE B N 1
ATOM 5651 C CA . ILE B 1 291 ? 1.407 16.953 -13.602 1 44.19 291 ILE B CA 1
ATOM 5652 C C . ILE B 1 291 ? 2.871 17.328 -13.414 1 44.19 291 ILE B C 1
ATOM 5654 O O . ILE B 1 291 ? 3.658 17.297 -14.367 1 44.19 291 ILE B O 1
ATOM 5658 N N . GLN B 1 292 ? 3.232 18.141 -12.406 1 42.94 292 GLN B N 1
ATOM 5659 C CA . GLN B 1 292 ? 4.582 18.609 -12.109 1 42.94 292 GLN B CA 1
ATOM 5660 C C . GLN B 1 292 ? 5.477 17.453 -11.648 1 42.94 292 GLN B C 1
ATOM 5662 O O . GLN B 1 292 ? 6.703 17.547 -11.719 1 42.94 292 GLN B O 1
ATOM 5667 N N . SER B 1 293 ? 4.879 16.422 -11.023 1 48.25 293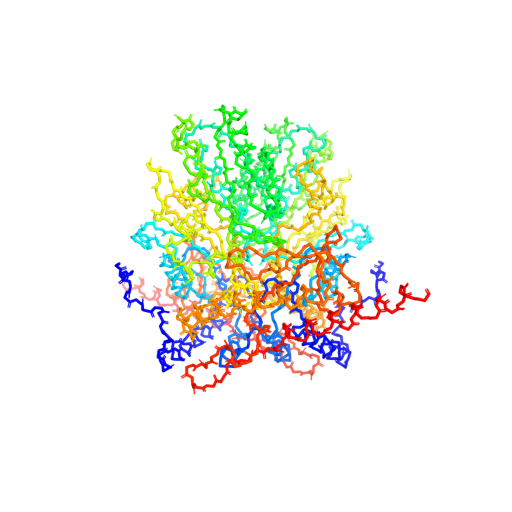 SER B N 1
ATOM 5668 C CA . SER B 1 293 ? 5.77 15.461 -10.375 1 48.25 293 SER B CA 1
ATOM 5669 C C . SER B 1 293 ? 5.98 14.219 -11.234 1 48.25 293 SER B C 1
ATOM 5671 O O . SER B 1 293 ? 5.027 13.695 -11.812 1 48.25 293 SER B O 1
ATOM 5673 N N . VAL B 1 294 ? 7.266 13.969 -11.664 1 58.12 294 VAL B N 1
ATOM 5674 C CA . VAL B 1 294 ? 7.723 12.812 -12.43 1 58.12 294 VAL B CA 1
ATOM 5675 C C . VAL B 1 294 ? 7.844 11.594 -11.508 1 58.12 294 VAL B C 1
ATOM 5677 O O . VAL B 1 294 ? 8.891 11.367 -10.906 1 58.12 294 VAL B O 1
ATOM 5680 N N . HIS B 1 295 ? 6.633 11.102 -11.016 1 67.69 295 HIS B N 1
ATOM 5681 C CA . HIS B 1 295 ? 6.816 9.953 -10.141 1 67.69 295 HIS B CA 1
ATOM 5682 C C . HIS B 1 295 ? 6.473 8.648 -10.852 1 67.69 295 HIS B C 1
ATOM 5684 O O . HIS B 1 295 ? 5.473 8.57 -11.57 1 67.69 295 HIS B O 1
ATOM 5690 N N . LYS B 1 296 ? 7.328 7.738 -10.742 1 77.25 296 LYS B N 1
ATOM 5691 C CA . LYS B 1 296 ? 7.262 6.469 -11.461 1 77.25 296 LYS B CA 1
ATOM 5692 C C . LYS B 1 296 ? 6.52 5.41 -10.648 1 77.25 296 LYS B C 1
ATOM 5694 O O . LYS B 1 296 ? 6.211 4.332 -11.164 1 77.25 296 LYS B O 1
ATOM 5699 N N . THR B 1 297 ? 6.184 5.758 -9.398 1 85.31 297 THR B N 1
ATOM 5700 C CA . THR B 1 297 ? 5.504 4.781 -8.547 1 85.31 297 THR B CA 1
ATOM 5701 C C . THR B 1 297 ? 4.062 5.207 -8.289 1 85.31 297 THR B C 1
ATOM 5703 O O . THR B 1 297 ? 3.744 6.398 -8.328 1 85.31 297 THR B O 1
ATOM 5706 N N . GLN B 1 298 ? 3.227 4.309 -8.07 1 89.12 298 GLN B N 1
ATOM 5707 C CA . GLN B 1 298 ? 1.805 4.562 -7.863 1 89.12 298 GLN B CA 1
ATOM 5708 C C . GLN B 1 298 ? 1.569 5.367 -6.59 1 89.12 298 GLN B C 1
ATOM 5710 O O . GLN B 1 298 ? 0.86 6.375 -6.605 1 89.12 298 GLN B O 1
ATOM 5715 N N . ILE B 1 299 ? 2.123 4.891 -5.453 1 89.12 299 ILE B N 1
ATOM 5716 C CA . ILE B 1 299 ? 1.935 5.59 -4.184 1 89.12 299 ILE B CA 1
ATOM 5717 C C . ILE B 1 299 ? 3.252 6.219 -3.742 1 89.12 299 ILE B C 1
ATOM 5719 O O . ILE B 1 299 ? 4.32 5.852 -4.234 1 89.12 299 ILE B O 1
ATOM 5723 N N . GLY B 1 300 ? 3.168 7.172 -2.836 1 88.12 300 GLY B N 1
ATOM 5724 C CA . GLY B 1 300 ? 4.352 7.859 -2.35 1 88.12 300 GLY B CA 1
ATOM 5725 C C . GLY B 1 300 ? 5.168 7.031 -1.377 1 88.12 300 GLY B C 1
ATOM 5726 O O . GLY B 1 300 ? 6.094 6.32 -1.78 1 88.12 300 GLY B O 1
ATOM 5727 N N . SER B 1 301 ? 4.746 6.984 -0.112 1 90.44 301 SER B N 1
ATOM 5728 C CA . SER B 1 301 ? 5.469 6.227 0.906 1 90.44 301 SER B CA 1
ATOM 5729 C C . SER B 1 301 ? 5.199 4.73 0.779 1 90.44 301 SER B C 1
ATOM 5731 O O . SER B 1 301 ? 4.047 4.301 0.769 1 90.44 301 SER B O 1
ATOM 5733 N N . ARG B 1 302 ? 6.277 4.016 0.605 1 92.94 302 ARG B N 1
ATOM 5734 C CA . ARG B 1 302 ? 6.195 2.561 0.538 1 92.94 302 ARG B CA 1
ATOM 5735 C C . ARG B 1 302 ? 6.914 1.916 1.718 1 92.94 302 ARG B C 1
ATOM 5737 O O . ARG B 1 302 ? 7.855 2.492 2.268 1 92.94 302 ARG B O 1
ATOM 5744 N N . ASN B 1 303 ? 6.5 0.735 2.096 1 92.56 303 ASN B N 1
ATOM 5745 C CA . ASN B 1 303 ? 6.996 0.039 3.279 1 92.56 303 ASN B CA 1
ATOM 5746 C C . ASN B 1 303 ? 8.406 -0.499 3.064 1 92.56 303 ASN B C 1
ATOM 5748 O O . ASN B 1 303 ? 8.586 -1.617 2.578 1 92.56 303 ASN B O 1
ATOM 5752 N N . ALA B 1 304 ? 9.344 0.205 3.57 1 91.38 304 ALA B N 1
ATOM 5753 C CA . ALA B 1 304 ? 10.742 -0.161 3.369 1 91.38 304 ALA B CA 1
ATOM 5754 C C . ALA B 1 304 ? 11.109 -1.401 4.18 1 91.38 304 ALA B C 1
ATOM 5756 O O . ALA B 1 304 ? 12.078 -2.098 3.861 1 91.38 304 ALA B O 1
ATOM 5757 N N . ARG B 1 305 ? 10.383 -1.682 5.195 1 91.31 305 ARG B N 1
ATOM 5758 C CA . ARG B 1 305 ? 10.648 -2.887 5.973 1 91.31 305 ARG B CA 1
ATOM 5759 C C . ARG B 1 305 ? 10.352 -4.141 5.16 1 91.31 305 ARG B C 1
ATOM 5761 O O . ARG B 1 305 ? 11.078 -5.133 5.25 1 91.31 305 ARG B O 1
ATOM 5768 N N . ALA B 1 306 ? 9.281 -4.113 4.434 1 93.12 306 ALA B N 1
ATOM 5769 C CA . ALA B 1 306 ? 8.961 -5.234 3.551 1 93.12 306 ALA B CA 1
ATOM 5770 C C . ALA B 1 306 ? 10.055 -5.438 2.508 1 93.12 306 ALA B C 1
ATOM 5772 O O . ALA B 1 306 ? 10.383 -6.57 2.154 1 93.12 306 ALA B O 1
ATOM 5773 N N . ILE B 1 307 ? 10.594 -4.336 2.023 1 95.62 307 ILE B N 1
ATOM 5774 C CA . ILE B 1 307 ? 11.672 -4.363 1.037 1 95.62 307 ILE B CA 1
ATOM 5775 C C . ILE B 1 307 ? 12.922 -4.992 1.653 1 95.62 307 ILE B C 1
ATOM 5777 O O . ILE B 1 307 ? 13.547 -5.867 1.051 1 95.62 307 ILE B O 1
ATOM 5781 N N . LEU B 1 308 ? 13.25 -4.523 2.855 1 95.56 308 LEU B N 1
ATOM 5782 C CA . LEU B 1 308 ? 14.398 -5.066 3.562 1 95.56 308 LEU B CA 1
ATOM 5783 C C . LEU B 1 308 ? 14.227 -6.559 3.818 1 95.56 308 LEU B C 1
ATOM 5785 O O . LEU B 1 308 ? 15.164 -7.336 3.631 1 95.56 308 LEU B O 1
ATOM 5789 N N . GLU B 1 309 ? 13.062 -6.949 4.246 1 95.69 309 GLU B N 1
ATOM 5790 C CA . GLU B 1 309 ? 12.797 -8.359 4.52 1 95.69 309 GLU B CA 1
ATOM 5791 C C . GLU B 1 309 ? 12.953 -9.203 3.26 1 95.69 309 GLU B C 1
ATOM 5793 O O . GLU B 1 309 ? 13.516 -10.305 3.309 1 95.69 309 GLU B O 1
ATOM 5798 N N . CYS B 1 310 ? 12.406 -8.766 2.17 1 96.75 310 CYS B N 1
ATOM 5799 C CA . CYS B 1 310 ? 12.531 -9.477 0.905 1 96.75 310 CYS B CA 1
ATOM 5800 C C . CYS B 1 310 ? 14 -9.641 0.517 1 96.75 310 CYS B C 1
ATOM 5802 O O . CYS B 1 310 ? 14.406 -10.711 0.074 1 96.75 310 CYS B O 1
ATOM 5804 N N . TRP B 1 311 ? 14.742 -8.555 0.698 1 96 311 TRP B N 1
ATOM 5805 C CA . TRP B 1 311 ? 16.172 -8.602 0.417 1 96 311 TRP B CA 1
ATOM 5806 C C . TRP B 1 311 ? 16.859 -9.641 1.284 1 96 311 TRP B C 1
ATOM 5808 O O . TRP B 1 311 ? 17.672 -10.43 0.79 1 96 311 TRP B O 1
ATOM 5818 N N . MET B 1 312 ? 16.531 -9.703 2.547 1 94.88 312 MET B N 1
ATOM 5819 C CA . MET B 1 312 ? 17.141 -10.656 3.467 1 94.88 312 MET B CA 1
ATOM 5820 C C . MET B 1 312 ? 16.812 -12.094 3.062 1 94.88 312 MET B C 1
ATOM 5822 O O . MET B 1 312 ? 17.688 -12.961 3.104 1 94.88 312 MET B O 1
ATOM 5826 N N . LEU B 1 313 ? 15.602 -12.32 2.662 1 95.06 313 LEU B N 1
ATOM 5827 C CA . LEU B 1 313 ? 15.195 -13.656 2.258 1 95.06 313 LEU B CA 1
ATOM 5828 C C . LEU B 1 313 ? 15.953 -14.102 1.012 1 95.06 313 LEU B C 1
ATOM 5830 O O . LEU B 1 313 ? 16.453 -15.227 0.953 1 95.06 313 LEU B O 1
ATOM 5834 N N . ILE B 1 314 ? 16.016 -13.211 0.06 1 94.81 314 ILE B N 1
ATOM 5835 C CA . ILE B 1 314 ? 16.719 -13.523 -1.188 1 94.81 314 ILE B CA 1
ATOM 5836 C C . ILE B 1 314 ? 18.188 -13.82 -0.901 1 94.81 314 ILE B C 1
ATOM 5838 O O . ILE B 1 314 ? 18.734 -14.773 -1.443 1 94.81 314 ILE B O 1
ATOM 5842 N N . LYS B 1 315 ? 18.766 -13.023 0.008 1 92.38 315 LYS B N 1
ATOM 5843 C CA . LYS B 1 315 ? 20.188 -13.156 0.286 1 92.38 315 LYS B CA 1
ATOM 5844 C C . LYS B 1 315 ? 20.469 -14.328 1.226 1 92.38 315 LYS B C 1
ATOM 5846 O O . LYS B 1 315 ? 21.516 -14.969 1.136 1 92.38 315 LYS B O 1
ATOM 5851 N N . TYR B 1 316 ? 19.562 -14.594 2.115 1 90.94 316 TYR B N 1
ATOM 5852 C CA . TYR B 1 316 ? 19.797 -15.586 3.16 1 90.94 316 TYR B CA 1
ATOM 5853 C C . TYR B 1 316 ? 19.391 -16.984 2.688 1 90.94 316 TYR B C 1
ATOM 5855 O O . TYR B 1 316 ? 20.031 -17.969 3.027 1 90.94 316 TYR B O 1
ATOM 5863 N N . VAL B 1 317 ? 18.281 -17.109 1.935 1 91.19 317 VAL B N 1
ATOM 5864 C CA . VAL B 1 317 ? 17.766 -18.391 1.465 1 91.19 317 VAL B CA 1
ATOM 5865 C C . VAL B 1 317 ? 18.438 -18.766 0.145 1 91.19 317 VAL B C 1
ATOM 5867 O O . VAL B 1 317 ? 18.984 -19.875 0.006 1 91.19 317 VAL B O 1
ATOM 5870 N N . GLY B 1 318 ? 18.516 -17.781 -0.752 1 91.12 318 GLY B N 1
ATOM 5871 C CA . GLY B 1 318 ? 19.156 -18 -2.041 1 91.12 318 GLY B CA 1
ATOM 5872 C C . GLY B 1 318 ? 18.25 -18.688 -3.045 1 91.12 318 GLY B C 1
ATOM 5873 O O . GLY B 1 318 ? 17.344 -19.422 -2.664 1 91.12 318 GLY B O 1
ATOM 5874 N N . ARG B 1 319 ? 18.547 -18.516 -4.262 1 94.62 319 ARG B N 1
ATOM 5875 C CA . ARG B 1 319 ? 17.719 -19.016 -5.363 1 94.62 319 ARG B CA 1
ATOM 5876 C C . ARG B 1 319 ? 17.672 -20.531 -5.367 1 94.62 319 ARG B C 1
ATOM 5878 O O . ARG B 1 319 ? 16.641 -21.141 -5.668 1 94.62 319 ARG B O 1
ATOM 5885 N N . ASP B 1 320 ? 18.781 -21.203 -5.066 1 94.69 320 ASP B N 1
ATOM 5886 C CA . ASP B 1 320 ? 18.844 -22.672 -5.102 1 94.69 320 ASP B CA 1
ATOM 5887 C C . ASP B 1 320 ? 17.875 -23.281 -4.094 1 94.69 320 ASP B C 1
ATOM 5889 O O . ASP B 1 320 ? 17.156 -24.234 -4.414 1 94.69 320 ASP B O 1
ATOM 5893 N N . THR B 1 321 ? 17.891 -22.734 -2.914 1 95 321 THR B N 1
ATOM 5894 C CA . THR B 1 321 ? 16.969 -23.234 -1.894 1 95 321 THR B CA 1
ATOM 5895 C C . THR B 1 321 ? 15.523 -22.922 -2.27 1 95 321 THR B C 1
ATOM 5897 O O . THR B 1 321 ? 14.633 -23.75 -2.074 1 95 321 THR B O 1
ATOM 5900 N N . PHE B 1 322 ? 15.25 -21.719 -2.801 1 96.69 322 PHE B N 1
ATOM 5901 C CA . PHE B 1 322 ? 13.922 -21.422 -3.307 1 96.69 322 PHE B CA 1
ATOM 5902 C C . PHE B 1 322 ? 13.492 -22.453 -4.348 1 96.69 322 PHE B C 1
ATOM 5904 O O . PHE B 1 322 ? 12.328 -22.859 -4.383 1 96.69 322 PHE B O 1
ATOM 5911 N N . THR B 1 323 ? 14.445 -22.844 -5.199 1 96.75 323 THR B N 1
ATOM 5912 C CA . THR B 1 323 ? 14.172 -23.828 -6.234 1 96.75 323 THR B CA 1
ATOM 5913 C C . THR B 1 323 ? 13.812 -25.188 -5.613 1 96.75 323 THR B C 1
ATOM 5915 O O . THR B 1 323 ? 12.852 -25.828 -6.027 1 96.75 323 THR B O 1
ATOM 5918 N N . GLU B 1 324 ? 14.562 -25.547 -4.629 1 96.44 324 GLU B N 1
ATOM 5919 C CA . GLU B 1 324 ? 14.273 -26.797 -3.92 1 96.44 324 GLU B CA 1
ATOM 5920 C C . GLU B 1 324 ? 12.883 -26.75 -3.287 1 96.44 324 GLU B C 1
ATOM 5922 O O . GLU B 1 324 ? 12.156 -27.75 -3.326 1 96.44 324 GLU B O 1
ATOM 5927 N N . TRP B 1 325 ? 12.562 -25.625 -2.674 1 97.19 325 TRP B N 1
ATOM 5928 C CA . TRP B 1 325 ? 11.258 -25.469 -2.053 1 97.19 325 TRP B CA 1
ATOM 5929 C C . TRP B 1 325 ? 10.141 -25.594 -3.09 1 97.19 325 TRP B C 1
ATOM 5931 O O . TRP B 1 325 ? 9.109 -26.219 -2.834 1 97.19 325 TRP B O 1
ATOM 5941 N N . ALA B 1 326 ? 10.352 -24.938 -4.25 1 97.5 326 ALA B N 1
ATOM 5942 C CA . ALA B 1 326 ? 9.352 -25 -5.309 1 97.5 326 ALA B CA 1
ATOM 5943 C C . ALA B 1 326 ? 9.094 -26.438 -5.738 1 97.5 326 ALA B C 1
ATOM 5945 O O . ALA B 1 326 ? 7.941 -26.875 -5.832 1 97.5 326 ALA B O 1
ATOM 5946 N N . PHE B 1 327 ? 10.164 -27.203 -5.953 1 97 327 PHE B N 1
ATOM 5947 C CA . PHE B 1 327 ? 10.031 -28.594 -6.348 1 97 327 PHE B CA 1
ATOM 5948 C C . PHE B 1 327 ? 9.367 -29.422 -5.25 1 97 327 PHE B C 1
ATOM 5950 O O . PHE B 1 327 ? 8.5 -30.25 -5.523 1 97 327 PHE B O 1
ATOM 5957 N N . ALA B 1 328 ? 9.797 -29.188 -4.047 1 97.5 328 ALA B N 1
ATOM 5958 C CA . ALA B 1 328 ? 9.242 -29.938 -2.92 1 97.5 328 ALA B CA 1
ATOM 5959 C C . ALA B 1 328 ? 7.746 -29.672 -2.771 1 97.5 328 ALA B C 1
ATOM 5961 O O . ALA B 1 328 ? 6.977 -30.594 -2.496 1 97.5 328 ALA B O 1
ATOM 5962 N N . CYS B 1 329 ? 7.344 -28.422 -2.887 1 97.75 329 CYS B N 1
ATOM 5963 C CA . CYS B 1 329 ? 5.934 -28.078 -2.785 1 97.75 329 CYS B CA 1
ATOM 5964 C C . CYS B 1 329 ? 5.125 -28.734 -3.895 1 97.75 329 CYS B C 1
ATOM 5966 O O . CYS B 1 329 ? 4.051 -29.281 -3.645 1 97.75 329 CYS B O 1
ATOM 5968 N N . ALA B 1 330 ? 5.617 -28.688 -5.125 1 96.94 330 ALA B N 1
ATOM 5969 C CA . ALA B 1 330 ? 4.93 -29.312 -6.25 1 96.94 330 ALA B CA 1
ATOM 5970 C C . ALA B 1 330 ? 4.805 -30.812 -6.043 1 96.94 330 ALA B C 1
ATOM 5972 O O . ALA B 1 330 ? 3.762 -31.406 -6.332 1 96.94 330 ALA B O 1
ATOM 5973 N N . GLN B 1 331 ? 5.879 -31.391 -5.605 1 97.31 331 GLN B N 1
ATOM 5974 C CA . GLN B 1 331 ? 5.867 -32.844 -5.344 1 97.31 331 GLN B CA 1
ATOM 5975 C C . GLN B 1 331 ? 4.855 -33.188 -4.258 1 97.31 331 GLN B C 1
ATOM 5977 O O . GLN B 1 331 ? 4.113 -34.156 -4.383 1 97.31 331 GLN B O 1
ATOM 5982 N N . ARG B 1 332 ? 4.875 -32.438 -3.213 1 97.5 332 ARG B N 1
ATOM 5983 C CA . ARG B 1 332 ? 3.939 -32.688 -2.123 1 97.5 332 ARG B CA 1
ATOM 5984 C C . ARG B 1 332 ? 2.498 -32.469 -2.584 1 97.5 332 ARG B C 1
ATOM 5986 O O . ARG B 1 332 ? 1.597 -33.188 -2.135 1 97.5 332 ARG B O 1
ATOM 5993 N N . ALA B 1 333 ? 2.246 -31.516 -3.404 1 97.62 333 ALA B N 1
ATOM 5994 C CA . ALA B 1 333 ? 0.908 -31.312 -3.955 1 97.62 333 ALA B CA 1
ATOM 5995 C C . ALA B 1 333 ? 0.448 -32.531 -4.746 1 97.62 333 ALA B C 1
ATOM 5997 O O . ALA B 1 333 ? -0.716 -32.938 -4.664 1 97.62 333 ALA B O 1
ATOM 5998 N N . ARG B 1 334 ? 1.346 -33.156 -5.523 1 97.75 334 ARG B N 1
ATOM 5999 C CA . ARG B 1 334 ? 1.025 -34.375 -6.258 1 97.75 334 ARG B CA 1
ATOM 6000 C C . ARG B 1 334 ? 0.673 -35.5 -5.305 1 97.75 334 ARG B C 1
ATOM 6002 O O . ARG B 1 334 ? -0.288 -36.25 -5.535 1 97.75 334 ARG B O 1
ATOM 6009 N N . LYS B 1 335 ? 1.468 -35.594 -4.305 1 97.5 335 LYS B N 1
ATOM 6010 C CA . LYS B 1 335 ? 1.192 -36.625 -3.301 1 97.5 335 LYS B CA 1
ATOM 6011 C C . LYS B 1 335 ? -0.152 -36.375 -2.621 1 97.5 335 LYS B C 1
ATOM 6013 O O . LYS B 1 335 ? -0.919 -37.312 -2.395 1 97.5 335 LYS B O 1
ATOM 6018 N N . LEU B 1 336 ? -0.388 -35.125 -2.291 1 96.94 336 LEU B N 1
ATOM 6019 C CA . LEU B 1 336 ? -1.645 -34.781 -1.645 1 96.94 336 LEU B CA 1
ATOM 6020 C C . LEU B 1 336 ? -2.834 -35.125 -2.527 1 96.94 336 LEU B C 1
ATOM 6022 O O . LEU B 1 336 ? -3.836 -35.656 -2.043 1 96.94 336 LEU B O 1
ATOM 6026 N N . LYS B 1 337 ? -2.756 -34.781 -3.787 1 97.5 337 LYS B N 1
ATOM 6027 C CA . LYS B 1 337 ? -3.816 -35.125 -4.723 1 97.5 337 LYS B CA 1
ATOM 6028 C C . LYS B 1 337 ? -4.113 -36.625 -4.676 1 97.5 337 LYS B C 1
ATOM 6030 O O . LYS B 1 337 ? -5.273 -37.031 -4.594 1 97.5 337 LYS B O 1
ATOM 6035 N N . LYS B 1 338 ? -3.072 -37.406 -4.711 1 97.44 338 LYS B N 1
ATOM 6036 C CA . LYS B 1 338 ? -3.221 -38.875 -4.68 1 97.44 338 LYS B CA 1
ATOM 6037 C C . LYS B 1 338 ? -3.857 -39.312 -3.369 1 97.44 338 LYS B C 1
ATOM 6039 O O . LYS B 1 338 ? -4.754 -40.156 -3.373 1 97.44 338 LYS B O 1
ATOM 6044 N N . GLU B 1 339 ? -3.332 -38.812 -2.318 1 96.12 339 GLU B N 1
ATOM 6045 C CA . GLU B 1 339 ? -3.836 -39.188 -1 1 96.12 339 GLU B CA 1
ATOM 6046 C C . GLU B 1 339 ? -5.297 -38.75 -0.83 1 96.12 339 GLU B C 1
ATOM 6048 O O . GLU B 1 339 ? -6.094 -39.5 -0.262 1 96.12 339 GLU B O 1
ATOM 6053 N N . MET B 1 340 ? -5.648 -37.594 -1.28 1 94.5 340 MET B N 1
ATOM 6054 C CA . MET B 1 340 ? -7.023 -37.125 -1.217 1 94.5 340 MET B CA 1
ATOM 6055 C C . MET B 1 340 ? -7.953 -38.031 -2.023 1 94.5 340 MET B C 1
ATOM 6057 O O . MET B 1 340 ? -9.062 -38.312 -1.584 1 94.5 340 MET B O 1
ATOM 6061 N N . ALA B 1 341 ? -7.484 -38.406 -3.168 1 95.5 341 ALA B N 1
ATOM 6062 C CA . ALA B 1 341 ? -8.266 -39.344 -3.986 1 95.5 341 ALA B CA 1
ATOM 6063 C C . ALA B 1 341 ? -8.492 -40.656 -3.256 1 95.5 341 ALA B C 1
ATOM 6065 O O . ALA B 1 341 ? -9.586 -41.219 -3.312 1 95.5 341 ALA B O 1
ATOM 6066 N N . THR B 1 342 ? -7.539 -41.062 -2.637 1 95.44 342 THR B N 1
ATOM 6067 C CA . THR B 1 342 ? -7.59 -42.344 -1.93 1 95.44 342 THR B CA 1
ATOM 6068 C C . THR B 1 342 ? -8.633 -42.312 -0.816 1 95.44 342 THR B C 1
ATOM 6070 O O . THR B 1 342 ? -9.297 -43.312 -0.547 1 95.44 342 THR B O 1
ATOM 6073 N N . VAL B 1 343 ? -8.789 -41.156 -0.236 1 92.38 343 VAL B N 1
ATOM 6074 C CA . VAL B 1 343 ? -9.703 -41.062 0.897 1 92.38 343 VAL B CA 1
ATOM 6075 C C . VAL B 1 343 ? -11.086 -40.625 0.417 1 92.38 343 VAL B C 1
ATOM 6077 O O . VAL B 1 343 ? -11.984 -40.375 1.227 1 92.38 343 VAL B O 1
ATOM 6080 N N . GLY B 1 344 ? -11.281 -40.406 -0.899 1 90.31 344 GLY B N 1
ATOM 6081 C CA . GLY B 1 344 ? -12.617 -40.281 -1.441 1 90.31 344 GLY B CA 1
ATOM 6082 C C . GLY B 1 344 ? -12.945 -38.844 -1.879 1 90.31 344 GLY B C 1
ATOM 6083 O O . GLY B 1 344 ? -14.086 -38.562 -2.234 1 90.31 344 GLY B O 1
ATOM 6084 N N . ALA B 1 345 ? -11.938 -37.938 -1.824 1 93.12 345 ALA B N 1
ATOM 6085 C CA . ALA B 1 345 ? -12.211 -36.594 -2.363 1 93.12 345 ALA B CA 1
ATOM 6086 C C . ALA B 1 345 ? -12.562 -36.688 -3.846 1 93.12 345 ALA B C 1
ATOM 6088 O O . ALA B 1 345 ? -12.023 -37.5 -4.582 1 93.12 345 ALA B O 1
ATOM 6089 N N . GLU B 1 346 ? -13.492 -35.812 -4.25 1 94.81 346 GLU B N 1
ATOM 6090 C CA . GLU B 1 346 ? -14 -35.875 -5.617 1 94.81 346 GLU B CA 1
ATOM 6091 C C . GLU B 1 346 ? -13.562 -34.625 -6.414 1 94.81 346 GLU B C 1
ATOM 6093 O O . GLU B 1 346 ? -13.281 -33.594 -5.84 1 94.81 346 GLU B O 1
ATOM 6098 N N . ASP B 1 347 ? -13.484 -34.844 -7.754 1 96.44 347 ASP B N 1
ATOM 6099 C CA . ASP B 1 347 ? -13.242 -33.75 -8.703 1 96.44 347 ASP B CA 1
ATOM 6100 C C . ASP B 1 347 ? -11.945 -33 -8.367 1 96.44 347 ASP B C 1
ATOM 6102 O O . ASP B 1 347 ? -11.93 -31.781 -8.258 1 96.44 347 ASP B O 1
ATOM 6106 N N . ILE B 1 348 ? -10.922 -33.781 -8.172 1 97.31 348 ILE B N 1
ATOM 6107 C CA . ILE B 1 348 ? -9.641 -33.219 -7.758 1 97.31 348 ILE B CA 1
ATOM 6108 C C . ILE B 1 348 ? -8.891 -32.688 -8.984 1 97.31 348 ILE B C 1
ATOM 6110 O O . ILE B 1 348 ? -8.773 -33.375 -9.992 1 97.31 348 ILE B O 1
ATOM 6114 N N . LEU B 1 349 ? -8.477 -31.453 -8.938 1 97.81 349 LEU B N 1
ATOM 6115 C CA . LEU B 1 349 ? -7.688 -30.828 -9.984 1 97.81 349 LEU B CA 1
ATOM 6116 C C . LEU B 1 349 ? -6.332 -30.375 -9.453 1 97.81 349 LEU B C 1
ATOM 6118 O O . LEU B 1 349 ? -6.25 -29.812 -8.352 1 97.81 349 LEU B O 1
ATOM 6122 N N . LEU B 1 350 ? -5.285 -30.672 -10.102 1 97.94 350 LEU B N 1
ATOM 6123 C CA . LEU B 1 350 ? -3.926 -30.188 -9.898 1 97.94 350 LEU B CA 1
ATOM 6124 C C . LEU B 1 350 ? -3.229 -29.953 -11.234 1 97.94 350 LEU B C 1
ATOM 6126 O O . LEU B 1 350 ? -3.012 -30.906 -12 1 97.94 350 LEU B O 1
ATOM 6130 N N . ASN B 1 351 ? -2.93 -28.719 -11.508 1 95.5 351 ASN B N 1
ATOM 6131 C CA . ASN B 1 351 ? -2.238 -28.391 -12.75 1 95.5 351 ASN B CA 1
ATOM 6132 C C . ASN B 1 351 ? -0.763 -28.781 -12.688 1 95.5 351 ASN B C 1
ATOM 6134 O O . ASN B 1 351 ? -0.226 -29.016 -11.609 1 95.5 351 ASN B O 1
ATOM 6138 N N . HIS B 1 352 ? -0.152 -28.828 -13.82 1 90.5 352 HIS B N 1
ATOM 6139 C CA . HIS B 1 352 ? 1.257 -29.188 -13.93 1 90.5 352 HIS B CA 1
ATOM 6140 C C . HIS B 1 352 ? 2.135 -28.234 -13.125 1 90.5 352 HIS B C 1
ATOM 6142 O O . HIS B 1 352 ? 2.064 -27.016 -13.305 1 90.5 352 HIS B O 1
ATOM 6148 N N . ASN B 1 353 ? 2.945 -28.844 -12.227 1 91.19 353 ASN B N 1
ATOM 6149 C CA . ASN B 1 353 ? 3.885 -28.109 -11.375 1 91.19 353 ASN B CA 1
ATOM 6150 C C . ASN B 1 353 ? 3.178 -27.062 -10.523 1 91.19 353 ASN B C 1
ATOM 6152 O O . ASN B 1 353 ? 3.76 -26.031 -10.188 1 91.19 353 ASN B O 1
ATOM 6156 N N . ALA B 1 354 ? 1.865 -27.312 -10.297 1 95.44 354 ALA B N 1
ATOM 6157 C CA . ALA B 1 354 ? 1.114 -26.391 -9.438 1 95.44 354 ALA B CA 1
ATOM 6158 C C . ALA B 1 354 ? 1.234 -26.797 -7.973 1 95.44 354 ALA B C 1
ATOM 6160 O O . ALA B 1 354 ? 1.716 -27.891 -7.656 1 95.44 354 ALA B O 1
ATOM 6161 N N . MET B 1 355 ? 0.889 -25.891 -7.109 1 97.19 355 MET B N 1
ATOM 6162 C CA . MET B 1 355 ? 0.953 -26.094 -5.664 1 97.19 355 MET B CA 1
ATOM 6163 C C . MET B 1 355 ? -0.443 -26.078 -5.051 1 97.19 355 MET B C 1
ATOM 6165 O O . MET B 1 355 ? -0.598 -26.266 -3.846 1 97.19 355 MET B O 1
ATOM 6169 N N . THR B 1 356 ? -1.438 -25.875 -5.875 1 97.31 356 THR B N 1
ATOM 6170 C CA . THR B 1 356 ? -2.822 -25.75 -5.43 1 97.31 356 THR B CA 1
ATOM 6171 C C . THR B 1 356 ? -3.621 -27 -5.82 1 97.31 356 THR B C 1
ATOM 6173 O O . THR B 1 356 ? -3.771 -27.297 -7.004 1 97.31 356 THR B O 1
ATOM 6176 N N . VAL B 1 357 ? -4.109 -27.719 -4.855 1 97.31 357 VAL B N 1
ATOM 6177 C CA . VAL B 1 357 ? -5.027 -28.828 -5.074 1 97.31 357 VAL B CA 1
ATOM 6178 C C . VAL B 1 357 ? -6.465 -28.359 -4.898 1 97.31 357 VAL B C 1
ATOM 6180 O O . VAL B 1 357 ? -6.848 -27.906 -3.82 1 97.31 357 VAL B O 1
ATOM 6183 N N . TYR B 1 358 ? -7.211 -28.422 -5.965 1 96.62 358 TYR B N 1
ATOM 6184 C CA . TYR B 1 358 ? -8.594 -27.969 -6.016 1 96.62 358 TYR B CA 1
ATOM 6185 C C . TYR B 1 358 ? -9.562 -29.141 -6.102 1 96.62 358 TYR B C 1
ATOM 6187 O O . TYR B 1 358 ? -9.352 -30.078 -6.887 1 96.62 358 TYR B O 1
ATOM 6195 N N . CYS B 1 359 ? -10.641 -29.172 -5.234 1 96.06 359 CYS B N 1
ATOM 6196 C CA . CYS B 1 359 ? -11.562 -30.312 -5.238 1 96.06 359 CYS B CA 1
ATOM 6197 C C . CYS B 1 359 ? -12.914 -29.906 -4.672 1 96.06 359 CYS B C 1
ATOM 6199 O O . CYS B 1 359 ? -13.086 -28.781 -4.184 1 96.06 359 CYS B O 1
ATOM 6201 N N . LYS B 1 360 ? -13.812 -30.688 -4.848 1 95.5 360 LYS B N 1
ATOM 6202 C CA . LYS B 1 360 ? -15.117 -30.484 -4.227 1 95.5 360 LYS B CA 1
ATOM 6203 C C . LYS B 1 360 ? -15 -30.453 -2.705 1 95.5 360 LYS B C 1
ATOM 6205 O O . LYS B 1 360 ? -14.242 -31.219 -2.115 1 95.5 360 LYS B O 1
ATOM 6210 N N . GLU B 1 361 ? -15.727 -29.516 -2.104 1 93.44 361 GLU B N 1
ATOM 6211 C CA . GLU B 1 361 ? -15.68 -29.453 -0.646 1 93.44 361 GLU B CA 1
ATOM 6212 C C . GLU B 1 361 ? -16.156 -30.766 -0.022 1 93.44 361 GLU B C 1
ATOM 6214 O O . GLU B 1 361 ? -17.156 -31.344 -0.459 1 93.44 361 GLU B O 1
ATOM 6219 N N . PHE B 1 362 ? -15.57 -31.219 0.925 1 88.62 362 PHE B N 1
ATOM 6220 C CA . PHE B 1 362 ? -15.812 -32.531 1.517 1 88.62 362 PHE B CA 1
ATOM 6221 C C . PHE B 1 362 ? -16.312 -32.406 2.949 1 88.62 362 PHE B C 1
ATOM 6223 O O . PHE B 1 362 ? -17.016 -33.281 3.455 1 88.62 362 PHE B O 1
ATOM 6230 N N . SER B 1 363 ? -15.945 -31.359 3.627 1 91.5 363 SER B N 1
ATOM 6231 C CA . SER B 1 363 ? -16.328 -31.172 5.023 1 91.5 363 SER B CA 1
ATOM 6232 C C . SER B 1 363 ? -16.203 -29.719 5.441 1 91.5 363 SER B C 1
ATOM 6234 O O . SER B 1 363 ? -15.094 -29.188 5.508 1 91.5 363 SER B O 1
ATOM 6236 N N . PRO B 1 364 ? -17.281 -29.125 5.77 1 90.75 364 PRO B N 1
ATOM 6237 C CA . PRO B 1 364 ? -17.203 -27.75 6.266 1 90.75 364 PRO B CA 1
ATOM 6238 C C . PRO B 1 364 ? -16.328 -27.625 7.512 1 90.75 364 PRO B C 1
ATOM 6240 O O . PRO B 1 364 ? -15.688 -26.594 7.715 1 90.75 364 PRO B O 1
ATOM 6243 N N . GLN B 1 365 ? -16.328 -28.625 8.312 1 92.12 365 GLN B N 1
ATOM 6244 C CA . GLN B 1 365 ? -15.539 -28.609 9.539 1 92.12 365 GLN B CA 1
ATOM 6245 C C . GLN B 1 365 ? -14.039 -28.578 9.234 1 92.12 365 GLN B C 1
ATOM 6247 O O . GLN B 1 365 ? -13.297 -27.797 9.828 1 92.12 365 GLN B O 1
ATOM 6252 N N . VAL B 1 366 ? -13.617 -29.422 8.305 1 94.06 366 VAL B N 1
ATOM 6253 C CA . VAL B 1 366 ? -12.211 -29.453 7.922 1 94.06 366 VAL B CA 1
ATOM 6254 C C . VAL B 1 366 ? -11.828 -28.156 7.223 1 94.06 366 VAL B C 1
ATOM 6256 O O . VAL B 1 366 ? -10.727 -27.625 7.418 1 94.06 366 VAL B O 1
ATOM 6259 N N . SER B 1 367 ? -12.789 -27.688 6.402 1 92.69 367 SER B N 1
ATOM 6260 C CA . SER B 1 367 ? -12.547 -26.422 5.719 1 92.69 367 SER B CA 1
ATOM 6261 C C . SER B 1 367 ? -12.312 -25.297 6.711 1 92.69 367 SER B C 1
ATOM 6263 O O . SER B 1 367 ? -11.438 -24.453 6.508 1 92.69 367 SER B O 1
ATOM 6265 N N . LYS B 1 368 ? -13.062 -25.234 7.773 1 90.31 368 LYS B N 1
ATOM 6266 C CA . LYS B 1 368 ? -12.906 -24.219 8.812 1 90.31 368 LYS B CA 1
ATOM 6267 C C . LYS B 1 368 ? -11.609 -24.422 9.586 1 90.31 368 LYS B C 1
ATOM 6269 O O . LYS B 1 368 ? -10.891 -23.469 9.875 1 90.31 368 LYS B O 1
ATOM 6274 N N . GLU B 1 369 ? -11.297 -25.656 9.898 1 93 369 GLU B N 1
ATOM 6275 C CA . GLU B 1 369 ? -10.133 -25.984 10.719 1 93 369 GLU B CA 1
ATOM 6276 C C . GLU B 1 369 ? -8.828 -25.641 10 1 93 369 GLU B C 1
ATOM 6278 O O . GLU B 1 369 ? -7.879 -25.172 10.633 1 93 369 GLU B O 1
ATOM 6283 N N . PHE B 1 370 ? -8.82 -25.859 8.711 1 94.81 370 PHE B N 1
ATOM 6284 C CA . PHE B 1 370 ? -7.582 -25.688 7.957 1 94.81 370 PHE B CA 1
ATOM 6285 C C . PHE B 1 370 ? -7.656 -24.438 7.082 1 94.81 370 PHE B C 1
ATOM 6287 O O . PHE B 1 370 ? -6.836 -24.25 6.18 1 94.81 370 PHE B O 1
ATOM 6294 N N . TYR B 1 371 ? -8.672 -23.594 7.395 1 90.75 371 TYR B N 1
ATOM 6295 C CA . TYR B 1 371 ? -8.82 -22.281 6.793 1 90.75 371 TYR B CA 1
ATOM 6296 C C . TYR B 1 371 ? -8.852 -22.375 5.27 1 90.75 371 TYR B C 1
ATOM 6298 O O . TYR B 1 371 ? -8.125 -21.641 4.586 1 90.75 371 TYR B O 1
ATOM 6306 N N . LEU B 1 372 ? -9.727 -23.25 4.902 1 90.94 372 LEU B N 1
ATOM 6307 C CA . LEU B 1 372 ? -9.938 -23.328 3.461 1 90.94 372 LEU B CA 1
ATOM 6308 C C . LEU B 1 372 ? -10.898 -22.234 2.998 1 90.94 372 LEU B C 1
ATOM 6310 O O . LEU B 1 372 ? -11.539 -21.578 3.822 1 90.94 372 LEU B O 1
ATOM 6314 N N . ALA B 1 373 ? -10.898 -21.672 1.909 1 80.06 373 ALA B N 1
ATOM 6315 C CA . ALA B 1 373 ? -11.766 -20.641 1.34 1 80.06 373 ALA B CA 1
ATOM 6316 C C . ALA B 1 373 ? -12.758 -21.234 0.354 1 80.06 373 ALA B C 1
ATOM 6318 O O . ALA B 1 373 ? -12.594 -21.109 -0.861 1 80.06 373 ALA B O 1
ATOM 6319 N N . PRO B 1 374 ? -13.805 -21.844 0.969 1 86.06 374 PRO B N 1
ATOM 6320 C CA . PRO B 1 374 ? -14.75 -22.484 0.064 1 86.06 374 PRO B CA 1
ATOM 6321 C C . PRO B 1 374 ? -15.445 -21.5 -0.873 1 86.06 374 PRO B C 1
ATOM 6323 O O . PRO B 1 374 ? -15.797 -20.391 -0.458 1 86.06 374 PRO B O 1
ATOM 6326 N N . GLN B 1 375 ? -15.523 -21.875 -2.125 1 82.75 375 GLN B N 1
ATOM 6327 C CA . GLN B 1 375 ? -16.219 -21.109 -3.143 1 82.75 375 GLN B CA 1
ATOM 6328 C C . GLN B 1 375 ? -17.031 -22.016 -4.07 1 82.75 375 GLN B C 1
ATOM 6330 O O . GLN B 1 375 ? -16.453 -22.875 -4.75 1 82.75 375 GLN B O 1
ATOM 6335 N N . LYS B 1 376 ? -18.281 -21.828 -4.145 1 86.94 376 LYS B N 1
ATOM 6336 C CA . LYS B 1 376 ? -19.188 -22.562 -5.031 1 86.94 376 LYS B CA 1
ATOM 6337 C C . LYS B 1 376 ? -19.047 -24.062 -4.848 1 86.94 376 LYS B C 1
ATOM 6339 O O . LYS B 1 376 ? -18.922 -24.812 -5.824 1 86.94 376 LYS B O 1
ATOM 6344 N N . GLY B 1 377 ? -18.906 -24.5 -3.672 1 91.12 377 GLY B N 1
ATOM 6345 C CA . GLY B 1 377 ? -18.875 -25.922 -3.346 1 91.12 377 GLY B CA 1
ATOM 6346 C C . GLY B 1 377 ? -17.516 -26.562 -3.523 1 91.12 377 GLY B C 1
ATOM 6347 O O . GLY B 1 377 ? -17.359 -27.766 -3.367 1 91.12 377 GLY B O 1
ATOM 6348 N N . TYR B 1 378 ? -16.562 -25.75 -3.824 1 94.81 378 TYR B N 1
ATOM 6349 C CA . TYR B 1 378 ? -15.211 -26.266 -4.004 1 94.81 378 TYR B CA 1
ATOM 6350 C C . TYR B 1 378 ? -14.25 -25.594 -3.031 1 94.81 378 TYR B C 1
ATOM 6352 O O . TYR B 1 378 ? -14.562 -24.547 -2.455 1 94.81 378 TYR B O 1
ATOM 6360 N N . VAL B 1 379 ? -13.125 -26.281 -2.762 1 93.56 379 VAL B N 1
ATOM 6361 C CA . VAL B 1 379 ? -12.062 -25.75 -1.913 1 93.56 379 VAL B CA 1
ATOM 6362 C C . VAL B 1 379 ? -10.711 -25.969 -2.582 1 93.56 379 VAL B C 1
ATOM 6364 O O . VAL B 1 379 ? -10.602 -26.734 -3.541 1 93.56 379 VAL B O 1
ATOM 6367 N N . HIS B 1 380 ? -9.812 -25.203 -2.176 1 94.69 380 HIS B N 1
ATOM 6368 C CA . HIS B 1 380 ? -8.438 -25.422 -2.625 1 94.69 380 HIS B CA 1
ATOM 6369 C C . HIS B 1 380 ? -7.473 -25.453 -1.445 1 94.69 380 HIS B C 1
ATOM 6371 O O . HIS B 1 380 ? -7.648 -24.719 -0.469 1 94.69 380 HIS B O 1
ATOM 6377 N N . ALA B 1 381 ? -6.582 -26.359 -1.459 1 96 381 ALA B N 1
ATOM 6378 C CA . ALA B 1 381 ? -5.438 -26.453 -0.554 1 96 381 ALA B CA 1
ATOM 6379 C C . ALA B 1 381 ? -4.145 -26.078 -1.264 1 96 381 ALA B C 1
ATOM 6381 O O . ALA B 1 381 ? -3.836 -26.609 -2.334 1 96 381 ALA B O 1
ATOM 6382 N N . ILE B 1 382 ? -3.443 -25.172 -0.701 1 96.56 382 ILE B N 1
ATOM 6383 C CA . ILE B 1 382 ? -2.24 -24.641 -1.328 1 96.56 382 ILE B CA 1
ATOM 6384 C C . ILE B 1 382 ? -1.008 -25.062 -0.532 1 96.56 382 ILE B C 1
ATOM 6386 O O . ILE B 1 382 ? -0.894 -24.766 0.657 1 96.56 382 ILE B O 1
ATOM 6390 N N . ILE B 1 383 ? -0.138 -25.719 -1.18 1 97.38 383 ILE B N 1
ATOM 6391 C CA . ILE B 1 383 ? 1.064 -26.25 -0.539 1 97.38 383 ILE B CA 1
ATOM 6392 C C . ILE B 1 383 ? 2.213 -25.25 -0.712 1 97.38 383 ILE B C 1
ATOM 6394 O O . ILE B 1 383 ? 2.707 -25.062 -1.824 1 97.38 383 ILE B O 1
ATOM 6398 N N . THR B 1 384 ? 2.557 -24.594 0.318 1 96.94 384 THR B N 1
ATOM 6399 C CA . THR B 1 384 ? 3.697 -23.688 0.377 1 96.94 384 THR B CA 1
ATOM 6400 C C . THR B 1 384 ? 4.742 -24.188 1.368 1 96.94 384 THR B C 1
ATOM 6402 O O . THR B 1 384 ? 4.5 -25.156 2.09 1 96.94 384 THR B O 1
ATOM 6405 N N . PRO B 1 385 ? 5.879 -23.656 1.417 1 96.62 385 PRO B N 1
ATOM 6406 C CA . PRO B 1 385 ? 6.984 -24.25 2.16 1 96.62 385 PRO B CA 1
ATOM 6407 C C . PRO B 1 385 ? 6.645 -24.516 3.627 1 96.62 385 PRO B C 1
ATOM 6409 O O . PRO B 1 385 ? 7.008 -25.547 4.18 1 96.62 385 PRO B O 1
ATOM 6412 N N . HIS B 1 386 ? 5.91 -23.641 4.258 1 95.81 386 HIS B N 1
ATOM 6413 C CA . HIS B 1 386 ? 5.629 -23.812 5.68 1 95.81 386 HIS B CA 1
ATOM 6414 C C . HIS B 1 386 ? 4.781 -25.047 5.934 1 95.81 386 HIS B C 1
ATOM 6416 O O . HIS B 1 386 ? 4.734 -25.562 7.059 1 95.81 386 HIS B O 1
ATOM 6422 N N . THR B 1 387 ? 4.062 -25.594 4.93 1 96.88 387 THR B N 1
ATOM 6423 C CA . THR B 1 387 ? 3.133 -26.703 5.102 1 96.88 387 THR B CA 1
ATOM 6424 C C . THR B 1 387 ? 3.867 -28.047 5.039 1 96.88 387 THR B C 1
ATOM 6426 O O . THR B 1 387 ? 3.287 -29.094 5.336 1 96.88 387 THR B O 1
ATOM 6429 N N . LEU B 1 388 ? 5.113 -28.016 4.664 1 97.06 388 LEU B N 1
ATOM 6430 C CA . LEU B 1 388 ? 5.902 -29.219 4.469 1 97.06 388 LEU B CA 1
ATOM 6431 C C . LEU B 1 388 ? 6.516 -29.688 5.781 1 97.06 388 LEU B C 1
ATOM 6433 O O . LEU B 1 388 ? 6.609 -28.922 6.738 1 97.06 388 LEU B O 1
ATOM 6437 N N . HIS B 1 389 ? 6.871 -30.922 5.801 1 95.19 389 HIS B N 1
ATOM 6438 C CA . HIS B 1 389 ? 7.691 -31.438 6.895 1 95.19 389 HIS B CA 1
ATOM 6439 C C . HIS B 1 389 ? 9.109 -30.859 6.832 1 95.19 389 HIS B C 1
ATOM 6441 O O . HIS B 1 389 ? 9.672 -30.719 5.75 1 95.19 389 HIS B O 1
ATOM 6447 N N . PRO B 1 390 ? 9.703 -30.609 8.016 1 93.75 390 PRO B N 1
ATOM 6448 C CA . PRO B 1 390 ? 11.047 -30.031 8.031 1 93.75 390 PRO B CA 1
ATOM 6449 C C . PRO B 1 390 ? 12.047 -30.828 7.199 1 93.75 390 PRO B C 1
ATOM 6451 O O . PRO B 1 390 ? 12.945 -30.25 6.582 1 93.75 390 PRO B O 1
ATOM 6454 N N . SER B 1 391 ? 11.844 -32.125 7.051 1 92.94 391 SER B N 1
ATOM 6455 C CA . SER B 1 391 ? 12.781 -32.969 6.32 1 92.94 391 SER B CA 1
ATOM 6456 C C . SER B 1 391 ? 12.695 -32.719 4.82 1 92.94 391 SER B C 1
ATOM 6458 O O . SER B 1 391 ? 13.602 -33.094 4.07 1 92.94 391 SER B O 1
ATOM 6460 N N . GLU B 1 392 ? 11.641 -32.031 4.383 1 93.75 392 GLU B N 1
ATOM 6461 C CA . GLU B 1 392 ? 11.438 -31.766 2.965 1 93.75 392 GLU B CA 1
ATOM 6462 C C . GLU B 1 392 ? 12.008 -30.406 2.58 1 93.75 392 GLU B C 1
ATOM 6464 O O . GLU B 1 392 ? 12.023 -30.047 1.402 1 93.75 392 GLU B O 1
ATOM 6469 N N . LEU B 1 393 ? 12.477 -29.641 3.541 1 94.56 393 LEU B N 1
ATOM 6470 C CA . LEU B 1 393 ? 12.781 -28.234 3.311 1 94.56 393 LEU B CA 1
ATOM 6471 C C . LEU B 1 393 ? 14.289 -28.016 3.264 1 94.56 393 LEU B C 1
ATOM 6473 O O . LEU B 1 393 ? 14.75 -26.969 2.807 1 94.56 393 LEU B O 1
ATOM 6477 N N . GLY B 1 394 ? 15.023 -28.953 3.689 1 92.5 394 GLY B N 1
ATOM 6478 C CA . GLY B 1 394 ? 16.469 -28.781 3.723 1 92.5 394 GLY B CA 1
ATOM 6479 C C . GLY B 1 394 ? 16.938 -27.969 4.902 1 92.5 394 GLY B C 1
ATOM 6480 O O . GLY B 1 394 ? 16.281 -27.922 5.949 1 92.5 394 GLY B O 1
ATOM 6481 N N . THR B 1 395 ? 18.203 -27.469 4.844 1 91.81 395 THR B N 1
ATOM 6482 C CA . THR B 1 395 ? 18.812 -26.75 5.957 1 91.81 395 THR B CA 1
ATOM 6483 C C . THR B 1 395 ? 19.219 -25.344 5.527 1 91.81 395 THR B C 1
ATOM 6485 O O . THR B 1 395 ? 19.406 -25.078 4.34 1 91.81 395 THR B O 1
ATOM 6488 N N . ASN B 1 396 ? 19.172 -24.469 6.496 1 87.75 396 ASN B N 1
ATOM 6489 C CA . ASN B 1 396 ? 19.641 -23.109 6.23 1 87.75 396 ASN B CA 1
ATOM 6490 C C . ASN B 1 396 ? 21.156 -23.031 6.172 1 87.75 396 ASN B C 1
ATOM 6492 O O . ASN B 1 396 ? 21.844 -24.047 6.203 1 87.75 396 ASN B O 1
ATOM 6496 N N . ARG B 1 397 ? 21.688 -21.828 5.965 1 83.44 397 ARG B N 1
ATOM 6497 C CA . ARG B 1 397 ? 23.109 -21.609 5.754 1 83.44 397 ARG B CA 1
ATOM 6498 C C . ARG B 1 397 ? 23.906 -22.016 6.988 1 83.44 397 ARG B C 1
ATOM 6500 O O . ARG B 1 397 ? 25.109 -22.266 6.898 1 83.44 397 ARG B O 1
ATOM 6507 N N . GLU B 1 398 ? 23.266 -22.109 8.18 1 84.31 398 GLU B N 1
ATOM 6508 C CA . GLU B 1 398 ? 23.922 -22.531 9.414 1 84.31 398 GLU B CA 1
ATOM 6509 C C . GLU B 1 398 ? 23.828 -24.047 9.594 1 84.31 398 GLU B C 1
ATOM 6511 O O . GLU B 1 398 ? 24.344 -24.594 10.57 1 84.31 398 GLU B O 1
ATOM 6516 N N . GLY B 1 399 ? 23.188 -24.703 8.727 1 86.69 399 GLY B N 1
ATOM 6517 C CA . GLY B 1 399 ? 23.031 -26.141 8.797 1 86.69 399 GLY B CA 1
ATOM 6518 C C . GLY B 1 399 ? 21.844 -26.578 9.625 1 86.69 399 GLY B C 1
ATOM 6519 O O . GLY B 1 399 ? 21.703 -27.766 9.945 1 86.69 399 GLY B O 1
ATOM 6520 N N . GLU B 1 400 ? 21.047 -25.672 9.977 1 89.62 400 GLU B N 1
ATOM 6521 C CA . GLU B 1 400 ? 19.844 -25.969 10.742 1 89.62 400 GLU B CA 1
ATOM 6522 C C . GLU B 1 400 ? 18.656 -26.219 9.828 1 89.62 400 GLU B C 1
ATOM 6524 O O . GLU B 1 400 ? 18.5 -25.562 8.805 1 89.62 400 GLU B O 1
ATOM 6529 N N . PRO B 1 401 ? 17.859 -27.172 10.203 1 91.62 401 PRO B N 1
ATOM 6530 C CA . PRO B 1 401 ? 16.672 -27.438 9.375 1 91.62 401 PRO B CA 1
ATOM 6531 C C . PRO B 1 401 ? 15.703 -26.25 9.344 1 91.62 401 PRO B C 1
ATOM 6533 O O . PRO B 1 401 ? 15.5 -25.594 10.367 1 91.62 401 PRO B O 1
ATOM 6536 N N . PHE B 1 402 ? 15.148 -25.984 8.141 1 92.31 402 PHE B N 1
ATOM 6537 C CA . PHE B 1 402 ? 14.047 -25.031 8.078 1 92.31 402 PHE B CA 1
ATOM 6538 C C . PHE B 1 402 ? 12.836 -25.562 8.828 1 92.31 402 PHE B C 1
ATOM 6540 O O . PHE B 1 402 ? 12.602 -26.781 8.867 1 92.31 402 PHE B O 1
ATOM 6547 N N . GLU B 1 403 ? 12.141 -24.594 9.391 1 88.12 403 GLU B N 1
ATOM 6548 C CA . GLU B 1 403 ? 10.992 -25 10.211 1 88.12 403 GLU B CA 1
ATOM 6549 C C . GLU B 1 403 ? 9.719 -25.047 9.375 1 88.12 403 GLU B C 1
ATOM 6551 O O . GLU B 1 403 ? 9.188 -24.016 8.977 1 88.12 403 GLU B O 1
ATOM 6556 N N . GLY B 1 404 ? 9.266 -26.219 8.977 1 92.25 404 GLY B N 1
ATOM 6557 C CA . GLY B 1 404 ? 7.945 -26.453 8.414 1 92.25 404 GLY B CA 1
ATOM 6558 C C . GLY B 1 404 ? 6.973 -27.047 9.422 1 92.25 404 GLY B C 1
ATOM 6559 O O . GLY B 1 404 ? 7.383 -27.656 10.406 1 92.25 404 GLY B O 1
ATOM 6560 N N . PHE B 1 405 ? 5.672 -26.828 9.188 1 94.69 405 PHE B N 1
ATOM 6561 C CA . PHE B 1 405 ? 4.688 -27.188 10.203 1 94.69 405 PHE B CA 1
ATOM 6562 C C . PHE B 1 405 ? 4.059 -28.547 9.883 1 94.69 405 PHE B C 1
ATOM 6564 O O . PHE B 1 405 ? 3.176 -29.016 10.609 1 94.69 405 PHE B O 1
ATOM 6571 N N . ASP B 1 406 ? 4.43 -29.188 8.797 1 96.06 406 ASP B N 1
ATOM 6572 C CA . ASP B 1 406 ? 3.891 -30.484 8.367 1 96.06 406 ASP B CA 1
ATOM 6573 C C . ASP B 1 406 ? 2.369 -30.422 8.25 1 96.06 406 ASP B C 1
ATOM 6575 O O . ASP B 1 406 ? 1.684 -31.406 8.539 1 96.06 406 ASP B O 1
ATOM 6579 N N . THR B 1 407 ? 1.859 -29.344 7.949 1 96.56 407 THR B N 1
ATOM 6580 C CA . THR B 1 407 ? 0.422 -29.094 7.898 1 96.56 407 THR B CA 1
ATOM 6581 C C . THR B 1 407 ? -0.224 -29.906 6.777 1 96.56 407 THR B C 1
ATOM 6583 O O . THR B 1 407 ? -1.363 -30.359 6.906 1 96.56 407 THR B O 1
ATOM 6586 N N . ALA B 1 408 ? 0.428 -30.094 5.641 1 95.69 408 ALA B N 1
ATOM 6587 C CA . ALA B 1 408 ? -0.113 -30.844 4.508 1 95.69 408 ALA B CA 1
ATOM 6588 C C . ALA B 1 408 ? -0.477 -32.25 4.914 1 95.69 408 ALA B C 1
ATOM 6590 O O . ALA B 1 408 ? -1.538 -32.781 4.543 1 95.69 408 ALA B O 1
ATOM 6591 N N . ASN B 1 409 ? 0.356 -32.875 5.699 1 94.75 409 ASN B N 1
ATOM 6592 C CA . ASN B 1 409 ? 0.083 -34.219 6.164 1 94.75 409 ASN B CA 1
ATOM 6593 C C . ASN B 1 409 ? -1.081 -34.25 7.148 1 94.75 409 ASN B C 1
ATOM 6595 O O . ASN B 1 409 ? -1.93 -35.156 7.086 1 94.75 409 ASN B O 1
ATOM 6599 N N . ARG B 1 410 ? -1.071 -33.312 8.031 1 96.06 410 ARG B N 1
ATOM 6600 C CA . ARG B 1 410 ? -2.164 -33.25 9 1 96.06 410 ARG B CA 1
ATOM 6601 C C . ARG B 1 410 ? -3.494 -33 8.297 1 96.06 410 ARG B C 1
ATOM 6603 O O . ARG B 1 410 ? -4.539 -33.5 8.734 1 96.06 410 ARG B O 1
ATOM 6610 N N . PHE B 1 411 ? -3.418 -32.25 7.301 1 96 411 PHE B N 1
ATOM 6611 C CA . PHE B 1 411 ? -4.613 -31.906 6.531 1 96 411 PHE B CA 1
ATOM 6612 C C . PHE B 1 411 ? -5.207 -33.156 5.887 1 96 411 PHE B C 1
ATOM 6614 O O . PHE B 1 411 ? -6.402 -33.406 6.016 1 96 411 PHE B O 1
ATOM 6621 N N . VAL B 1 412 ? -4.43 -33.938 5.215 1 93.88 412 VAL B N 1
ATOM 6622 C CA . VAL B 1 412 ? -4.945 -35.125 4.539 1 93.88 412 VAL B CA 1
ATOM 6623 C C . VAL B 1 412 ? -5.496 -36.094 5.566 1 93.88 412 VAL B C 1
ATOM 6625 O O . VAL B 1 412 ? -6.473 -36.812 5.305 1 93.88 412 VAL B O 1
ATOM 6628 N N . GLU B 1 413 ? -4.867 -36.156 6.688 1 94 413 GLU B N 1
ATOM 6629 C CA . GLU B 1 413 ? -5.387 -37 7.762 1 94 413 GLU B CA 1
ATOM 6630 C C . GLU B 1 413 ? -6.777 -36.562 8.203 1 94 413 GLU B C 1
ATOM 6632 O O . GLU B 1 413 ? -7.676 -37.375 8.391 1 94 413 GLU B O 1
ATOM 6637 N N . ALA B 1 414 ? -6.828 -35.312 8.352 1 94.25 414 ALA B N 1
ATOM 6638 C CA . ALA B 1 414 ? -8.117 -34.75 8.758 1 94.25 414 ALA B CA 1
ATOM 6639 C C . ALA B 1 414 ? -9.188 -35.031 7.695 1 94.25 414 ALA B C 1
ATOM 6641 O O . ALA B 1 414 ? -10.344 -35.25 8.023 1 94.25 414 ALA B O 1
ATOM 6642 N N . VAL B 1 415 ? -8.844 -34.938 6.461 1 92.75 415 VAL B N 1
ATOM 6643 C CA . VAL B 1 415 ? -9.766 -35.219 5.363 1 92.75 415 VAL B CA 1
ATOM 6644 C C . VAL B 1 415 ? -10.211 -36.688 5.438 1 92.75 415 VAL B C 1
ATOM 6646 O O . VAL B 1 415 ? -11.398 -36.969 5.309 1 92.75 415 VAL B O 1
ATOM 6649 N N . GLY B 1 416 ? -9.305 -37.531 5.629 1 92.81 416 GLY B N 1
ATOM 6650 C CA . GLY B 1 416 ? -9.625 -38.938 5.746 1 92.81 416 GLY B CA 1
ATOM 6651 C C . GLY B 1 416 ? -10.594 -39.219 6.875 1 92.81 416 GLY B C 1
ATOM 6652 O O . GLY B 1 416 ? -11.539 -40 6.699 1 92.81 416 GLY B O 1
ATOM 6653 N N . GLU B 1 417 ? -10.32 -38.625 7.953 1 93.12 417 GLU B N 1
ATOM 6654 C CA . GLU B 1 417 ? -11.195 -38.812 9.102 1 93.12 417 GLU B CA 1
ATOM 6655 C C . GLU B 1 417 ? -12.609 -38.281 8.82 1 93.12 417 GLU B C 1
ATOM 6657 O O . GLU B 1 417 ? -13.594 -38.938 9.211 1 93.12 417 GLU B O 1
ATOM 6662 N N . ALA B 1 418 ? -12.664 -37.219 8.227 1 91.25 418 ALA B N 1
ATOM 6663 C CA . ALA B 1 418 ? -13.961 -36.625 7.906 1 91.25 418 ALA B CA 1
ATOM 6664 C C . ALA B 1 418 ? -14.719 -37.5 6.898 1 91.25 418 ALA B C 1
ATOM 6666 O O . ALA B 1 418 ? -15.938 -37.625 6.992 1 91.25 418 ALA B O 1
ATOM 6667 N N . MET B 1 419 ? -14.039 -38.031 5.973 1 89.19 419 MET B N 1
ATOM 6668 C CA . MET B 1 419 ? -14.648 -38.844 4.941 1 89.19 419 MET B CA 1
ATOM 6669 C C . MET B 1 419 ? -15.133 -40.156 5.523 1 89.19 419 MET B C 1
ATOM 6671 O O . MET B 1 419 ? -16.172 -40.688 5.121 1 89.19 419 MET B O 1
ATOM 6675 N N . ASP B 1 420 ? -14.391 -40.656 6.395 1 87.81 420 ASP B N 1
ATOM 6676 C CA . ASP B 1 420 ? -14.789 -41.875 7.07 1 87.81 420 ASP B CA 1
ATOM 6677 C C . ASP B 1 420 ? -16.062 -41.656 7.895 1 87.81 420 ASP B C 1
ATOM 6679 O O . ASP B 1 420 ? -16.922 -42.531 7.945 1 87.81 420 ASP B O 1
ATOM 6683 N N . HIS B 1 421 ? -16.094 -40.562 8.539 1 82.62 421 HIS B N 1
ATOM 6684 C CA . HIS B 1 421 ? -17.266 -40.25 9.352 1 82.62 421 HIS B CA 1
ATOM 6685 C C . HIS B 1 421 ? -18.516 -40.062 8.484 1 82.62 421 HIS B C 1
ATOM 6687 O O . HIS B 1 421 ? -19.594 -40.5 8.867 1 82.62 421 HIS B O 1
ATOM 6693 N N . GLU B 1 422 ? -18.406 -39.375 7.434 1 76.12 422 GLU B N 1
ATOM 6694 C CA . GLU B 1 422 ? -19.531 -39.156 6.523 1 76.12 422 GLU B CA 1
ATOM 6695 C C . GLU B 1 422 ? -20 -40.5 5.906 1 76.12 422 GLU B C 1
ATOM 6697 O O . GLU B 1 422 ? -21.203 -40.688 5.73 1 76.12 422 GLU B O 1
ATOM 6702 N N . ALA B 1 423 ? -19.125 -41.406 5.582 1 74.56 423 ALA B N 1
ATOM 6703 C CA . ALA B 1 423 ? -19.469 -42.719 5.039 1 74.56 423 ALA B CA 1
ATOM 6704 C C . ALA B 1 423 ? -20.25 -43.562 6.055 1 74.56 423 ALA B C 1
ATOM 6706 O O . ALA B 1 423 ? -21.219 -44.25 5.699 1 74.56 423 ALA B O 1
ATOM 6707 N N . ARG B 1 424 ? -19.844 -43.406 7.234 1 71.25 424 ARG B N 1
ATOM 6708 C CA . ARG B 1 424 ? -20.531 -44.156 8.289 1 71.25 424 ARG B CA 1
ATOM 6709 C C . ARG B 1 424 ? -21.953 -43.625 8.5 1 71.25 424 ARG B C 1
ATOM 6711 O O . ARG B 1 424 ? -22.875 -44.375 8.805 1 71.25 424 ARG B O 1
ATOM 6718 N N . ARG B 1 425 ? -22.109 -42.344 8.336 1 66.12 425 ARG B N 1
ATOM 6719 C CA . ARG B 1 425 ? -23.422 -41.719 8.531 1 66.12 425 ARG B CA 1
ATOM 6720 C C . ARG B 1 425 ? -24.375 -42.125 7.414 1 66.12 425 ARG B C 1
ATOM 6722 O O . ARG B 1 425 ? -25.578 -42.25 7.648 1 66.12 425 ARG B O 1
ATOM 6729 N N . GLU B 1 426 ? -23.828 -42.25 6.234 1 65.81 426 GLU B N 1
ATOM 6730 C CA . GLU B 1 426 ? -24.656 -42.625 5.082 1 65.81 426 GLU B CA 1
ATOM 6731 C C . GLU B 1 426 ? -24.984 -44.125 5.102 1 65.81 426 GLU B C 1
ATOM 6733 O O . GLU B 1 426 ? -26 -44.531 4.531 1 65.81 426 GLU B O 1
ATOM 6738 N N . SER B 1 427 ? -24.375 -44.875 5.797 1 57.78 427 SER B N 1
ATOM 6739 C CA . SER B 1 427 ? -24.656 -46.312 5.891 1 57.78 427 SER B CA 1
ATOM 6740 C C . SER B 1 427 ? -25.688 -46.594 6.98 1 57.78 427 SER B C 1
ATOM 6742 O O . SER B 1 427 ? -26.234 -47.688 7.039 1 57.78 427 SER B O 1
ATOM 6744 N N . VAL B 1 428 ? -26.141 -45.719 7.734 1 49.19 428 VAL B N 1
ATOM 6745 C CA . VAL B 1 428 ? -27.188 -45.938 8.719 1 49.19 428 VAL B CA 1
ATOM 6746 C C . VAL B 1 428 ? -28.516 -45.375 8.211 1 49.19 428 VAL B C 1
ATOM 6748 O O . VAL B 1 428 ? -28.516 -44.312 7.582 1 49.19 428 VAL B O 1
#

InterPro domains:
  IPR002129 Pyridoxal phosphate-dependent decarboxylase, major domain [PF00282] (132-355)
  IPR015421 Pyridoxal phosphate-dependent transferase, major domain [G3DSA:3.40.640.10] (46-341)
  IPR015424 Pyridoxal phosphate-dependent transferase [SSF53383] (38-364)
  IPR051151 Group II amino acid decarboxylase [PTHR46101] (15-387)

pLDDT: mean 90.95, std 11.17, range [26.19, 98.88]

Foldseek 3Di:
DPPVVPDDPPDDDDPVVVVVVVVVVVVVVVLQVLQAQAFQFDAFDDPVLVVVLVVVVVDDEWDFFDLVVPDPDPDYQSVLFLVLQQVVCVLQVVPPGPVWKDKTKFQALLQQLLVLQVLLQLLLCVLPVDGAEEEEAPLADCSNVVSCVVVVHHYDHAYADPLREGDVVRVLVVCVVQVVAQYEYEFECAGSANGYFYQQLSNLVSVVVVVDDLSSYAAEYRCARRQNLCSLQDDPVCVRGRRHQPDDDPNRHHFKYKYWCRGQLNQPRTMMMMMGTPVSLQSNLDPDVVDPGSGSHDDGIGRRSSSVSSSCSCVFCHSVLSNLQLQLLLVLQVVLLVLLVVLPFAPWHDDDSANKIKGFDQDPVLCVSNVWDDDPRMTIGGRHNQLCCQVSRFATPVRHTTHHSVNSVVSSVVSSVSSVVVVVVVVD/DPPVVNDDPPDDDDPVVVVVVVVVVVVVVVLQVLQAQAFQFDAWDDPVLVVVLVVVVVDDEWDFFDLVVPDPDPDYQSVLFLVLQQVVCVLQVVPPGPNWKDKTKFQALLQQLLVLQVLLQLLLCVLPVDGAEEEEAPLADCSNVVSCVVVVHHYDHAYADPLREGDVVRVLVVCVVQVVAQYEYEFECAGSANGYFYQQLSVLVSVVVVVDDLSSYAYEYRCARRQNLCSLQDDPVCVRGRRHQPDDDPNRHHFKYKYWCRGQLNQPRTMMMMMGTPVSLQSVLDPDVVDPGSGSHDDGIGRRSSSVSSSCSCVFCHSVLSNLQLQLLLVLQVVLLVLLVVLPFAPWHDDDSANKIKGFDQDPVLCVSSVWDDDPRMTIGGGHNQLCCQVSRFATPVRHTTHHSVNSVVSSVVSSVSSVVVVVVVVD

Sequence (856 aa):
MPFSCGIDFSKPADKGEFEDVFAETIVQWDKTIRKAVGYPRNWIRHPKIQELMKTAADYGVHNVGNWAEGGRFAPEAFCYEFEVMLFFMELFHCAGGEDKYWGYIDASGSSGNIWAVTVGKEVLRKAGGRDPVMLFSKAAHYSFDTAVLQNGLRAQTIDENDDGSIDMAALREAFEKNEDHPIWMGILCGGTVKEGRDNIRQILELARDSGRPRSDFFFHVDGAFSAVPLALMSDADDVDIVPSFELDVDGFGIDTLNVSTHKFIGTLDTGGMILMRREHSEAVAVDVEYIQSVHKTQIGSRNARAILECWMLIKYVGRDTFTEWAFACAQRARKLKKEMATVGAEDILLNHNAMTVYCKEFSPQVSKEFYLAPQKGYVHAIITPHTLHPSELGTNREGEPFEGFDTANRFVEAVGEAMDHEARRESVMPFSCGIDFSKPADKGEFEDVFAETIVQWDKTIRKAVGYPRNWIRHPKIQELMKTAADYGVHNVGNWAEGGRFAPEAFCYEFEVMLFFMELFHCAGGEDKYWGYIDASGSSGNIWAVTVGKEVLRKAGGRDPVMLFSKAAHYSFDTAVLQNGLRAQTIDENDDGSIDMAALREAFEKNEDHPIWMGILCGGTVKEGRDNIRQILELARDSGRPRSDFFFHVDGAFSAVPLALMSDADDVDIVPSFELDVDGFGIDTLNVSTHKFIGTLDTGGMILMRREHSEAVAVDVEYIQSVHKTQIGSRNARAILECWMLIKYVGRDTFTEWAFACAQRARKLKKEMATVGAEDILLNHNAMTVYCKEFSPQVSKEFYLAPQKGYVHAIITPHTLHPSELGTNREGEPFEGFDTANRFVEAVGEAMDHEARRESV

Organism: NCBI:txid1051616

Solvent-accessible surface area (backbone atoms only — not comparable to full-atom values): 43234 Å² total; per-residue (Å²): 126,76,55,86,81,70,77,73,54,52,52,47,57,57,64,68,59,53,54,47,54,49,54,53,48,52,52,51,41,52,54,36,68,52,38,52,26,33,53,75,48,16,72,48,62,47,69,70,59,53,55,53,46,44,62,53,64,79,49,59,36,30,35,56,64,52,53,91,75,50,65,79,52,80,36,60,42,41,72,40,44,52,52,45,49,49,55,50,31,59,64,30,43,39,78,70,32,76,82,44,31,40,67,52,73,43,59,16,32,35,47,30,52,31,46,49,49,41,39,41,42,46,50,33,24,73,64,67,71,42,74,36,37,35,36,32,36,68,54,54,64,59,39,56,45,47,30,32,61,38,37,66,43,54,70,48,72,26,55,51,44,96,64,41,18,56,30,64,69,51,44,52,52,49,52,60,75,42,65,91,40,33,36,36,36,51,38,41,28,28,30,87,63,45,38,5,50,29,53,54,51,57,53,33,45,52,50,51,71,67,70,56,61,66,64,41,52,37,33,34,35,46,14,35,51,37,35,60,46,42,44,55,62,57,49,86,86,38,62,46,47,39,72,36,59,63,51,60,47,93,81,32,49,61,48,34,40,22,29,19,39,28,11,65,78,25,30,44,47,50,20,7,33,31,38,30,40,37,70,52,47,50,56,60,19,52,66,39,96,83,24,87,59,69,48,71,51,85,50,49,62,32,55,22,59,37,38,48,46,42,32,47,47,46,36,53,54,8,48,53,50,52,30,48,37,36,51,42,22,22,52,48,31,54,49,46,53,52,53,38,47,73,49,62,55,45,76,73,44,68,46,87,83,31,31,31,39,23,25,46,60,85,46,72,66,57,32,61,66,27,39,31,56,72,53,96,65,24,31,31,42,32,43,31,60,23,30,33,42,34,89,64,60,45,58,47,91,86,66,44,66,38,54,30,57,32,28,56,60,53,46,52,50,50,50,36,52,52,42,53,52,52,53,56,58,68,73,102,126,76,56,86,82,68,77,72,55,52,50,46,56,59,64,68,60,53,54,46,53,49,52,51,48,52,52,51,40,53,54,34,67,50,37,51,28,33,54,75,48,16,74,47,61,48,70,70,58,51,54,54,46,44,62,53,64,77,50,61,35,31,34,56,66,52,56,91,73,49,65,78,52,79,36,60,42,39,73,40,43,51,52,43,50,48,54,51,31,59,63,30,42,40,79,70,32,77,82,43,30,41,67,52,74,43,60,14,33,36,48,29,53,30,47,49,49,41,38,41,44,46,50,32,24,72,64,65,73,42,73,38,37,35,37,32,36,69,55,52,62,59,38,55,43,46,30,31,63,37,38,66,43,53,72,48,73,27,52,52,42,95,63,40,19,56,30,65,70,53,44,51,51,49,52,62,74,42,65,92,40,35,36,35,36,52,38,42,28,27,30,89,65,45,38,7,51,28,52,53,51,60,54,31,46,52,50,52,70,68,70,54,62,64,65,40,52,36,34,34,35,47,13,35,50,38,36,59,46,41,44,55,63,56,48,86,86,38,61,45,48,40,72,36,60,65,50,61,48,93,81,33,49,61,49,35,39,22,30,19,40,29,11,66,79,26,28,44,46,52,20,6,33,31,39,30,38,36,71,52,47,50,56,61,22,53,68,38,95,82,26,88,61,68,49,73,50,85,50,50,62,30,56,22,60,37,38,47,47,44,31,48,46,47,36,52,54,8,49,52,49,52,30,48,38,37,52,41,21,23,51,49,32,54,50,46,51,53,53,39,46,73,48,64,56,45,76,72,44,68,47,89,83,30,31,28,40,22,26,46,60,84,44,73,65,58,33,62,66,28,40,30,57,71,53,95,64,22,30,32,42,31,43,32,62,22,30,34,43,35,87,64,61,45,56,48,91,87,67,44,65,38,54,31,57,32,27,56,61,53,47,53,51,51,48,36,53,52,40,53,52,54,53,55,56,69,72,102

Nearest PDB structures (foldseek):
  8jg7-assembly1_E  TM=9.158E-01  e=1.893E-32  Arabidopsis thaliana
  8jij-assembly1_A-2  TM=9.311E-01  e=3.790E-32  Camellia sinensis
  8jik-assembly1_A-2  TM=9.253E-01  e=2.707E-31  Camellia sinensis
  4lhc-assembly1_B  TM=6.803E-01  e=1.385E-12  Synechocystis sp. PCC 6803 substr. Kazusa
  4lhd-assembly1_B  TM=6.734E-01  e=2.938E-12  Synechocystis sp. PCC 6803 substr. Kazusa

Secondary structure (DSSP, 8-state):
---TT----SSPPPHHHHHHHHHHHHHHHHHHHHH--SS-----B-HHHHHHHHHHTTS--EEES-TTT--SSSS--HHHHHHHHHHHHHHTT-TTGGGTEEEEEES-HHHHHHHHHHHHHHHHHHHHSSPPEEEEETTS-THHHHHHHHHT-EEEEE-B-TTS-B-HHHHHHHHHHTTTS-EEEEEEBS-TTT--B--HHHHHHHHHHTT--GGGEEEEEE-TTTHHHHHHH--GGGTTTS--TT--BTTB---EEEEEIIIII--SS--EEEEEEHHHHHHHHS-BTTB-----SSSSEEEHHHHHHHHHHHHHHHHHHHHHHHHHHHHHHHHHHHHHHHTT--S-B--TT--EEEEE---HHHHHHTT---BTTEEEEE--GGGS-GGGT-B-TTSPBPB---HHHHHHHHHHHHHHHHHHHHT-/---TT----SSPPPHHHHHHHHHHHHHHHHHHHHH--SS-----B-HHHHHHHHHHTTS--EEES-TTT--SSSS--HHHHHHHHHHHHHHTT-TTGGGTEEEEEES-HHHHHHHHHHHHHHHHHHHHSSPPEEEEETTS-THHHHHHHHHT-EEEEE-B-TTS-B-HHHHHHHHHHTTTS-EEEEEEBS-TTT--B--HHHHHHHHHHTT--GGGEEEEEE-TTTHHHHHHS--GGGTTTS--TT--BTTB---EEEEEIIIII--SS--EEEEEEHHHHHHHH--BTTB-----SSSSEEEHHHHHHHHHHHHHHHHHHHHHHHHHHHHHHHHHHHHHHHTT--S-B--TT--EEEEE---HHHHHHTT---BTTEEEEE--GGGS-GGGT-B-TTSPBPB---HHHHHHHHHHHHHHHHHHHHT-

Radius of gyration: 26.96 Å; Cα contacts (8 Å, |Δi|>4): 1863; chains: 2; bounding box: 63×87×73 Å